Protein AF-A0A2V6BTA3-F1 (afdb_monomer)

Radius of gyration: 47.71 Å; Cα contacts (8 Å, |Δi|>4): 1346; chains: 1; bounding box: 74×140×78 Å

Foldseek 3Di:
DDDDDDDDFDKAKWKKKWKFFPPLVVDDPVVNVVLVVVQVVQLCPAPLNVVADPVQWDWADDSGHIMIIGRPDNCSSVSSQFSSQLVVVVVVVTFMFIFIFIDIKGWDQDPVRDTDIDDPRHVLRVQQRVQATGQWYKYFPVSVVVCVVDVVQVVQWAWLQWAQGPPRDTTGIITGDDPRGGDPDRRPRSVVVVVVVVVVVVVVVVVVVVVVVVVVVVVVCVCCVVVVVCVVVVVVVVVVQVVCQPPPRARLQEEEEAQEAEPDPPPLCSLVSVLLSVLLLQLLLLFQQHQYADPVQRDVCVVNPDQLLVSCVLLRHQKYKYWHWYQDPQKIKIWIWIAGSVVRDTQDIDIDIDGLQCSLVVSLVVSVVVCVSSVGDDDPLSSVVSSDDLFNDSQLVSLQSQLVVLQPVDLDLDPSNLVSLVSSLVSLVVSCVVPVLRLVSLLVNLVSLLVCCVSQQNPVVSLVRSVVSLVSSCVSPVQALSSLQSVLCSCCRPVVDLVSSVVSLVSSCVRRVLDLSSLVSVLVSCQQQVLLVSSLVSLVSSCSNHVQDLVSLLSNLVSCVLLLVLVVSLVSLVSNCVRDDLLSSQSSLCSQLSSCLLVQNLPSNVVSLVSHPQCPVQLSHCLQSNLVSCLLVLVLVSSLVSLVSSVVVCVVVVVQVRAPPLRLRCLVSLQVNLLSCVLVVVLVSSLVSLVVNLVSLVVSCVVVVDQPDLSVLVSLLSNLLSCLSNQVLVVSLVSLVVSLVSPDSSRGLQSSQVSLLSNLLSCLSNVVPVVSLVSLQVSLLGRNHRRLSCCVRRSSNVVVPPPPSSVVSSVSNNDRRDND

pLDDT: mean 85.42, std 13.96, range [35.5, 98.44]

Sequence (820 aa):
MSADVKPKLQVEIGHVLFMDVVAYSKLSVDEQHQIQQQLNEMVRSTKGFCAAPEDKLTTLPTGDGMALVFFTSPEAPVECAIEISSELKRCPQFALRMGIHSGPVSRTTDVNQRTNIAGAGINIAQRVMDCGDAGHILLSKRVADDLTQYSEWKPYLQELGEVEVKHGVQVAITNLYGAEFGNPELPAKVKRAEQERAAMLSQQARRKRRRISVAFLLALLLVLGIGLGTWIWQRRVALASAYKVGAAGLLEKSIAVLPFENFEDNKENAYFADGIQDDILTDLAKVADLKVIGRRSVAQYRGSTTSVRDIGHALQVAYVLEGTVRKINGKIRVTAQLIDTRTEAERWGEKYERDLADVFAMQSEISEAIIGQLKAALSPKEKAAIEQKPTQDQEAYDLYLRARALVYEFGVISTVSQANTDKAILLLQSAIARDPKFALAYCLLSEAQLDLYAREYWNKERLPKAKEAVDAALRISPNSPQAHLALAQYVYRAERNRESAEKELAIAAKSLPGEVEVFSLQGEIEEQRGQWARALGDRAKANELDPRDQATASNLIDLWITLRHYNEAEKLCDKMIGSVSQQLTGPYWRSKSAIALARGDTKAAMAALDANPNRNAGLEGLNLLVANVLIMERQYDKAAKIIQSAEEVARSRNVLAKGGAHGYGRGHNFEILGRIARAQGQNEKARSYFEAARPGFEEWLAKNFEEFSEWEGKARAYIAEIDAALGRKEDAIQEGRHTVELWPMTRDARVASEIATLLAVVYMWSGERDAALDQLWQITNLAGSPTAGDLKLNPIWDDLRNDPRFEKIVAKAVEPIKLD

Solvent-accessible surface area (backbone atoms only — not comparable to full-atom values): 41760 Å² total; per-residue (Å²): 134,84,87,83,82,75,87,77,81,71,67,47,67,28,20,24,28,26,38,38,40,63,69,46,89,76,50,53,74,69,57,46,52,51,51,53,51,50,51,53,51,51,51,62,68,29,63,53,56,67,72,46,53,81,91,39,45,48,79,42,86,42,103,56,39,36,34,40,34,30,60,82,47,80,56,50,40,51,55,34,49,42,52,51,34,36,56,36,68,78,40,81,89,57,42,42,20,25,4,28,20,67,24,50,28,25,83,41,70,45,99,84,73,44,83,40,78,52,43,65,13,55,58,48,5,47,52,34,17,71,52,42,43,62,43,22,34,26,24,24,48,73,43,46,59,60,43,54,72,39,78,85,48,45,87,31,56,45,81,72,47,75,42,77,41,89,92,77,42,74,45,42,35,25,40,39,33,56,98,69,18,41,40,88,68,79,30,67,62,54,56,48,54,53,50,53,52,52,50,52,54,53,53,51,53,52,51,50,51,50,50,49,51,49,49,46,48,49,47,46,49,44,48,46,42,47,44,49,42,44,45,48,42,48,41,46,50,47,44,47,45,44,61,35,22,46,105,82,79,26,47,60,40,20,37,34,59,38,52,29,44,60,91,60,96,54,73,86,54,49,48,53,26,48,38,56,42,48,51,35,48,54,43,47,14,35,30,74,56,38,46,38,49,34,71,65,45,32,54,79,54,51,91,51,86,73,52,62,40,59,52,18,64,74,68,57,22,33,26,38,35,46,37,35,33,45,82,55,96,67,28,36,38,41,38,43,35,37,30,32,19,87,76,68,42,77,77,47,73,53,79,48,76,45,50,56,90,44,49,62,60,53,42,34,52,51,38,52,52,51,38,57,75,55,66,43,68,75,52,74,67,45,49,56,62,43,67,54,69,72,62,94,47,69,67,27,47,53,31,36,34,52,18,50,47,44,65,64,70,72,76,56,100,46,77,68,47,56,57,31,35,56,51,19,45,56,29,24,54,52,14,38,72,70,34,82,72,30,33,65,45,24,23,53,40,17,52,47,28,51,52,45,17,60,73,58,72,61,35,66,84,30,51,65,58,18,48,53,24,26,55,47,10,32,72,66,35,78,82,38,36,64,30,28,38,41,41,15,51,44,32,36,74,74,66,64,34,58,72,59,15,51,55,29,34,61,56,12,44,77,64,33,63,36,44,46,64,56,27,46,53,50,17,53,57,27,38,33,56,55,40,53,50,58,15,50,50,26,25,50,49,19,20,64,28,20,73,61,27,68,64,37,45,49,56,38,31,52,50,26,50,39,33,47,39,44,70,63,26,48,53,50,30,53,54,46,55,76,70,50,61,70,87,66,31,36,66,39,23,52,49,46,16,52,48,26,34,37,73,55,35,53,66,58,16,50,52,26,41,68,70,21,76,46,48,78,54,63,90,76,23,45,56,70,61,52,25,50,46,26,47,46,69,65,39,42,72,62,20,48,50,48,54,49,51,47,52,52,54,36,62,74,67,66,57,47,87,66,44,46,104,77,61,36,41,66,11,55,59,27,39,53,46,12,53,46,28,44,75,70,69,36,58,71,61,12,40,55,23,30,66,62,9,47,58,30,37,52,52,41,47,72,75,63,72,47,93,90,37,75,66,51,48,46,39,49,24,50,45,13,34,41,30,8,70,68,66,41,38,70,63,10,53,49,45,21,52,50,41,39,69,77,33,38,49,81,74,26,22,54,58,22,28,47,38,44,48,39,34,22,51,20,25,48,57,50,69,37,57,66,60,17,52,53,40,48,55,72,40,43,74,41,48,50,29,73,33,27,10,44,60,75,38,37,68,91,39,59,90,45,68,87,38,73,68,47,52,52,42,39,60,51,26,64,52,55,49,81,69,124

Secondary structure (DSSP, 8-state):
-----PPPP--EEEEEEEEEETTGGGS-HHHHHHHHHHHHHHHHHSHHHHTS-TTTEEEEEETTEEEEEESS-SSHHHHHHHHHHHHHHH-TT--EEEEEEEEEEEEEE-TTS-EEEESHHHHHHHHHHTT--TT-EEEEHHHHHHHTTSTTTGGGEEEEEEEEETTTEEEEEEEE--SSSS--SPPHHHHHHHHHHHHHHHHHHHHHHHHHHHHHHHHHHHHHHHHHHHHHHHHHHTTTTTTSB-TTS-BTTEEEEPPPEE-SS-GGGHHHHHHHHHHHHHHHHT-TT-EEE-HHHHHTTTT----HHHHHHHHT-SEEEEEEEEEETTEEEEEEEEEETTT--EEEEEEEEEEGGGHHHHHHHHHHHHHHHTT----HHHHHHHS--S-S-HHHHHHHHHHHHHHH---S-SHHHHHHHHHHHHHHHHHHHH-TT-HHHHHHHHHHHHHHHHHTTS-TTHHHHHHHHHHHHHHH-TT-HHHHHHHHHHHHHTS--HHHHHHHHHHHHTT-TT-HHHHHHHHHHHHHTT-HHHHHHHHHHHHHHSTT-HHHHHHHHHHHHHTT-HHHHHHHHHHHHTTS-GGG-HHHHHHHHHHHHHHT-HHHHHHHHHTSTTTT-GGGSSHHHHHHHHHHTT-HHHHHHHHHHHHHHHHHTTGGGG--TTSSTHHHHHHHHHHHHHHTT-HHHHHHHHHHHHHHHHHHHHHS--TT-HHHHHHHHHHHHHHHHTT-HHHHHHHHHHHHHHS-TTT-HHHHHHHHHHHHHHHHHTT-HHHHHHHHHHHTTSTTSPPHHHHHH-GGGGGGTT-HHHHHHHHHTTSPPPP-

Structure (mmCIF, N/CA/C/O backbone):
data_AF-A0A2V6BTA3-F1
#
_entry.id   AF-A0A2V6BTA3-F1
#
loop_
_atom_site.group_PDB
_atom_site.id
_atom_site.type_symbol
_atom_site.label_atom_id
_atom_site.label_alt_id
_atom_site.label_comp_id
_atom_site.label_asym_id
_atom_site.label_entity_id
_atom_site.label_seq_id
_atom_site.pdbx_PDB_ins_code
_atom_site.Cartn_x
_atom_site.Cartn_y
_atom_site.Cartn_z
_atom_site.occupancy
_atom_site.B_iso_or_equiv
_atom_site.auth_seq_id
_atom_site.auth_comp_id
_atom_site.auth_asym_id
_atom_site.auth_atom_id
_atom_site.pdbx_PDB_model_num
ATOM 1 N N . MET A 1 1 ? 24.155 -92.282 22.807 1.00 40.06 1 MET A N 1
ATOM 2 C CA . MET A 1 1 ? 24.995 -93.353 22.231 1.00 40.06 1 MET A CA 1
ATOM 3 C C . MET A 1 1 ? 25.167 -93.080 20.748 1.00 40.06 1 MET A C 1
ATOM 5 O O . MET A 1 1 ? 24.198 -92.686 20.118 1.00 40.06 1 MET A O 1
ATOM 9 N N . SER A 1 2 ? 26.417 -93.210 20.299 1.00 42.44 2 SER A N 1
ATOM 10 C CA . SER A 1 2 ? 26.981 -93.221 18.939 1.00 42.44 2 SER A CA 1
ATOM 11 C C . SER A 1 2 ? 26.034 -93.058 17.741 1.00 42.44 2 SER A C 1
ATOM 13 O O . SER A 1 2 ? 25.140 -93.872 17.535 1.00 42.44 2 SER A O 1
ATOM 15 N N . ALA A 1 3 ? 26.318 -92.053 16.907 1.00 44.09 3 ALA A N 1
ATOM 16 C CA . ALA A 1 3 ? 25.774 -91.914 15.562 1.00 44.09 3 ALA A CA 1
ATOM 17 C C . ALA A 1 3 ? 26.457 -92.910 14.610 1.00 44.09 3 ALA A C 1
ATOM 19 O O . ALA A 1 3 ? 27.681 -92.914 14.493 1.00 44.09 3 ALA A O 1
ATOM 20 N N . ASP A 1 4 ? 25.657 -93.732 13.937 1.00 47.44 4 ASP A N 1
ATOM 21 C CA . ASP A 1 4 ? 26.086 -94.634 12.870 1.00 47.44 4 ASP A CA 1
ATOM 22 C C . ASP A 1 4 ? 26.091 -93.854 11.541 1.00 47.44 4 ASP A C 1
ATOM 24 O O . ASP A 1 4 ? 25.060 -93.330 11.104 1.00 47.44 4 ASP A O 1
ATOM 28 N N . VAL A 1 5 ? 27.264 -93.697 10.924 1.00 45.22 5 VAL A N 1
ATOM 29 C CA . VAL A 1 5 ? 27.441 -92.921 9.686 1.00 45.22 5 VAL A CA 1
ATOM 30 C C . VAL A 1 5 ? 27.260 -93.851 8.485 1.00 45.22 5 VAL A C 1
ATOM 32 O O . VAL A 1 5 ? 28.097 -94.710 8.221 1.00 45.22 5 VAL A O 1
ATOM 35 N N . LYS A 1 6 ? 26.167 -93.658 7.734 1.00 44.59 6 LYS A N 1
ATOM 36 C CA . LYS A 1 6 ? 25.909 -94.325 6.444 1.00 44.59 6 LYS A CA 1
ATOM 37 C C . LYS A 1 6 ? 27.059 -94.097 5.440 1.00 44.59 6 LYS A C 1
ATOM 39 O O . LYS A 1 6 ? 27.623 -93.000 5.414 1.00 44.59 6 LYS A O 1
ATOM 44 N N . PRO A 1 7 ? 27.361 -95.082 4.567 1.00 53.62 7 PRO A N 1
ATOM 45 C CA . PRO A 1 7 ? 28.424 -94.981 3.568 1.00 53.62 7 PRO A CA 1
ATOM 46 C C . PRO A 1 7 ? 28.174 -93.803 2.616 1.00 53.62 7 PRO A C 1
ATOM 48 O O . PRO A 1 7 ? 27.080 -93.634 2.075 1.00 53.62 7 PRO A O 1
ATOM 51 N N . LYS A 1 8 ? 29.197 -92.956 2.467 1.00 52.12 8 LYS A N 1
ATOM 52 C CA . LYS A 1 8 ? 29.151 -91.687 1.731 1.00 52.12 8 LYS A CA 1
ATOM 53 C C . LYS A 1 8 ? 28.970 -91.940 0.232 1.00 52.12 8 LYS A C 1
ATOM 55 O O . LYS A 1 8 ? 29.783 -92.628 -0.379 1.00 52.12 8 LYS A O 1
ATOM 60 N N . LEU A 1 9 ? 27.935 -91.335 -0.347 1.00 60.59 9 LEU A N 1
ATOM 61 C CA . LEU A 1 9 ? 27.718 -91.266 -1.792 1.00 60.59 9 LEU A CA 1
ATOM 62 C C . LEU A 1 9 ? 28.968 -90.648 -2.450 1.00 60.59 9 LEU A C 1
ATOM 64 O O . LEU A 1 9 ? 29.346 -89.530 -2.090 1.00 60.59 9 LEU A O 1
ATOM 68 N N . GLN A 1 10 ? 29.626 -91.355 -3.373 1.00 66.94 10 GLN A N 1
ATOM 69 C CA . GLN A 1 10 ? 30.705 -90.762 -4.167 1.00 66.94 10 GLN A CA 1
ATOM 70 C C . GLN A 1 10 ? 30.078 -89.843 -5.217 1.00 66.94 10 GLN A C 1
ATOM 72 O O . GLN A 1 10 ? 29.344 -90.288 -6.104 1.00 66.94 10 GLN A O 1
ATOM 77 N N . VAL A 1 11 ? 30.309 -88.544 -5.045 1.00 77.00 11 VAL A N 1
ATOM 78 C CA . VAL A 1 11 ? 29.793 -87.472 -5.895 1.00 77.00 11 VAL A CA 1
ATOM 79 C C . VAL A 1 11 ? 30.979 -86.817 -6.583 1.00 77.00 11 VAL A C 1
ATOM 81 O O . VAL A 1 11 ? 31.908 -86.371 -5.913 1.00 77.00 11 VAL A O 1
ATOM 84 N N . GLU A 1 12 ? 30.917 -86.727 -7.903 1.00 87.31 12 GLU A N 1
ATOM 85 C CA . GLU A 1 12 ? 31.893 -86.026 -8.735 1.00 87.31 12 GLU A CA 1
ATOM 86 C C . GLU A 1 12 ? 31.192 -84.897 -9.498 1.00 87.31 12 GLU A C 1
ATOM 88 O O . GLU A 1 12 ? 29.964 -84.878 -9.610 1.00 87.31 12 GLU A O 1
ATOM 93 N N . ILE A 1 13 ? 31.946 -83.922 -10.005 1.00 88.56 13 ILE A N 1
ATOM 94 C CA . ILE A 1 13 ? 31.379 -82.887 -10.874 1.00 88.56 13 ILE A CA 1
ATOM 95 C C . ILE A 1 13 ? 31.334 -83.434 -12.297 1.00 88.56 13 ILE A C 1
ATOM 97 O O . ILE A 1 13 ? 32.369 -83.743 -12.878 1.00 88.56 13 ILE A O 1
ATOM 101 N N . GLY A 1 14 ? 30.124 -83.558 -12.834 1.00 91.19 14 GLY A N 1
ATOM 102 C CA . GLY A 1 14 ? 29.886 -83.890 -14.232 1.00 91.19 14 GLY A CA 1
ATOM 103 C C . GLY A 1 14 ? 29.486 -82.643 -15.009 1.00 91.19 14 GLY A C 1
ATOM 104 O O . GLY A 1 14 ? 28.694 -81.827 -14.525 1.00 91.19 14 GLY A O 1
ATOM 105 N N . HIS A 1 15 ? 30.016 -82.520 -16.220 1.00 94.75 15 HIS A N 1
ATOM 106 C CA . HIS A 1 15 ? 29.680 -81.485 -17.188 1.00 94.75 15 HIS A CA 1
ATOM 107 C C . HIS A 1 15 ? 28.678 -82.081 -18.179 1.00 94.75 15 HIS A C 1
ATOM 109 O O . HIS A 1 15 ? 29.025 -82.913 -19.015 1.00 94.75 15 HIS A O 1
ATOM 115 N N . VAL A 1 16 ? 27.405 -81.737 -18.009 1.00 95.44 16 VAL A N 1
ATOM 116 C CA . VAL A 1 16 ? 26.283 -82.405 -18.672 1.00 95.44 16 VAL A CA 1
ATOM 117 C C . VAL A 1 16 ? 25.820 -81.575 -19.860 1.00 95.44 16 VAL A C 1
ATOM 119 O O . VAL A 1 16 ? 25.421 -80.429 -19.668 1.00 95.44 16 VAL A O 1
ATOM 122 N N . LEU A 1 17 ? 25.806 -82.175 -21.050 1.00 96.25 17 LEU A N 1
ATOM 123 C CA . LEU A 1 17 ? 25.036 -81.721 -22.207 1.00 96.25 17 LEU A CA 1
ATOM 124 C C . LEU A 1 17 ? 23.768 -82.568 -22.295 1.00 96.25 17 LEU A C 1
ATOM 126 O O . LEU A 1 17 ? 23.834 -83.762 -22.574 1.00 96.25 17 LEU A O 1
ATOM 130 N N . PHE A 1 18 ? 22.620 -81.953 -22.046 1.00 95.50 18 PHE A N 1
ATOM 131 C CA . PHE A 1 18 ? 21.313 -82.582 -22.188 1.00 95.50 18 PHE A CA 1
ATOM 132 C C . PHE A 1 18 ? 20.670 -82.103 -23.486 1.00 95.50 18 PHE A C 1
ATOM 134 O O . PHE A 1 18 ? 20.661 -80.900 -23.749 1.00 95.50 18 PHE A O 1
ATOM 141 N N . MET A 1 19 ? 20.140 -83.020 -24.290 1.00 93.62 19 MET A N 1
ATOM 142 C CA . MET A 1 19 ? 19.494 -82.695 -25.555 1.00 93.62 19 MET A CA 1
ATOM 143 C C . MET A 1 19 ? 18.194 -83.472 -25.747 1.00 93.62 19 MET A C 1
ATOM 145 O O . MET A 1 19 ? 18.089 -84.632 -25.352 1.00 93.62 19 MET A O 1
ATOM 149 N N . ASP A 1 20 ? 17.217 -82.812 -26.356 1.00 92.31 20 ASP A N 1
ATOM 150 C CA . ASP A 1 20 ? 15.855 -83.317 -26.532 1.00 92.31 20 ASP A CA 1
ATOM 151 C C . ASP A 1 20 ? 15.279 -82.835 -27.866 1.00 92.31 20 ASP A C 1
ATOM 153 O O . ASP A 1 20 ? 15.508 -81.688 -28.279 1.00 92.31 20 ASP A O 1
ATOM 157 N N . VAL A 1 21 ? 14.536 -83.706 -28.548 1.00 88.44 21 VAL A N 1
ATOM 158 C CA . VAL A 1 21 ? 13.876 -83.376 -29.811 1.00 88.44 21 VAL A CA 1
ATOM 159 C C . VAL A 1 21 ? 12.539 -82.694 -29.518 1.00 88.44 21 VAL A C 1
ATOM 161 O O . VAL A 1 21 ? 11.601 -83.262 -28.957 1.00 88.44 21 VAL A O 1
ATOM 164 N N . VAL A 1 22 ? 12.418 -81.438 -29.938 1.00 85.56 22 VAL A N 1
ATOM 165 C CA . VAL A 1 22 ? 11.223 -80.629 -29.703 1.00 85.56 22 VAL A CA 1
ATOM 166 C C . VAL A 1 22 ? 10.018 -81.266 -30.391 1.00 85.56 22 VAL A C 1
ATOM 168 O O . VAL A 1 22 ? 10.008 -81.482 -31.598 1.00 85.56 22 VAL A O 1
ATOM 171 N N . ALA A 1 23 ? 8.966 -81.510 -29.605 1.00 80.75 23 ALA A N 1
ATOM 172 C CA . ALA A 1 23 ? 7.717 -82.128 -30.050 1.00 80.75 23 ALA A CA 1
ATOM 173 C C . ALA A 1 23 ? 7.851 -83.573 -30.583 1.00 80.75 23 ALA A C 1
ATOM 175 O O . ALA A 1 23 ? 6.984 -84.012 -31.339 1.00 80.75 23 ALA A O 1
ATOM 176 N N . TYR A 1 24 ? 8.858 -84.330 -30.124 1.00 83.19 24 TYR A N 1
ATOM 177 C CA . TYR A 1 24 ? 9.104 -85.732 -30.498 1.00 83.19 24 TYR A CA 1
ATOM 178 C C . TYR A 1 24 ? 7.857 -86.632 -30.447 1.00 83.19 24 TYR A C 1
ATOM 180 O O . TYR A 1 24 ? 7.580 -87.400 -31.367 1.00 83.19 24 TYR A O 1
ATOM 188 N N . SER A 1 25 ? 7.031 -86.486 -29.407 1.00 81.44 25 SER A N 1
ATOM 189 C CA . SER A 1 25 ? 5.809 -87.281 -29.217 1.00 81.44 25 SER A CA 1
ATOM 190 C C . SER A 1 25 ? 4.709 -87.043 -30.260 1.00 81.44 25 SER A C 1
ATOM 192 O O . SER A 1 25 ? 3.743 -87.802 -30.295 1.00 81.44 25 SER A O 1
ATOM 194 N N . LYS A 1 26 ? 4.824 -86.002 -31.098 1.00 83.06 26 LYS A N 1
ATOM 195 C CA . LYS A 1 26 ? 3.888 -85.731 -32.202 1.00 83.06 26 LYS A CA 1
ATOM 196 C C . LYS A 1 26 ? 4.267 -86.435 -33.507 1.00 83.06 26 LYS A C 1
ATOM 198 O O . LYS A 1 26 ? 3.468 -86.409 -34.439 1.00 83.06 26 LYS A O 1
ATOM 203 N N . LEU A 1 27 ? 5.467 -87.004 -33.580 1.00 82.38 27 LEU A N 1
ATOM 204 C CA . LEU A 1 27 ? 5.973 -87.724 -34.745 1.00 82.38 27 LEU A CA 1
ATOM 205 C C . LEU A 1 27 ? 5.409 -89.150 -34.787 1.00 82.38 27 LEU A C 1
ATOM 207 O O . LEU A 1 27 ? 5.077 -89.723 -33.745 1.00 82.38 27 LEU A O 1
ATOM 211 N N . SER A 1 28 ? 5.306 -89.732 -35.981 1.00 83.62 28 SER A N 1
ATOM 212 C CA . SER A 1 28 ? 4.963 -91.150 -36.137 1.00 83.62 28 SER A CA 1
ATOM 213 C C . SER A 1 28 ? 6.086 -92.058 -35.619 1.00 83.62 28 SER A C 1
ATOM 215 O O . SER A 1 28 ? 7.230 -91.632 -35.471 1.00 83.62 28 SER A O 1
ATOM 217 N N . VAL A 1 29 ? 5.776 -93.329 -35.343 1.00 80.44 29 VAL A N 1
ATOM 218 C CA . VAL A 1 29 ? 6.750 -94.288 -34.783 1.00 80.44 29 VAL A CA 1
ATOM 219 C C . VAL A 1 29 ? 7.966 -94.484 -35.705 1.00 80.44 29 VAL A C 1
ATOM 221 O O . VAL A 1 29 ? 9.093 -94.569 -35.217 1.00 80.44 29 VAL A O 1
ATOM 224 N N . ASP A 1 30 ? 7.763 -94.489 -37.026 1.00 81.31 30 ASP A N 1
ATOM 225 C CA . ASP A 1 30 ? 8.851 -94.635 -38.004 1.00 81.31 30 ASP A CA 1
ATOM 226 C C . ASP A 1 30 ? 9.761 -93.393 -38.029 1.00 81.31 30 ASP A C 1
ATOM 228 O O . ASP A 1 30 ? 10.988 -93.514 -38.013 1.00 81.31 30 ASP A O 1
ATOM 232 N N . GLU A 1 31 ? 9.172 -92.192 -37.972 1.00 81.88 31 GLU A N 1
ATOM 233 C CA . GLU A 1 31 ? 9.911 -90.925 -37.879 1.00 81.88 31 GLU A CA 1
ATOM 234 C C . GLU A 1 31 ? 10.688 -90.822 -36.560 1.00 81.88 31 GLU A C 1
ATOM 236 O O . GLU A 1 31 ? 11.846 -90.406 -36.557 1.00 81.88 31 GLU A O 1
ATOM 241 N N . GLN A 1 32 ? 10.086 -91.248 -35.444 1.00 82.69 32 GLN A N 1
ATOM 242 C CA . GLN A 1 32 ? 10.726 -91.298 -34.127 1.00 82.69 32 GLN A CA 1
ATOM 243 C C . GLN A 1 32 ? 11.975 -92.185 -34.130 1.00 82.69 32 GLN A C 1
ATOM 245 O O . GLN A 1 32 ? 13.016 -91.789 -33.594 1.00 82.69 32 GLN A O 1
ATOM 250 N N . HIS A 1 33 ? 11.897 -93.365 -34.754 1.00 82.62 33 HIS A N 1
ATOM 251 C CA . HIS A 1 33 ? 13.031 -94.279 -34.869 1.00 82.62 33 HIS A CA 1
ATOM 252 C C . HIS A 1 33 ? 14.138 -93.708 -35.768 1.00 82.62 33 HIS A C 1
ATOM 254 O O . HIS A 1 33 ? 15.313 -93.750 -35.397 1.00 82.62 33 HIS A O 1
ATOM 260 N N . GLN A 1 34 ? 13.777 -93.124 -36.917 1.00 83.38 34 GLN A N 1
ATOM 261 C CA . GLN A 1 34 ? 14.734 -92.501 -37.837 1.00 83.38 34 GLN A CA 1
ATOM 262 C C . GLN A 1 34 ? 15.469 -91.320 -37.189 1.00 83.38 34 GLN A C 1
ATOM 264 O O . GLN A 1 34 ? 16.692 -91.224 -37.284 1.00 83.38 34 GLN A O 1
ATOM 269 N N . ILE A 1 35 ? 14.744 -90.454 -36.480 1.00 83.69 35 ILE A N 1
ATOM 270 C CA . ILE A 1 35 ? 15.314 -89.312 -35.757 1.00 83.69 35 ILE A CA 1
ATOM 271 C C . ILE A 1 35 ? 16.270 -89.774 -34.659 1.00 83.69 35 ILE A C 1
ATOM 273 O O . ILE A 1 35 ? 17.356 -89.214 -34.518 1.00 83.69 35 ILE A O 1
ATOM 277 N N . GLN A 1 36 ? 15.930 -90.838 -33.927 1.00 83.25 36 GLN A N 1
ATOM 278 C CA . GLN A 1 36 ? 16.816 -91.370 -32.894 1.00 83.25 36 GLN A CA 1
ATOM 279 C C . GLN A 1 36 ? 18.093 -91.984 -33.490 1.00 83.25 36 GLN A C 1
ATOM 281 O O . GLN A 1 36 ? 19.172 -91.849 -32.910 1.00 83.25 36 GLN A O 1
ATOM 286 N N . GLN A 1 37 ? 18.011 -92.642 -34.652 1.00 84.38 37 GLN A N 1
ATOM 287 C CA . GLN A 1 37 ? 19.197 -93.134 -35.364 1.00 84.38 37 GLN A CA 1
ATOM 288 C C . GLN A 1 37 ? 20.089 -91.981 -35.836 1.00 84.38 37 GLN A C 1
ATOM 290 O O . GLN A 1 37 ? 21.285 -91.988 -35.546 1.00 84.38 37 GLN A O 1
ATOM 295 N N . GLN A 1 38 ? 19.503 -90.956 -36.458 1.00 84.56 38 GLN A N 1
ATOM 296 C CA . GLN A 1 38 ? 20.229 -89.769 -36.916 1.00 84.56 38 GLN A CA 1
ATOM 297 C C . GLN A 1 38 ? 20.894 -89.009 -35.764 1.00 84.56 38 GLN A C 1
ATOM 299 O O . GLN A 1 38 ? 22.044 -88.597 -35.893 1.00 84.56 38 GLN A O 1
ATOM 304 N N . LEU A 1 39 ? 20.219 -88.872 -34.616 1.00 86.44 39 LEU A N 1
ATOM 305 C CA . LEU A 1 39 ? 20.802 -88.245 -33.428 1.00 86.44 39 LEU A CA 1
ATOM 306 C C . LEU A 1 39 ? 22.033 -89.011 -32.935 1.00 86.44 39 LEU A C 1
ATOM 308 O O . LEU A 1 39 ? 23.066 -88.411 -32.643 1.00 86.44 39 LEU A O 1
ATOM 312 N N . ASN A 1 40 ? 21.936 -90.342 -32.870 1.00 86.38 40 ASN A N 1
ATOM 313 C CA . ASN A 1 40 ? 23.049 -91.194 -32.458 1.00 86.38 40 ASN A CA 1
ATOM 314 C C . ASN A 1 40 ? 24.231 -91.112 -33.432 1.00 86.38 40 ASN A C 1
ATOM 316 O O . ASN A 1 40 ? 25.377 -91.074 -32.989 1.00 86.38 40 ASN A O 1
ATOM 320 N N . GLU A 1 41 ? 23.974 -91.092 -34.741 1.00 85.81 41 GLU A N 1
ATOM 321 C CA . GLU A 1 41 ? 25.016 -90.940 -35.762 1.00 85.81 41 GLU A CA 1
ATOM 322 C C . GLU A 1 41 ? 25.687 -89.567 -35.682 1.00 85.81 41 GLU A C 1
ATOM 324 O O . GLU A 1 41 ? 26.915 -89.489 -35.646 1.00 85.81 41 GLU A O 1
ATOM 329 N N . MET A 1 42 ? 24.896 -88.499 -35.557 1.00 86.38 42 MET A N 1
ATOM 330 C CA . MET A 1 42 ? 25.393 -87.129 -35.442 1.00 86.38 42 MET A CA 1
ATOM 331 C C . MET A 1 42 ? 26.284 -86.968 -34.212 1.00 86.38 42 MET A C 1
ATOM 333 O O . MET A 1 42 ? 27.412 -86.494 -34.328 1.00 86.38 42 MET A O 1
ATOM 337 N N . VAL A 1 43 ? 25.827 -87.442 -33.052 1.00 87.25 43 VAL A N 1
ATOM 338 C CA . VAL A 1 43 ? 26.598 -87.382 -31.805 1.00 87.25 43 VAL A CA 1
ATOM 339 C C . VAL A 1 43 ? 27.874 -88.218 -31.901 1.00 87.25 43 VAL A C 1
ATOM 341 O O . VAL A 1 43 ? 28.924 -87.754 -31.479 1.00 87.25 43 VAL A O 1
ATOM 344 N N . ARG A 1 44 ? 27.833 -89.415 -32.499 1.00 86.12 44 ARG A N 1
ATOM 345 C CA . ARG A 1 44 ? 29.040 -90.242 -32.691 1.00 86.12 44 ARG A CA 1
ATOM 346 C C . ARG A 1 44 ? 30.037 -89.638 -33.674 1.00 86.12 44 ARG A C 1
ATOM 348 O O . ARG A 1 44 ? 31.213 -89.972 -33.600 1.00 86.12 44 ARG A O 1
ATOM 355 N N . SER A 1 45 ? 29.580 -88.786 -34.590 1.00 83.88 45 SER A N 1
ATOM 356 C CA . SER A 1 45 ? 30.437 -88.126 -35.578 1.00 83.88 45 SER A CA 1
ATOM 357 C C . SER A 1 45 ? 31.166 -86.890 -35.042 1.00 83.88 45 SER A C 1
ATOM 359 O O . SER A 1 45 ? 32.096 -86.411 -35.693 1.00 83.88 45 SER A O 1
ATOM 361 N N . THR A 1 46 ? 30.784 -86.373 -33.867 1.00 85.94 46 THR A N 1
ATOM 362 C CA . THR A 1 46 ? 31.440 -85.197 -33.285 1.00 85.94 46 THR A CA 1
ATOM 363 C C . THR A 1 46 ? 32.828 -85.536 -32.757 1.00 85.94 46 THR A C 1
ATOM 365 O O . THR A 1 46 ? 33.090 -86.624 -32.227 1.00 85.94 46 THR A O 1
ATOM 368 N N . LYS A 1 47 ? 33.748 -84.577 -32.876 1.00 82.25 47 LYS A N 1
ATOM 369 C CA . LYS A 1 47 ? 35.107 -84.714 -32.350 1.00 82.25 47 LYS A CA 1
ATOM 370 C C . LYS A 1 47 ? 35.076 -84.757 -30.832 1.00 82.25 47 LYS A C 1
ATOM 372 O O . LYS A 1 47 ? 35.797 -85.561 -30.252 1.00 82.25 47 LYS A O 1
ATOM 377 N N . GLY A 1 48 ? 34.208 -83.959 -30.205 1.00 74.31 48 GLY A N 1
ATOM 378 C CA . GLY A 1 48 ? 34.030 -83.954 -28.751 1.00 74.31 48 GLY A CA 1
ATOM 379 C C . GLY A 1 48 ? 33.627 -85.323 -28.188 1.00 74.31 48 GLY A C 1
ATOM 380 O O . GLY A 1 48 ? 34.093 -85.709 -27.117 1.00 74.31 48 GLY A O 1
ATOM 381 N N . PHE A 1 49 ? 32.822 -86.096 -28.926 1.00 81.06 49 PHE A N 1
ATOM 382 C CA . PHE A 1 49 ? 32.470 -87.468 -28.558 1.00 81.06 49 PHE A CA 1
ATOM 383 C C . PHE A 1 49 ? 33.613 -88.458 -28.827 1.00 81.06 49 PHE A C 1
ATOM 385 O O . PHE A 1 49 ? 33.933 -89.270 -27.964 1.00 81.06 49 PHE A O 1
ATOM 392 N N . CYS A 1 50 ? 34.261 -88.376 -29.996 1.00 77.38 50 CYS A N 1
ATOM 393 C CA . CYS A 1 50 ? 35.356 -89.278 -30.375 1.00 77.38 50 CYS A CA 1
ATOM 394 C C . CYS A 1 50 ? 36.638 -89.089 -29.546 1.00 77.38 50 CYS A C 1
ATOM 396 O O . CYS A 1 50 ? 37.400 -90.037 -29.370 1.00 77.38 50 CYS A O 1
ATOM 398 N N . ALA A 1 51 ? 36.908 -87.869 -29.077 1.00 73.19 51 ALA A N 1
ATOM 399 C CA . ALA A 1 51 ? 38.135 -87.520 -28.361 1.00 73.19 51 ALA A CA 1
ATOM 400 C C . ALA A 1 51 ? 38.089 -87.853 -26.859 1.00 73.19 51 ALA A C 1
ATOM 402 O O . ALA A 1 51 ? 39.125 -87.813 -26.194 1.00 73.19 51 ALA A O 1
ATOM 403 N N . ALA A 1 52 ? 36.913 -88.164 -26.306 1.00 75.38 52 ALA A N 1
ATOM 404 C CA . ALA A 1 52 ? 36.762 -88.445 -24.884 1.00 75.38 52 ALA A CA 1
ATOM 405 C C . ALA A 1 52 ? 37.158 -89.900 -24.542 1.00 75.38 52 ALA A C 1
ATOM 407 O O . ALA A 1 52 ? 36.656 -90.829 -25.176 1.00 75.38 52 ALA A O 1
ATOM 408 N N . PRO A 1 53 ? 38.009 -90.134 -23.519 1.00 77.31 53 PRO A N 1
ATOM 409 C CA . PRO A 1 53 ? 38.297 -91.484 -23.029 1.00 77.31 53 PRO A CA 1
ATOM 410 C C . PRO A 1 53 ? 37.027 -92.215 -22.565 1.00 77.31 53 PRO A C 1
ATOM 412 O O . PRO A 1 53 ? 36.137 -91.596 -21.978 1.00 77.31 53 PRO A O 1
ATOM 415 N N . GLU A 1 54 ? 36.961 -93.534 -22.777 1.00 72.00 54 GLU A N 1
ATOM 416 C CA . GLU A 1 54 ? 35.770 -94.364 -22.508 1.00 72.00 54 GLU A CA 1
ATOM 417 C C . GLU A 1 54 ? 35.315 -94.319 -21.031 1.00 72.00 54 GLU A C 1
ATOM 419 O O . GLU A 1 54 ? 34.131 -94.450 -20.731 1.00 72.00 54 GLU A O 1
ATOM 424 N N . ASP A 1 55 ? 36.227 -94.047 -20.091 1.00 77.44 55 ASP A N 1
ATOM 425 C CA . ASP A 1 55 ? 35.932 -93.868 -18.664 1.00 77.44 55 ASP A CA 1
ATOM 426 C C . ASP A 1 55 ? 35.497 -92.433 -18.291 1.00 77.44 55 ASP A C 1
ATOM 428 O O . ASP A 1 55 ? 34.925 -92.211 -17.215 1.00 77.44 55 ASP A O 1
ATOM 432 N N . LYS A 1 56 ? 35.722 -91.450 -19.172 1.00 83.62 56 LYS A N 1
ATOM 433 C CA . LYS A 1 56 ? 35.515 -90.007 -18.934 1.00 83.62 56 LYS A CA 1
ATOM 434 C C . LYS A 1 56 ? 34.306 -89.399 -19.643 1.00 83.62 56 LYS A C 1
ATOM 436 O O . LYS A 1 56 ? 34.000 -88.230 -19.394 1.00 83.62 56 LYS A O 1
ATOM 441 N N . LEU A 1 57 ? 33.590 -90.180 -20.444 1.00 87.25 57 LEU A N 1
ATOM 442 C CA . LEU A 1 57 ? 32.305 -89.811 -21.030 1.00 87.25 57 LEU A CA 1
ATOM 443 C C . LEU A 1 57 ? 31.277 -90.901 -20.737 1.00 87.25 57 LEU A C 1
ATOM 445 O O . LEU A 1 57 ? 31.536 -92.088 -20.895 1.00 87.25 57 LEU A O 1
ATOM 449 N N . THR A 1 58 ? 30.086 -90.511 -20.299 1.00 86.19 58 THR A N 1
ATOM 450 C CA . THR A 1 58 ? 28.959 -91.437 -20.150 1.00 86.19 58 THR A CA 1
ATOM 451 C C . THR A 1 58 ? 27.775 -90.933 -20.953 1.00 86.19 58 THR A C 1
ATOM 453 O O . THR A 1 58 ? 27.421 -89.756 -20.882 1.00 86.19 58 THR A O 1
ATOM 456 N N . THR A 1 59 ? 27.172 -91.840 -21.718 1.00 86.88 59 THR A N 1
ATOM 457 C CA . THR A 1 59 ? 26.022 -91.559 -22.578 1.00 86.88 59 THR A CA 1
ATOM 458 C C . THR A 1 59 ? 24.768 -92.135 -21.945 1.00 86.88 59 THR A C 1
ATOM 460 O O . THR A 1 59 ? 24.739 -93.298 -21.542 1.00 86.88 59 THR A O 1
ATOM 463 N N . LEU A 1 60 ? 23.733 -91.311 -21.830 1.00 85.69 60 LEU A N 1
ATOM 464 C CA . LEU A 1 60 ? 22.455 -91.691 -21.249 1.00 85.69 60 LEU A CA 1
ATOM 465 C C . LEU A 1 60 ? 21.355 -91.452 -22.282 1.00 85.69 60 LEU A C 1
ATOM 467 O O . LEU A 1 60 ? 21.059 -90.294 -22.577 1.00 85.69 60 LEU A O 1
ATOM 471 N N . PRO A 1 61 ? 20.741 -92.500 -22.850 1.00 80.69 61 PRO A N 1
ATOM 472 C CA . PRO A 1 61 ? 19.584 -92.309 -23.708 1.00 80.69 61 PRO A CA 1
ATOM 473 C C . PRO A 1 61 ? 18.412 -91.781 -22.874 1.00 80.69 61 PRO A C 1
ATOM 475 O O . PRO A 1 61 ? 18.101 -92.321 -21.809 1.00 80.69 61 PRO A O 1
ATOM 478 N N . THR A 1 62 ? 17.753 -90.737 -23.367 1.00 77.31 62 THR A N 1
ATOM 479 C CA . THR A 1 62 ? 16.470 -90.257 -22.840 1.00 77.31 62 THR A CA 1
ATOM 480 C C . THR A 1 62 ? 15.399 -90.616 -23.868 1.00 77.31 62 THR A C 1
ATOM 482 O O . THR A 1 62 ? 15.719 -90.814 -25.036 1.00 77.31 62 THR A O 1
ATOM 485 N N . GLY A 1 63 ? 14.143 -90.819 -23.461 1.00 74.00 63 GLY A N 1
ATOM 486 C CA . GLY A 1 63 ? 13.125 -91.384 -24.366 1.00 74.00 63 GLY A CA 1
ATOM 487 C C . GLY A 1 63 ? 12.979 -90.636 -25.702 1.00 74.00 63 GLY A C 1
ATOM 488 O O . GLY A 1 63 ? 12.743 -91.262 -26.727 1.00 74.00 63 GLY A O 1
ATOM 489 N N . ASP A 1 64 ? 13.172 -89.322 -25.671 1.00 80.31 64 ASP A N 1
ATOM 490 C CA . ASP A 1 64 ? 13.049 -88.343 -26.755 1.00 80.31 64 ASP A CA 1
ATOM 491 C C . ASP A 1 64 ? 14.381 -87.640 -27.107 1.00 80.31 64 ASP A C 1
ATOM 493 O O . ASP A 1 64 ? 14.408 -86.691 -27.894 1.00 80.31 64 ASP A O 1
ATOM 497 N N . GLY A 1 65 ? 15.508 -88.112 -26.559 1.00 87.31 65 GLY A N 1
ATOM 498 C CA . GLY A 1 65 ? 16.814 -87.481 -26.752 1.00 87.31 65 GLY A CA 1
ATOM 499 C C . GLY A 1 65 ? 17.979 -88.231 -26.105 1.00 87.31 65 GLY A C 1
ATOM 500 O O . GLY A 1 65 ? 18.019 -89.466 -26.073 1.00 87.31 65 GLY A O 1
ATOM 501 N N . MET A 1 66 ? 18.962 -87.487 -25.593 1.00 90.94 66 MET A N 1
ATOM 502 C CA . MET A 1 66 ? 20.076 -88.058 -24.832 1.00 90.94 66 MET A CA 1
ATOM 503 C C . MET A 1 66 ? 20.745 -87.046 -23.898 1.00 90.94 66 MET A C 1
ATOM 505 O O . MET A 1 66 ? 20.641 -85.835 -24.067 1.00 90.94 66 MET A O 1
ATOM 509 N N . ALA A 1 67 ? 21.497 -87.547 -22.923 1.00 91.75 67 ALA A N 1
ATOM 510 C CA . ALA A 1 67 ? 22.416 -86.751 -22.126 1.00 91.75 67 ALA A CA 1
ATOM 511 C C . ALA A 1 67 ? 23.838 -87.310 -22.230 1.00 91.75 67 ALA A C 1
ATOM 513 O O . ALA A 1 67 ? 24.069 -88.513 -22.094 1.00 91.75 67 ALA A O 1
ATOM 514 N N . LEU A 1 68 ? 24.797 -86.418 -22.449 1.00 92.94 68 LEU A N 1
ATOM 515 C CA . LEU A 1 68 ? 26.225 -86.703 -22.459 1.00 92.94 68 LEU A CA 1
ATOM 516 C C . LEU A 1 68 ? 26.844 -86.088 -21.208 1.00 92.94 68 LEU A C 1
ATOM 518 O O . LEU A 1 68 ? 26.705 -84.888 -20.971 1.00 92.94 68 LEU A O 1
ATOM 522 N N . VAL A 1 69 ? 27.511 -86.904 -20.396 1.00 92.06 69 VAL A N 1
ATOM 523 C CA . VAL A 1 69 ? 28.161 -86.450 -19.162 1.00 92.06 69 VAL A CA 1
ATOM 524 C C . VAL A 1 69 ? 29.667 -86.582 -19.305 1.00 92.06 69 VAL A C 1
ATOM 526 O O . VAL A 1 69 ? 30.201 -87.692 -19.307 1.00 92.06 69 VAL A O 1
ATOM 529 N N . PHE A 1 70 ? 30.336 -85.439 -19.408 1.00 92.25 70 PHE A N 1
ATOM 530 C CA . PHE A 1 70 ? 31.784 -85.329 -19.510 1.00 92.25 70 PHE A CA 1
ATOM 531 C C . PHE A 1 70 ? 32.393 -85.129 -18.120 1.00 92.25 70 PHE A C 1
ATOM 533 O O . PHE A 1 70 ? 31.895 -84.340 -17.316 1.00 92.25 70 PHE A O 1
ATOM 540 N N . PHE A 1 71 ? 33.498 -85.818 -17.847 1.00 88.88 71 PHE A N 1
ATOM 541 C CA . PHE A 1 71 ? 34.274 -85.692 -16.605 1.00 88.88 71 PHE A CA 1
ATOM 542 C C . PHE A 1 71 ? 35.667 -85.086 -16.853 1.00 88.88 71 PHE A C 1
ATOM 544 O O . PHE A 1 71 ? 36.598 -85.325 -16.083 1.00 88.88 71 PHE A O 1
ATOM 551 N N . THR A 1 72 ? 35.825 -84.358 -17.963 1.00 86.50 72 THR A N 1
ATOM 552 C CA . THR A 1 72 ? 37.087 -83.750 -18.410 1.00 86.50 72 THR A CA 1
ATOM 553 C C . THR A 1 72 ? 37.129 -82.248 -18.136 1.00 86.50 72 THR A C 1
ATOM 555 O O . THR A 1 72 ? 37.868 -81.816 -17.256 1.00 86.50 72 THR A O 1
ATOM 558 N N . SER A 1 73 ? 36.346 -81.455 -18.872 1.00 87.69 73 SER A N 1
ATOM 559 C CA . SER A 1 73 ? 36.305 -79.994 -18.768 1.00 87.69 73 SER A CA 1
ATOM 560 C C . SER A 1 73 ? 34.877 -79.456 -18.943 1.00 87.69 73 SER A C 1
ATOM 562 O O . SER A 1 73 ? 34.037 -80.121 -19.559 1.00 87.69 73 SER A O 1
ATOM 564 N N . PRO A 1 74 ? 34.584 -78.243 -18.436 1.00 87.12 74 PRO A N 1
ATOM 565 C CA . PRO A 1 74 ? 33.309 -77.568 -18.680 1.00 87.12 74 PRO A CA 1
ATOM 566 C C . PRO A 1 74 ? 33.115 -77.123 -20.140 1.00 87.12 74 PRO A C 1
ATOM 568 O O . PRO A 1 74 ? 31.977 -76.886 -20.537 1.00 87.12 74 PRO A O 1
ATOM 571 N N . GLU A 1 75 ? 34.185 -77.043 -20.936 1.00 90.56 75 GLU A N 1
ATOM 572 C CA . GLU A 1 75 ? 34.151 -76.683 -22.364 1.00 90.56 75 GLU A CA 1
ATOM 573 C C . GLU A 1 75 ? 33.750 -77.866 -23.251 1.00 90.56 75 GLU A C 1
ATOM 575 O O . GLU A 1 75 ? 33.049 -77.682 -24.240 1.00 90.56 75 GLU A O 1
ATOM 580 N N . ALA A 1 76 ? 34.095 -79.097 -22.862 1.00 91.06 76 ALA A N 1
ATOM 581 C CA . ALA A 1 76 ? 33.791 -80.300 -23.639 1.00 91.06 76 ALA A CA 1
ATOM 582 C C . ALA A 1 76 ? 32.304 -80.443 -24.053 1.00 91.06 76 ALA A C 1
ATOM 584 O O . ALA A 1 76 ? 32.036 -80.679 -25.236 1.00 91.06 76 ALA A O 1
ATOM 585 N N . PRO A 1 77 ? 31.299 -80.271 -23.161 1.00 93.62 77 PRO A N 1
ATOM 586 C CA . PRO A 1 77 ? 29.898 -80.290 -23.589 1.00 93.62 77 PRO A CA 1
ATOM 587 C C . PRO A 1 77 ? 29.518 -79.107 -24.492 1.00 93.62 77 PRO A C 1
ATOM 589 O O . PRO A 1 77 ? 28.587 -79.230 -25.282 1.00 93.62 77 PRO A O 1
ATOM 592 N N . VAL A 1 78 ? 30.208 -77.971 -24.379 1.00 93.50 78 VAL A N 1
ATOM 593 C CA . VAL A 1 78 ? 29.942 -76.748 -25.151 1.00 93.50 78 VAL A CA 1
ATOM 594 C C . VAL A 1 78 ? 30.409 -76.927 -26.588 1.00 93.50 78 VAL A C 1
ATOM 596 O O . VAL A 1 78 ? 29.627 -76.734 -27.515 1.00 93.50 78 VAL A O 1
ATOM 599 N N . GLU A 1 79 ? 31.649 -77.374 -26.770 1.00 92.31 79 GLU A N 1
ATOM 600 C CA . GLU A 1 79 ? 32.218 -77.701 -28.077 1.00 92.31 79 GLU A CA 1
ATOM 601 C C . GLU A 1 79 ? 31.389 -78.778 -28.780 1.00 92.31 79 GLU A C 1
ATOM 603 O O . GLU A 1 79 ? 31.001 -78.612 -29.937 1.00 92.31 79 GLU A O 1
ATOM 608 N N . CYS A 1 80 ? 31.019 -79.838 -28.053 1.00 92.25 80 CYS A N 1
ATOM 609 C CA . CYS A 1 80 ? 30.162 -80.893 -28.586 1.00 92.25 80 CYS A CA 1
ATOM 610 C C . CYS A 1 80 ? 28.794 -80.344 -29.034 1.00 92.25 80 CYS A C 1
ATOM 612 O O . CYS A 1 80 ? 28.330 -80.661 -30.129 1.00 92.25 80 CYS A O 1
ATOM 614 N N . ALA A 1 81 ? 28.163 -79.470 -28.241 1.00 94.31 81 ALA A N 1
ATOM 615 C CA . ALA A 1 81 ? 26.892 -78.850 -28.613 1.00 94.31 81 ALA A CA 1
ATOM 616 C C . ALA A 1 81 ? 27.008 -77.941 -29.846 1.00 94.31 81 ALA A C 1
ATOM 618 O O . ALA A 1 81 ? 26.086 -77.899 -30.661 1.00 94.31 81 ALA A O 1
ATOM 619 N N . ILE A 1 82 ? 28.126 -77.231 -30.010 1.00 92.94 82 ILE A N 1
ATOM 620 C CA . ILE A 1 82 ? 28.391 -76.395 -31.187 1.00 92.94 82 ILE A CA 1
ATOM 621 C C . ILE A 1 82 ? 28.535 -77.253 -32.442 1.00 92.94 82 ILE A C 1
ATOM 623 O O . ILE A 1 82 ? 27.943 -76.922 -33.471 1.00 92.94 82 ILE A O 1
ATOM 627 N N . GLU A 1 83 ? 29.272 -78.362 -32.365 1.00 92.00 83 GLU A N 1
ATOM 628 C CA . GLU A 1 83 ? 29.438 -79.290 -33.488 1.00 92.00 83 GLU A CA 1
ATOM 629 C C . GLU A 1 83 ? 28.094 -79.903 -33.902 1.00 92.00 83 GLU A C 1
ATOM 631 O O . GLU A 1 83 ? 27.729 -79.836 -35.078 1.00 92.00 83 GLU A O 1
ATOM 636 N N . ILE A 1 84 ? 27.309 -80.391 -32.930 1.00 91.06 84 ILE A N 1
ATOM 637 C CA . ILE A 1 84 ? 25.948 -80.896 -33.170 1.00 91.06 84 ILE A CA 1
ATOM 638 C C . ILE A 1 84 ? 25.088 -79.795 -33.799 1.00 91.06 84 ILE A C 1
ATOM 640 O O . ILE A 1 84 ? 24.481 -79.997 -34.847 1.00 91.06 84 ILE A O 1
ATOM 644 N N . SER A 1 85 ? 25.057 -78.599 -33.208 1.00 90.56 85 SER A N 1
ATOM 645 C CA . SER A 1 85 ? 24.231 -77.499 -33.709 1.00 90.56 85 SER A CA 1
ATOM 646 C C . SER A 1 85 ? 24.619 -77.027 -35.108 1.00 90.56 85 SER A C 1
ATOM 648 O O . SER A 1 85 ? 23.737 -76.587 -35.847 1.00 90.56 85 SER A O 1
ATOM 650 N N . SER A 1 86 ? 25.902 -77.073 -35.459 1.00 87.75 86 SER A N 1
ATOM 651 C CA . SER A 1 86 ? 26.383 -76.672 -36.783 1.00 87.75 86 SER A CA 1
ATOM 652 C C . SER A 1 86 ? 25.911 -77.658 -37.850 1.00 87.75 86 SER A C 1
ATOM 654 O O . SER A 1 86 ? 25.461 -77.250 -38.921 1.00 87.75 86 SER A O 1
ATOM 656 N N . GLU A 1 87 ? 25.936 -78.957 -37.541 1.00 85.44 87 GLU A N 1
ATOM 657 C CA . GLU A 1 87 ? 25.424 -79.989 -38.444 1.00 85.44 87 GLU A CA 1
ATOM 658 C C . GLU A 1 87 ? 23.890 -79.929 -38.557 1.00 85.44 87 GLU A C 1
ATOM 660 O O . GLU A 1 87 ? 23.333 -80.057 -39.649 1.00 85.44 87 GLU A O 1
ATOM 665 N N . LEU A 1 88 ? 23.192 -79.601 -37.464 1.00 82.31 88 LEU A N 1
ATOM 666 C CA . LEU A 1 88 ? 21.739 -79.405 -37.463 1.00 82.31 88 LEU A CA 1
ATOM 667 C C . LEU A 1 88 ? 21.264 -78.279 -38.383 1.00 82.31 88 LEU A C 1
ATOM 669 O O . LEU A 1 88 ? 20.205 -78.412 -38.995 1.00 82.31 88 LEU A O 1
ATOM 673 N N . LYS A 1 89 ? 22.039 -77.198 -38.556 1.00 76.50 89 LYS A N 1
ATOM 674 C CA . LYS A 1 89 ? 21.679 -76.141 -39.522 1.00 76.50 89 LYS A CA 1
ATOM 675 C C . LYS A 1 89 ? 21.613 -76.658 -40.965 1.00 76.50 89 LYS A C 1
ATOM 677 O O . LYS A 1 89 ? 20.872 -76.097 -41.769 1.00 76.50 89 LYS A O 1
ATOM 682 N N . ARG A 1 90 ? 22.330 -77.739 -41.296 1.00 73.94 90 ARG A N 1
ATOM 683 C CA . ARG A 1 90 ? 22.268 -78.401 -42.614 1.00 73.94 90 ARG A CA 1
ATOM 684 C C . ARG A 1 90 ? 21.057 -79.329 -42.754 1.00 73.94 90 ARG A C 1
ATOM 686 O O . ARG A 1 90 ? 20.688 -79.675 -43.874 1.00 73.94 90 ARG A O 1
ATOM 693 N N . CYS A 1 91 ? 20.410 -79.682 -41.642 1.00 71.06 91 CYS A N 1
ATOM 694 C CA . CYS A 1 91 ? 19.267 -80.591 -41.564 1.00 71.06 91 CYS A CA 1
ATOM 695 C C . CYS A 1 91 ? 18.058 -79.919 -40.868 1.00 71.06 91 CYS A C 1
ATOM 697 O O . CYS A 1 91 ? 17.689 -80.304 -39.759 1.00 71.06 91 CYS A O 1
ATOM 699 N N . PRO A 1 92 ? 17.378 -78.946 -41.509 1.00 63.78 92 PRO A N 1
ATOM 700 C CA . PRO A 1 92 ? 16.352 -78.104 -40.868 1.00 63.78 92 PRO A CA 1
ATOM 701 C C . PRO A 1 92 ? 15.075 -78.843 -40.431 1.00 63.78 92 PRO A C 1
ATOM 703 O O . PRO A 1 92 ? 14.224 -78.261 -39.764 1.00 63.78 92 PRO A O 1
ATOM 706 N N . GLN A 1 93 ? 14.927 -80.119 -40.796 1.00 65.69 93 GLN A N 1
ATOM 707 C CA . GLN A 1 93 ? 13.813 -80.969 -40.365 1.00 65.69 93 GLN A CA 1
ATOM 708 C C . GLN A 1 93 ? 13.992 -81.477 -38.920 1.00 65.69 93 GLN A C 1
ATOM 710 O O . GLN A 1 93 ? 13.060 -82.025 -38.339 1.00 65.69 93 GLN A O 1
ATOM 715 N N . PHE A 1 94 ? 15.177 -81.280 -38.330 1.00 75.31 94 PHE A N 1
ATOM 716 C CA . PHE A 1 94 ? 15.555 -81.817 -37.029 1.00 75.31 94 PHE A CA 1
ATOM 717 C C . PHE A 1 94 ? 15.573 -80.725 -35.947 1.00 75.31 94 PHE A C 1
ATOM 719 O O . PHE A 1 94 ? 16.519 -79.948 -35.813 1.00 75.31 94 PHE A O 1
ATOM 726 N N . ALA A 1 95 ? 14.505 -80.656 -35.154 1.00 85.00 95 ALA A N 1
ATOM 727 C CA . ALA A 1 95 ? 14.302 -79.615 -34.150 1.00 85.00 95 ALA A CA 1
ATOM 728 C C . ALA A 1 95 ? 14.878 -80.011 -32.777 1.00 85.00 95 ALA A C 1
ATOM 730 O O . ALA A 1 95 ? 14.129 -80.354 -31.866 1.00 85.00 95 ALA A O 1
ATOM 731 N N . LEU A 1 96 ? 16.202 -79.966 -32.608 1.00 90.88 96 LEU A N 1
ATOM 732 C CA . LEU A 1 96 ? 16.850 -80.266 -31.321 1.00 90.88 96 LEU A CA 1
ATOM 733 C C . LEU A 1 96 ? 16.968 -79.019 -30.441 1.00 90.88 96 LEU A C 1
ATOM 735 O O . LEU A 1 96 ? 17.264 -77.937 -30.943 1.00 90.88 96 LEU A O 1
ATOM 739 N N . ARG A 1 97 ? 16.813 -79.170 -29.128 1.00 94.00 97 ARG A N 1
ATOM 740 C CA . ARG A 1 97 ? 17.186 -78.154 -28.130 1.00 94.00 97 ARG A CA 1
ATOM 741 C C . ARG A 1 97 ? 18.184 -78.735 -27.138 1.00 94.00 97 ARG A C 1
ATOM 743 O O . ARG A 1 97 ? 18.115 -79.920 -26.818 1.00 94.00 97 ARG A O 1
ATOM 750 N N . MET A 1 98 ? 19.102 -77.903 -26.659 1.00 96.81 98 MET A N 1
ATOM 751 C CA . MET A 1 98 ? 20.217 -78.333 -25.817 1.00 96.81 98 MET A CA 1
ATOM 752 C C . MET A 1 98 ? 20.356 -77.466 -24.566 1.00 96.81 98 MET A C 1
ATOM 754 O O . MET A 1 98 ? 20.155 -76.251 -24.605 1.00 96.81 98 MET A O 1
ATOM 758 N N . GLY A 1 99 ? 20.723 -78.094 -23.450 1.00 96.44 99 GLY A N 1
ATOM 759 C CA . GLY A 1 99 ? 20.993 -77.439 -22.173 1.00 96.44 99 GLY A CA 1
ATOM 760 C C . GLY A 1 99 ? 22.244 -77.987 -21.503 1.00 96.44 99 GLY A C 1
ATOM 761 O O . GLY A 1 99 ? 22.419 -79.200 -21.407 1.00 96.44 99 GLY A O 1
ATOM 762 N N . ILE A 1 100 ? 23.103 -77.092 -21.017 1.00 97.38 100 ILE A N 1
ATOM 763 C CA . ILE A 1 100 ? 24.400 -77.440 -20.435 1.00 97.38 100 ILE A CA 1
ATOM 764 C C . ILE A 1 100 ? 24.495 -76.969 -18.987 1.00 97.38 100 ILE A C 1
ATOM 766 O O . ILE A 1 100 ? 24.216 -75.810 -18.655 1.00 97.38 100 ILE A O 1
ATOM 770 N N . HIS A 1 101 ? 24.936 -77.872 -18.112 1.00 96.44 101 HIS A N 1
ATOM 771 C CA . HIS A 1 101 ? 25.221 -77.559 -16.717 1.00 96.44 101 HIS A CA 1
ATOM 772 C C . HIS A 1 101 ? 26.374 -78.395 -16.150 1.00 96.44 101 HIS A C 1
ATOM 774 O O . HIS A 1 101 ? 26.489 -79.586 -16.424 1.00 96.44 101 HIS A O 1
ATOM 780 N N . SER A 1 102 ? 27.176 -77.773 -15.285 1.00 94.94 102 SER A N 1
ATOM 781 C CA . SER A 1 102 ? 28.248 -78.415 -14.521 1.00 94.94 102 SER A CA 1
ATOM 782 C C . SER A 1 102 ? 27.834 -78.547 -13.060 1.00 94.94 102 SER A C 1
ATOM 784 O O . SER A 1 102 ? 27.650 -77.542 -12.365 1.00 94.94 102 SER A O 1
ATOM 786 N N . GLY A 1 103 ? 27.704 -79.775 -12.562 1.00 91.06 103 GLY A N 1
ATOM 787 C CA . GLY A 1 103 ? 27.205 -79.995 -11.209 1.00 91.06 103 GLY A CA 1
ATOM 788 C C . GLY A 1 103 ? 27.459 -81.393 -10.653 1.00 91.06 103 GLY A C 1
ATOM 789 O O . GLY A 1 103 ? 27.958 -82.265 -11.359 1.00 91.06 103 GLY A O 1
ATOM 790 N N . PRO A 1 104 ? 27.128 -81.612 -9.368 1.00 88.06 104 PRO A N 1
ATOM 791 C CA . PRO A 1 104 ? 27.342 -82.888 -8.704 1.00 88.06 104 PRO A CA 1
ATOM 792 C C . PRO A 1 104 ? 26.488 -83.995 -9.330 1.00 88.06 104 PRO A C 1
ATOM 794 O O . PRO A 1 104 ? 25.257 -83.883 -9.421 1.00 88.06 104 PRO A O 1
ATOM 797 N N . VAL A 1 105 ? 27.155 -85.078 -9.711 1.00 88.62 105 VAL A N 1
ATOM 798 C CA . VAL A 1 105 ? 26.576 -86.308 -10.243 1.00 88.62 105 VAL A CA 1
ATOM 799 C C . VAL A 1 105 ? 27.198 -87.525 -9.554 1.00 88.62 105 VAL A C 1
ATOM 801 O O . VAL A 1 105 ? 28.310 -87.462 -9.034 1.00 88.62 105 VAL A O 1
ATOM 804 N N . SER A 1 106 ? 26.477 -88.640 -9.523 1.00 82.00 106 SER A N 1
ATOM 805 C CA . SER A 1 106 ? 26.946 -89.903 -8.956 1.00 82.00 106 SER A CA 1
ATOM 806 C C . SER A 1 106 ? 26.697 -91.031 -9.948 1.00 82.00 106 SER A C 1
ATOM 808 O O . SER A 1 106 ? 25.620 -91.113 -10.547 1.00 82.00 106 SER A O 1
ATOM 810 N N . ARG A 1 107 ? 27.705 -91.887 -10.139 1.00 80.69 107 ARG A N 1
ATOM 811 C CA . ARG A 1 107 ? 27.583 -93.086 -10.969 1.00 80.69 107 ARG A CA 1
ATOM 812 C C . ARG A 1 107 ? 26.821 -94.143 -10.178 1.00 80.69 107 ARG A C 1
ATOM 814 O O . ARG A 1 107 ? 27.189 -94.485 -9.058 1.00 80.69 107 ARG A O 1
ATOM 821 N N . THR A 1 108 ? 25.751 -94.650 -10.765 1.00 72.00 108 THR A N 1
ATOM 822 C CA . THR A 1 108 ? 24.884 -95.675 -10.182 1.00 72.00 108 THR A CA 1
ATOM 823 C C . THR A 1 108 ? 24.767 -96.821 -11.164 1.00 72.00 108 THR A C 1
ATOM 825 O O . THR A 1 108 ? 24.605 -96.587 -12.355 1.00 72.00 108 THR A O 1
ATOM 828 N N . THR A 1 109 ? 24.862 -98.056 -10.696 1.00 71.69 109 THR A N 1
ATOM 829 C CA . THR A 1 109 ? 24.692 -99.225 -11.561 1.00 71.69 109 THR A CA 1
ATOM 830 C C . THR A 1 109 ? 23.207 -99.560 -11.650 1.00 71.69 109 THR A C 1
ATOM 832 O O . THR A 1 109 ? 22.546 -99.702 -10.620 1.00 71.69 109 THR A O 1
ATOM 835 N N . ASP A 1 110 ? 22.667 -99.639 -12.863 1.00 65.50 110 ASP A N 1
ATOM 836 C CA . ASP A 1 110 ? 21.269 -100.002 -13.076 1.00 65.50 110 ASP A CA 1
ATOM 837 C C . ASP A 1 110 ? 21.019 -101.510 -12.865 1.00 65.50 110 ASP A C 1
ATOM 839 O O . ASP A 1 110 ? 21.938 -102.303 -12.643 1.00 65.50 110 ASP A O 1
ATOM 843 N N . VAL A 1 111 ? 19.748 -101.922 -12.934 1.00 70.00 111 VAL A N 1
ATOM 844 C CA . VAL A 1 111 ? 19.317 -103.322 -12.736 1.00 70.00 111 VAL A CA 1
ATOM 845 C C . VAL A 1 111 ? 19.947 -104.283 -13.762 1.00 70.00 111 VAL A C 1
ATOM 847 O O . VAL A 1 111 ? 20.072 -105.473 -13.486 1.00 70.00 111 VAL A O 1
ATOM 850 N N . ASN A 1 112 ? 20.409 -103.773 -14.908 1.00 67.94 112 ASN A N 1
ATOM 851 C CA . ASN A 1 112 ? 21.071 -104.535 -15.968 1.00 67.94 112 ASN A CA 1
ATOM 852 C C . ASN A 1 112 ? 22.608 -104.472 -15.875 1.00 67.94 112 ASN A C 1
ATOM 854 O O . ASN A 1 112 ? 23.297 -104.794 -16.843 1.00 67.94 112 ASN A O 1
ATOM 858 N N . GLN A 1 113 ? 23.144 -104.050 -14.726 1.00 67.38 113 GLN A N 1
ATOM 859 C CA . GLN A 1 113 ? 24.571 -103.856 -14.466 1.00 67.38 113 GLN A CA 1
ATOM 860 C C . GLN A 1 113 ? 25.265 -102.822 -15.370 1.00 67.38 113 GLN A C 1
ATOM 862 O O . GLN A 1 113 ? 26.490 -102.828 -15.493 1.00 67.38 113 GLN A O 1
ATOM 867 N N . ARG A 1 114 ? 24.516 -101.892 -15.976 1.00 70.88 114 ARG A N 1
ATOM 868 C CA . ARG A 1 114 ? 25.093 -100.784 -16.747 1.00 70.88 114 ARG A CA 1
ATOM 869 C C . ARG A 1 114 ? 25.339 -99.580 -15.852 1.00 70.88 114 ARG A C 1
ATOM 871 O O . ARG A 1 114 ? 24.535 -99.251 -14.982 1.00 70.88 114 ARG A O 1
ATOM 878 N N . THR A 1 115 ? 26.452 -98.895 -16.084 1.00 70.50 115 THR A N 1
ATOM 879 C CA . THR A 1 115 ? 26.761 -97.636 -15.402 1.00 70.50 115 THR A CA 1
ATOM 880 C C . THR A 1 115 ? 25.824 -96.540 -15.905 1.00 70.50 115 THR A C 1
ATOM 882 O O . THR A 1 115 ? 25.854 -96.176 -17.076 1.00 70.50 115 THR A O 1
ATOM 885 N N . ASN A 1 116 ? 25.005 -96.008 -15.008 1.00 77.62 116 ASN A N 1
ATOM 886 C CA . ASN A 1 116 ? 24.097 -94.885 -15.212 1.00 77.62 116 ASN A CA 1
ATOM 887 C C . ASN A 1 116 ? 24.535 -93.706 -14.319 1.00 77.62 116 ASN A C 1
ATOM 889 O O . ASN A 1 116 ? 25.365 -93.876 -13.423 1.00 77.62 116 ASN A O 1
ATOM 893 N N . ILE A 1 117 ? 24.003 -92.504 -14.530 1.00 82.50 117 ILE A N 1
ATOM 894 C CA . ILE A 1 117 ? 24.332 -91.328 -13.718 1.00 82.50 117 ILE A CA 1
ATOM 895 C C . ILE A 1 117 ? 23.053 -90.684 -13.197 1.00 82.50 117 ILE A C 1
ATOM 897 O O . ILE A 1 117 ? 22.114 -90.424 -13.944 1.00 82.50 117 ILE A O 1
ATOM 901 N N . ALA A 1 118 ? 23.050 -90.376 -11.903 1.00 78.25 118 ALA A N 1
ATOM 902 C CA . ALA A 1 118 ? 21.996 -89.617 -11.249 1.00 78.25 118 ALA A CA 1
ATOM 903 C C . ALA A 1 118 ? 22.597 -88.461 -10.442 1.00 78.25 118 ALA A C 1
ATOM 905 O O . ALA A 1 118 ? 23.697 -88.561 -9.899 1.00 78.25 118 ALA A O 1
ATOM 906 N N . GLY A 1 119 ? 21.880 -87.345 -10.335 1.00 82.69 119 GLY A N 1
ATOM 907 C CA . GLY A 1 119 ? 22.315 -86.230 -9.498 1.00 82.69 119 GLY A CA 1
ATOM 908 C C . GLY A 1 119 ? 21.679 -84.900 -9.868 1.00 82.69 119 GLY A C 1
ATOM 909 O O . GLY A 1 119 ? 21.022 -84.758 -10.900 1.00 82.69 119 GLY A O 1
ATOM 910 N N . ALA A 1 120 ? 21.903 -83.903 -9.012 1.00 81.81 120 ALA A N 1
ATOM 911 C CA . ALA A 1 120 ? 21.402 -82.552 -9.237 1.00 81.81 120 ALA A CA 1
ATOM 912 C C . ALA A 1 120 ? 21.967 -81.938 -10.529 1.00 81.81 120 ALA A C 1
ATOM 914 O O . ALA A 1 120 ? 21.258 -81.174 -11.179 1.00 81.81 120 ALA A O 1
ATOM 915 N N . GLY A 1 121 ? 23.189 -82.318 -10.933 1.00 87.31 121 GLY A N 1
ATOM 916 C CA . GLY A 1 121 ? 23.813 -81.842 -12.167 1.00 87.31 121 GLY A CA 1
ATOM 917 C C . GLY A 1 121 ? 22.976 -82.131 -13.420 1.00 87.31 121 GLY A C 1
ATOM 918 O O . GLY A 1 121 ? 22.686 -81.222 -14.196 1.00 87.31 121 GLY A O 1
ATOM 919 N N . ILE A 1 122 ? 22.497 -83.371 -13.567 1.00 88.56 122 ILE A N 1
ATOM 920 C CA . ILE A 1 122 ? 21.659 -83.779 -14.708 1.00 88.56 122 ILE A CA 1
ATOM 921 C C . ILE A 1 122 ? 20.291 -83.093 -14.656 1.00 88.56 122 ILE A C 1
ATOM 923 O O . ILE A 1 122 ? 19.825 -82.561 -15.662 1.00 88.56 122 ILE A O 1
ATOM 927 N N . ASN A 1 123 ? 19.674 -83.029 -13.472 1.00 88.75 123 ASN A N 1
ATOM 928 C CA . ASN A 1 123 ? 18.364 -82.397 -13.303 1.00 88.75 123 ASN A CA 1
ATOM 929 C C . ASN A 1 123 ? 18.386 -80.900 -13.655 1.00 88.75 123 ASN A C 1
ATOM 931 O O . ASN A 1 123 ? 17.408 -80.376 -14.188 1.00 88.75 123 ASN A O 1
ATOM 935 N N . ILE A 1 124 ? 19.477 -80.192 -13.347 1.00 89.19 124 ILE A N 1
ATOM 936 C CA . ILE A 1 124 ? 19.625 -78.777 -13.706 1.00 89.19 124 ILE A CA 1
ATOM 937 C C . ILE A 1 124 ? 19.897 -78.628 -15.206 1.00 89.19 124 ILE A C 1
ATOM 939 O O . ILE A 1 124 ? 19.272 -77.770 -15.820 1.00 89.19 124 ILE A O 1
ATOM 943 N N . ALA A 1 125 ? 20.737 -79.473 -15.816 1.00 92.94 125 ALA A N 1
ATOM 944 C CA . ALA A 1 125 ? 20.965 -79.447 -17.267 1.00 92.94 125 ALA A CA 1
ATOM 945 C C . ALA A 1 125 ? 19.653 -79.613 -18.053 1.00 92.94 125 ALA A C 1
ATOM 947 O O . ALA A 1 125 ? 19.367 -78.834 -18.962 1.00 92.94 125 ALA A O 1
ATOM 948 N N . GLN A 1 126 ? 18.801 -80.548 -17.622 1.00 92.56 126 GLN A N 1
ATOM 949 C CA . GLN A 1 126 ? 17.475 -80.738 -18.206 1.00 92.56 126 GLN A CA 1
ATOM 950 C C . GLN A 1 126 ? 16.586 -79.494 -18.045 1.00 92.56 126 GLN A C 1
ATOM 952 O O . GLN A 1 126 ? 15.904 -79.086 -18.980 1.00 92.56 126 GLN A O 1
ATOM 957 N N . ARG A 1 127 ? 16.603 -78.852 -16.871 1.00 92.19 127 ARG A N 1
ATOM 958 C CA . ARG A 1 127 ? 15.823 -77.627 -16.618 1.00 92.19 127 ARG A CA 1
ATOM 959 C C . ARG A 1 127 ? 16.291 -76.442 -17.456 1.00 92.19 127 ARG A C 1
ATOM 961 O O . ARG A 1 127 ? 15.458 -75.656 -17.892 1.00 92.19 127 ARG A O 1
ATOM 968 N N . VAL A 1 128 ? 17.601 -76.318 -17.662 1.00 93.69 128 VAL A N 1
ATOM 969 C CA . VAL A 1 128 ? 18.196 -75.307 -18.544 1.00 93.69 128 VAL A CA 1
ATOM 970 C C . VAL A 1 128 ? 17.733 -75.540 -19.980 1.00 93.69 128 VAL A C 1
ATOM 972 O O . VAL A 1 128 ? 17.233 -74.613 -20.607 1.00 93.69 128 VAL A O 1
ATOM 975 N N . MET A 1 129 ? 17.818 -76.780 -20.471 1.00 94.00 129 MET A N 1
ATOM 976 C CA . MET A 1 129 ? 17.330 -77.163 -21.801 1.00 94.00 129 MET A CA 1
ATOM 977 C C . MET A 1 129 ? 15.834 -76.866 -21.976 1.00 94.00 129 MET A C 1
ATOM 979 O O . MET A 1 129 ? 15.426 -76.343 -23.009 1.00 94.00 129 MET A O 1
ATOM 983 N N . ASP A 1 130 ? 15.012 -77.168 -20.967 1.00 91.12 130 ASP A N 1
ATOM 984 C CA . ASP A 1 130 ? 13.558 -76.961 -20.998 1.00 91.12 130 ASP A CA 1
ATOM 985 C C . ASP A 1 130 ? 13.145 -75.489 -21.168 1.00 91.12 130 ASP A C 1
ATOM 987 O O . ASP A 1 130 ? 11.985 -75.207 -21.486 1.00 91.12 130 ASP A O 1
ATOM 991 N N . CYS A 1 131 ? 14.059 -74.543 -20.943 1.00 91.06 131 CYS A N 1
ATOM 992 C CA . CYS A 1 131 ? 13.827 -73.129 -21.220 1.00 91.06 131 CYS A CA 1
ATOM 993 C C . CYS A 1 131 ? 14.004 -72.756 -22.697 1.00 91.06 131 CYS A C 1
ATOM 995 O O . CYS A 1 131 ? 13.569 -71.672 -23.083 1.00 91.06 131 CYS A O 1
ATOM 997 N N . GLY A 1 132 ? 14.641 -73.615 -23.493 1.00 91.00 132 GLY A N 1
ATOM 998 C CA . GLY A 1 132 ? 14.985 -73.367 -24.888 1.00 91.00 132 GLY A CA 1
ATOM 999 C C . GLY A 1 132 ? 13.963 -73.933 -25.864 1.00 91.00 132 GLY A C 1
ATOM 1000 O O . GLY A 1 132 ? 13.313 -74.952 -25.605 1.00 91.00 132 GLY A O 1
ATOM 1001 N N . ASP A 1 133 ? 13.866 -73.273 -27.015 1.00 92.44 133 ASP A N 1
ATOM 1002 C CA . ASP A 1 133 ? 13.161 -73.780 -28.193 1.00 92.44 133 ASP A CA 1
ATOM 1003 C C . ASP A 1 133 ? 14.144 -74.487 -29.142 1.00 92.44 133 ASP A C 1
ATOM 1005 O O . ASP A 1 133 ? 15.351 -74.514 -28.898 1.00 92.44 133 ASP A O 1
ATOM 1009 N N . ALA A 1 134 ? 13.646 -75.011 -30.262 1.00 90.56 134 ALA A N 1
ATOM 1010 C CA . ALA A 1 134 ? 14.478 -75.650 -31.279 1.00 90.56 134 ALA A CA 1
ATOM 1011 C C . ALA A 1 134 ? 15.663 -74.760 -31.712 1.00 90.56 134 ALA A C 1
ATOM 1013 O O . ALA A 1 134 ? 15.525 -73.547 -31.898 1.00 90.56 134 ALA A O 1
ATOM 1014 N N . GLY A 1 135 ? 16.835 -75.375 -31.845 1.00 90.12 135 GLY A N 1
ATOM 1015 C CA . GLY A 1 135 ? 18.104 -74.744 -32.197 1.00 90.12 135 GLY A CA 1
ATOM 1016 C C . GLY A 1 135 ? 18.828 -74.040 -31.046 1.00 90.12 135 GLY A C 1
ATOM 1017 O O . GLY A 1 135 ? 19.966 -73.620 -31.237 1.00 90.12 135 GLY A O 1
ATOM 1018 N N . HIS A 1 136 ? 18.220 -73.888 -29.865 1.00 95.19 136 HIS A N 1
ATOM 1019 C CA . HIS A 1 136 ? 18.898 -73.233 -28.745 1.00 95.19 136 HIS A CA 1
ATOM 1020 C C . HIS A 1 136 ? 19.943 -74.135 -28.096 1.00 95.19 136 HIS A C 1
ATOM 1022 O O . HIS A 1 136 ? 19.692 -75.317 -27.844 1.00 95.19 136 HIS A O 1
ATOM 1028 N N . ILE A 1 137 ? 21.068 -73.518 -27.733 1.00 96.94 137 ILE A N 1
ATOM 1029 C CA . ILE A 1 137 ? 22.041 -74.065 -26.795 1.00 96.94 137 ILE A CA 1
ATOM 1030 C C . ILE A 1 137 ? 22.013 -73.159 -25.570 1.00 96.94 137 ILE A C 1
ATOM 1032 O O . ILE A 1 137 ? 22.474 -72.021 -25.614 1.00 96.94 137 ILE A O 1
ATOM 1036 N N . LEU A 1 138 ? 21.427 -73.642 -24.479 1.00 97.38 138 LEU A N 1
ATOM 1037 C CA . LEU A 1 138 ? 21.317 -72.871 -23.248 1.00 97.38 138 LEU A CA 1
ATOM 1038 C C . LEU A 1 138 ? 22.310 -73.364 -22.207 1.00 97.38 138 LEU A C 1
ATOM 1040 O O . LEU A 1 138 ? 22.480 -74.560 -21.996 1.00 97.38 138 LEU A O 1
ATOM 1044 N N . LEU A 1 139 ? 22.941 -72.432 -21.510 1.00 97.25 139 LEU A N 1
ATOM 1045 C CA . LEU A 1 139 ? 23.882 -72.702 -20.436 1.00 97.25 139 LEU A CA 1
ATOM 1046 C C . LEU A 1 139 ? 23.272 -72.258 -19.113 1.00 97.25 139 LEU A C 1
ATOM 1048 O O . LEU A 1 139 ? 22.670 -71.190 -19.024 1.00 97.25 139 LEU A O 1
ATOM 1052 N N . SER A 1 140 ? 23.472 -73.038 -18.054 1.00 95.81 140 SER A N 1
ATOM 1053 C CA . SER A 1 140 ? 23.274 -72.510 -16.701 1.00 95.81 140 SER A CA 1
ATOM 1054 C C . SER A 1 140 ? 24.252 -71.366 -16.431 1.00 95.81 140 SER A C 1
ATOM 1056 O O . SER A 1 140 ? 25.391 -71.417 -16.903 1.00 95.81 140 SER A O 1
ATOM 1058 N N . LYS A 1 141 ? 23.865 -70.416 -15.573 1.00 92.44 141 LYS A N 1
ATOM 1059 C CA . LYS A 1 141 ? 24.749 -69.321 -15.144 1.00 92.44 141 LYS A CA 1
ATOM 1060 C C . LYS A 1 141 ? 26.131 -69.794 -14.697 1.00 92.44 141 LYS A C 1
ATOM 1062 O O . LYS A 1 141 ? 27.119 -69.230 -15.123 1.00 92.44 141 LYS A O 1
ATOM 1067 N N . ARG A 1 142 ? 26.214 -70.889 -13.935 1.00 92.12 142 ARG A N 1
ATOM 1068 C CA . ARG A 1 142 ? 27.500 -71.446 -13.486 1.00 92.12 142 ARG A CA 1
ATOM 1069 C C . ARG A 1 142 ? 28.449 -71.770 -14.645 1.00 92.12 142 ARG A C 1
ATOM 1071 O O . ARG A 1 142 ? 29.617 -71.430 -14.578 1.00 92.12 142 ARG A O 1
ATOM 1078 N N . VAL A 1 143 ? 27.942 -72.418 -15.695 1.00 94.12 143 VAL A N 1
ATOM 1079 C CA . VAL A 1 143 ? 28.758 -72.752 -16.875 1.00 94.12 143 VAL A CA 1
ATOM 1080 C C . VAL A 1 143 ? 29.102 -71.492 -17.656 1.00 94.12 143 VAL A C 1
ATOM 1082 O O . VAL A 1 143 ? 30.241 -71.331 -18.068 1.00 94.12 143 VAL A O 1
ATOM 1085 N N . ALA A 1 144 ? 28.146 -70.579 -17.830 1.00 93.38 144 ALA A N 1
ATOM 1086 C CA . ALA A 1 144 ? 28.407 -69.313 -18.503 1.00 93.38 144 ALA A CA 1
ATOM 1087 C C . ALA A 1 144 ? 29.476 -68.480 -17.770 1.00 93.38 144 ALA A C 1
ATOM 1089 O O . ALA A 1 144 ? 30.380 -67.959 -18.412 1.00 93.38 144 ALA A O 1
ATOM 1090 N N . ASP A 1 145 ? 29.420 -68.402 -16.440 1.00 92.69 145 ASP A N 1
ATOM 1091 C CA . ASP A 1 145 ? 30.389 -67.676 -15.616 1.00 92.69 145 ASP A CA 1
ATOM 1092 C C . ASP A 1 145 ? 31.799 -68.281 -15.751 1.00 92.69 145 ASP A C 1
ATOM 1094 O O . ASP A 1 145 ? 32.766 -67.530 -15.891 1.00 92.69 145 ASP A O 1
ATOM 1098 N N . ASP A 1 146 ? 31.912 -69.615 -15.802 1.00 90.88 146 ASP A N 1
ATOM 1099 C CA . ASP A 1 146 ? 33.181 -70.308 -16.062 1.00 90.88 146 ASP A CA 1
ATOM 1100 C C . ASP A 1 146 ? 33.704 -69.991 -17.481 1.00 90.88 146 ASP A C 1
ATOM 1102 O O . ASP A 1 146 ? 34.856 -69.588 -17.644 1.00 90.88 146 ASP A O 1
ATOM 1106 N N . LEU A 1 147 ? 32.856 -70.087 -18.514 1.00 91.56 147 LEU A N 1
ATOM 1107 C CA . LEU A 1 147 ? 33.251 -69.831 -19.908 1.00 91.56 147 LEU A CA 1
ATOM 1108 C C . LEU A 1 147 ? 33.596 -68.364 -20.173 1.00 91.56 147 LEU A C 1
ATOM 1110 O O . LEU A 1 147 ? 34.515 -68.078 -20.936 1.00 91.56 147 LEU A O 1
ATOM 1114 N N . THR A 1 148 ? 32.904 -67.415 -19.535 1.00 88.75 148 THR A N 1
ATOM 1115 C CA . THR A 1 148 ? 33.219 -65.984 -19.682 1.00 88.75 148 THR A CA 1
ATOM 1116 C C . THR A 1 148 ? 34.613 -65.627 -19.167 1.00 88.75 148 THR A C 1
ATOM 1118 O O . THR A 1 148 ? 35.098 -64.545 -19.493 1.00 88.75 148 THR A O 1
ATOM 1121 N N . GLN A 1 149 ? 35.298 -66.494 -18.412 1.00 89.25 149 GLN A N 1
ATOM 1122 C CA . GLN A 1 149 ? 36.706 -66.269 -18.061 1.00 89.25 149 GLN A CA 1
ATOM 1123 C C . GLN A 1 149 ? 37.641 -66.398 -19.271 1.00 89.25 149 GLN A C 1
ATOM 1125 O O . GLN A 1 149 ? 38.691 -65.756 -19.303 1.00 89.25 149 GLN A O 1
ATOM 1130 N N . TYR A 1 150 ? 37.237 -67.146 -20.297 1.00 86.50 150 TYR A N 1
ATOM 1131 C CA . TYR A 1 150 ? 37.990 -67.312 -21.533 1.00 86.50 150 TYR A CA 1
ATOM 1132 C C . TYR A 1 150 ? 37.472 -66.321 -22.577 1.00 86.50 150 TYR A C 1
ATOM 1134 O O . TYR A 1 150 ? 36.282 -66.258 -22.898 1.00 86.50 150 TYR A O 1
ATOM 1142 N N . SER A 1 151 ? 38.368 -65.496 -23.119 1.00 84.44 151 SER A N 1
ATOM 1143 C CA . SER A 1 151 ? 37.990 -64.427 -24.051 1.00 84.44 151 SER A CA 1
ATOM 1144 C C . SER A 1 151 ? 37.360 -64.935 -25.348 1.00 84.44 151 SER A C 1
ATOM 1146 O O . SER A 1 151 ? 36.630 -64.182 -25.986 1.00 84.44 151 SER A O 1
ATOM 1148 N N . GLU A 1 152 ? 37.628 -66.186 -25.727 1.00 89.75 152 GLU A N 1
ATOM 1149 C CA . GLU A 1 152 ? 37.086 -66.806 -26.939 1.00 89.75 152 GLU A CA 1
ATOM 1150 C C . GLU A 1 152 ? 35.580 -67.084 -26.860 1.00 89.75 152 GLU A C 1
ATOM 1152 O O . GLU A 1 152 ? 34.894 -66.977 -27.874 1.00 89.75 152 GLU A O 1
ATOM 1157 N N . TRP A 1 153 ? 35.041 -67.356 -25.665 1.00 91.56 153 TRP A N 1
ATOM 1158 C CA . TRP A 1 153 ? 33.623 -67.684 -25.488 1.00 91.56 153 TRP A CA 1
ATOM 1159 C C . TRP A 1 153 ? 32.733 -66.449 -25.325 1.00 91.56 153 TRP A C 1
ATOM 1161 O O . TRP A 1 153 ? 31.567 -66.480 -25.717 1.00 91.56 153 TRP A O 1
ATOM 1171 N N . LYS A 1 154 ? 33.269 -65.340 -24.793 1.00 89.56 154 LYS A N 1
ATOM 1172 C CA . LYS A 1 154 ? 32.504 -64.106 -24.514 1.00 89.56 154 LYS A CA 1
ATOM 1173 C C . LYS A 1 154 ? 31.624 -63.611 -25.675 1.00 89.56 154 LYS A C 1
ATOM 1175 O O . LYS A 1 154 ? 30.493 -63.225 -25.389 1.00 89.56 154 LYS A O 1
ATOM 1180 N N . PRO A 1 155 ? 32.073 -63.600 -26.948 1.00 92.88 155 PRO A N 1
ATOM 1181 C CA . PRO A 1 155 ? 31.264 -63.075 -28.050 1.00 92.88 155 PRO A CA 1
ATOM 1182 C C . PRO A 1 155 ? 29.992 -63.881 -28.339 1.00 92.88 155 PRO A C 1
ATOM 1184 O O . PRO A 1 155 ? 29.079 -63.353 -28.966 1.00 92.88 155 PRO A O 1
ATOM 1187 N N . TYR A 1 156 ? 29.934 -65.141 -27.903 1.00 94.25 156 TYR A N 1
ATOM 1188 C CA . TYR A 1 156 ? 28.843 -66.067 -28.217 1.00 94.25 156 TYR A CA 1
ATOM 1189 C C . TYR A 1 156 ? 27.806 -66.189 -27.094 1.00 94.25 156 TYR A C 1
ATOM 1191 O O . TYR A 1 156 ? 26.813 -66.895 -27.253 1.00 94.25 156 TYR A O 1
ATOM 1199 N N . LEU A 1 157 ? 28.036 -65.533 -25.951 1.00 94.00 157 LEU A N 1
ATOM 1200 C CA . LEU A 1 157 ? 27.218 -65.662 -24.748 1.00 94.00 157 LEU A CA 1
ATOM 1201 C C . LEU A 1 157 ? 26.286 -64.460 -24.577 1.00 94.00 157 LEU A C 1
ATOM 1203 O O . LEU A 1 157 ? 26.734 -63.332 -24.382 1.00 94.00 157 LEU A O 1
ATOM 1207 N N . GLN A 1 158 ? 24.979 -64.718 -24.570 1.00 95.00 158 GLN A N 1
ATOM 1208 C CA . GLN A 1 158 ? 23.947 -63.722 -24.289 1.00 95.00 158 GLN A CA 1
ATOM 1209 C C . GLN A 1 158 ? 23.175 -64.102 -23.022 1.00 95.00 158 GLN A C 1
ATOM 1211 O O . GLN A 1 158 ? 22.417 -65.071 -23.010 1.00 95.00 158 GLN A O 1
ATOM 1216 N N . GLU A 1 159 ? 23.352 -63.340 -21.941 1.00 91.31 159 GLU A N 1
ATOM 1217 C CA . GLU A 1 159 ? 22.628 -63.577 -20.686 1.00 91.31 159 GLU A CA 1
ATOM 1218 C C . GLU A 1 159 ? 21.133 -63.267 -20.866 1.00 91.31 159 GLU A C 1
ATOM 1220 O O . GLU A 1 159 ? 20.767 -62.188 -21.333 1.00 91.31 159 GLU A O 1
ATOM 1225 N N . LEU A 1 160 ? 20.266 -64.224 -20.509 1.00 88.44 160 LEU A N 1
ATOM 1226 C CA . LEU A 1 160 ? 18.806 -64.080 -20.615 1.00 88.44 160 LEU A CA 1
ATOM 1227 C C . LEU A 1 160 ? 18.124 -63.895 -19.247 1.00 88.44 160 LEU A C 1
ATOM 1229 O O . LEU A 1 160 ? 16.926 -63.629 -19.184 1.00 88.44 160 LEU A O 1
ATOM 1233 N N . GLY A 1 161 ? 18.875 -64.028 -18.150 1.00 86.56 161 GLY A N 1
ATOM 1234 C CA . GLY A 1 161 ? 18.381 -63.862 -16.782 1.00 86.56 161 GLY A CA 1
ATOM 1235 C C . GLY A 1 161 ? 17.730 -65.116 -16.188 1.00 86.56 161 GLY A C 1
ATOM 1236 O O . GLY A 1 161 ? 17.921 -66.236 -16.666 1.00 86.56 161 GLY A O 1
ATOM 1237 N N . GLU A 1 162 ? 16.999 -64.931 -15.086 1.00 86.12 162 GLU A N 1
ATOM 1238 C CA . GLU A 1 162 ? 16.320 -66.008 -14.355 1.00 86.12 162 GLU A CA 1
ATOM 1239 C C . GLU A 1 162 ? 14.959 -66.350 -14.962 1.00 86.12 162 GLU A C 1
ATOM 1241 O O . GLU A 1 162 ? 14.120 -65.476 -15.187 1.00 86.12 162 GLU A O 1
ATOM 1246 N N . VAL A 1 163 ? 14.737 -67.646 -15.193 1.00 84.38 163 VAL A N 1
ATOM 1247 C CA . VAL A 1 163 ? 13.478 -68.187 -15.706 1.00 84.38 163 VAL A CA 1
ATOM 1248 C C . VAL A 1 163 ? 12.936 -69.233 -14.745 1.00 84.38 163 VAL A C 1
ATOM 1250 O O . VAL A 1 163 ? 13.636 -70.172 -14.357 1.00 84.38 163 VAL A O 1
ATOM 1253 N N . GLU A 1 164 ? 11.650 -69.121 -14.424 1.00 82.75 164 GLU A N 1
ATOM 1254 C CA . GLU A 1 164 ? 10.965 -70.107 -13.600 1.00 82.75 164 GLU A CA 1
ATOM 1255 C C . GLU A 1 164 ? 10.722 -71.398 -14.397 1.00 82.75 164 GLU A C 1
ATOM 1257 O O . GLU A 1 164 ? 10.091 -71.415 -15.462 1.00 82.75 164 GLU A O 1
ATOM 1262 N N . VAL A 1 165 ? 11.231 -72.518 -13.895 1.00 80.12 165 VAL A N 1
ATOM 1263 C CA . VAL A 1 165 ? 10.999 -73.860 -14.441 1.00 80.12 165 VAL A CA 1
ATOM 1264 C C . VAL A 1 165 ? 9.999 -74.641 -13.592 1.00 80.12 165 VAL A C 1
ATOM 1266 O O . VAL A 1 165 ? 9.543 -74.185 -12.545 1.00 80.12 165 VAL A O 1
ATOM 1269 N N . LYS A 1 166 ? 9.615 -75.836 -14.063 1.00 71.12 166 LYS A N 1
ATOM 1270 C CA . LYS A 1 166 ? 8.646 -76.702 -13.375 1.00 71.12 166 LYS A CA 1
ATOM 1271 C C . LYS A 1 166 ? 9.013 -76.863 -11.892 1.00 71.12 166 LYS A C 1
ATOM 1273 O O . LYS A 1 166 ? 10.178 -77.095 -11.567 1.00 71.12 166 LYS A O 1
ATOM 1278 N N . HIS A 1 167 ? 7.997 -76.822 -11.029 1.00 69.38 167 HIS A N 1
ATOM 1279 C CA . HIS A 1 167 ? 8.096 -76.829 -9.559 1.00 69.38 167 HIS A CA 1
ATOM 1280 C C . HIS A 1 167 ? 8.602 -75.518 -8.923 1.00 69.38 167 HIS A C 1
ATOM 1282 O O . HIS A 1 167 ? 9.081 -75.545 -7.792 1.00 69.38 167 HIS A O 1
ATOM 1288 N N . GLY A 1 168 ? 8.488 -74.382 -9.620 1.00 65.38 168 GLY A N 1
ATOM 1289 C CA . GLY A 1 168 ? 8.740 -73.050 -9.049 1.00 65.38 168 GLY A CA 1
ATOM 1290 C C . GLY A 1 168 ? 10.214 -72.719 -8.821 1.00 65.38 168 GLY A C 1
ATOM 1291 O O . GLY A 1 168 ? 10.544 -71.823 -8.048 1.00 65.38 168 GLY A O 1
ATOM 1292 N N . VAL A 1 169 ? 11.120 -73.465 -9.456 1.00 78.69 169 VAL A N 1
ATOM 1293 C CA . VAL A 1 169 ? 12.564 -73.252 -9.315 1.00 78.69 169 VAL A CA 1
ATOM 1294 C C . VAL A 1 169 ? 13.013 -72.209 -10.329 1.00 78.69 169 VAL A C 1
ATOM 1296 O O . VAL A 1 169 ? 12.717 -72.342 -11.511 1.00 78.69 169 VAL A O 1
ATOM 1299 N N . GLN A 1 170 ? 13.751 -71.196 -9.887 1.00 83.50 170 GLN A N 1
ATOM 1300 C CA . GLN A 1 170 ? 14.372 -70.215 -10.778 1.00 83.50 170 GLN A CA 1
ATOM 1301 C C . GLN A 1 170 ? 15.710 -70.754 -11.284 1.00 83.50 170 GLN A C 1
ATOM 1303 O O . GLN A 1 170 ? 16.533 -71.230 -10.498 1.00 83.50 170 GLN A O 1
ATOM 1308 N N . VAL A 1 171 ? 15.925 -70.704 -12.597 1.00 85.69 171 VAL A N 1
ATOM 1309 C CA . VAL A 1 171 ? 17.197 -71.076 -13.221 1.00 85.69 171 VAL A CA 1
ATOM 1310 C C . VAL A 1 171 ? 17.666 -69.912 -14.078 1.00 85.69 171 VAL A C 1
ATOM 1312 O O . VAL A 1 171 ? 16.981 -69.512 -15.016 1.00 85.69 171 VAL A O 1
ATOM 1315 N N . ALA A 1 172 ? 18.839 -69.374 -13.750 1.00 89.69 172 ALA A N 1
ATOM 1316 C CA . ALA A 1 172 ? 19.510 -68.380 -14.574 1.00 89.69 172 ALA A CA 1
ATOM 1317 C C . ALA A 1 172 ? 20.134 -69.055 -15.798 1.00 89.69 172 ALA A C 1
ATOM 1319 O O . ALA A 1 172 ? 20.929 -69.995 -15.654 1.00 89.69 172 ALA A O 1
ATOM 1320 N N . ILE A 1 173 ? 19.754 -68.580 -16.982 1.00 93.69 173 ILE A N 1
ATOM 1321 C CA . ILE A 1 173 ? 20.168 -69.151 -18.262 1.00 93.69 173 ILE A CA 1
ATOM 1322 C C . ILE A 1 173 ? 20.869 -68.113 -19.143 1.00 93.69 173 ILE A C 1
ATOM 1324 O O . ILE A 1 173 ? 20.528 -66.928 -19.159 1.00 93.69 173 ILE A O 1
ATOM 1328 N N . THR A 1 174 ? 21.824 -68.601 -19.923 1.00 95.25 174 THR A N 1
ATOM 1329 C CA . THR A 1 174 ? 22.578 -67.841 -20.921 1.00 95.25 174 THR A CA 1
ATOM 1330 C C . THR A 1 174 ? 22.448 -68.560 -22.254 1.00 95.25 174 THR A C 1
ATOM 1332 O O . THR A 1 174 ? 22.614 -69.777 -22.313 1.00 95.25 174 THR A O 1
ATOM 1335 N N . ASN A 1 175 ? 22.131 -67.831 -23.316 1.00 96.38 175 ASN A N 1
ATOM 1336 C CA . ASN A 1 175 ? 22.082 -68.374 -24.666 1.00 96.38 175 ASN A CA 1
ATOM 1337 C C . ASN A 1 175 ? 23.482 -68.401 -25.275 1.00 96.38 175 ASN A C 1
ATOM 1339 O O . ASN A 1 175 ? 24.215 -67.418 -25.164 1.00 96.38 175 ASN A O 1
ATOM 1343 N N . LEU A 1 176 ? 23.825 -69.508 -25.924 1.00 96.25 176 LEU A N 1
ATOM 1344 C CA . LEU A 1 176 ? 25.063 -69.679 -26.668 1.00 96.25 176 LEU A CA 1
ATOM 1345 C C . LEU A 1 176 ? 24.748 -69.802 -28.162 1.00 96.25 176 LEU A C 1
ATOM 1347 O O . LEU A 1 176 ? 24.116 -70.770 -28.593 1.00 96.25 176 LEU A O 1
ATOM 1351 N N . TYR A 1 177 ? 25.215 -68.846 -28.962 1.00 95.56 177 TYR A N 1
ATOM 1352 C CA . TYR A 1 177 ? 25.057 -68.888 -30.417 1.00 95.56 177 TYR A CA 1
ATOM 1353 C C . TYR A 1 177 ? 26.154 -68.111 -31.144 1.00 95.56 177 TYR A C 1
ATOM 1355 O O . TYR A 1 177 ? 26.781 -67.208 -30.599 1.00 95.56 177 TYR A O 1
ATOM 1363 N N . GLY A 1 178 ? 26.340 -68.449 -32.415 1.00 91.69 178 GLY A N 1
ATOM 1364 C CA . GLY A 1 178 ? 27.209 -67.750 -33.351 1.00 91.69 178 GLY A CA 1
ATOM 1365 C C . GLY A 1 178 ? 26.600 -67.745 -34.752 1.00 91.69 178 GLY A C 1
ATOM 1366 O O . GLY A 1 178 ? 25.463 -68.169 -34.959 1.00 91.69 178 GLY A O 1
ATOM 1367 N N . ALA A 1 179 ? 27.359 -67.285 -35.748 1.00 87.00 179 ALA A N 1
ATOM 1368 C CA . ALA A 1 179 ? 26.887 -67.278 -37.136 1.00 87.00 179 ALA A CA 1
ATOM 1369 C C . ALA A 1 179 ? 26.499 -68.694 -37.618 1.00 87.00 179 ALA A C 1
ATOM 1371 O O . ALA A 1 179 ? 25.425 -68.897 -38.184 1.00 87.00 179 ALA A O 1
ATOM 1372 N N . GLU A 1 180 ? 27.308 -69.700 -37.276 1.00 87.62 180 GLU A N 1
ATOM 1373 C CA . GLU A 1 180 ? 27.177 -71.073 -37.787 1.00 87.62 180 GLU A CA 1
ATOM 1374 C C . GLU A 1 180 ? 26.480 -72.050 -36.819 1.00 87.62 180 GLU A C 1
ATOM 1376 O O . GLU A 1 180 ? 26.108 -73.144 -37.224 1.00 87.62 180 GLU A O 1
ATOM 1381 N N . PHE A 1 181 ? 26.202 -71.662 -35.568 1.00 91.38 181 PHE A N 1
ATOM 1382 C CA . PHE A 1 181 ? 25.588 -72.536 -34.552 1.00 91.38 181 PHE A CA 1
ATOM 1383 C C . PHE A 1 181 ? 24.648 -71.772 -33.611 1.00 91.38 181 PHE A C 1
ATOM 1385 O O . PHE A 1 181 ? 24.696 -70.548 -33.536 1.00 91.38 181 PHE A O 1
ATOM 1392 N N . GLY A 1 182 ? 23.805 -72.494 -32.876 1.00 90.31 182 GLY A N 1
ATOM 1393 C CA . GLY A 1 182 ? 22.836 -71.932 -31.939 1.00 90.31 182 GLY A CA 1
ATOM 1394 C C . GLY A 1 182 ? 21.704 -71.150 -32.613 1.00 90.31 182 GLY A C 1
ATOM 1395 O O . GLY A 1 182 ? 21.662 -70.973 -33.837 1.00 90.31 182 GLY A O 1
ATOM 1396 N N . ASN A 1 183 ? 20.774 -70.676 -31.786 1.00 92.19 183 ASN A N 1
ATOM 1397 C CA . ASN A 1 183 ? 19.620 -69.887 -32.199 1.00 92.19 183 ASN A CA 1
ATOM 1398 C C . ASN A 1 183 ? 19.680 -68.509 -31.515 1.00 92.19 183 ASN A C 1
ATOM 1400 O O . ASN A 1 183 ? 19.644 -68.470 -30.285 1.00 92.19 183 ASN A O 1
ATOM 1404 N N . PRO A 1 184 ? 19.786 -67.396 -32.270 1.00 91.44 184 PRO A N 1
ATOM 1405 C CA . PRO A 1 184 ? 19.858 -66.049 -31.700 1.00 91.44 184 PRO A CA 1
ATOM 1406 C C . PRO A 1 184 ? 18.508 -65.526 -31.188 1.00 91.44 184 PRO A C 1
ATOM 1408 O O . PRO A 1 184 ? 18.467 -64.506 -30.500 1.00 91.44 184 PRO A O 1
ATOM 1411 N N . GLU A 1 185 ? 17.393 -66.172 -31.541 1.00 91.38 185 GLU A N 1
ATOM 1412 C CA . GLU A 1 185 ? 16.075 -65.747 -31.081 1.00 91.38 185 GLU A CA 1
ATOM 1413 C C . GLU A 1 185 ? 15.946 -65.877 -29.563 1.00 91.38 185 GLU A C 1
ATOM 1415 O O . GLU A 1 185 ? 16.505 -66.763 -28.934 1.00 91.38 185 GLU A O 1
ATOM 1420 N N . LEU A 1 186 ? 15.164 -64.995 -28.949 1.00 88.75 186 LEU A N 1
ATOM 1421 C CA . LEU A 1 186 ? 14.806 -65.154 -27.541 1.00 88.75 186 LEU A CA 1
ATOM 1422 C C . LEU A 1 186 ? 13.835 -66.345 -27.392 1.00 88.75 186 LEU A C 1
ATOM 1424 O O . LEU A 1 186 ? 12.807 -66.353 -28.090 1.00 88.75 186 LEU A O 1
ATOM 1428 N N . PRO A 1 187 ? 14.080 -67.297 -26.466 1.00 91.62 187 PRO A N 1
ATOM 1429 C CA . PRO A 1 187 ? 13.165 -68.408 -26.239 1.00 91.62 187 PRO A CA 1
ATOM 1430 C C . PRO A 1 187 ? 11.756 -67.923 -25.880 1.00 91.62 187 PRO A C 1
ATOM 1432 O O . PRO A 1 187 ? 11.582 -66.982 -25.096 1.00 91.62 187 PRO A O 1
ATOM 1435 N N . ALA A 1 188 ? 10.724 -68.586 -26.399 1.00 87.06 188 ALA A N 1
ATOM 1436 C CA . ALA A 1 188 ? 9.321 -68.225 -26.204 1.00 87.06 188 ALA A CA 1
ATOM 1437 C C . ALA A 1 188 ? 8.934 -68.130 -24.721 1.00 87.06 188 ALA A C 1
ATOM 1439 O O . ALA A 1 188 ? 8.105 -67.300 -24.340 1.00 87.06 188 ALA A O 1
ATOM 1440 N N . LYS A 1 189 ? 9.557 -68.949 -23.868 1.00 84.25 189 LYS A N 1
ATOM 1441 C CA . LYS A 1 189 ? 9.343 -68.929 -22.420 1.00 84.25 189 LYS A CA 1
ATOM 1442 C C . LYS A 1 189 ? 9.883 -67.654 -21.758 1.00 84.25 189 LYS A C 1
ATOM 1444 O O . LYS A 1 189 ? 9.219 -67.109 -20.880 1.00 84.25 189 LYS A O 1
ATOM 1449 N N . VAL A 1 190 ? 11.025 -67.144 -22.226 1.00 84.50 190 VAL A N 1
ATOM 1450 C CA . VAL A 1 190 ? 11.608 -65.867 -21.776 1.00 84.50 190 VAL A CA 1
ATOM 1451 C C . VAL A 1 190 ? 10.761 -64.698 -22.279 1.00 84.50 190 VAL A C 1
ATOM 1453 O O . VAL A 1 190 ? 10.358 -63.852 -21.483 1.00 84.50 190 VAL A O 1
ATOM 1456 N N . LYS A 1 191 ? 10.371 -64.714 -23.565 1.00 83.81 191 LYS A N 1
ATOM 1457 C CA . LYS A 1 191 ? 9.482 -63.695 -24.160 1.00 83.81 191 LYS A CA 1
ATOM 1458 C C . LYS A 1 191 ? 8.169 -63.554 -23.373 1.00 83.81 191 LYS A C 1
ATOM 1460 O O . LYS A 1 191 ? 7.722 -62.439 -23.116 1.00 83.81 191 LYS A O 1
ATOM 1465 N N . ARG A 1 192 ? 7.555 -64.669 -22.950 1.00 80.50 192 ARG A N 1
ATOM 1466 C CA . ARG A 1 192 ? 6.329 -64.651 -22.127 1.00 80.50 192 ARG A CA 1
ATOM 1467 C C . ARG A 1 192 ? 6.565 -64.077 -20.732 1.00 80.50 192 ARG A C 1
ATOM 1469 O O . ARG A 1 192 ? 5.776 -63.242 -20.300 1.00 80.50 192 ARG A O 1
ATOM 1476 N N . ALA A 1 193 ? 7.652 -64.459 -20.061 1.00 74.94 193 ALA A N 1
ATOM 1477 C CA . ALA A 1 193 ? 7.984 -63.937 -18.735 1.00 74.94 193 ALA A CA 1
ATOM 1478 C C . ALA A 1 193 ? 8.213 -62.411 -18.753 1.00 74.94 193 ALA A C 1
ATOM 1480 O O . ALA A 1 193 ? 7.722 -61.694 -17.879 1.00 74.94 193 ALA A O 1
ATOM 1481 N N . GLU A 1 194 ? 8.890 -61.885 -19.780 1.00 73.62 194 GLU A N 1
ATOM 1482 C CA . GLU A 1 194 ? 9.074 -60.439 -19.956 1.00 73.62 194 GLU A CA 1
ATOM 1483 C C . GLU A 1 194 ? 7.757 -59.712 -20.254 1.00 73.62 194 GLU A C 1
ATOM 1485 O O . GLU A 1 194 ? 7.485 -58.654 -19.678 1.00 73.62 194 GLU A O 1
ATOM 1490 N N . GLN A 1 195 ? 6.899 -60.292 -21.099 1.00 71.38 195 GLN A N 1
ATOM 1491 C CA . GLN A 1 195 ? 5.579 -59.739 -21.412 1.00 71.38 195 GLN A CA 1
ATOM 1492 C C . GLN A 1 195 ? 4.649 -59.722 -20.193 1.00 71.38 195 GLN A C 1
ATOM 1494 O O . GLN A 1 195 ? 3.952 -58.732 -19.976 1.00 71.38 195 GLN A O 1
ATOM 1499 N N . GLU A 1 196 ? 4.660 -60.763 -19.359 1.00 69.50 196 GLU A N 1
ATOM 1500 C CA . GLU A 1 196 ? 3.892 -60.814 -18.109 1.00 69.50 196 GLU A CA 1
ATOM 1501 C C . GLU A 1 196 ? 4.393 -59.777 -17.093 1.00 69.50 196 GLU A C 1
ATOM 1503 O O . GLU A 1 196 ? 3.591 -59.088 -16.453 1.00 69.50 196 GLU A O 1
ATOM 1508 N N . ARG A 1 197 ? 5.714 -59.575 -17.002 1.00 63.97 197 ARG A N 1
ATOM 1509 C CA . ARG A 1 197 ? 6.325 -58.547 -16.146 1.00 63.97 197 ARG A CA 1
ATOM 1510 C C . ARG A 1 197 ? 5.986 -57.132 -16.630 1.00 63.97 197 ARG A C 1
ATOM 1512 O O . ARG A 1 197 ? 5.609 -56.277 -15.824 1.00 63.97 197 ARG A O 1
ATOM 1519 N N . ALA A 1 198 ? 6.025 -56.893 -17.941 1.00 58.53 198 ALA A N 1
ATOM 1520 C CA . ALA A 1 198 ? 5.597 -55.637 -18.559 1.00 58.53 198 ALA A CA 1
ATOM 1521 C C . ALA A 1 198 ? 4.083 -55.392 -18.387 1.00 58.53 198 ALA A C 1
ATOM 1523 O O . ALA A 1 198 ? 3.656 -54.271 -18.084 1.00 58.53 198 ALA A O 1
ATOM 1524 N N . ALA A 1 199 ? 3.263 -56.443 -18.486 1.00 58.25 199 ALA A N 1
ATOM 1525 C CA . ALA A 1 199 ? 1.830 -56.386 -18.225 1.00 58.25 199 ALA A CA 1
ATOM 1526 C C . ALA A 1 199 ? 1.536 -56.037 -16.754 1.00 58.25 199 ALA A C 1
ATOM 1528 O O . ALA A 1 199 ? 0.737 -55.131 -16.507 1.00 58.25 199 ALA A O 1
ATOM 1529 N N . MET A 1 200 ? 2.234 -56.636 -15.779 1.00 56.84 200 MET A N 1
ATOM 1530 C CA . MET A 1 200 ? 2.104 -56.281 -14.355 1.00 56.84 200 MET A CA 1
ATOM 1531 C C . MET A 1 200 ? 2.485 -54.821 -14.066 1.00 56.84 200 MET A C 1
ATOM 1533 O O . MET A 1 200 ? 1.749 -54.122 -13.359 1.00 56.84 200 MET A O 1
ATOM 1537 N N . LEU A 1 201 ? 3.587 -54.324 -14.640 1.00 56.06 201 LEU A N 1
ATOM 1538 C CA . LEU A 1 201 ? 4.026 -52.932 -14.466 1.00 56.06 201 LEU A CA 1
ATOM 1539 C C . LEU A 1 201 ? 3.028 -51.939 -15.085 1.00 56.06 201 LEU A C 1
ATOM 1541 O O . LEU A 1 201 ? 2.687 -50.922 -14.469 1.00 56.06 201 LEU A O 1
ATOM 1545 N N . SER A 1 202 ? 2.467 -52.265 -16.253 1.00 54.00 202 SER A N 1
ATOM 1546 C CA . SER A 1 202 ? 1.417 -51.455 -16.885 1.00 54.00 202 SER A CA 1
ATOM 1547 C C . SER A 1 202 ? 0.103 -51.464 -16.081 1.00 54.00 202 SER A C 1
ATOM 1549 O O . SER A 1 202 ? -0.576 -50.437 -15.981 1.00 54.00 202 SER A O 1
ATOM 1551 N N . GLN A 1 203 ? -0.229 -52.573 -15.410 1.00 50.00 203 GLN A N 1
ATOM 1552 C CA . GLN A 1 203 ? -1.412 -52.703 -14.554 1.00 50.00 203 GLN A CA 1
ATOM 1553 C C . GLN A 1 203 ? -1.255 -51.946 -13.218 1.00 50.00 203 GLN A C 1
ATOM 1555 O O . GLN A 1 203 ? -2.224 -51.352 -12.727 1.00 50.00 203 GLN A O 1
ATOM 1560 N N . GLN A 1 204 ? -0.036 -51.865 -12.670 1.00 48.16 204 GLN A N 1
ATOM 1561 C CA . GLN A 1 204 ? 0.301 -51.004 -11.526 1.00 48.16 204 GLN A CA 1
ATOM 1562 C C . GLN A 1 204 ? 0.269 -49.509 -11.889 1.00 48.16 204 GLN A C 1
ATOM 1564 O O . GLN A 1 204 ? -0.306 -48.717 -11.136 1.00 48.16 204 GLN A O 1
ATOM 1569 N N . ALA A 1 205 ? 0.764 -49.113 -13.068 1.00 47.97 205 ALA A N 1
ATOM 1570 C CA . ALA A 1 205 ? 0.661 -47.737 -13.564 1.00 47.97 205 ALA A CA 1
ATOM 1571 C C . ALA A 1 205 ? -0.803 -47.309 -13.806 1.00 47.97 205 ALA A C 1
ATOM 1573 O O . ALA A 1 205 ? -1.196 -46.189 -13.466 1.00 47.97 205 ALA A O 1
ATOM 1574 N N . ARG A 1 206 ? -1.653 -48.224 -14.300 1.00 45.16 206 ARG A N 1
ATOM 1575 C CA . ARG A 1 206 ? -3.092 -47.989 -14.533 1.00 45.16 206 ARG A CA 1
ATOM 1576 C C . ARG A 1 206 ? -3.901 -47.918 -13.228 1.00 45.16 206 ARG A C 1
ATOM 1578 O O . ARG A 1 206 ? -4.812 -47.097 -13.126 1.00 45.16 206 ARG A O 1
ATOM 1585 N N . ARG A 1 207 ? -3.537 -48.691 -12.191 1.00 47.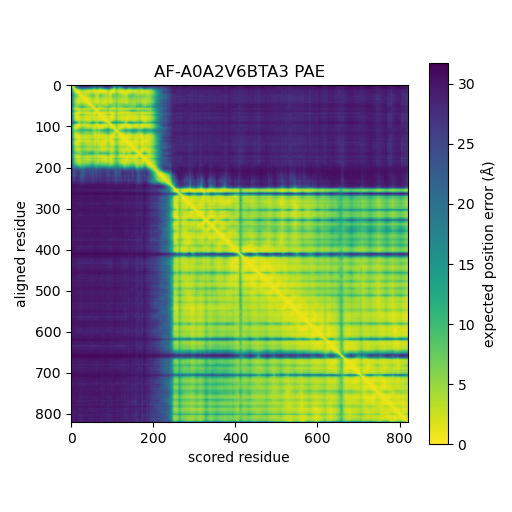03 207 ARG A N 1
ATOM 1586 C CA . ARG A 1 207 ? -4.112 -48.581 -10.828 1.00 47.03 207 ARG A CA 1
ATOM 1587 C C . ARG A 1 207 ? -3.664 -47.312 -10.092 1.00 47.03 207 ARG A C 1
ATOM 1589 O O . ARG A 1 207 ? -4.486 -46.718 -9.395 1.00 47.03 207 ARG A O 1
ATOM 1596 N N . LYS A 1 208 ? -2.419 -46.854 -10.282 1.00 45.28 208 LYS A N 1
ATOM 1597 C CA . LYS A 1 208 ? -1.908 -45.590 -9.718 1.00 45.28 208 LYS A CA 1
ATOM 1598 C C . LYS A 1 208 ? -2.557 -44.376 -10.395 1.00 45.28 208 LYS A C 1
ATOM 1600 O O . LYS A 1 208 ? -3.031 -43.498 -9.687 1.00 45.28 208 LYS A O 1
ATOM 1605 N N . ARG A 1 209 ? -2.731 -44.380 -11.728 1.00 47.19 209 ARG A N 1
ATOM 1606 C CA . ARG A 1 209 ? -3.515 -43.353 -12.450 1.00 47.19 209 ARG A CA 1
ATOM 1607 C C . ARG A 1 209 ? -4.983 -43.335 -12.030 1.00 47.19 209 ARG A C 1
ATOM 1609 O O . ARG A 1 209 ? -5.495 -42.262 -11.781 1.00 47.19 209 ARG A O 1
ATOM 1616 N N . ARG A 1 210 ? -5.653 -44.483 -11.860 1.00 45.69 210 ARG A N 1
ATOM 1617 C CA . ARG A 1 210 ? -7.072 -44.510 -11.442 1.00 45.69 210 ARG A CA 1
ATOM 1618 C C . ARG A 1 210 ? -7.274 -44.089 -9.977 1.00 45.69 210 ARG A C 1
ATOM 1620 O O . ARG A 1 210 ? -8.251 -43.408 -9.692 1.00 45.69 210 ARG A O 1
ATOM 1627 N N . ARG A 1 211 ? -6.346 -44.416 -9.064 1.00 48.12 211 ARG A N 1
ATOM 1628 C CA . ARG A 1 211 ? -6.354 -43.897 -7.680 1.00 48.12 211 ARG A CA 1
ATOM 1629 C C . ARG A 1 211 ? -5.998 -42.412 -7.612 1.00 48.12 211 ARG A C 1
ATOM 1631 O O . ARG A 1 211 ? -6.645 -41.710 -6.854 1.00 48.12 211 ARG A O 1
ATOM 1638 N N . ILE A 1 212 ? -5.059 -41.925 -8.428 1.00 55.78 212 ILE A N 1
ATOM 1639 C CA . ILE A 1 212 ? -4.746 -40.491 -8.532 1.00 55.78 212 ILE A CA 1
ATOM 1640 C C . ILE A 1 212 ? -5.901 -39.737 -9.188 1.00 55.78 212 ILE A C 1
ATOM 1642 O O . ILE A 1 212 ? -6.232 -38.680 -8.696 1.00 55.78 212 ILE A O 1
ATOM 1646 N N . SER A 1 213 ? -6.573 -40.266 -10.215 1.00 50.22 213 SER A N 1
ATOM 1647 C CA . SER A 1 213 ? -7.733 -39.620 -10.845 1.00 50.22 213 SER A CA 1
ATOM 1648 C C . SER A 1 213 ? -8.967 -39.619 -9.948 1.00 50.22 213 SER A C 1
ATOM 1650 O O . SER A 1 213 ? -9.671 -38.624 -9.941 1.00 50.22 213 SER A O 1
ATOM 1652 N N . VAL A 1 214 ? -9.225 -40.677 -9.165 1.00 60.31 214 VAL A N 1
ATOM 1653 C CA . VAL A 1 214 ? -10.306 -40.685 -8.158 1.00 60.31 214 VAL A CA 1
ATOM 1654 C C . VAL A 1 214 ? -9.940 -39.822 -6.950 1.00 60.31 214 VAL A C 1
ATOM 1656 O O . VAL A 1 214 ? -10.806 -39.124 -6.449 1.00 60.31 214 VAL A O 1
ATOM 1659 N N . ALA A 1 215 ? -8.675 -39.790 -6.520 1.00 57.75 215 ALA A N 1
ATOM 1660 C CA . ALA A 1 215 ? -8.208 -38.868 -5.486 1.00 57.75 215 ALA A CA 1
ATOM 1661 C C . ALA A 1 215 ? -8.172 -37.415 -5.978 1.00 57.75 215 ALA A C 1
ATOM 1663 O O . ALA A 1 215 ? -8.466 -36.539 -5.188 1.00 57.75 215 ALA A O 1
ATOM 1664 N N . PHE A 1 216 ? -7.899 -37.145 -7.259 1.00 60.81 216 PHE A N 1
ATOM 1665 C CA . PHE A 1 216 ? -8.026 -35.822 -7.876 1.00 60.81 216 PHE A CA 1
ATOM 1666 C C . PHE A 1 216 ? -9.485 -35.454 -8.085 1.00 60.81 216 PHE A C 1
ATOM 1668 O O . PHE A 1 216 ? -9.801 -34.301 -7.905 1.00 60.81 216 PHE A O 1
ATOM 1675 N N . LEU A 1 217 ? -10.387 -36.377 -8.430 1.00 63.31 217 LEU A N 1
ATOM 1676 C CA . LEU A 1 217 ? -11.823 -36.086 -8.515 1.00 63.31 217 LEU A CA 1
ATOM 1677 C C . LEU A 1 217 ? -12.428 -35.879 -7.134 1.00 63.31 217 LEU A C 1
ATOM 1679 O O . LEU A 1 217 ? -13.229 -34.976 -6.979 1.00 63.31 217 LEU A O 1
ATOM 1683 N N . LEU A 1 218 ? -12.026 -36.656 -6.128 1.00 66.38 218 LEU A N 1
ATOM 1684 C CA . LEU A 1 218 ? -12.423 -36.438 -4.741 1.00 66.38 218 LEU A CA 1
ATOM 1685 C C . LEU A 1 218 ? -11.767 -35.185 -4.177 1.00 66.38 218 LEU A C 1
ATOM 1687 O O . LEU A 1 218 ? -12.460 -34.449 -3.511 1.00 66.38 218 LEU A O 1
ATOM 1691 N N . ALA A 1 219 ? -10.503 -34.884 -4.476 1.00 64.81 219 ALA A N 1
ATOM 1692 C CA . ALA A 1 219 ? -9.850 -33.641 -4.068 1.00 64.81 219 ALA A CA 1
ATOM 1693 C C . ALA A 1 219 ? -10.368 -32.440 -4.855 1.00 64.81 219 ALA A C 1
ATOM 1695 O O . ALA A 1 219 ? -10.458 -31.375 -4.285 1.00 64.81 219 ALA A O 1
ATOM 1696 N N . LEU A 1 220 ? -10.775 -32.582 -6.116 1.00 70.44 220 LEU A N 1
ATOM 1697 C CA . LEU A 1 220 ? -11.422 -31.535 -6.905 1.00 70.44 220 LEU A CA 1
ATOM 1698 C C . LEU A 1 220 ? -12.875 -31.373 -6.473 1.00 70.44 220 LEU A C 1
ATOM 1700 O O . LEU A 1 220 ? -13.335 -30.256 -6.449 1.00 70.44 220 LEU A O 1
ATOM 1704 N N . LEU A 1 221 ? -13.588 -32.427 -6.071 1.00 71.50 221 LEU A N 1
ATOM 1705 C CA . LEU A 1 221 ? -14.911 -32.344 -5.436 1.00 71.50 221 LEU A CA 1
ATOM 1706 C C . LEU A 1 221 ? -14.822 -31.898 -3.979 1.00 71.50 221 LEU A C 1
ATOM 1708 O O . LEU A 1 221 ? -15.794 -31.375 -3.463 1.00 71.50 221 LEU A O 1
ATOM 1712 N N . LEU A 1 222 ? -13.677 -32.068 -3.321 1.00 72.25 222 LEU A N 1
ATOM 1713 C CA . LEU A 1 222 ? -13.379 -31.517 -2.006 1.00 72.25 222 LEU A CA 1
ATOM 1714 C C . LEU A 1 222 ? -12.871 -30.087 -2.146 1.00 72.25 222 LEU A C 1
ATOM 1716 O O . LEU A 1 222 ? -13.153 -29.310 -1.275 1.00 72.25 222 LEU A O 1
ATOM 1720 N N . VAL A 1 223 ? -12.206 -29.681 -3.226 1.00 73.06 223 VAL A N 1
ATOM 1721 C CA . VAL A 1 223 ? -11.782 -28.294 -3.504 1.00 73.06 223 VAL A CA 1
ATOM 1722 C C . VAL A 1 223 ? -12.898 -27.511 -4.180 1.00 73.06 223 VAL A C 1
ATOM 1724 O O . VAL A 1 223 ? -12.994 -26.320 -3.967 1.00 73.06 223 VAL A O 1
ATOM 1727 N N . LEU A 1 224 ? -13.795 -28.155 -4.921 1.00 72.75 224 LEU A N 1
ATOM 1728 C CA . LEU A 1 224 ? -15.095 -27.629 -5.333 1.00 72.75 224 LEU A CA 1
ATOM 1729 C C . LEU A 1 224 ? -16.099 -27.796 -4.206 1.00 72.75 224 LEU A C 1
ATOM 1731 O O . LEU A 1 224 ? -17.054 -27.067 -4.183 1.00 72.75 224 LEU A O 1
ATOM 1735 N N . GLY A 1 225 ? -15.937 -28.708 -3.258 1.00 73.56 225 GLY A N 1
ATOM 1736 C CA . GLY A 1 225 ? -16.831 -28.852 -2.104 1.00 73.56 225 GLY A CA 1
ATOM 1737 C C . GLY A 1 225 ? -16.446 -27.908 -0.975 1.00 73.56 225 GLY A C 1
ATOM 1738 O O . GLY A 1 225 ? -17.314 -27.342 -0.335 1.00 73.56 225 GLY A O 1
ATOM 1739 N N . ILE A 1 226 ? -15.150 -27.671 -0.791 1.00 73.75 226 ILE A N 1
ATOM 1740 C CA . ILE A 1 226 ? -14.547 -26.597 -0.004 1.00 73.75 226 ILE A CA 1
ATOM 1741 C C . ILE A 1 226 ? -14.646 -25.315 -0.798 1.00 73.75 226 ILE A C 1
ATOM 1743 O O . ILE A 1 226 ? -14.831 -24.315 -0.171 1.00 73.75 226 ILE A O 1
ATOM 1747 N N . GLY A 1 227 ? -14.588 -25.298 -2.125 1.00 73.06 227 GLY A N 1
ATOM 1748 C CA . GLY A 1 227 ? -14.691 -24.087 -2.946 1.00 73.06 227 GLY A CA 1
ATOM 1749 C C . GLY A 1 227 ? -16.127 -23.633 -3.140 1.00 73.06 227 GLY A C 1
ATOM 1750 O O . GLY A 1 227 ? -16.399 -22.455 -3.052 1.00 73.06 227 GLY A O 1
ATOM 1751 N N . LEU A 1 228 ? -17.073 -24.552 -3.326 1.00 70.25 228 LEU A N 1
ATOM 1752 C CA . LEU A 1 228 ? -18.518 -24.319 -3.273 1.00 70.25 228 LEU A CA 1
ATOM 1753 C C . LEU A 1 228 ? -18.970 -24.230 -1.820 1.00 70.25 228 LEU A C 1
ATOM 1755 O O . LEU A 1 228 ? -19.937 -23.552 -1.551 1.00 70.25 228 LEU A O 1
ATOM 1759 N N . GLY A 1 229 ? -18.280 -24.860 -0.873 1.00 66.50 229 GLY A N 1
ATOM 1760 C CA . GLY A 1 229 ? -18.526 -24.744 0.562 1.00 66.50 229 GLY A CA 1
ATOM 1761 C C . GLY A 1 229 ? -17.970 -23.458 1.146 1.00 66.50 229 GLY A C 1
ATOM 1762 O O . GLY A 1 229 ? -18.628 -22.896 1.995 1.00 66.50 229 GLY A O 1
ATOM 1763 N N . THR A 1 230 ? -16.850 -22.934 0.650 1.00 63.78 230 THR A N 1
ATOM 1764 C CA . THR A 1 230 ? -16.297 -21.603 0.915 1.00 63.78 230 THR A CA 1
ATOM 1765 C C . THR A 1 230 ? -16.947 -20.592 0.013 1.00 63.78 230 THR A C 1
ATOM 1767 O O . THR A 1 230 ? -17.006 -19.469 0.427 1.00 63.78 230 THR A O 1
ATOM 1770 N N . TRP A 1 231 ? -17.517 -20.923 -1.141 1.00 63.34 231 TRP A N 1
ATOM 1771 C CA . TRP A 1 231 ? -18.352 -19.997 -1.906 1.00 63.34 231 TRP A CA 1
ATOM 1772 C C . TRP A 1 231 ? -19.774 -19.966 -1.365 1.00 63.34 231 TRP A C 1
ATOM 1774 O O . TRP A 1 231 ? -20.377 -18.917 -1.418 1.00 63.34 231 TRP A O 1
ATOM 1784 N N . ILE A 1 232 ? -20.313 -21.044 -0.784 1.00 66.12 232 ILE A N 1
ATOM 1785 C CA . ILE A 1 232 ? -21.576 -21.075 -0.026 1.00 66.12 232 ILE A CA 1
ATOM 1786 C C . ILE A 1 232 ? -21.339 -20.564 1.387 1.00 66.12 232 ILE A C 1
ATOM 1788 O O . ILE A 1 232 ? -22.255 -19.981 1.926 1.00 66.12 232 ILE A O 1
ATOM 1792 N N . TRP A 1 233 ? -20.165 -20.718 1.998 1.00 57.62 233 TRP A N 1
ATOM 1793 C CA . TRP A 1 233 ? -19.825 -20.129 3.297 1.00 57.62 233 TRP A CA 1
ATOM 1794 C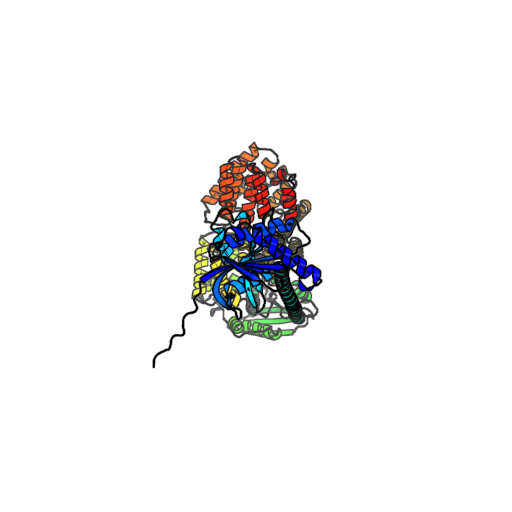 C . TRP A 1 233 ? -19.367 -18.692 3.135 1.00 57.62 233 TRP A C 1
ATOM 1796 O O . TRP A 1 233 ? -19.841 -17.885 3.889 1.00 57.62 233 TRP A O 1
ATOM 1806 N N . GLN A 1 234 ? -18.606 -18.305 2.115 1.00 53.69 234 GLN A N 1
ATOM 1807 C CA . GLN A 1 234 ? -18.377 -16.906 1.728 1.00 53.69 234 GLN A CA 1
ATOM 1808 C C . GLN A 1 234 ? -19.628 -16.312 1.121 1.00 53.69 234 GLN A C 1
ATOM 1810 O O . GLN A 1 234 ? -19.803 -15.138 1.318 1.00 53.69 234 GLN A O 1
ATOM 1815 N N . ARG A 1 235 ? -20.541 -17.039 0.462 1.00 51.66 235 ARG A N 1
ATOM 1816 C CA . ARG A 1 235 ? -21.890 -16.527 0.162 1.00 51.66 235 ARG A CA 1
ATOM 1817 C C . ARG A 1 235 ? -22.796 -16.616 1.359 1.00 51.66 235 ARG A C 1
ATOM 1819 O O . ARG A 1 235 ? -23.723 -15.868 1.357 1.00 51.66 235 ARG A O 1
ATOM 1826 N N . ARG A 1 236 ? -22.616 -17.439 2.384 1.00 50.53 236 ARG A N 1
ATOM 1827 C CA . ARG A 1 236 ? -23.433 -17.401 3.615 1.00 50.53 236 ARG A CA 1
ATOM 1828 C C . ARG A 1 236 ? -22.844 -16.457 4.637 1.00 50.53 236 ARG A C 1
ATOM 1830 O O . ARG A 1 236 ? -23.580 -16.042 5.495 1.00 50.53 236 ARG A O 1
ATOM 1837 N N . VAL A 1 237 ? -21.581 -16.081 4.516 1.00 52.06 237 VAL A N 1
ATOM 1838 C CA . VAL A 1 237 ? -20.865 -15.018 5.219 1.00 52.06 237 VAL A CA 1
ATOM 1839 C C . VAL A 1 237 ? -20.953 -13.746 4.394 1.00 52.06 237 VAL A C 1
ATOM 1841 O O . VAL A 1 237 ? -20.948 -12.703 4.992 1.00 52.06 237 VAL A O 1
ATOM 1844 N N . ALA A 1 238 ? -21.166 -13.784 3.077 1.00 42.47 238 ALA A N 1
ATOM 1845 C CA . ALA A 1 238 ? -21.554 -12.646 2.234 1.00 42.47 238 ALA A CA 1
ATOM 1846 C C . ALA A 1 238 ? -23.062 -12.557 2.021 1.00 42.47 238 ALA A C 1
ATOM 1848 O O . ALA A 1 238 ? -23.494 -11.552 1.507 1.00 42.47 238 ALA A O 1
ATOM 1849 N N . LEU A 1 239 ? -23.869 -13.534 2.444 1.00 40.78 239 LEU A N 1
ATOM 1850 C CA . LEU A 1 239 ? -25.331 -13.475 2.618 1.00 40.78 239 LEU A CA 1
ATOM 1851 C C . LEU A 1 239 ? -25.679 -13.398 4.102 1.00 40.78 239 LEU A C 1
ATOM 1853 O O . LEU A 1 239 ? -26.800 -13.038 4.382 1.00 40.78 239 LEU A O 1
ATOM 1857 N N . ALA A 1 240 ? -24.762 -13.671 5.043 1.00 40.34 240 ALA A N 1
ATOM 1858 C CA . ALA A 1 240 ? -24.829 -13.196 6.433 1.00 40.34 240 ALA A CA 1
ATOM 1859 C C . ALA A 1 240 ? -24.220 -11.798 6.537 1.00 40.34 240 ALA A C 1
ATOM 1861 O O . ALA A 1 240 ? -24.763 -10.977 7.258 1.00 40.34 240 ALA A O 1
ATOM 1862 N N . SER A 1 241 ? -23.191 -11.471 5.743 1.00 37.19 241 SER A N 1
ATOM 1863 C CA . SER A 1 241 ? -22.772 -10.087 5.488 1.00 37.19 241 SER A CA 1
ATOM 1864 C C . SER A 1 241 ? -23.680 -9.380 4.490 1.00 37.19 241 SER A C 1
ATOM 1866 O O . SER A 1 241 ? -23.755 -8.172 4.582 1.00 37.19 241 SER A O 1
ATOM 1868 N N . ALA A 1 242 ? -24.438 -10.080 3.629 1.00 38.00 242 ALA A N 1
ATOM 1869 C CA . ALA A 1 242 ? -25.597 -9.508 2.920 1.00 38.00 242 ALA A CA 1
ATOM 1870 C C . ALA A 1 242 ? -26.943 -9.720 3.618 1.00 38.00 242 ALA A C 1
ATOM 1872 O O . ALA A 1 242 ? -27.960 -9.265 3.116 1.00 38.00 242 ALA A O 1
ATOM 1873 N N . TYR A 1 243 ? -26.938 -10.312 4.814 1.00 35.50 243 TYR A N 1
ATOM 1874 C CA . TYR A 1 243 ? -27.983 -10.101 5.818 1.00 35.50 243 TYR A CA 1
ATOM 1875 C C . TYR A 1 243 ? -27.598 -8.939 6.742 1.00 35.50 243 TYR A C 1
ATOM 1877 O O . TYR A 1 243 ? -28.486 -8.237 7.192 1.00 35.50 243 TYR A O 1
ATOM 1885 N N . LYS A 1 244 ? -26.292 -8.683 6.954 1.00 38.72 244 LYS A N 1
ATOM 1886 C CA . LYS A 1 244 ? -25.740 -7.430 7.508 1.00 38.72 244 LYS A CA 1
ATOM 1887 C C . LYS A 1 244 ? -25.624 -6.318 6.459 1.00 38.72 244 LYS A C 1
ATOM 1889 O O . LYS A 1 244 ? -25.180 -5.235 6.802 1.00 38.72 244 LYS A O 1
ATOM 1894 N N . VAL A 1 245 ? -25.968 -6.541 5.195 1.00 40.12 245 VAL A N 1
ATOM 1895 C CA . VAL A 1 245 ? -26.148 -5.461 4.226 1.00 40.12 245 VAL A CA 1
ATOM 1896 C C . VAL A 1 245 ? -27.641 -5.376 4.013 1.00 40.12 245 VAL A C 1
ATOM 1898 O O . VAL A 1 245 ? -28.224 -6.187 3.301 1.00 40.12 245 VAL A O 1
ATOM 1901 N N . GLY A 1 246 ? -28.273 -4.421 4.697 1.00 43.66 246 GLY A N 1
ATOM 1902 C CA . GLY A 1 246 ? -29.685 -4.131 4.473 1.00 43.66 246 GLY A CA 1
ATOM 1903 C C . GLY A 1 246 ? -29.931 -3.817 2.994 1.00 43.66 246 GLY A C 1
ATOM 1904 O O . GLY A 1 246 ? -28.987 -3.535 2.255 1.00 43.66 246 GLY A O 1
ATOM 1905 N N . ALA A 1 247 ? -31.198 -3.812 2.571 1.00 40.44 247 ALA A N 1
ATOM 1906 C CA . ALA A 1 247 ? -31.658 -3.709 1.175 1.00 40.44 247 ALA A CA 1
ATOM 1907 C C . ALA A 1 247 ? -31.066 -2.558 0.311 1.00 40.44 247 ALA A C 1
ATOM 1909 O O . ALA A 1 247 ? -31.350 -2.486 -0.880 1.00 40.44 247 ALA A O 1
ATOM 1910 N N . ALA A 1 248 ? -30.239 -1.681 0.891 1.00 43.31 248 ALA A N 1
ATOM 1911 C CA . ALA A 1 248 ? -29.543 -0.552 0.282 1.00 43.31 248 ALA A CA 1
ATOM 1912 C C . ALA A 1 248 ? -28.016 -0.727 0.063 1.00 43.31 248 ALA A C 1
ATOM 1914 O O . ALA A 1 248 ? -27.381 0.221 -0.385 1.00 43.31 248 ALA A O 1
ATOM 1915 N N . GLY A 1 249 ? -27.381 -1.867 0.376 1.00 50.09 249 GLY A N 1
ATOM 1916 C CA . GLY A 1 249 ? -25.932 -2.031 0.117 1.00 50.09 249 GLY A CA 1
ATOM 1917 C C . GLY A 1 249 ? -24.984 -1.591 1.254 1.00 50.09 249 GLY A C 1
ATOM 1918 O O . GLY A 1 249 ? -23.769 -1.650 1.089 1.00 50.09 249 GLY A O 1
ATOM 1919 N N . LEU A 1 250 ? -25.518 -1.168 2.407 1.00 58.31 250 LEU A N 1
ATOM 1920 C CA . LEU A 1 250 ? -24.772 -0.598 3.541 1.00 58.31 250 LEU A CA 1
ATOM 1921 C C . LEU A 1 250 ? -24.534 -1.622 4.662 1.00 58.31 250 LEU A C 1
ATOM 1923 O O . LEU A 1 250 ? -25.474 -2.313 5.051 1.00 58.31 250 LEU A O 1
ATOM 1927 N N . LEU A 1 251 ? -23.320 -1.663 5.229 1.00 66.81 251 LEU A N 1
ATOM 1928 C CA . LEU A 1 251 ? -23.000 -2.441 6.436 1.00 66.81 251 LEU A CA 1
ATOM 1929 C C . LEU A 1 251 ? -23.914 -2.015 7.597 1.00 66.81 251 LEU A C 1
ATOM 1931 O O . LEU A 1 251 ? -23.870 -0.874 8.038 1.00 66.81 251 LEU A O 1
ATOM 1935 N N . GLU A 1 252 ? -24.709 -2.931 8.139 1.00 76.12 252 GLU A N 1
ATOM 1936 C CA . GLU A 1 252 ? -25.700 -2.678 9.192 1.00 76.12 252 GLU A CA 1
ATOM 1937 C C . GLU A 1 252 ? -25.092 -2.157 10.492 1.00 76.12 252 GLU A C 1
ATOM 1939 O O . GLU A 1 252 ? -25.805 -1.579 11.294 1.00 76.12 252 GLU A O 1
ATOM 1944 N N . LYS A 1 253 ? -23.791 -2.344 10.714 1.00 90.62 253 LYS A N 1
ATOM 1945 C CA . LYS A 1 253 ? -23.069 -1.870 11.900 1.00 90.62 253 LYS A CA 1
ATOM 1946 C C . LYS A 1 253 ? -22.047 -0.812 11.506 1.00 90.62 253 LYS A C 1
ATOM 1948 O O . LYS A 1 253 ? -20.846 -0.984 11.696 1.00 90.62 253 LYS A O 1
ATOM 1953 N N . SER A 1 254 ? -22.526 0.247 10.860 1.00 94.81 254 SER A N 1
ATOM 1954 C CA . SER A 1 254 ? -21.690 1.355 10.404 1.00 94.81 254 SER A CA 1
ATOM 1955 C C . SER A 1 254 ? -22.273 2.706 10.791 1.00 94.81 254 SER A C 1
ATOM 1957 O O . SER A 1 254 ? -23.487 2.906 10.710 1.00 94.81 254 SER A O 1
ATOM 1959 N N . ILE A 1 255 ? -21.402 3.618 11.216 1.00 96.19 255 ILE A N 1
ATOM 1960 C CA . ILE A 1 255 ? -21.777 4.910 11.784 1.00 96.19 255 ILE A CA 1
ATOM 1961 C C . ILE A 1 255 ? -20.827 6.018 11.323 1.00 96.19 255 ILE A C 1
ATOM 1963 O O . ILE A 1 255 ? -19.611 5.837 11.273 1.00 96.19 255 ILE A O 1
ATOM 1967 N N . ALA A 1 256 ? -21.390 7.180 11.005 1.00 95.50 256 ALA A N 1
ATOM 1968 C CA . ALA A 1 256 ? -20.653 8.433 10.901 1.00 95.50 256 ALA A CA 1
ATOM 1969 C C . ALA A 1 256 ? -21.084 9.364 12.036 1.00 95.50 256 ALA A C 1
ATOM 1971 O O . ALA A 1 256 ? -22.278 9.552 12.251 1.00 95.50 256 ALA A O 1
ATOM 1972 N N . VAL A 1 257 ? -20.126 9.949 12.751 1.00 95.38 257 VAL A N 1
ATOM 1973 C CA . VAL A 1 257 ? -20.410 10.933 13.801 1.00 95.38 257 VAL A CA 1
ATOM 1974 C C . VAL A 1 257 ? -20.180 12.324 13.228 1.00 95.38 257 VAL A C 1
ATOM 1976 O O . VAL A 1 257 ? -19.036 12.686 12.974 1.00 95.38 257 VAL A O 1
ATOM 1979 N N . LEU A 1 258 ? -21.241 13.091 12.973 1.00 93.12 258 LEU A N 1
ATOM 1980 C CA . LEU A 1 258 ? -21.093 14.430 12.399 1.00 93.12 258 LEU A CA 1
ATOM 1981 C C . LEU A 1 258 ? -20.522 15.415 13.425 1.00 93.12 258 LEU A C 1
ATOM 1983 O O . LEU A 1 258 ? -20.716 15.215 14.626 1.00 93.12 258 LEU A O 1
ATOM 1987 N N . PRO A 1 259 ? -19.850 16.493 12.976 1.00 89.62 259 PRO A N 1
ATOM 1988 C CA . PRO A 1 259 ? -19.409 17.562 13.862 1.00 89.62 259 PRO A CA 1
ATOM 1989 C C . PRO A 1 259 ? -20.576 18.095 14.697 1.00 89.62 259 PRO A C 1
ATOM 1991 O O . PRO A 1 259 ? -21.582 18.535 14.139 1.00 89.62 259 PRO A O 1
ATOM 1994 N N . PHE A 1 260 ? -20.446 18.056 16.024 1.00 90.00 260 PHE A N 1
ATOM 1995 C CA . PHE A 1 260 ? -21.502 18.538 16.909 1.00 90.00 260 PHE A CA 1
ATOM 1996 C C . PHE A 1 260 ? -21.625 20.064 16.828 1.00 90.00 260 PHE A C 1
ATOM 1998 O O . PHE A 1 260 ? -20.627 20.789 16.788 1.00 90.00 260 PHE A O 1
ATOM 2005 N N . GLU A 1 261 ? -22.859 20.565 16.819 1.00 84.25 261 GLU A N 1
ATOM 2006 C CA . GLU A 1 261 ? -23.116 22.002 16.776 1.00 84.25 261 GLU A CA 1
ATOM 2007 C C . GLU A 1 261 ? -22.863 22.659 18.138 1.00 84.25 261 GLU A C 1
ATOM 2009 O O . GLU A 1 261 ? -23.173 22.101 19.196 1.00 84.25 261 GLU A O 1
ATOM 2014 N N . ASN A 1 262 ? -22.354 23.891 18.109 1.00 79.19 262 ASN A N 1
ATOM 2015 C CA . ASN A 1 262 ? -22.255 24.763 19.273 1.00 79.19 262 ASN A CA 1
ATOM 2016 C C . ASN A 1 262 ? -23.199 25.959 19.076 1.00 79.19 262 ASN A C 1
ATOM 2018 O O . ASN A 1 262 ? -23.124 26.645 18.062 1.00 79.19 262 ASN A O 1
ATOM 2022 N N . PHE A 1 263 ? -24.084 26.210 20.042 1.00 61.59 263 PHE A N 1
ATOM 2023 C CA . PHE A 1 263 ? -25.125 27.248 19.958 1.00 61.59 263 PHE A CA 1
ATOM 2024 C C . PHE A 1 263 ? -24.686 28.633 20.465 1.00 61.59 263 PHE A C 1
ATOM 2026 O O . PHE A 1 263 ? -25.525 29.518 20.617 1.00 61.59 263 PHE A O 1
ATOM 2033 N N . GLU A 1 264 ? -23.399 28.837 20.744 1.00 55.16 264 GLU A N 1
ATOM 2034 C CA . GLU A 1 264 ? -22.861 30.142 21.136 1.00 55.16 264 GLU A CA 1
ATOM 2035 C C . GLU A 1 264 ? -22.011 30.745 20.010 1.00 55.16 264 GLU A C 1
ATOM 2037 O O . GLU A 1 264 ? -21.108 30.088 19.496 1.00 55.16 264 GLU A O 1
ATOM 2042 N N . ASP A 1 265 ? -22.221 32.032 19.705 1.00 50.03 265 ASP A N 1
ATOM 2043 C CA . ASP A 1 265 ? -21.369 32.853 18.817 1.00 50.03 265 ASP A CA 1
ATOM 2044 C C . ASP A 1 265 ? -19.907 32.974 19.308 1.00 50.03 265 ASP A C 1
ATOM 2046 O O . ASP A 1 265 ? -19.063 33.599 18.657 1.00 50.03 265 ASP A O 1
ATOM 2050 N N . ASN A 1 266 ? -19.569 32.372 20.455 1.00 58.16 266 ASN A N 1
ATOM 2051 C CA . ASN A 1 266 ? -18.202 32.314 20.938 1.00 58.16 266 ASN A CA 1
ATOM 2052 C C . ASN A 1 266 ? -17.416 31.202 20.226 1.00 58.16 266 ASN A C 1
ATOM 2054 O O . ASN A 1 266 ? -17.416 30.035 20.634 1.00 58.16 266 ASN A O 1
ATOM 2058 N N . LYS A 1 267 ? -16.677 31.603 19.184 1.00 60.28 267 LYS A N 1
ATOM 2059 C CA . LYS A 1 267 ? -15.724 30.753 18.453 1.00 60.28 267 LYS A CA 1
ATOM 2060 C C . LYS A 1 267 ? -14.721 30.039 19.364 1.00 60.28 267 LYS A C 1
ATOM 2062 O O . LYS A 1 267 ? -14.222 28.987 18.972 1.00 60.28 267 LYS A O 1
ATOM 2067 N N . GLU A 1 268 ? -14.456 30.553 20.569 1.00 59.88 268 GLU A N 1
ATOM 2068 C CA . GLU A 1 268 ? -13.562 29.893 21.521 1.00 59.88 268 GLU A CA 1
ATOM 2069 C C . GLU A 1 268 ? -14.073 28.525 21.979 1.00 59.88 268 GLU A C 1
ATOM 2071 O O . GLU A 1 268 ? -13.252 27.697 22.319 1.00 59.88 268 GLU A O 1
ATOM 2076 N N . ASN A 1 269 ? -15.372 28.212 21.933 1.00 68.75 269 ASN A N 1
ATOM 2077 C CA . ASN A 1 269 ? -15.884 26.915 22.409 1.00 68.75 269 ASN A CA 1
ATOM 2078 C C . ASN A 1 269 ? -16.050 25.853 21.302 1.00 68.75 269 ASN A C 1
ATOM 2080 O O . ASN A 1 269 ? -16.407 24.711 21.594 1.00 68.75 269 ASN A O 1
ATOM 2084 N N . ALA A 1 270 ? -15.780 26.184 20.033 1.00 75.81 270 ALA A N 1
ATOM 2085 C CA . ALA A 1 270 ? -15.970 25.255 18.912 1.00 75.81 270 ALA A CA 1
ATOM 2086 C C . ALA A 1 270 ? -15.056 24.016 18.996 1.00 75.81 270 ALA A C 1
ATOM 2088 O O . ALA A 1 270 ? -15.520 22.899 18.774 1.00 75.81 270 ALA A O 1
ATOM 2089 N N . TYR A 1 271 ? -13.793 24.188 19.415 1.00 78.56 271 TYR A N 1
ATOM 2090 C CA . TYR A 1 271 ? -12.862 23.061 19.592 1.00 78.56 271 TYR A CA 1
ATOM 2091 C C . TYR A 1 271 ? -13.350 22.061 20.649 1.00 78.56 271 TYR A C 1
ATOM 2093 O O . TYR A 1 271 ? -12.996 20.887 20.593 1.00 78.56 271 TYR A O 1
ATOM 2101 N N . PHE A 1 272 ? -14.139 22.516 21.630 1.00 84.44 272 PHE A N 1
ATOM 2102 C CA . PHE A 1 272 ? -14.638 21.663 22.701 1.00 84.44 272 PHE A CA 1
ATOM 2103 C C . PHE A 1 272 ? -15.729 20.722 22.187 1.00 84.44 272 PHE A C 1
ATOM 2105 O O . PHE A 1 272 ? -15.679 19.527 22.467 1.00 84.44 272 PHE A O 1
ATOM 2112 N N . ALA A 1 273 ? -16.672 21.232 21.385 1.00 86.06 273 ALA A N 1
ATOM 2113 C CA . ALA A 1 273 ? -17.684 20.404 20.726 1.00 86.06 273 ALA A CA 1
ATOM 2114 C C . ALA A 1 273 ? -17.035 19.347 19.811 1.00 86.06 273 ALA A C 1
ATOM 2116 O O . ALA A 1 273 ? -17.397 18.172 19.869 1.00 86.06 273 ALA A O 1
ATOM 2117 N N . ASP A 1 274 ? -16.011 19.751 19.055 1.00 82.75 274 ASP A N 1
ATOM 2118 C CA . ASP A 1 274 ? -15.204 18.861 18.208 1.00 82.75 274 ASP A CA 1
ATOM 2119 C C . ASP A 1 274 ? -14.364 17.864 19.013 1.00 82.75 274 ASP A C 1
ATOM 2121 O O . ASP A 1 274 ? -14.034 16.779 18.534 1.00 82.75 274 ASP A O 1
ATOM 2125 N N . GLY A 1 275 ? -13.990 18.237 20.236 1.00 85.56 275 GLY A N 1
ATOM 2126 C CA . GLY A 1 275 ? -13.343 17.358 21.197 1.00 85.56 275 GLY A CA 1
ATOM 2127 C C . GLY A 1 275 ? -14.267 16.213 21.586 1.00 85.56 275 GLY A C 1
ATOM 2128 O O . GLY A 1 275 ? -13.931 15.063 21.327 1.00 85.56 275 GLY A O 1
ATOM 2129 N N . ILE A 1 276 ? -15.461 16.537 22.102 1.00 88.81 276 ILE A N 1
ATOM 2130 C CA . ILE A 1 276 ? -16.469 15.544 22.507 1.00 88.81 276 ILE A CA 1
ATOM 2131 C C . ILE A 1 276 ? -16.847 14.619 21.345 1.00 88.81 276 ILE A C 1
ATOM 2133 O O . ILE A 1 276 ? -16.883 13.403 21.517 1.00 88.81 276 ILE A O 1
ATOM 2137 N N . GLN A 1 277 ? -17.122 15.193 20.172 1.00 90.12 277 GLN A N 1
ATOM 2138 C CA . GLN A 1 277 ? -17.479 14.442 18.969 1.00 90.12 277 GLN A CA 1
ATOM 2139 C C . GLN A 1 277 ? -16.419 13.395 18.609 1.00 90.12 277 GLN A C 1
ATOM 2141 O O . GLN A 1 277 ? -16.743 12.260 18.261 1.00 90.12 277 GLN A O 1
ATOM 2146 N N . ASP A 1 278 ? -15.153 13.782 18.683 1.00 85.62 278 ASP A N 1
ATOM 2147 C CA . ASP A 1 278 ? -14.041 12.924 18.307 1.00 85.62 278 ASP A CA 1
ATOM 2148 C C . ASP A 1 278 ? -13.679 11.890 19.358 1.00 85.62 278 ASP A C 1
ATOM 2150 O O . ASP A 1 278 ? -13.235 10.804 19.006 1.00 85.62 278 ASP A O 1
ATOM 2154 N N . ASP A 1 279 ? -13.888 12.189 20.637 1.00 88.81 279 ASP A N 1
ATOM 2155 C CA . ASP A 1 279 ? -13.709 11.186 21.684 1.00 88.81 279 ASP A CA 1
ATOM 2156 C C . ASP A 1 279 ? -14.754 10.076 21.533 1.00 88.81 279 ASP A C 1
ATOM 2158 O O . ASP A 1 279 ? -14.403 8.900 21.585 1.00 88.81 279 ASP A O 1
ATOM 2162 N N . ILE A 1 280 ? -16.010 10.434 21.224 1.00 93.12 280 ILE A N 1
ATOM 2163 C CA . ILE A 1 280 ? -17.055 9.455 20.883 1.00 93.12 280 ILE A CA 1
ATOM 2164 C C . ILE A 1 280 ? -16.637 8.650 19.646 1.00 93.12 280 ILE A C 1
ATOM 2166 O O . ILE A 1 280 ? -16.717 7.425 19.650 1.00 93.12 280 ILE A O 1
ATOM 2170 N N . LEU A 1 281 ? -16.156 9.311 18.589 1.00 91.38 281 LEU A N 1
ATOM 2171 C CA . LEU A 1 281 ? -15.656 8.632 17.387 1.00 91.38 281 LEU A CA 1
ATOM 2172 C C . LEU A 1 281 ? -14.528 7.644 17.732 1.00 91.38 281 LEU A C 1
ATOM 2174 O O . LEU A 1 281 ? -14.580 6.489 17.309 1.00 91.38 281 LEU A O 1
ATOM 2178 N N . THR A 1 282 ? -13.557 8.078 18.536 1.00 88.50 282 THR A N 1
ATOM 2179 C CA . THR A 1 282 ? -12.404 7.285 18.985 1.00 88.50 282 THR A CA 1
ATOM 2180 C C . THR A 1 282 ? -12.845 6.079 19.811 1.00 88.50 282 THR A C 1
ATOM 2182 O O . THR A 1 282 ? -12.331 4.980 19.622 1.00 88.50 282 THR A O 1
ATOM 2185 N N . ASP A 1 283 ? -13.819 6.245 20.705 1.00 92.56 283 ASP A N 1
ATOM 2186 C CA . ASP A 1 283 ? -14.375 5.148 21.498 1.00 92.56 283 ASP A CA 1
ATOM 2187 C C . ASP A 1 283 ? -15.101 4.123 20.631 1.00 92.56 283 ASP A C 1
ATOM 2189 O O . ASP A 1 283 ? -14.877 2.920 20.772 1.00 92.56 283 ASP A O 1
ATOM 2193 N N . LEU A 1 284 ? -15.925 4.584 19.690 1.00 94.50 284 LEU A N 1
ATOM 2194 C CA . LEU A 1 284 ? -16.617 3.702 18.756 1.00 94.50 284 LEU A CA 1
ATOM 2195 C C . LEU A 1 284 ? -15.625 2.955 17.848 1.00 94.50 284 LEU A C 1
ATOM 2197 O O . LEU A 1 284 ? -15.849 1.785 17.538 1.00 94.50 284 LEU A O 1
ATOM 2201 N N . ALA A 1 285 ? -14.515 3.590 17.450 1.00 92.44 285 ALA A N 1
ATOM 2202 C CA . ALA A 1 285 ? -13.474 2.985 16.614 1.00 92.44 285 ALA A CA 1
ATOM 2203 C C . ALA A 1 285 ? -12.678 1.873 17.330 1.00 92.44 285 ALA A C 1
ATOM 2205 O O . ALA A 1 285 ? -12.041 1.044 16.672 1.00 92.44 285 ALA A O 1
ATOM 2206 N N . LYS A 1 286 ? -12.746 1.797 18.668 1.00 92.06 286 LYS A N 1
ATOM 2207 C CA . LYS A 1 286 ? -12.175 0.682 19.448 1.00 92.06 286 LYS A CA 1
ATOM 2208 C C . LYS A 1 286 ? -12.969 -0.620 19.282 1.00 92.06 286 LYS A C 1
ATOM 2210 O O . LYS A 1 286 ? -12.440 -1.677 19.611 1.00 92.06 286 LYS A O 1
ATOM 2215 N N . VAL A 1 287 ? -14.212 -0.567 18.792 1.00 93.94 287 VAL A N 1
ATOM 2216 C CA . VAL A 1 287 ? -15.113 -1.727 18.697 1.00 93.94 287 VAL A CA 1
ATOM 2217 C C . VAL A 1 287 ? -14.953 -2.433 17.353 1.00 93.94 287 VAL A C 1
ATOM 2219 O O . VAL A 1 287 ? -15.345 -1.909 16.313 1.00 93.94 287 VAL A O 1
ATOM 2222 N N . ALA A 1 288 ? -14.446 -3.666 17.361 1.00 90.69 288 ALA A N 1
ATOM 2223 C CA . ALA A 1 288 ? -14.127 -4.397 16.130 1.00 90.69 288 ALA A CA 1
ATOM 2224 C C . ALA A 1 288 ? -15.351 -4.739 15.253 1.00 90.69 288 ALA A C 1
ATOM 2226 O O . ALA A 1 288 ? -15.218 -4.931 14.045 1.00 90.69 288 ALA A O 1
ATOM 2227 N N . ASP A 1 289 ? -16.546 -4.836 15.844 1.00 91.75 289 ASP A N 1
ATOM 2228 C CA . ASP A 1 289 ? -17.800 -5.128 15.127 1.00 91.75 289 ASP A CA 1
ATOM 2229 C C . ASP A 1 289 ? -18.491 -3.856 14.585 1.00 91.75 289 ASP A C 1
ATOM 2231 O O . ASP A 1 289 ? -19.594 -3.955 14.040 1.00 91.75 289 ASP A O 1
ATOM 2235 N N . LEU A 1 290 ? -17.859 -2.676 14.712 1.00 93.25 290 LEU A N 1
ATOM 2236 C CA . LEU A 1 290 ? -18.319 -1.403 14.150 1.00 93.25 290 LEU A CA 1
ATOM 2237 C C . LEU A 1 290 ? -17.399 -0.900 13.032 1.00 93.25 290 LEU A C 1
ATOM 2239 O O . LEU A 1 290 ? -16.178 -0.880 13.150 1.00 93.25 290 LEU A O 1
ATOM 2243 N N . LYS A 1 291 ? -18.008 -0.398 11.955 1.00 94.31 291 LYS A N 1
ATOM 2244 C CA . LYS A 1 291 ? -17.343 0.499 11.005 1.00 94.31 291 LYS A CA 1
ATOM 2245 C C . LYS A 1 291 ? -17.634 1.942 11.406 1.00 94.31 291 LYS A C 1
ATOM 2247 O O . LYS A 1 291 ? -18.784 2.373 11.332 1.00 94.31 291 LYS A O 1
ATOM 2252 N N . VAL A 1 292 ? -16.602 2.692 11.764 1.00 94.88 292 VAL A N 1
ATOM 2253 C CA . VAL A 1 292 ? -16.717 4.110 12.120 1.00 94.88 292 VAL A CA 1
ATOM 2254 C C . VAL A 1 292 ? -16.029 4.946 11.055 1.00 94.88 292 VAL A C 1
ATOM 2256 O O . VAL A 1 292 ? -14.912 4.631 10.653 1.00 94.88 292 VAL A O 1
ATOM 2259 N N . ILE A 1 293 ? -16.714 5.977 10.565 1.00 94.75 293 ILE A N 1
ATOM 2260 C CA . ILE A 1 293 ? -16.136 6.897 9.586 1.00 94.75 293 ILE A CA 1
ATOM 2261 C C . ILE A 1 293 ? -15.238 7.913 10.286 1.00 94.75 293 ILE A C 1
ATOM 2263 O O . ILE A 1 293 ? -15.658 8.546 11.253 1.00 94.75 293 ILE A O 1
ATOM 2267 N N . GLY A 1 294 ? -14.029 8.080 9.756 1.00 87.06 294 GLY A N 1
ATOM 2268 C CA . GLY A 1 294 ? -12.998 8.977 10.252 1.00 87.06 294 GLY A CA 1
ATOM 2269 C C . GLY A 1 294 ? -13.412 10.447 10.254 1.00 87.06 294 GLY A C 1
ATOM 2270 O O . GLY A 1 294 ? -14.234 10.912 9.454 1.00 87.06 294 GLY A O 1
ATOM 2271 N N . ARG A 1 295 ? -12.802 11.194 11.180 1.00 86.19 295 ARG A N 1
ATOM 2272 C CA . ARG A 1 295 ? -13.093 12.605 11.470 1.00 86.19 295 ARG A CA 1
ATOM 2273 C C . ARG A 1 295 ? -13.027 13.490 10.220 1.00 86.19 295 ARG A C 1
ATOM 2275 O O . ARG A 1 295 ? -13.854 14.386 10.053 1.00 86.19 295 ARG A O 1
ATOM 2282 N N . ARG A 1 296 ? -12.052 13.277 9.332 1.00 83.69 296 ARG A N 1
ATOM 2283 C CA . ARG A 1 296 ? -11.833 14.177 8.187 1.00 83.69 296 ARG A CA 1
ATOM 2284 C C . ARG A 1 296 ? -12.941 14.049 7.146 1.00 83.69 296 ARG A C 1
ATOM 2286 O O . ARG A 1 296 ? -13.384 15.059 6.602 1.00 83.69 296 ARG A O 1
ATOM 2293 N N . SER A 1 297 ? -13.478 12.847 6.950 1.00 88.12 297 SER A N 1
ATOM 2294 C CA . SER A 1 297 ? -14.614 12.624 6.054 1.00 88.12 297 SER A CA 1
ATOM 2295 C C . SER A 1 297 ? -15.893 13.335 6.478 1.00 88.12 297 SER A C 1
ATOM 2297 O O . SER A 1 297 ? -16.640 13.814 5.616 1.00 88.12 297 SER A O 1
ATOM 2299 N N . VAL A 1 298 ? -16.150 13.409 7.786 1.00 89.50 298 VAL A N 1
ATOM 2300 C CA . VAL A 1 298 ? -17.360 14.036 8.338 1.00 89.50 298 VAL A CA 1
ATOM 2301 C C . VAL A 1 298 ? -17.233 15.550 8.511 1.00 89.50 298 VAL A C 1
ATOM 2303 O O . VAL A 1 298 ? -18.250 16.239 8.544 1.00 89.50 298 VAL A O 1
ATOM 2306 N N . ALA A 1 299 ? -16.010 16.090 8.570 1.00 84.44 299 ALA A N 1
ATOM 2307 C CA . ALA A 1 299 ? -15.742 17.493 8.901 1.00 84.44 299 ALA A CA 1
ATOM 2308 C C . ALA A 1 299 ? -16.482 18.502 8.002 1.00 84.44 299 ALA A C 1
ATOM 2310 O O . ALA A 1 299 ? -16.939 19.543 8.473 1.00 84.44 299 ALA A O 1
ATOM 2311 N N . GLN A 1 300 ? -16.653 18.177 6.718 1.00 81.19 300 GLN A N 1
ATOM 2312 C CA . GLN A 1 300 ? -17.347 19.033 5.746 1.00 81.19 300 GLN A CA 1
ATOM 2313 C C . GLN A 1 300 ? -18.858 19.159 5.975 1.00 81.19 300 GLN A C 1
ATOM 2315 O O . GLN A 1 300 ? -19.491 20.038 5.400 1.00 81.19 300 GLN A O 1
ATOM 2320 N N . TYR A 1 301 ? -19.449 18.268 6.774 1.00 86.19 301 TYR A N 1
ATOM 2321 C CA . TYR A 1 301 ? -20.885 18.258 7.040 1.00 86.19 301 TYR A CA 1
ATOM 2322 C C . TYR A 1 301 ? -21.289 19.171 8.196 1.00 86.19 301 TYR A C 1
ATOM 2324 O O . TYR A 1 301 ? -22.468 19.234 8.536 1.00 86.19 301 TYR A O 1
ATOM 2332 N N . ARG A 1 302 ? -20.341 19.911 8.784 1.00 82.75 302 ARG A N 1
ATOM 2333 C CA . ARG A 1 302 ? -20.638 20.900 9.821 1.00 82.75 302 ARG A CA 1
ATOM 2334 C C . ARG A 1 302 ? -21.659 21.920 9.319 1.00 82.75 302 ARG A C 1
ATOM 2336 O O . ARG A 1 302 ? -21.391 22.630 8.353 1.00 82.75 302 ARG A O 1
ATOM 2343 N N . GLY A 1 303 ? -22.801 22.008 10.003 1.00 77.06 303 GLY A N 1
ATOM 2344 C CA . GLY A 1 303 ? -23.882 22.932 9.647 1.00 77.06 303 GLY A CA 1
ATOM 2345 C C . GLY A 1 303 ? -24.417 22.729 8.225 1.00 77.06 303 GLY A C 1
ATOM 2346 O O . GLY A 1 303 ? -24.969 23.658 7.635 1.00 77.06 303 GLY A O 1
ATOM 2347 N N . SER A 1 304 ? -24.196 21.548 7.636 1.00 78.75 304 SER A N 1
ATOM 2348 C CA . SER A 1 304 ? -24.684 21.236 6.299 1.00 78.75 304 SER A CA 1
ATOM 2349 C C . SER A 1 304 ? -26.192 21.010 6.321 1.00 78.75 304 SER A C 1
ATOM 2351 O O . SER A 1 304 ? -26.737 20.427 7.249 1.00 78.75 304 SER A O 1
ATOM 2353 N N . THR A 1 305 ? -26.859 21.419 5.246 1.00 82.31 305 THR A N 1
ATOM 2354 C CA . THR A 1 305 ? -28.280 21.130 4.993 1.00 82.31 305 THR A CA 1
ATOM 2355 C C . THR A 1 305 ? -28.483 19.853 4.169 1.00 82.31 305 THR A C 1
ATOM 2357 O O . THR A 1 305 ? -29.601 19.550 3.757 1.00 82.31 305 THR A O 1
ATOM 2360 N N . THR A 1 306 ? -27.405 19.110 3.883 1.00 88.06 306 THR A N 1
ATOM 2361 C CA . THR A 1 306 ? -27.473 17.820 3.179 1.00 88.06 306 THR A CA 1
ATOM 2362 C C . THR A 1 306 ? -28.308 16.821 3.979 1.00 88.06 306 THR A C 1
ATOM 2364 O O . THR A 1 306 ? -28.111 16.683 5.182 1.00 88.06 306 THR A O 1
ATOM 2367 N N . SER A 1 307 ? -29.208 16.093 3.311 1.00 90.50 307 SER A N 1
ATOM 2368 C CA . SER A 1 307 ? -30.037 15.086 3.979 1.00 90.50 307 SER A CA 1
ATOM 2369 C C . SER A 1 307 ? -29.186 13.959 4.576 1.00 90.50 307 SER A C 1
ATOM 2371 O O . SER A 1 307 ? -28.174 13.545 4.001 1.00 90.50 307 SER A O 1
ATOM 2373 N N . VAL A 1 308 ? -29.624 13.399 5.706 1.00 91.56 308 VAL A N 1
ATOM 2374 C CA . VAL A 1 308 ? -28.939 12.273 6.362 1.00 91.56 308 VAL A CA 1
ATOM 2375 C C . VAL A 1 308 ? -28.858 11.052 5.436 1.00 91.56 308 VAL A C 1
ATOM 2377 O O . VAL A 1 308 ? -27.872 10.311 5.467 1.00 91.56 308 VAL A O 1
ATOM 2380 N N . ARG A 1 309 ? -29.848 10.865 4.552 1.00 92.00 309 ARG A N 1
ATOM 2381 C CA . ARG A 1 309 ? -29.815 9.828 3.513 1.00 92.00 309 ARG A CA 1
ATOM 2382 C C . ARG A 1 309 ? -28.654 10.020 2.541 1.00 92.00 309 ARG A C 1
ATOM 2384 O O . ARG A 1 309 ? -27.922 9.064 2.274 1.00 92.00 309 ARG A O 1
ATOM 2391 N N . ASP A 1 310 ? -28.464 11.235 2.034 1.00 91.38 310 ASP A N 1
ATOM 2392 C CA . ASP A 1 310 ? -27.387 11.537 1.088 1.00 91.38 310 ASP A CA 1
ATOM 2393 C C . ASP A 1 310 ? -26.013 11.424 1.756 1.00 91.38 310 ASP A C 1
ATOM 2395 O O . ASP A 1 310 ? -25.077 10.888 1.156 1.00 91.38 310 ASP A O 1
ATOM 2399 N N . ILE A 1 311 ? -25.897 11.853 3.019 1.00 92.06 311 ILE A N 1
ATOM 2400 C CA . ILE A 1 311 ? -24.691 11.661 3.840 1.00 92.06 311 ILE A CA 1
ATOM 2401 C C . ILE A 1 311 ? -24.387 10.165 3.995 1.00 92.06 311 ILE A C 1
ATOM 2403 O O . ILE A 1 311 ? -23.258 9.737 3.745 1.00 92.06 311 ILE A O 1
ATOM 2407 N N . GLY A 1 312 ? -25.392 9.359 4.346 1.00 91.88 312 GLY A N 1
ATOM 2408 C CA . GLY A 1 312 ? -25.262 7.912 4.501 1.00 91.88 312 GLY A CA 1
ATOM 2409 C C . GLY A 1 312 ? -24.831 7.203 3.222 1.00 91.88 312 GLY A C 1
ATOM 2410 O O . GLY A 1 312 ? -23.925 6.373 3.255 1.00 91.88 312 GLY A O 1
ATOM 2411 N N . HIS A 1 313 ? -25.417 7.564 2.078 1.00 89.94 313 HIS A N 1
ATOM 2412 C CA . HIS A 1 313 ? -25.017 7.023 0.778 1.00 89.94 313 HIS A CA 1
ATOM 2413 C C . HIS A 1 313 ? -23.580 7.423 0.419 1.00 89.94 313 HIS A C 1
ATOM 2415 O O . HIS A 1 313 ? -22.777 6.595 -0.011 1.00 89.94 313 HIS A O 1
ATOM 2421 N N . ALA A 1 314 ? -23.237 8.689 0.639 1.00 87.94 314 ALA A N 1
ATOM 2422 C CA . ALA A 1 314 ? -21.927 9.228 0.330 1.00 87.94 314 ALA A CA 1
ATOM 2423 C C . ALA A 1 314 ? -20.782 8.618 1.160 1.00 87.94 314 ALA A C 1
ATOM 2425 O O . ALA A 1 314 ? -19.709 8.340 0.619 1.00 87.94 314 ALA A O 1
ATOM 2426 N N . LEU A 1 315 ? -21.008 8.423 2.461 1.00 90.88 315 LEU A N 1
ATOM 2427 C CA . LEU A 1 315 ? -20.046 7.823 3.392 1.00 90.88 315 LEU A CA 1
ATOM 2428 C C . LEU A 1 315 ? -20.170 6.296 3.482 1.00 90.88 315 LEU A C 1
ATOM 2430 O O . LEU A 1 315 ? -19.356 5.649 4.134 1.00 90.88 315 LEU A O 1
ATOM 2434 N N . GLN A 1 316 ? -21.169 5.717 2.812 1.00 91.12 316 GLN A N 1
ATOM 2435 C CA . GLN A 1 316 ? -21.494 4.294 2.853 1.00 91.12 316 GLN A CA 1
ATOM 2436 C C . GLN A 1 316 ? -21.718 3.779 4.286 1.00 91.12 316 GLN A C 1
ATOM 2438 O O . GLN A 1 316 ? -21.166 2.745 4.679 1.00 91.12 316 GLN A O 1
ATOM 2443 N N . VAL A 1 317 ? -22.556 4.496 5.050 1.00 94.50 317 VAL A N 1
ATOM 2444 C CA . VAL A 1 317 ? -22.959 4.137 6.420 1.00 94.50 317 VAL A CA 1
ATOM 2445 C C . VAL A 1 317 ? -24.467 3.990 6.607 1.00 94.50 317 VAL A C 1
ATOM 2447 O O . VAL A 1 317 ? -25.264 4.712 6.005 1.00 94.50 317 VAL A O 1
ATOM 2450 N N . ALA A 1 318 ? -24.857 3.065 7.485 1.00 94.75 318 ALA A N 1
ATOM 2451 C CA . ALA A 1 318 ? -26.247 2.797 7.851 1.00 94.75 318 ALA A CA 1
ATOM 2452 C C . ALA A 1 318 ? -26.804 3.792 8.880 1.00 94.75 318 ALA A C 1
ATOM 2454 O O . ALA A 1 318 ? -28.014 4.022 8.900 1.00 94.75 318 ALA A O 1
ATOM 2455 N N . TYR A 1 319 ? -25.941 4.380 9.711 1.00 96.19 319 TYR A N 1
ATOM 2456 C CA . TYR A 1 319 ? -26.345 5.328 10.742 1.00 96.19 319 TYR A CA 1
ATOM 2457 C C . TYR A 1 319 ? -25.490 6.588 10.741 1.00 96.19 319 TYR A C 1
ATOM 2459 O O . TYR A 1 319 ? -24.305 6.568 10.401 1.00 96.19 319 TYR A O 1
ATOM 2467 N N . VAL A 1 320 ? -26.107 7.683 11.164 1.00 95.88 320 VAL A N 1
ATOM 2468 C CA . VAL A 1 320 ? -25.447 8.963 11.405 1.00 95.88 320 VAL A CA 1
ATOM 2469 C C . VAL A 1 320 ? -25.772 9.408 12.828 1.00 95.88 320 VAL A C 1
ATOM 2471 O O . VAL A 1 320 ? -26.926 9.327 13.248 1.00 95.88 320 VAL A O 1
ATOM 2474 N N . LEU A 1 321 ? -24.750 9.841 13.569 1.00 95.88 321 LEU A N 1
ATOM 2475 C CA . LEU A 1 321 ? -24.905 10.506 14.857 1.00 95.88 321 LEU A CA 1
ATOM 2476 C C . LEU A 1 321 ? -24.795 12.013 14.656 1.00 95.88 321 LEU A C 1
ATOM 2478 O O . LEU A 1 321 ? -23.771 12.507 14.183 1.00 95.88 321 LEU A O 1
ATOM 2482 N N . GLU A 1 322 ? -25.831 12.726 15.065 1.00 93.00 322 GLU A N 1
ATOM 2483 C CA . GLU A 1 322 ? -25.839 14.180 15.162 1.00 93.00 322 GLU A CA 1
ATOM 2484 C C . GLU A 1 322 ? -25.896 14.588 16.626 1.00 93.00 322 GLU A C 1
ATOM 2486 O O . GLU A 1 322 ? -26.383 13.843 17.480 1.00 93.00 322 GLU A O 1
ATOM 2491 N N . GLY A 1 323 ? -25.406 15.782 16.931 1.00 91.12 323 GLY A N 1
ATOM 2492 C CA . GLY A 1 323 ? -25.448 16.257 18.295 1.00 91.12 323 GLY A CA 1
ATOM 2493 C C . GLY A 1 323 ? -25.112 17.721 18.453 1.00 91.12 323 GLY A C 1
ATOM 2494 O O . GLY A 1 323 ? -24.669 18.402 17.531 1.00 91.12 323 GLY A O 1
ATOM 2495 N N . THR A 1 324 ? -25.354 18.205 19.662 1.00 89.75 324 THR A N 1
ATOM 2496 C CA . THR A 1 324 ? -25.118 19.588 20.061 1.00 89.75 324 THR A CA 1
ATOM 2497 C C . THR A 1 324 ? -24.399 19.587 21.400 1.00 89.75 324 THR A C 1
ATOM 2499 O O . THR A 1 324 ? -24.731 18.791 22.281 1.00 89.75 324 THR A O 1
ATOM 2502 N N . VAL A 1 325 ? -23.422 20.476 21.570 1.00 89.25 325 VAL A N 1
ATOM 2503 C CA . VAL A 1 325 ? -22.688 20.649 22.831 1.00 89.25 325 VAL A CA 1
ATOM 2504 C C . VAL A 1 325 ? -22.832 22.085 23.295 1.00 89.25 325 VAL A C 1
ATOM 2506 O O . VAL A 1 325 ? -22.683 23.026 22.520 1.00 89.25 325 VAL A O 1
ATOM 2509 N N . ARG A 1 326 ? -23.109 22.263 24.586 1.00 84.50 326 ARG A N 1
ATOM 2510 C CA . ARG A 1 326 ? -23.087 23.569 25.249 1.00 84.50 326 ARG A CA 1
ATOM 2511 C C . ARG A 1 326 ? -22.305 23.475 26.546 1.00 84.50 326 ARG A C 1
ATOM 2513 O O . ARG A 1 326 ? -22.522 22.548 27.324 1.00 84.50 326 ARG A O 1
ATOM 2520 N N . LYS A 1 327 ? -21.443 24.457 26.796 1.00 82.31 327 LYS A N 1
ATOM 2521 C CA . LYS A 1 327 ? -20.669 24.587 28.033 1.00 82.31 327 LYS A CA 1
ATOM 2522 C C . LYS A 1 327 ? -21.098 25.873 28.735 1.00 82.31 327 LYS A C 1
ATOM 2524 O O . LYS A 1 327 ? -20.730 26.953 28.299 1.00 82.31 327 LYS A O 1
ATOM 2529 N N . ILE A 1 328 ? -21.891 25.762 29.802 1.00 77.12 328 ILE A N 1
ATOM 2530 C CA . ILE A 1 328 ? -22.474 26.915 30.508 1.00 77.12 328 ILE A CA 1
ATOM 2531 C C . ILE A 1 328 ? -22.243 26.747 32.010 1.00 77.12 328 ILE A C 1
ATOM 2533 O O . ILE A 1 328 ? -22.629 25.733 32.586 1.00 77.12 328 ILE A O 1
ATOM 2537 N N . ASN A 1 329 ? -21.645 27.753 32.659 1.00 78.19 329 ASN A N 1
ATOM 2538 C CA . ASN A 1 329 ? -21.461 27.819 34.118 1.00 78.19 329 ASN A CA 1
ATOM 2539 C C . ASN A 1 329 ? -20.835 26.551 34.742 1.00 78.19 329 ASN A C 1
ATOM 2541 O O . ASN A 1 329 ? -21.304 26.067 35.769 1.00 78.19 329 ASN A O 1
ATOM 2545 N N . GLY A 1 330 ? -19.804 25.983 34.105 1.00 78.44 330 GLY A N 1
ATOM 2546 C CA . GLY A 1 330 ? -19.126 24.770 34.592 1.00 78.44 330 GLY A CA 1
ATOM 2547 C C . GLY A 1 330 ? -19.874 23.456 34.331 1.00 78.44 330 GLY A C 1
ATOM 2548 O O . GLY A 1 330 ? -19.366 22.395 34.686 1.00 78.44 330 GLY A O 1
ATOM 2549 N N . LYS A 1 331 ? -21.035 23.505 33.667 1.00 84.88 331 LYS A N 1
ATOM 2550 C CA . LYS A 1 331 ? -21.794 22.334 33.218 1.00 84.88 331 LYS A CA 1
ATOM 2551 C C . LYS A 1 331 ? -21.677 22.139 31.718 1.00 84.88 331 LYS A C 1
ATOM 2553 O O . LYS A 1 331 ? -21.592 23.106 30.957 1.00 84.88 331 LYS A O 1
ATOM 2558 N N . ILE A 1 332 ? -21.727 20.882 31.298 1.00 88.06 332 ILE A N 1
ATOM 2559 C CA . ILE A 1 332 ? -21.832 20.497 29.897 1.00 88.06 332 ILE A CA 1
ATOM 2560 C C . ILE A 1 332 ? -23.225 19.937 29.661 1.00 88.06 332 ILE A C 1
ATOM 2562 O O . ILE A 1 332 ? -23.722 19.105 30.423 1.00 88.06 332 ILE A O 1
ATOM 2566 N N . ARG A 1 333 ? -23.838 20.380 28.570 1.00 89.31 333 ARG A N 1
ATOM 2567 C CA . ARG A 1 333 ? -25.054 19.798 28.028 1.00 89.31 333 ARG A CA 1
ATOM 2568 C C . ARG A 1 333 ? -24.757 19.236 26.647 1.00 89.31 333 ARG A C 1
ATOM 2570 O O . ARG A 1 333 ? -24.396 20.000 25.755 1.00 89.31 333 ARG A O 1
ATOM 2577 N N . VAL A 1 334 ? -24.935 17.930 26.486 1.00 91.38 334 VAL A N 1
ATOM 2578 C CA . VAL A 1 334 ? -24.816 17.234 25.201 1.00 91.38 334 VAL A CA 1
ATOM 2579 C C . VAL A 1 334 ? -26.180 16.683 24.823 1.00 91.38 334 VAL A C 1
ATOM 2581 O O . VAL A 1 334 ? -26.831 16.031 25.634 1.00 91.38 334 VAL A O 1
ATOM 2584 N N . THR A 1 335 ? -26.620 16.955 23.602 1.00 91.31 335 THR A N 1
ATOM 2585 C CA . THR A 1 335 ? -27.757 16.247 22.996 1.00 91.31 335 THR A CA 1
ATOM 2586 C C . THR A 1 335 ? -27.201 15.427 21.854 1.00 91.31 335 THR A C 1
ATOM 2588 O O . THR A 1 335 ? -26.448 15.981 21.059 1.00 91.31 335 THR A O 1
ATOM 2591 N N . ALA A 1 336 ? -27.535 14.146 21.781 1.00 93.56 336 ALA A N 1
ATOM 2592 C CA . ALA A 1 336 ? -27.075 13.267 20.715 1.00 93.56 336 ALA A CA 1
ATOM 2593 C C . ALA A 1 336 ? -28.254 12.457 20.179 1.00 93.56 336 ALA A C 1
ATOM 2595 O O . ALA A 1 336 ? -29.084 11.995 20.961 1.00 93.56 336 ALA A O 1
ATOM 2596 N N . GLN A 1 337 ? -28.318 12.297 18.861 1.00 94.31 337 GLN A N 1
ATOM 2597 C CA . GLN A 1 337 ? -29.361 11.550 18.168 1.00 94.31 337 GLN A CA 1
ATOM 2598 C C . GLN A 1 337 ? -28.753 10.639 17.105 1.00 94.31 337 GLN A C 1
ATOM 2600 O O . GLN A 1 337 ? -27.886 11.049 16.334 1.00 94.31 337 GLN A O 1
ATOM 2605 N N . LEU A 1 338 ? -29.210 9.391 17.075 1.00 96.44 338 LEU A N 1
ATOM 2606 C CA . LEU A 1 338 ? -28.799 8.359 16.135 1.00 96.44 338 LEU A CA 1
ATOM 2607 C C . LEU A 1 338 ? -29.905 8.157 15.100 1.00 96.44 338 LEU A C 1
ATOM 2609 O O . LEU A 1 338 ? -31.019 7.745 15.432 1.00 96.44 338 LEU A O 1
ATOM 2613 N N . ILE A 1 339 ? -29.581 8.404 13.836 1.00 95.50 339 ILE A N 1
ATOM 2614 C CA . ILE A 1 339 ? -30.536 8.412 12.728 1.00 95.50 339 ILE A CA 1
ATOM 2615 C C . ILE A 1 339 ? -30.189 7.287 11.751 1.00 95.50 339 ILE A C 1
ATOM 2617 O O . ILE A 1 339 ? -29.030 7.104 11.378 1.00 95.50 339 ILE A O 1
ATOM 2621 N N . ASP A 1 340 ? -31.194 6.520 11.324 1.00 94.19 340 ASP A N 1
ATOM 2622 C CA . ASP A 1 340 ? -31.052 5.497 10.282 1.00 94.19 340 ASP A CA 1
ATOM 2623 C C . ASP A 1 340 ? -31.083 6.152 8.896 1.00 94.19 340 ASP A C 1
ATOM 2625 O O . ASP A 1 340 ? -32.121 6.659 8.473 1.00 94.19 340 ASP A O 1
ATOM 2629 N N . THR A 1 341 ? -29.976 6.103 8.155 1.00 94.75 341 THR A N 1
ATOM 2630 C CA . THR A 1 341 ? -29.812 6.822 6.876 1.00 94.75 341 THR A CA 1
ATOM 2631 C C . THR A 1 341 ? -30.747 6.323 5.774 1.00 94.75 341 THR A C 1
ATOM 2633 O O . THR A 1 341 ? -31.022 7.028 4.805 1.00 94.75 341 THR A O 1
ATOM 2636 N N . ARG A 1 342 ? -31.284 5.107 5.912 1.00 90.69 342 ARG A N 1
ATOM 2637 C CA . ARG A 1 342 ? -32.162 4.486 4.911 1.00 90.69 342 ARG A CA 1
ATOM 2638 C C . ARG A 1 342 ? -33.586 5.005 5.052 1.00 90.69 342 ARG A C 1
ATOM 2640 O O . ARG A 1 342 ? -34.248 5.309 4.062 1.00 90.69 342 ARG A O 1
ATOM 2647 N N . THR A 1 343 ? -34.045 5.097 6.297 1.00 90.25 343 THR A N 1
ATOM 2648 C CA . THR A 1 343 ? -35.425 5.477 6.638 1.00 90.25 343 THR A CA 1
ATOM 2649 C C . THR A 1 343 ? -35.572 6.926 7.088 1.00 90.25 343 THR A C 1
ATOM 2651 O O . THR A 1 343 ? -36.695 7.403 7.168 1.00 90.25 343 THR A O 1
ATOM 2654 N N . GLU A 1 344 ? -34.460 7.600 7.395 1.00 87.62 344 GLU A N 1
ATOM 2655 C CA . GLU A 1 344 ? -34.396 8.920 8.045 1.00 87.62 344 GLU A CA 1
ATOM 2656 C C . GLU A 1 344 ? -35.099 8.967 9.413 1.00 87.62 344 GLU A C 1
ATOM 2658 O O . GLU A 1 344 ? -35.358 10.034 9.959 1.00 87.62 344 GLU A O 1
ATOM 2663 N N . ALA A 1 345 ? -35.394 7.799 9.991 1.00 91.62 345 ALA A N 1
ATOM 2664 C CA . ALA A 1 345 ? -36.008 7.686 11.300 1.00 91.62 345 ALA A CA 1
ATOM 2665 C C . ALA A 1 345 ? -34.955 7.821 12.405 1.00 91.62 345 ALA A C 1
ATOM 2667 O O . ALA A 1 345 ? -33.918 7.146 12.380 1.00 91.62 345 ALA A O 1
ATOM 2668 N N . GLU A 1 346 ? -35.275 8.632 13.410 1.00 93.62 346 GLU A N 1
ATOM 2669 C CA . GLU A 1 346 ? -34.566 8.648 14.685 1.00 93.62 346 GLU A CA 1
ATOM 2670 C C . GLU A 1 346 ? -34.731 7.284 15.370 1.00 93.62 346 GLU A C 1
ATOM 2672 O O . GLU A 1 346 ? -35.842 6.778 15.555 1.00 93.62 346 GLU A O 1
ATOM 2677 N N . ARG A 1 347 ? -33.608 6.649 15.702 1.00 93.06 347 ARG A N 1
ATOM 2678 C CA . ARG A 1 347 ? -33.572 5.366 16.418 1.00 93.06 347 ARG A CA 1
ATOM 2679 C C . ARG A 1 347 ? -33.366 5.549 17.908 1.00 93.06 347 ARG A C 1
ATOM 2681 O O . ARG A 1 347 ? -33.786 4.696 18.684 1.00 93.06 347 ARG A O 1
ATOM 2688 N N . TRP A 1 348 ? -32.694 6.628 18.277 1.00 95.88 348 TRP A N 1
ATOM 2689 C CA . TRP A 1 348 ? -32.342 6.959 19.641 1.00 95.88 348 TRP A CA 1
ATOM 2690 C C . TRP A 1 348 ? -31.986 8.440 19.714 1.00 95.88 348 TRP A C 1
ATOM 2692 O O . TRP A 1 348 ? -31.332 8.951 18.807 1.00 95.88 348 TRP A O 1
ATOM 2702 N N . GLY A 1 349 ? -32.368 9.090 20.803 1.00 93.62 349 GLY A N 1
ATOM 2703 C CA . GLY A 1 349 ? -32.029 10.472 21.087 1.00 93.62 349 GLY A CA 1
ATOM 2704 C C . GLY A 1 349 ? -32.050 10.686 22.589 1.00 93.62 349 GLY A C 1
ATOM 2705 O O . GLY A 1 349 ? -33.012 10.310 23.255 1.00 93.62 349 GLY A O 1
ATOM 2706 N N . GLU A 1 350 ? -30.980 11.254 23.133 1.00 92.75 350 GLU A N 1
ATOM 2707 C CA . GLU A 1 350 ? -30.848 11.488 24.570 1.00 92.75 350 GLU A CA 1
ATOM 2708 C C . GLU A 1 350 ? -30.190 12.831 24.862 1.00 92.75 350 GLU A C 1
ATOM 2710 O O . GLU A 1 350 ? -29.445 13.405 24.055 1.00 92.75 350 GLU A O 1
ATOM 2715 N N . LYS A 1 351 ? -30.464 13.326 26.069 1.00 92.62 351 LYS A N 1
ATOM 2716 C CA . LYS A 1 351 ? -29.903 14.569 26.584 1.00 92.62 351 LYS A CA 1
ATOM 2717 C C . LYS A 1 351 ? -29.141 14.307 27.874 1.00 92.62 351 LYS A C 1
ATOM 2719 O O . LYS A 1 351 ? -29.711 13.909 28.887 1.00 92.62 351 LYS A O 1
ATOM 2724 N N . TYR A 1 352 ? -27.871 14.674 27.857 1.00 91.06 352 TYR A N 1
ATOM 2725 C CA . TYR A 1 352 ? -26.960 14.564 28.981 1.00 91.06 352 TYR A CA 1
ATOM 2726 C C . TYR A 1 352 ? -26.669 15.949 29.539 1.00 91.06 352 TYR A C 1
ATOM 2728 O O . TYR A 1 352 ? -26.336 16.881 28.806 1.00 91.06 352 TYR A O 1
ATOM 2736 N N . GLU A 1 353 ? -26.803 16.092 30.852 1.00 91.06 353 GLU A N 1
ATOM 2737 C CA . GLU A 1 353 ? -26.387 17.281 31.585 1.00 91.06 353 GLU A CA 1
ATOM 2738 C C . GLU A 1 353 ? -25.549 16.834 32.777 1.00 91.06 353 GLU A C 1
ATOM 2740 O O . GLU A 1 353 ? -26.010 16.044 33.608 1.00 91.06 353 GLU A O 1
ATOM 2745 N N . ARG A 1 354 ? -24.294 17.279 32.801 1.00 89.56 354 ARG A N 1
ATOM 2746 C CA . ARG A 1 354 ? -23.275 16.861 33.768 1.00 89.56 354 ARG A CA 1
ATOM 2747 C C . ARG A 1 354 ? -22.373 18.035 34.121 1.00 89.56 354 ARG A C 1
ATOM 2749 O O . ARG A 1 354 ? -22.274 19.003 33.361 1.00 89.56 354 ARG A O 1
ATOM 2756 N N . ASP A 1 355 ? -21.705 17.943 35.261 1.00 89.31 355 ASP A N 1
ATOM 2757 C CA . ASP A 1 355 ? -20.613 18.857 35.577 1.00 89.31 355 ASP A CA 1
ATOM 2758 C C . ASP A 1 355 ? -19.416 18.567 34.655 1.00 89.31 355 ASP A C 1
ATOM 2760 O O . ASP A 1 355 ? -19.207 17.432 34.224 1.00 89.31 355 ASP A O 1
ATOM 2764 N N . LEU A 1 356 ? -18.616 19.590 34.334 1.00 82.75 356 LEU A N 1
ATOM 2765 C CA . LEU A 1 356 ? -17.431 19.458 33.466 1.00 82.75 356 LEU A CA 1
ATOM 2766 C C . LEU A 1 356 ? -16.448 18.382 33.967 1.00 82.75 356 LEU A C 1
ATOM 2768 O O . LEU A 1 356 ? -15.753 17.763 33.166 1.00 82.75 356 LEU A O 1
ATOM 2772 N N . ALA A 1 357 ? -16.438 18.112 35.276 1.00 83.88 357 ALA A N 1
ATOM 2773 C CA . ALA A 1 357 ? -15.641 17.054 35.893 1.00 83.88 357 ALA A CA 1
ATOM 2774 C C . ALA A 1 357 ? -16.031 15.632 35.478 1.00 83.88 357 ALA A C 1
ATOM 2776 O O . ALA A 1 357 ? -15.182 14.739 35.490 1.00 83.88 357 ALA A O 1
ATOM 2777 N N . ASP A 1 358 ? -17.277 15.438 35.058 1.00 87.69 358 ASP A N 1
ATOM 2778 C CA . ASP A 1 358 ? -17.817 14.144 34.652 1.00 87.69 358 ASP A CA 1
ATOM 2779 C C . ASP A 1 358 ? -17.828 13.971 33.126 1.00 87.69 358 ASP A C 1
ATOM 2781 O O . ASP A 1 358 ? -18.440 13.032 32.615 1.00 87.69 358 ASP A O 1
ATOM 2785 N N . VAL A 1 359 ? -17.133 14.848 32.383 1.00 87.94 359 VAL A N 1
ATOM 2786 C CA . VAL A 1 359 ? -17.098 14.829 30.911 1.00 87.94 359 VAL A CA 1
ATOM 2787 C C . VAL A 1 359 ? -16.714 13.461 30.349 1.00 87.94 359 VAL A C 1
ATOM 2789 O O . VAL A 1 359 ? -17.392 12.966 29.455 1.00 87.94 359 VAL A O 1
ATOM 2792 N N . PHE A 1 360 ? -15.702 12.807 30.925 1.00 89.25 360 PHE A N 1
ATOM 2793 C CA . PHE A 1 360 ? -15.236 11.496 30.466 1.00 89.25 360 PHE A CA 1
ATOM 2794 C C . PHE A 1 360 ? -16.266 10.393 30.708 1.00 89.25 360 PHE A C 1
ATOM 2796 O O . PHE A 1 360 ? -16.500 9.566 29.838 1.00 89.25 360 PHE A O 1
ATOM 2803 N N . ALA A 1 361 ? -16.922 10.398 31.873 1.00 88.88 361 ALA A N 1
ATOM 2804 C CA . ALA A 1 361 ? -17.948 9.404 32.184 1.00 88.88 361 ALA A CA 1
ATOM 2805 C C . ALA A 1 361 ? -19.158 9.553 31.252 1.00 88.88 361 ALA A C 1
ATOM 2807 O O . ALA A 1 361 ? -19.691 8.561 30.767 1.00 88.88 361 ALA A O 1
ATOM 2808 N N . MET A 1 362 ? -19.546 10.798 30.957 1.00 91.50 362 MET A N 1
ATOM 2809 C CA . MET A 1 362 ? -20.605 11.103 29.998 1.00 91.50 362 MET A CA 1
ATOM 2810 C C . MET A 1 362 ? -20.255 10.623 28.583 1.00 91.50 362 MET A C 1
ATOM 2812 O O . MET A 1 362 ? -21.118 10.083 27.900 1.00 91.50 362 MET A O 1
ATOM 2816 N N . GLN A 1 363 ? -19.009 10.802 28.137 1.00 89.81 363 GLN A N 1
ATOM 2817 C CA . GLN A 1 363 ? -18.553 10.329 26.826 1.00 89.81 363 GLN A CA 1
ATOM 2818 C C . GLN A 1 363 ? -18.645 8.805 26.714 1.00 89.81 363 GLN A C 1
ATOM 2820 O O . GLN A 1 363 ? -19.272 8.311 25.778 1.00 89.81 363 GLN A O 1
ATOM 2825 N N . SER A 1 364 ? -18.108 8.071 27.695 1.00 91.19 364 SER A N 1
ATOM 2826 C CA . SER A 1 364 ? -18.182 6.606 27.717 1.00 91.19 364 SER A CA 1
ATOM 2827 C C . SER A 1 364 ? -19.637 6.114 27.771 1.00 91.19 364 SER A C 1
ATOM 2829 O O . SER A 1 364 ? -19.997 5.194 27.041 1.00 91.19 364 SER A O 1
ATOM 2831 N N . GLU A 1 365 ? -20.501 6.766 28.565 1.00 93.31 365 GLU A N 1
ATOM 2832 C CA . GLU A 1 365 ? -21.941 6.467 28.652 1.00 93.31 365 GLU A CA 1
ATOM 2833 C C . GLU A 1 365 ? -22.640 6.635 27.290 1.00 93.31 365 GLU A C 1
ATOM 2835 O O . GLU A 1 365 ? -23.397 5.757 26.870 1.00 93.31 365 GLU A O 1
ATOM 2840 N N . ILE A 1 366 ? -22.355 7.729 26.570 1.00 94.19 366 ILE A N 1
ATOM 2841 C CA . ILE A 1 366 ? -22.891 7.979 25.224 1.00 94.19 366 ILE A CA 1
ATOM 2842 C C . ILE A 1 366 ? -22.401 6.906 24.241 1.00 94.19 366 ILE A C 1
ATOM 2844 O O . ILE A 1 366 ? -23.211 6.321 23.518 1.00 94.19 366 ILE A O 1
ATOM 2848 N N . SER A 1 367 ? -21.098 6.614 24.225 1.00 95.00 367 SER A N 1
ATOM 2849 C CA . SER A 1 367 ? -20.499 5.602 23.346 1.00 95.00 367 SER A CA 1
ATOM 2850 C C . SER A 1 367 ? -21.110 4.214 23.580 1.00 95.00 367 SER A C 1
ATOM 2852 O O . SER A 1 367 ? -21.532 3.556 22.626 1.00 95.00 367 SER A O 1
ATOM 2854 N N . GLU A 1 368 ? -21.240 3.778 24.838 1.00 94.38 368 GLU A N 1
ATOM 2855 C CA . GLU A 1 368 ? -21.871 2.500 25.200 1.00 94.38 368 GLU A CA 1
ATOM 2856 C C . GLU A 1 368 ? -23.353 2.439 24.810 1.00 94.38 368 GLU A C 1
ATOM 2858 O O . GLU A 1 368 ? -23.811 1.413 24.295 1.00 94.38 368 GLU A O 1
ATOM 2863 N N . ALA A 1 369 ? -24.099 3.533 25.000 1.00 94.12 369 ALA A N 1
ATOM 2864 C CA . ALA A 1 369 ? -25.495 3.615 24.584 1.00 94.12 369 ALA A CA 1
ATOM 2865 C C . ALA A 1 369 ? -25.631 3.429 23.065 1.00 94.12 369 ALA A C 1
ATOM 2867 O O . ALA A 1 369 ? -26.433 2.608 22.613 1.00 94.12 369 ALA A O 1
ATOM 2868 N N . ILE A 1 370 ? -24.801 4.118 22.276 1.00 94.56 370 ILE A N 1
ATOM 2869 C CA . ILE A 1 370 ? -24.777 3.995 20.812 1.00 94.56 370 ILE A CA 1
ATOM 2870 C C . ILE A 1 370 ? -24.437 2.559 20.391 1.00 94.56 370 ILE A C 1
ATOM 2872 O O . ILE A 1 370 ? -25.152 1.976 19.575 1.00 94.56 370 ILE A O 1
ATOM 2876 N N . ILE A 1 371 ? -23.396 1.952 20.972 1.00 94.31 371 ILE A N 1
ATOM 2877 C CA . ILE A 1 371 ? -23.000 0.556 20.706 1.00 94.31 371 ILE A CA 1
ATOM 2878 C C . ILE A 1 371 ? -24.172 -0.403 20.962 1.00 94.31 371 ILE A C 1
ATOM 2880 O O . ILE A 1 371 ? -24.448 -1.287 20.141 1.00 94.31 371 ILE A O 1
ATOM 2884 N N . GLY A 1 372 ? -24.894 -0.200 22.069 1.00 92.69 372 GLY A N 1
ATOM 2885 C CA . GLY A 1 372 ? -26.086 -0.966 22.425 1.00 92.69 372 GLY A CA 1
ATOM 2886 C C . GLY A 1 372 ? -27.219 -0.821 21.406 1.00 92.69 372 GLY A C 1
ATOM 2887 O O . GLY A 1 372 ? -27.787 -1.829 20.978 1.00 92.69 372 GLY A O 1
ATOM 2888 N N . GLN A 1 373 ? -27.506 0.405 20.953 1.00 93.25 373 GLN A N 1
ATOM 2889 C CA . GLN A 1 373 ? -28.528 0.674 19.930 1.00 93.25 373 GLN A CA 1
ATOM 2890 C C . GLN A 1 373 ? -28.186 0.034 18.581 1.00 93.25 373 GLN A C 1
ATOM 2892 O O . GLN A 1 373 ? -29.049 -0.545 17.917 1.00 93.25 373 GLN A O 1
ATOM 2897 N N . LEU A 1 374 ? -26.906 0.062 18.206 1.00 93.12 374 LEU A N 1
ATOM 2898 C CA . LEU A 1 374 ? -26.390 -0.588 16.999 1.00 93.12 374 LEU A CA 1
ATOM 2899 C C . LEU A 1 374 ? -26.292 -2.116 17.128 1.00 93.12 374 LEU A C 1
ATOM 2901 O O . LEU A 1 374 ? -26.002 -2.804 16.144 1.00 93.12 374 LEU A O 1
ATOM 2905 N N . LYS A 1 375 ? -26.536 -2.666 18.328 1.00 91.31 375 LYS A N 1
ATOM 2906 C CA . LYS A 1 375 ? -26.399 -4.094 18.655 1.00 91.31 375 LYS A CA 1
ATOM 2907 C C . LYS A 1 375 ? -25.021 -4.640 18.264 1.00 91.31 375 LYS A C 1
ATOM 2909 O O . LYS A 1 375 ? -24.906 -5.782 17.796 1.00 91.31 375 LYS A O 1
ATOM 2914 N N . ALA A 1 376 ? -23.981 -3.818 18.381 1.00 91.19 376 ALA A N 1
ATOM 2915 C CA . ALA A 1 376 ? -22.612 -4.231 18.105 1.00 91.19 376 ALA A CA 1
ATOM 2916 C C . ALA A 1 376 ? -22.062 -5.065 19.267 1.00 91.19 376 ALA A C 1
ATOM 2918 O O . ALA A 1 376 ? -22.387 -4.824 20.430 1.00 91.19 376 ALA A O 1
ATOM 2919 N N . ALA A 1 377 ? -21.279 -6.095 18.947 1.00 90.88 377 ALA A N 1
ATOM 2920 C CA . ALA A 1 377 ? -20.642 -6.909 19.971 1.00 90.88 377 ALA A CA 1
ATOM 2921 C C . ALA A 1 377 ? -19.553 -6.089 20.677 1.00 90.88 377 ALA A C 1
ATOM 2923 O O . ALA A 1 377 ? -18.647 -5.591 20.017 1.00 90.88 377 ALA A O 1
ATOM 2924 N N . LEU A 1 378 ? -19.648 -5.978 22.005 1.00 92.62 378 LEU A N 1
ATOM 2925 C CA . LEU A 1 378 ? -18.673 -5.288 22.846 1.00 92.62 378 LEU A CA 1
ATOM 2926 C C . LEU A 1 378 ? -18.028 -6.287 23.808 1.00 92.62 378 LEU A C 1
ATOM 2928 O O . LEU A 1 378 ? -18.693 -6.850 24.681 1.00 92.62 378 LEU A O 1
ATOM 2932 N N . SER A 1 379 ? -16.732 -6.532 23.642 1.00 92.75 379 SER A N 1
ATOM 2933 C CA . SER A 1 379 ? -15.961 -7.373 24.556 1.00 92.75 379 SER A CA 1
ATOM 2934 C C . SER A 1 379 ? -15.619 -6.627 25.856 1.00 92.75 379 SER A C 1
ATOM 2936 O O . SER A 1 379 ? -15.524 -5.397 25.862 1.00 92.75 379 SER A O 1
ATOM 2938 N N . PRO A 1 380 ? -15.340 -7.342 26.965 1.00 92.50 380 PRO A N 1
ATOM 2939 C CA . PRO A 1 380 ? -14.905 -6.706 28.213 1.00 92.50 380 PRO A CA 1
ATOM 2940 C C . PRO A 1 380 ? -13.641 -5.850 28.059 1.00 92.50 380 PRO A C 1
ATOM 2942 O O . PRO A 1 380 ? -13.489 -4.842 28.743 1.00 92.50 380 PRO A O 1
ATOM 2945 N N . LYS A 1 381 ? -12.736 -6.238 27.149 1.00 89.81 381 LYS A N 1
ATOM 2946 C CA . LYS A 1 381 ? -11.499 -5.501 26.872 1.00 89.81 381 LYS A CA 1
ATOM 2947 C C . LYS A 1 381 ? -11.783 -4.179 26.153 1.00 89.81 381 LYS A C 1
ATOM 2949 O O . LYS A 1 381 ? -11.221 -3.160 26.536 1.00 89.81 381 LYS A O 1
ATOM 2954 N N . GLU A 1 382 ? -12.641 -4.198 25.133 1.00 92.06 382 GLU A N 1
ATOM 2955 C CA . GLU A 1 382 ? -13.058 -2.983 24.417 1.00 92.06 382 GLU A CA 1
ATOM 2956 C C . GLU A 1 382 ? -13.817 -2.042 25.356 1.00 92.06 382 GLU A C 1
ATOM 2958 O O . GLU A 1 382 ? -13.523 -0.851 25.383 1.00 92.06 382 GLU A O 1
ATOM 2963 N N . LYS A 1 383 ? -14.705 -2.583 26.204 1.00 92.00 383 LYS A N 1
ATOM 2964 C CA . LYS A 1 383 ? -15.412 -1.798 27.220 1.00 92.00 383 LYS A CA 1
ATOM 2965 C C . LYS A 1 383 ? -14.447 -1.079 28.170 1.00 92.00 383 LYS A C 1
ATOM 2967 O O . LYS A 1 383 ? -14.516 0.136 28.310 1.00 92.00 383 LYS A O 1
ATOM 2972 N N . ALA A 1 384 ? -13.495 -1.806 28.757 1.00 90.56 384 ALA A N 1
ATOM 2973 C CA . ALA A 1 384 ? -12.506 -1.210 29.655 1.00 90.56 384 ALA A CA 1
ATOM 2974 C C . ALA A 1 384 ? -11.645 -0.129 28.968 1.00 90.56 384 ALA A C 1
ATOM 2976 O O . ALA A 1 384 ? -11.212 0.819 29.620 1.00 90.56 384 ALA A O 1
ATOM 2977 N N . ALA A 1 385 ? -11.400 -0.253 27.658 1.00 87.62 385 ALA A N 1
ATOM 2978 C CA . ALA A 1 385 ? -10.668 0.747 26.881 1.00 87.62 385 ALA A CA 1
ATOM 2979 C C . ALA A 1 385 ? -11.496 2.013 26.582 1.00 87.62 385 ALA A C 1
ATOM 2981 O O . ALA A 1 385 ? -10.917 3.085 26.404 1.00 87.62 385 ALA A O 1
ATOM 2982 N N . ILE A 1 386 ? -12.826 1.905 26.507 1.00 89.94 386 ILE A N 1
ATOM 2983 C CA . ILE A 1 386 ? -13.761 3.037 26.367 1.00 89.94 386 ILE A CA 1
ATOM 2984 C C . ILE A 1 386 ? -13.906 3.791 27.698 1.00 89.94 386 ILE A C 1
ATOM 2986 O O . ILE A 1 386 ? -13.920 5.016 27.721 1.00 89.94 386 ILE A O 1
ATOM 2990 N N . GLU A 1 387 ? -13.948 3.078 28.825 1.00 90.38 387 GLU A N 1
ATOM 2991 C CA . GLU A 1 387 ? -14.079 3.673 30.168 1.00 90.38 387 GLU A CA 1
ATOM 2992 C C . GLU A 1 387 ? -12.773 4.320 30.693 1.00 90.38 387 GLU A C 1
ATOM 2994 O O . GLU A 1 387 ? -12.760 4.969 31.746 1.00 90.38 387 GLU A O 1
ATOM 2999 N N . GLN A 1 388 ? -11.646 4.143 29.992 1.00 88.69 388 GLN A N 1
ATOM 3000 C CA . GLN A 1 388 ? -10.349 4.658 30.424 1.00 88.69 388 GLN A CA 1
ATOM 3001 C C . GLN A 1 388 ? -10.273 6.186 30.290 1.00 88.69 388 GLN A C 1
ATOM 3003 O O . GLN A 1 388 ? -10.216 6.735 29.191 1.00 88.69 388 GLN A O 1
ATOM 3008 N N . LYS A 1 389 ? -10.163 6.879 31.429 1.00 89.75 389 LYS A N 1
ATOM 3009 C CA . LYS A 1 389 ? -9.986 8.338 31.456 1.00 89.75 389 LYS A CA 1
ATOM 3010 C C . LYS A 1 389 ? -8.613 8.747 30.895 1.00 89.75 389 LYS A C 1
ATOM 3012 O O . LYS A 1 389 ? -7.604 8.200 31.348 1.00 89.75 389 LYS A O 1
ATOM 3017 N N . PRO A 1 390 ? -8.547 9.741 29.990 1.00 88.25 390 PRO A N 1
ATOM 3018 C CA . PRO A 1 390 ? -7.290 10.186 29.388 1.00 88.25 390 PRO A CA 1
ATOM 3019 C C . PRO A 1 390 ? -6.407 10.992 30.357 1.00 88.25 390 PRO A C 1
ATOM 3021 O O . PRO A 1 390 ? -5.183 10.925 30.269 1.00 88.25 390 PRO A O 1
ATOM 3024 N N . THR A 1 391 ? -7.014 11.730 31.292 1.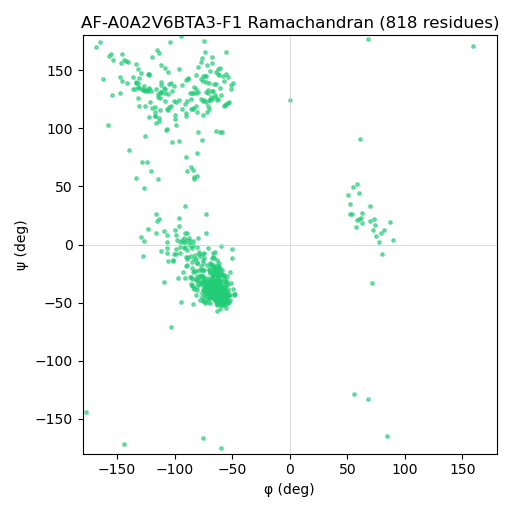00 92.19 391 THR A N 1
ATOM 3025 C CA . THR A 1 391 ? -6.339 12.537 32.324 1.00 92.19 391 THR A CA 1
ATOM 3026 C C . THR A 1 391 ? -7.265 12.737 33.532 1.00 92.19 391 THR A C 1
ATOM 3028 O O . THR A 1 391 ? -8.473 12.503 33.446 1.00 92.19 391 THR A O 1
ATOM 3031 N N . GLN A 1 392 ? -6.702 13.149 34.671 1.00 88.94 392 GLN A N 1
ATOM 3032 C CA . GLN A 1 392 ? -7.459 13.607 35.846 1.00 88.94 392 GLN A CA 1
ATOM 3033 C C . GLN A 1 392 ? -7.544 15.146 35.934 1.00 88.94 392 GLN A C 1
ATOM 3035 O O . GLN A 1 392 ? -8.274 15.659 36.780 1.00 88.94 392 GLN A O 1
ATOM 3040 N N . ASP A 1 393 ? -6.819 15.886 35.084 1.00 92.19 393 ASP A N 1
ATOM 3041 C CA . ASP A 1 393 ? -6.797 17.355 35.059 1.00 92.19 393 ASP A CA 1
ATOM 3042 C C . ASP A 1 393 ? -7.585 17.885 33.847 1.00 92.19 393 ASP A C 1
ATOM 3044 O O . ASP A 1 393 ? -7.230 17.676 32.687 1.00 92.19 393 ASP A O 1
ATOM 3048 N N . GLN A 1 394 ? -8.677 18.601 34.119 1.00 87.75 394 GLN A N 1
ATOM 3049 C CA . GLN A 1 394 ? -9.568 19.146 33.088 1.00 87.75 394 GLN A CA 1
ATOM 3050 C C . GLN A 1 394 ? -8.936 20.277 32.272 1.00 87.75 394 GLN A C 1
ATOM 3052 O O . GLN A 1 394 ? -9.259 20.440 31.099 1.00 87.75 394 GLN A O 1
ATOM 3057 N N . GLU A 1 395 ? -8.054 21.075 32.869 1.00 90.56 395 GLU A N 1
ATOM 3058 C CA . GLU A 1 395 ? -7.352 22.137 32.150 1.00 90.56 395 GLU A CA 1
ATOM 3059 C C . GLU A 1 395 ? -6.258 21.547 31.254 1.00 90.56 395 GLU A C 1
ATOM 3061 O O . GLU A 1 395 ? -6.078 22.005 30.126 1.00 90.56 395 GLU A O 1
ATOM 3066 N N . ALA A 1 396 ? -5.574 20.489 31.706 1.00 94.69 396 ALA A N 1
ATOM 3067 C CA . ALA A 1 396 ? -4.680 19.716 30.845 1.00 94.69 396 ALA A CA 1
ATOM 3068 C C . ALA A 1 396 ? -5.452 19.125 29.656 1.00 94.69 396 ALA A C 1
ATOM 3070 O O . ALA A 1 396 ? -4.982 19.175 28.517 1.00 94.69 396 ALA A O 1
ATOM 3071 N N . TYR A 1 397 ? -6.668 18.630 29.910 1.00 91.69 397 TYR A N 1
ATOM 3072 C CA . TYR A 1 397 ? -7.553 18.130 28.867 1.00 91.69 397 TYR A CA 1
ATOM 3073 C C . TYR A 1 397 ? -7.950 19.201 27.849 1.00 91.69 397 TYR A C 1
ATOM 3075 O O . TYR A 1 397 ? -7.853 18.981 26.643 1.00 91.69 397 TYR A O 1
ATOM 3083 N N . ASP A 1 398 ? -8.346 20.381 28.323 1.00 89.56 398 ASP A N 1
ATOM 3084 C CA . ASP A 1 398 ? -8.720 21.509 27.471 1.00 89.56 398 ASP A CA 1
ATOM 3085 C C . ASP A 1 398 ? -7.572 21.934 26.539 1.00 89.56 398 ASP A C 1
ATOM 3087 O O . ASP A 1 398 ? -7.768 22.088 25.331 1.00 89.56 398 ASP A O 1
ATOM 3091 N N . LEU A 1 399 ? -6.353 22.039 27.081 1.00 93.81 399 LEU A N 1
ATOM 3092 C CA . LEU A 1 399 ? -5.139 22.337 26.315 1.00 93.81 399 LEU A CA 1
ATOM 3093 C C . LEU A 1 399 ? -4.857 21.271 25.249 1.00 93.81 399 LEU A C 1
ATOM 3095 O O . LEU A 1 399 ? -4.540 21.610 24.106 1.00 93.81 399 LEU A O 1
ATOM 3099 N N . TYR A 1 400 ? -5.010 19.994 25.605 1.00 93.50 400 TYR A N 1
ATOM 3100 C CA . TYR A 1 400 ? -4.862 18.879 24.673 1.00 93.50 400 TYR A CA 1
ATOM 3101 C C . TYR A 1 400 ? -5.888 18.942 23.533 1.00 93.50 400 TYR A C 1
ATOM 3103 O O . TYR A 1 400 ? -5.502 18.815 22.372 1.00 93.50 400 TYR A O 1
ATOM 3111 N N . LEU A 1 401 ? -7.167 19.216 23.819 1.00 89.50 401 LEU A N 1
ATOM 3112 C CA . LEU A 1 401 ? -8.201 19.349 22.786 1.00 89.50 401 LEU A CA 1
ATOM 3113 C C . LEU A 1 401 ? -7.903 20.492 21.806 1.00 89.50 401 LEU A C 1
ATOM 3115 O O . LEU A 1 401 ? -8.056 20.318 20.595 1.00 89.50 401 LEU A O 1
ATOM 3119 N N . ARG A 1 402 ? -7.427 21.642 22.303 1.00 89.94 402 ARG A N 1
ATOM 3120 C CA . ARG A 1 402 ? -7.000 22.769 21.453 1.00 89.94 402 ARG A CA 1
ATOM 3121 C C . ARG A 1 402 ? -5.820 22.389 20.562 1.00 89.94 402 ARG A C 1
ATOM 3123 O O . ARG A 1 402 ? -5.827 22.701 19.373 1.00 89.94 402 ARG A O 1
ATOM 3130 N N . ALA A 1 403 ? -4.818 21.706 21.119 1.00 91.19 403 ALA A N 1
ATOM 3131 C CA . ALA A 1 403 ? -3.673 21.234 20.347 1.00 91.19 403 ALA A CA 1
ATOM 3132 C C . ALA A 1 403 ? -4.094 20.240 19.260 1.00 91.19 403 ALA A C 1
ATOM 3134 O O . ALA A 1 403 ? -3.684 20.362 18.110 1.00 91.19 403 ALA A O 1
ATOM 3135 N N . ARG A 1 404 ? -4.964 19.292 19.613 1.00 87.31 404 ARG A N 1
ATOM 3136 C CA . ARG A 1 404 ? -5.499 18.275 18.708 1.00 87.31 404 ARG A CA 1
ATOM 3137 C C . ARG A 1 404 ? -6.295 18.891 17.560 1.00 87.31 404 ARG A C 1
ATOM 3139 O O . ARG A 1 404 ? -6.120 18.483 16.418 1.00 87.31 404 ARG A O 1
ATOM 3146 N N . ALA A 1 405 ? -7.102 19.917 17.828 1.00 82.50 405 ALA A N 1
ATOM 3147 C CA . ALA A 1 405 ? -7.795 20.665 16.779 1.00 82.50 405 ALA A CA 1
ATOM 3148 C C . ALA A 1 405 ? -6.812 21.302 15.778 1.00 82.50 405 ALA A C 1
ATOM 3150 O O . ALA A 1 405 ? -6.992 21.149 14.572 1.00 82.50 405 ALA A O 1
ATOM 3151 N N . LEU A 1 406 ? -5.730 21.925 16.263 1.00 83.69 406 LEU A N 1
ATOM 3152 C CA . LEU A 1 406 ? -4.686 22.509 15.409 1.00 83.69 406 LEU A CA 1
ATOM 3153 C C . LEU A 1 406 ? -3.926 21.455 14.587 1.00 83.69 406 LEU A C 1
ATOM 3155 O O . LEU A 1 406 ? -3.563 21.733 13.446 1.00 83.69 406 LEU A O 1
ATOM 3159 N N . VAL A 1 407 ? -3.716 20.256 15.145 1.00 78.25 407 VAL A N 1
ATOM 3160 C CA . VAL A 1 407 ? -3.090 19.111 14.454 1.00 78.25 407 VAL A CA 1
ATOM 3161 C C . VAL A 1 407 ? -4.042 18.437 13.454 1.00 78.25 407 VAL A C 1
ATOM 3163 O O . VAL A 1 407 ? -3.605 17.681 12.598 1.00 78.25 407 VAL A O 1
ATOM 3166 N N . TYR A 1 408 ? -5.350 18.685 13.503 1.00 69.00 408 TYR A N 1
ATOM 3167 C CA . TYR A 1 408 ? -6.304 18.030 12.596 1.00 69.00 408 TYR A CA 1
ATOM 3168 C C . TYR A 1 408 ? -6.965 18.962 11.578 1.00 69.00 408 TYR A C 1
ATOM 3170 O O . TYR A 1 408 ? -7.611 18.474 10.654 1.00 69.00 408 TYR A O 1
ATOM 3178 N N . GLU A 1 409 ? -6.736 20.275 11.648 1.00 64.75 409 GLU A N 1
ATOM 3179 C CA . GLU A 1 409 ? -7.170 21.260 10.639 1.00 64.75 409 GLU A CA 1
ATOM 3180 C C . GLU A 1 409 ? -6.358 21.185 9.315 1.00 64.75 409 GLU A C 1
ATOM 3182 O O . GLU A 1 409 ? -6.460 22.042 8.434 1.00 64.75 409 GLU A O 1
ATOM 3187 N N . PHE A 1 410 ? -5.524 20.154 9.135 1.00 47.94 410 PHE A N 1
ATOM 3188 C CA . PHE A 1 410 ? -4.597 20.017 8.010 1.00 47.94 410 PHE A CA 1
ATOM 3189 C C . PHE A 1 410 ? -5.277 19.598 6.701 1.00 47.94 410 PHE A C 1
ATOM 3191 O O . PHE A 1 410 ? -5.346 18.420 6.365 1.00 47.94 410 PHE A O 1
ATOM 3198 N N . GLY A 1 411 ? -5.718 20.583 5.918 1.00 41.84 411 GLY A N 1
ATOM 3199 C CA . GLY A 1 411 ? -6.172 20.383 4.536 1.00 41.84 411 GLY A CA 1
ATOM 3200 C C . GLY A 1 411 ? -5.164 20.771 3.446 1.00 41.84 411 GLY A C 1
ATOM 3201 O O . GLY A 1 411 ? -5.364 20.420 2.290 1.00 41.84 411 GLY A O 1
ATOM 3202 N N . VAL A 1 412 ? -4.089 21.509 3.748 1.00 37.34 412 VAL A N 1
ATOM 3203 C CA . VAL A 1 412 ? -3.177 22.018 2.704 1.00 37.34 412 VAL A CA 1
ATOM 3204 C C . VAL A 1 412 ? -1.745 22.094 3.230 1.00 37.34 412 VAL A C 1
ATOM 3206 O O . VAL A 1 412 ? -1.502 22.687 4.285 1.00 37.34 412 VAL A O 1
ATOM 3209 N N . ILE A 1 413 ? -0.785 21.544 2.475 1.00 40.62 413 ILE A N 1
ATOM 3210 C CA . ILE A 1 413 ? 0.646 21.851 2.622 1.00 40.62 413 ILE A CA 1
ATOM 3211 C C . ILE A 1 413 ? 0.795 23.360 2.399 1.00 40.62 413 ILE A C 1
ATOM 3213 O O . ILE A 1 413 ? 0.775 23.843 1.273 1.00 40.62 413 ILE A O 1
ATOM 3217 N N . SER A 1 414 ? 0.834 24.111 3.492 1.00 46.72 414 SER A N 1
ATOM 3218 C CA . SER A 1 414 ? 0.922 25.567 3.507 1.00 46.72 414 SER A CA 1
ATOM 3219 C C . SER A 1 414 ? 1.728 26.006 4.726 1.00 46.72 414 SER A C 1
ATOM 3221 O O . SER A 1 414 ? 1.790 25.302 5.735 1.00 46.72 414 SER A O 1
ATOM 3223 N N . THR A 1 415 ? 2.313 27.197 4.663 1.00 47.19 415 THR A N 1
ATOM 3224 C CA . THR A 1 415 ? 3.010 27.843 5.789 1.00 47.19 415 THR A CA 1
ATOM 3225 C C . THR A 1 415 ? 2.116 28.028 7.022 1.00 47.19 415 THR A C 1
ATOM 3227 O O . THR A 1 415 ? 2.604 28.025 8.150 1.00 47.19 415 THR A O 1
ATOM 3230 N N . VAL A 1 416 ? 0.796 28.120 6.825 1.00 50.94 416 VAL A N 1
ATOM 3231 C CA . VAL A 1 416 ? -0.209 28.188 7.900 1.00 50.94 416 VAL A CA 1
ATOM 3232 C C . VAL A 1 416 ? -0.258 26.882 8.701 1.00 50.94 416 VAL A C 1
ATOM 3234 O O . VAL A 1 416 ? -0.389 26.914 9.922 1.00 50.94 416 VAL A O 1
ATOM 3237 N N . SER A 1 417 ? -0.076 25.738 8.037 1.00 63.91 417 SER A N 1
ATOM 3238 C CA . SER A 1 417 ? -0.051 24.425 8.689 1.00 63.91 417 SER A CA 1
ATOM 3239 C C . SER A 1 417 ? 1.165 24.267 9.612 1.00 63.91 417 SER A C 1
ATOM 3241 O O . SER A 1 417 ? 0.988 23.816 10.737 1.00 63.91 417 SER A O 1
ATOM 3243 N N . GLN A 1 418 ? 2.358 24.734 9.221 1.00 69.75 418 GLN A N 1
ATOM 3244 C CA . GLN A 1 418 ? 3.546 24.688 10.093 1.00 69.75 418 GLN A CA 1
ATOM 3245 C C . GLN A 1 418 ? 3.356 25.520 11.374 1.00 69.75 418 GLN A C 1
ATOM 3247 O O . GLN A 1 4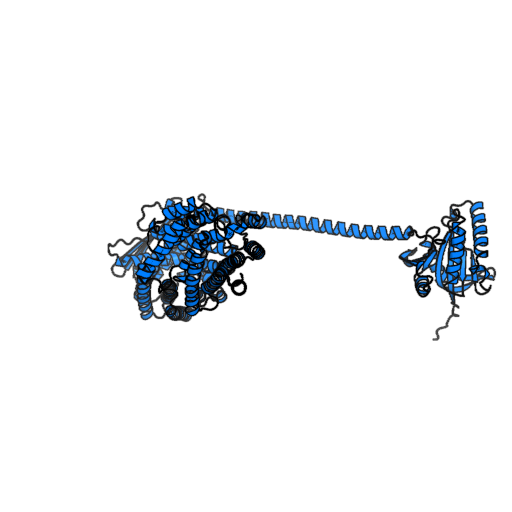18 ? 3.609 25.039 12.477 1.00 69.75 418 GLN A O 1
ATOM 3252 N N . ALA A 1 419 ? 2.843 26.750 11.239 1.00 77.94 419 ALA A N 1
ATOM 3253 C CA . ALA A 1 419 ? 2.591 27.630 12.381 1.00 77.94 419 ALA A CA 1
ATOM 3254 C C . ALA A 1 419 ? 1.539 27.059 13.352 1.00 77.94 419 ALA A C 1
ATOM 3256 O O . ALA A 1 419 ? 1.612 27.300 14.559 1.00 77.94 419 ALA A O 1
ATOM 3257 N N . ASN A 1 420 ? 0.561 26.304 12.843 1.00 82.69 420 ASN A N 1
ATOM 3258 C CA . ASN A 1 420 ? -0.412 25.602 13.676 1.00 82.69 420 ASN A CA 1
ATOM 3259 C C . ASN A 1 420 ? 0.227 24.429 14.436 1.00 82.69 420 ASN A C 1
ATOM 3261 O O . ASN A 1 420 ? -0.047 24.287 15.628 1.00 82.69 420 ASN A O 1
ATOM 3265 N N . THR A 1 421 ? 1.121 23.654 13.809 1.00 84.19 421 THR A N 1
ATOM 3266 C CA . THR A 1 421 ? 1.845 22.565 14.491 1.00 84.19 421 THR A CA 1
ATOM 3267 C C . THR A 1 421 ? 2.741 23.090 15.620 1.00 84.19 421 THR A C 1
ATOM 3269 O O . THR A 1 421 ? 2.728 22.534 16.718 1.00 84.19 421 THR A O 1
ATOM 3272 N N . ASP A 1 422 ? 3.457 24.203 15.417 1.00 88.94 422 ASP A N 1
ATOM 3273 C CA . ASP A 1 422 ? 4.266 24.819 16.484 1.00 88.94 422 ASP A CA 1
ATOM 3274 C C . ASP A 1 422 ? 3.400 25.287 17.670 1.00 88.94 422 ASP A C 1
ATOM 3276 O O . ASP A 1 422 ? 3.745 25.055 18.832 1.00 88.94 422 ASP A O 1
ATOM 3280 N N . LYS A 1 423 ? 2.232 25.892 17.405 1.00 91.62 423 LYS A N 1
ATOM 3281 C CA . LYS A 1 423 ? 1.269 26.252 18.463 1.00 91.62 423 LYS A CA 1
ATOM 3282 C C . LYS A 1 423 ? 0.742 25.022 19.201 1.00 91.62 423 LYS A C 1
ATOM 3284 O O . LYS A 1 423 ? 0.619 25.060 20.425 1.00 91.62 423 LYS A O 1
ATOM 3289 N N . ALA A 1 424 ? 0.445 23.940 18.480 1.00 92.50 424 ALA A N 1
ATOM 3290 C CA . ALA A 1 424 ? -0.006 22.691 19.080 1.00 92.50 424 ALA A CA 1
ATOM 3291 C C . ALA A 1 424 ? 1.050 22.116 20.033 1.00 92.50 424 ALA A C 1
ATOM 3293 O O . ALA A 1 424 ? 0.713 21.735 21.150 1.00 92.50 424 ALA A O 1
ATOM 3294 N N . ILE A 1 425 ? 2.331 22.139 19.651 1.00 95.50 425 ILE A N 1
ATOM 3295 C CA . ILE A 1 425 ? 3.442 21.703 20.511 1.00 95.50 425 ILE A CA 1
ATOM 3296 C C . ILE A 1 425 ? 3.470 22.483 21.831 1.00 95.50 425 ILE A C 1
ATOM 3298 O O . ILE A 1 425 ? 3.591 21.868 22.890 1.00 95.50 425 ILE A O 1
ATOM 3302 N N . LEU A 1 426 ? 3.315 23.812 21.799 1.00 97.06 426 LEU A N 1
ATOM 3303 C CA . LEU A 1 426 ? 3.303 24.639 23.016 1.00 97.06 426 LEU A CA 1
ATOM 3304 C C . LEU A 1 426 ? 2.122 24.303 23.941 1.00 97.06 426 LEU A C 1
ATOM 3306 O O . LEU A 1 426 ? 2.274 24.240 25.166 1.00 97.06 426 LEU A O 1
ATOM 3310 N N . LEU A 1 427 ? 0.945 24.060 23.363 1.00 96.88 427 LEU A N 1
ATOM 3311 C CA . LEU A 1 427 ? -0.243 23.644 24.111 1.00 96.88 427 LEU A CA 1
ATOM 3312 C C . LEU A 1 427 ? -0.061 22.251 24.730 1.00 96.88 427 LEU A C 1
ATOM 3314 O O . LEU A 1 427 ? -0.403 22.060 25.895 1.00 96.88 427 LEU A O 1
ATOM 3318 N N . LEU A 1 428 ? 0.537 21.304 24.001 1.00 97.88 428 LEU A N 1
ATOM 3319 C CA . LEU A 1 428 ? 0.826 19.953 24.496 1.00 97.88 428 LEU A CA 1
ATOM 3320 C C . LEU A 1 428 ? 1.849 19.970 25.627 1.00 97.88 428 LEU A C 1
ATOM 3322 O O . LEU A 1 428 ? 1.648 19.308 26.640 1.00 97.88 428 LEU A O 1
ATOM 3326 N N . GLN A 1 429 ? 2.907 20.770 25.501 1.00 98.19 429 GLN A N 1
ATOM 3327 C CA . GLN A 1 429 ? 3.878 20.972 26.578 1.00 98.19 429 GLN A CA 1
ATOM 3328 C C . GLN A 1 429 ? 3.215 21.552 27.832 1.00 98.19 429 GLN A C 1
ATOM 3330 O O . GLN A 1 429 ? 3.513 21.116 28.942 1.00 98.19 429 GLN A O 1
ATOM 3335 N N . SER A 1 430 ? 2.275 22.485 27.661 1.00 98.25 430 SER A N 1
ATOM 3336 C CA . SER A 1 430 ? 1.500 23.047 28.771 1.00 98.25 430 SER A CA 1
ATOM 3337 C C . SER A 1 430 ? 0.568 22.005 29.404 1.00 98.25 430 SER A C 1
ATOM 3339 O O . SER A 1 430 ? 0.494 21.922 30.627 1.00 98.25 430 SER A O 1
ATOM 3341 N N . ALA A 1 431 ? -0.095 21.165 28.600 1.00 98.00 431 ALA A N 1
ATOM 3342 C CA . ALA A 1 431 ? -0.928 20.064 29.092 1.00 98.00 431 ALA A CA 1
ATOM 3343 C C . ALA A 1 431 ? -0.104 19.050 29.904 1.00 98.00 431 ALA A C 1
ATOM 3345 O O . ALA A 1 431 ? -0.493 18.671 31.006 1.00 98.00 431 ALA A O 1
ATOM 3346 N N . ILE A 1 432 ? 1.071 18.674 29.394 1.00 98.25 432 ILE A N 1
ATOM 3347 C CA . ILE A 1 432 ? 2.015 17.757 30.045 1.00 98.25 432 ILE A CA 1
ATOM 3348 C C . ILE A 1 432 ? 2.569 18.346 31.349 1.00 98.25 432 ILE A C 1
ATOM 3350 O O . ILE A 1 432 ? 2.727 17.627 32.332 1.00 98.25 432 ILE A O 1
ATOM 3354 N N . ALA A 1 433 ? 2.860 19.649 31.387 1.00 98.06 433 ALA A N 1
ATOM 3355 C CA . ALA A 1 433 ? 3.334 20.309 32.603 1.00 98.06 433 ALA A CA 1
ATOM 3356 C C . ALA A 1 433 ? 2.286 20.277 33.728 1.00 98.06 433 ALA A C 1
ATOM 3358 O O . ALA A 1 433 ? 2.649 20.220 34.903 1.00 98.06 433 ALA A O 1
ATOM 3359 N N . ARG A 1 434 ? 0.997 20.300 33.368 1.00 97.94 434 ARG A N 1
ATOM 3360 C CA . ARG A 1 434 ? -0.119 20.186 34.313 1.00 97.94 434 ARG A CA 1
ATOM 3361 C C . ARG A 1 434 ? -0.363 18.751 34.765 1.00 97.94 434 ARG A C 1
ATOM 3363 O O . ARG A 1 434 ? -0.470 18.504 35.962 1.00 97.94 434 ARG A O 1
ATOM 3370 N N . ASP A 1 435 ? -0.404 17.813 33.822 1.00 97.62 435 ASP A N 1
ATOM 3371 C CA . ASP A 1 435 ? -0.519 16.384 34.109 1.00 97.62 435 ASP A CA 1
ATOM 3372 C C . ASP A 1 435 ? 0.603 15.582 33.427 1.00 97.62 435 ASP A C 1
ATOM 3374 O O . ASP A 1 435 ? 0.451 15.114 32.293 1.00 97.62 435 ASP A O 1
ATOM 3378 N N . PRO A 1 436 ? 1.721 15.335 34.136 1.00 97.31 436 PRO A N 1
ATOM 3379 C CA . PRO A 1 436 ? 2.824 14.527 33.620 1.00 97.31 436 PRO A CA 1
ATOM 3380 C C . PRO A 1 436 ? 2.469 13.055 33.364 1.00 97.31 436 PRO A C 1
ATOM 3382 O O . PRO A 1 436 ? 3.307 12.316 32.852 1.00 97.31 436 PRO A O 1
ATOM 3385 N N . LYS A 1 437 ? 1.268 12.588 33.741 1.00 96.62 437 LYS A N 1
ATOM 3386 C CA . LYS A 1 437 ? 0.770 11.233 33.450 1.00 96.62 437 LYS A CA 1
ATOM 3387 C C . LYS A 1 437 ? -0.177 11.199 32.244 1.00 96.62 437 LYS A C 1
ATOM 3389 O O . LYS A 1 437 ? -0.754 10.150 31.958 1.00 96.62 437 LYS A O 1
ATOM 3394 N N . PHE A 1 438 ? -0.322 12.299 31.506 1.00 96.94 438 PHE A N 1
ATOM 3395 C CA . PHE A 1 438 ? -1.216 12.375 30.355 1.00 96.94 438 PHE A CA 1
ATOM 3396 C C . PHE A 1 438 ? -0.590 11.753 29.090 1.00 96.94 438 PHE A C 1
ATOM 3398 O O . PHE A 1 438 ? -0.104 12.443 28.194 1.00 96.94 438 PHE A O 1
ATOM 3405 N N . ALA A 1 439 ? -0.614 10.419 28.994 1.00 96.38 439 ALA A N 1
ATOM 3406 C CA . ALA A 1 439 ? 0.056 9.662 27.928 1.00 96.38 439 ALA A CA 1
ATOM 3407 C C . ALA A 1 439 ? -0.357 10.066 26.494 1.00 96.38 439 ALA A C 1
ATOM 3409 O O . ALA A 1 439 ? 0.492 10.103 25.605 1.00 96.38 439 ALA A O 1
ATOM 3410 N N . LEU A 1 440 ? -1.630 10.410 26.251 1.00 94.56 440 LEU A N 1
ATOM 3411 C CA . LEU A 1 440 ? -2.095 10.818 24.914 1.00 94.56 440 LEU A CA 1
ATOM 3412 C C . LEU A 1 440 ? -1.512 12.165 24.463 1.00 94.56 440 LEU A C 1
ATOM 3414 O O . LEU A 1 440 ? -1.253 12.341 23.274 1.00 94.56 440 LEU A O 1
ATOM 3418 N N . ALA A 1 441 ? -1.255 13.096 25.390 1.00 97.00 441 ALA A N 1
ATOM 3419 C CA . ALA A 1 441 ? -0.605 14.365 25.064 1.00 97.00 441 ALA A CA 1
ATOM 3420 C C . ALA A 1 441 ? 0.845 14.148 24.605 1.00 97.00 441 ALA A C 1
ATOM 3422 O O . ALA A 1 441 ? 1.304 14.799 23.670 1.00 97.00 441 ALA A O 1
ATOM 3423 N N . TYR A 1 442 ? 1.542 13.180 25.205 1.00 98.44 442 TYR A N 1
ATOM 3424 C CA . TYR A 1 442 ? 2.870 12.762 24.762 1.00 98.44 442 TYR A CA 1
ATOM 3425 C C . TYR A 1 442 ? 2.857 12.082 23.383 1.00 98.44 442 TYR A C 1
ATOM 3427 O O . TYR A 1 442 ? 3.729 12.371 22.566 1.00 98.44 442 TYR A O 1
ATOM 3435 N N . CYS A 1 443 ? 1.867 11.228 23.093 1.00 96.62 443 CYS A N 1
ATOM 3436 C CA . CYS A 1 443 ? 1.721 10.605 21.767 1.00 96.62 443 CYS A CA 1
ATOM 3437 C C . CYS A 1 443 ? 1.549 11.678 20.681 1.00 96.62 443 CYS A C 1
ATOM 3439 O O . CYS A 1 443 ? 2.344 11.748 19.745 1.00 96.62 443 CYS A O 1
ATOM 3441 N N . LEU A 1 444 ? 0.596 12.595 20.882 1.00 94.25 444 LEU A N 1
ATOM 3442 C CA . LEU A 1 444 ? 0.322 13.681 19.941 1.00 94.25 444 LEU A CA 1
ATOM 3443 C C . LEU A 1 444 ? 1.502 14.660 19.810 1.00 94.25 444 LEU A C 1
ATOM 3445 O O . LEU A 1 444 ? 1.738 15.216 18.739 1.00 94.25 444 LEU A O 1
ATOM 3449 N N . LEU A 1 445 ? 2.281 14.860 20.880 1.00 97.31 445 LEU A N 1
ATOM 3450 C CA . LEU A 1 445 ? 3.514 15.647 20.822 1.00 97.31 445 LEU A CA 1
ATOM 3451 C C . LEU A 1 445 ? 4.564 14.971 19.936 1.00 97.31 445 LEU A C 1
ATOM 3453 O O . LEU A 1 445 ? 5.223 15.660 19.159 1.00 97.31 445 LEU A O 1
ATOM 3457 N N . SER A 1 446 ? 4.714 13.648 20.028 1.00 96.25 446 SER A N 1
ATOM 3458 C CA . SER A 1 446 ? 5.618 12.893 19.154 1.00 96.25 446 SER A CA 1
ATOM 3459 C C . SER A 1 446 ? 5.212 13.035 17.685 1.00 96.25 446 SER A C 1
ATOM 3461 O O . SER A 1 446 ? 6.037 13.413 16.851 1.00 96.25 446 SER A O 1
ATOM 3463 N N . GLU A 1 447 ? 3.924 12.852 17.389 1.00 91.56 447 GLU A N 1
ATOM 3464 C CA . GLU A 1 447 ? 3.358 13.020 16.046 1.00 91.56 447 GLU A CA 1
ATOM 3465 C C . GLU A 1 447 ? 3.591 14.428 15.484 1.00 91.56 447 GLU A C 1
ATOM 3467 O O . GLU A 1 447 ? 4.089 14.574 14.367 1.00 91.56 447 GLU A O 1
ATOM 3472 N N . ALA A 1 448 ? 3.316 15.475 16.270 1.00 91.81 448 ALA A N 1
ATOM 3473 C CA . ALA A 1 448 ? 3.532 16.861 15.857 1.00 91.81 448 ALA A CA 1
ATOM 3474 C C . ALA A 1 448 ? 5.015 17.163 15.558 1.00 91.81 448 ALA A C 1
ATOM 3476 O O . ALA A 1 448 ? 5.330 17.893 14.616 1.00 91.81 448 ALA A O 1
ATOM 3477 N N . GLN A 1 449 ? 5.949 16.585 16.324 1.00 93.62 449 GLN A N 1
ATOM 3478 C CA . GLN A 1 449 ? 7.383 16.722 16.045 1.00 93.62 449 GLN A CA 1
ATOM 3479 C C . GLN A 1 449 ? 7.795 15.971 14.770 1.00 93.62 449 GLN A C 1
ATOM 3481 O O . GLN A 1 449 ? 8.620 16.485 14.016 1.00 93.62 449 GLN A O 1
ATOM 3486 N N . LEU A 1 450 ? 7.227 14.791 14.498 1.00 88.62 450 LEU A N 1
ATOM 3487 C CA . LEU A 1 450 ? 7.482 14.035 13.263 1.00 88.62 450 LEU A CA 1
ATOM 3488 C C . LEU A 1 450 ? 6.890 14.719 12.020 1.00 88.62 450 LEU A C 1
ATOM 3490 O O . LEU A 1 450 ? 7.501 14.682 10.951 1.00 88.62 450 LEU A O 1
ATOM 3494 N N . ASP A 1 451 ? 5.736 15.373 12.147 1.00 84.31 451 ASP A N 1
ATOM 3495 C CA . ASP A 1 451 ? 5.160 16.199 11.082 1.00 84.31 451 ASP A CA 1
ATOM 3496 C C . ASP A 1 451 ? 6.081 17.386 10.750 1.00 84.31 451 ASP A C 1
ATOM 3498 O O . ASP A 1 451 ? 6.423 17.599 9.584 1.00 84.31 451 ASP A O 1
ATOM 3502 N N . LEU A 1 452 ? 6.590 18.097 11.765 1.00 84.50 452 LEU A N 1
ATOM 3503 C CA . LEU A 1 452 ? 7.573 19.165 11.552 1.00 84.50 452 LEU A CA 1
ATOM 3504 C C . LEU A 1 452 ? 8.915 18.652 11.034 1.00 84.50 452 LEU A C 1
ATOM 3506 O O . LEU A 1 452 ? 9.523 19.329 10.212 1.00 84.50 452 LEU A O 1
ATOM 3510 N N . TYR A 1 453 ? 9.365 17.463 11.447 1.00 83.50 453 TYR A N 1
ATOM 3511 C CA . TYR A 1 453 ? 10.543 16.822 10.856 1.00 83.50 453 TYR A CA 1
ATOM 3512 C C . TYR A 1 453 ? 10.388 16.729 9.334 1.00 83.50 453 TYR A C 1
ATOM 3514 O O . TYR A 1 453 ? 11.262 17.198 8.613 1.00 83.50 453 TYR A O 1
ATOM 3522 N N . ALA A 1 454 ? 9.256 16.221 8.839 1.00 77.31 454 ALA A N 1
ATOM 3523 C CA . ALA A 1 454 ? 9.006 16.117 7.403 1.00 77.31 454 ALA A CA 1
ATOM 3524 C C . ALA A 1 454 ? 8.855 17.491 6.715 1.00 77.31 454 ALA A C 1
ATOM 3526 O O . ALA A 1 454 ? 9.429 17.715 5.649 1.00 77.31 454 ALA A O 1
ATOM 3527 N N . ARG A 1 455 ? 8.115 18.432 7.319 1.00 73.12 455 ARG A N 1
ATOM 3528 C CA . ARG A 1 455 ? 7.823 19.753 6.719 1.00 73.12 455 ARG A CA 1
ATOM 3529 C C . ARG A 1 455 ? 9.000 20.722 6.734 1.00 73.12 455 ARG A C 1
ATOM 3531 O O . ARG A 1 455 ? 9.105 21.564 5.848 1.00 73.12 455 ARG A O 1
ATOM 3538 N N . GLU A 1 456 ? 9.888 20.610 7.714 1.00 73.81 456 GLU A N 1
ATOM 3539 C CA . GLU A 1 456 ? 11.090 21.440 7.847 1.00 73.81 456 GLU A CA 1
ATOM 3540 C C . GLU A 1 456 ? 12.302 20.814 7.149 1.00 73.81 456 GLU A C 1
ATOM 3542 O O . GLU A 1 456 ? 13.435 20.987 7.596 1.00 73.81 456 GLU A O 1
ATOM 3547 N N . TYR A 1 457 ? 12.073 20.102 6.041 1.00 69.00 457 TYR A N 1
ATOM 3548 C CA . TYR A 1 457 ? 13.119 19.482 5.225 1.00 69.00 457 TYR A CA 1
ATOM 3549 C C . TYR A 1 457 ? 13.978 18.486 6.010 1.00 69.00 457 TYR A C 1
ATOM 3551 O O . TYR A 1 457 ? 15.205 18.562 5.997 1.00 69.00 457 TYR A O 1
ATOM 3559 N N . TRP A 1 458 ? 13.320 17.546 6.692 1.00 74.25 458 TRP A N 1
ATOM 3560 C CA . TRP A 1 458 ? 13.975 16.497 7.475 1.00 74.25 458 TRP A CA 1
ATOM 3561 C C . TRP A 1 458 ? 14.862 17.070 8.596 1.00 74.25 458 TRP A C 1
ATOM 3563 O O . TRP A 1 458 ? 15.984 16.616 8.830 1.00 74.25 458 TRP A O 1
ATOM 3573 N N . ASN A 1 459 ? 14.348 18.075 9.318 1.00 79.88 459 ASN A N 1
ATOM 3574 C CA . ASN A 1 459 ? 15.050 18.733 10.424 1.00 79.88 459 ASN A CA 1
ATOM 3575 C C . ASN A 1 459 ? 15.311 17.767 11.596 1.00 79.88 459 ASN A C 1
ATOM 3577 O O . ASN A 1 459 ? 14.456 17.563 12.464 1.00 79.88 459 ASN A O 1
ATOM 3581 N N . LYS A 1 460 ? 16.521 17.201 11.653 1.00 83.25 460 LYS A N 1
ATOM 3582 C CA . LYS A 1 460 ? 16.912 16.178 12.638 1.00 83.25 460 LYS A CA 1
ATOM 3583 C C . LYS A 1 460 ? 16.785 16.622 14.095 1.00 83.25 460 LYS A C 1
ATOM 3585 O O . LYS A 1 460 ? 16.625 15.767 14.960 1.00 83.25 460 LYS A O 1
ATOM 3590 N N . GLU A 1 461 ? 16.790 17.924 14.389 1.00 88.62 461 GLU A N 1
ATOM 3591 C CA . GLU A 1 461 ? 16.597 18.441 15.754 1.00 88.62 461 GLU A CA 1
ATOM 3592 C C . GLU A 1 461 ? 15.213 18.105 16.335 1.00 88.62 461 GLU A C 1
ATOM 3594 O O . GLU A 1 461 ? 15.012 18.138 17.553 1.00 88.62 461 GLU A O 1
ATOM 3599 N N . ARG A 1 462 ? 14.246 17.772 15.471 1.00 90.06 462 ARG A N 1
ATOM 3600 C CA . ARG A 1 462 ? 12.903 17.335 15.863 1.00 90.06 462 ARG A CA 1
ATOM 3601 C C . ARG A 1 462 ? 12.889 15.883 16.370 1.00 90.06 462 ARG A C 1
ATOM 3603 O O . ARG A 1 462 ? 12.073 15.556 17.230 1.00 90.06 462 ARG A O 1
ATOM 3610 N N . LEU A 1 463 ? 13.815 15.027 15.916 1.00 91.88 463 LEU A N 1
ATOM 3611 C CA . LEU A 1 463 ? 13.803 13.587 16.215 1.00 91.88 463 LEU A CA 1
ATOM 3612 C C . LEU A 1 463 ? 14.020 13.251 17.702 1.00 91.88 463 LEU A C 1
ATOM 3614 O O . LEU A 1 463 ? 13.245 12.449 18.224 1.00 91.88 463 LEU A O 1
ATOM 3618 N N . PRO A 1 464 ? 14.987 13.850 18.431 1.00 96.25 464 PRO A N 1
ATOM 3619 C CA . PRO A 1 464 ? 15.137 13.586 19.863 1.00 96.25 464 PRO A CA 1
ATOM 3620 C C . PRO A 1 464 ? 13.901 13.996 20.671 1.00 96.25 464 PRO A C 1
ATOM 3622 O O . PRO A 1 464 ? 13.523 13.293 21.602 1.00 96.25 464 PRO A O 1
ATOM 3625 N N . LYS A 1 465 ? 13.230 15.089 20.281 1.00 96.81 465 LYS A N 1
ATOM 3626 C CA . LYS A 1 465 ? 12.004 15.575 20.938 1.00 96.81 465 LYS A CA 1
ATOM 3627 C C . LYS A 1 465 ? 10.832 14.619 20.713 1.00 96.81 465 LYS A C 1
ATOM 3629 O O . LYS A 1 465 ? 10.081 14.339 21.643 1.00 96.81 465 LYS A O 1
ATOM 3634 N N . ALA A 1 466 ? 10.695 14.095 19.493 1.00 96.56 466 ALA A N 1
ATOM 3635 C CA . ALA A 1 466 ? 9.702 13.070 19.182 1.00 96.56 466 ALA A CA 1
ATOM 3636 C C . ALA A 1 466 ? 9.947 11.784 19.989 1.00 96.56 466 ALA A C 1
ATOM 3638 O O . ALA A 1 466 ? 9.000 11.211 20.536 1.00 96.56 466 ALA A O 1
ATOM 3639 N N . LYS A 1 467 ? 11.220 11.374 20.106 1.00 97.50 467 LYS A N 1
ATOM 3640 C CA . LYS A 1 467 ? 11.633 10.198 20.878 1.00 97.50 467 LYS A CA 1
ATOM 3641 C C . LYS A 1 467 ? 11.333 10.340 22.364 1.00 97.50 467 LYS A C 1
ATOM 3643 O O . LYS A 1 467 ? 10.725 9.456 22.954 1.00 97.50 467 LYS A O 1
ATOM 3648 N N . GLU A 1 468 ? 11.735 11.459 22.958 1.00 98.00 468 GLU A N 1
ATOM 3649 C CA . GLU A 1 468 ? 11.495 11.738 24.374 1.00 98.00 468 GLU A CA 1
ATOM 3650 C C . GLU A 1 468 ? 10.001 11.668 24.705 1.00 98.00 468 GLU A C 1
ATOM 3652 O O . GLU A 1 468 ? 9.610 11.073 25.711 1.00 98.00 468 GLU A O 1
ATOM 3657 N N . ALA A 1 469 ? 9.161 12.226 23.828 1.00 98.12 469 ALA A N 1
ATOM 3658 C CA . ALA A 1 469 ? 7.721 12.204 24.008 1.00 98.12 469 ALA A CA 1
ATOM 3659 C C . ALA A 1 469 ? 7.154 10.773 23.968 1.00 98.12 469 ALA A C 1
ATOM 3661 O O . ALA A 1 469 ? 6.435 10.378 24.886 1.00 98.12 469 ALA A O 1
ATOM 3662 N N . VAL A 1 470 ? 7.511 9.962 22.966 1.00 97.88 470 VAL A N 1
ATOM 3663 C CA . VAL A 1 470 ? 6.982 8.590 22.868 1.00 97.88 470 VAL A CA 1
ATOM 3664 C C . VAL A 1 470 ? 7.528 7.661 23.960 1.00 97.88 470 VAL A C 1
ATOM 3666 O O . VAL A 1 470 ? 6.767 6.883 24.540 1.00 97.88 470 VAL A O 1
ATOM 3669 N N . ASP A 1 471 ? 8.802 7.804 24.340 1.00 98.19 471 ASP A N 1
ATOM 3670 C CA . ASP A 1 471 ? 9.401 7.054 25.451 1.00 98.19 471 ASP A CA 1
ATOM 3671 C C . ASP A 1 471 ? 8.708 7.407 26.785 1.00 98.19 471 ASP A C 1
ATOM 3673 O O . ASP A 1 471 ? 8.484 6.542 27.640 1.00 98.19 471 ASP A O 1
ATOM 3677 N N . ALA A 1 472 ? 8.315 8.673 26.977 1.00 98.31 472 ALA A N 1
ATOM 3678 C CA . ALA A 1 472 ? 7.517 9.086 28.127 1.00 98.31 472 ALA A CA 1
ATOM 3679 C C . ALA A 1 472 ? 6.107 8.475 28.102 1.00 98.31 472 ALA A C 1
ATOM 3681 O O . ALA A 1 472 ? 5.682 7.931 29.124 1.00 98.31 472 ALA A O 1
ATOM 3682 N N . ALA A 1 473 ? 5.418 8.489 26.955 1.00 97.94 473 ALA A N 1
ATOM 3683 C CA . ALA A 1 473 ? 4.098 7.871 26.808 1.00 97.94 473 ALA A CA 1
ATOM 3684 C C . ALA A 1 473 ? 4.117 6.379 27.187 1.00 97.94 473 ALA A C 1
ATOM 3686 O O . ALA A 1 473 ? 3.283 5.932 27.977 1.00 97.94 473 ALA A O 1
ATOM 3687 N N . LEU A 1 474 ? 5.108 5.626 26.696 1.00 97.56 474 LEU A N 1
ATOM 3688 C CA . LEU A 1 474 ? 5.271 4.200 26.996 1.00 97.56 474 LEU A CA 1
ATOM 3689 C C . LEU A 1 474 ? 5.647 3.941 28.457 1.00 97.56 474 LEU A C 1
ATOM 3691 O O . LEU A 1 474 ? 5.157 2.991 29.057 1.00 97.56 474 LEU A O 1
ATOM 3695 N N . ARG A 1 475 ? 6.466 4.796 29.077 1.00 97.81 475 ARG A N 1
ATOM 3696 C CA . ARG A 1 475 ? 6.781 4.681 30.511 1.00 97.81 475 ARG A CA 1
ATOM 3697 C C . ARG A 1 475 ? 5.553 4.910 31.396 1.00 97.81 475 ARG A C 1
ATOM 3699 O O . ARG A 1 475 ? 5.430 4.274 32.440 1.00 97.81 475 ARG A O 1
ATOM 3706 N N . ILE A 1 476 ? 4.662 5.816 30.996 1.00 96.56 476 ILE A N 1
ATOM 3707 C CA . ILE A 1 476 ? 3.420 6.123 31.717 1.00 96.56 476 ILE A CA 1
ATOM 3708 C C . ILE A 1 476 ? 2.374 5.028 31.497 1.00 96.56 476 ILE A C 1
ATOM 3710 O O . ILE A 1 476 ? 1.658 4.651 32.425 1.00 96.56 476 ILE A O 1
ATOM 3714 N N . SER A 1 477 ? 2.246 4.529 30.269 1.00 93.06 477 SER A N 1
ATOM 3715 C CA . SER A 1 477 ? 1.245 3.531 29.893 1.00 93.06 477 SER A CA 1
ATOM 3716 C C . SER A 1 477 ? 1.843 2.491 28.940 1.00 93.06 477 SER A C 1
ATOM 3718 O O . SER A 1 477 ? 1.605 2.561 27.734 1.00 93.06 477 SER A O 1
ATOM 3720 N N . PRO A 1 478 ? 2.560 1.480 29.472 1.00 94.06 478 PRO A N 1
ATOM 3721 C CA . PRO A 1 478 ? 3.306 0.510 28.661 1.00 94.06 478 PRO A CA 1
ATOM 3722 C C . PRO A 1 478 ? 2.461 -0.366 27.740 1.00 94.06 478 PRO A C 1
ATOM 3724 O O . PRO A 1 478 ? 3.005 -0.983 26.843 1.00 94.06 478 PRO A O 1
ATOM 3727 N N . ASN A 1 479 ? 1.152 -0.456 27.988 1.00 90.31 479 ASN A N 1
ATOM 3728 C CA . ASN A 1 479 ? 0.214 -1.236 27.178 1.00 90.31 479 ASN A CA 1
ATOM 3729 C C . ASN A 1 479 ? -0.733 -0.337 26.361 1.00 90.31 479 ASN A C 1
ATOM 3731 O O . ASN A 1 479 ? -1.748 -0.821 25.859 1.00 90.31 479 ASN A O 1
ATOM 3735 N N . SER A 1 480 ? -0.464 0.974 26.288 1.00 91.31 480 SER A N 1
ATOM 3736 C CA . SER A 1 480 ? -1.307 1.919 25.549 1.00 91.31 480 SER A CA 1
ATOM 3737 C C . SER A 1 480 ? -1.159 1.686 24.046 1.00 91.31 480 SER A C 1
ATOM 3739 O O . SER A 1 480 ? -0.055 1.849 23.517 1.00 91.31 480 SER A O 1
ATOM 3741 N N . PRO A 1 481 ? -2.236 1.337 23.323 1.00 92.38 481 PRO A N 1
ATOM 3742 C CA . PRO A 1 481 ? -2.129 1.085 21.896 1.00 92.38 481 PRO A CA 1
ATOM 3743 C C . PRO A 1 481 ? -1.779 2.357 21.109 1.00 92.38 481 PRO A C 1
ATOM 3745 O O . PRO A 1 481 ? -1.057 2.259 20.123 1.00 92.38 481 PRO A O 1
ATOM 3748 N N . GLN A 1 482 ? -2.190 3.546 21.569 1.00 91.88 482 GLN A N 1
ATOM 3749 C CA . GLN A 1 482 ? -1.780 4.822 20.971 1.00 91.88 482 GLN A CA 1
ATOM 3750 C C . GLN A 1 482 ? -0.280 5.082 21.152 1.00 91.88 482 GLN A C 1
ATOM 3752 O O . GLN A 1 482 ? 0.371 5.568 20.234 1.00 91.88 482 GLN A O 1
ATOM 3757 N N . ALA A 1 483 ? 0.294 4.712 22.304 1.00 96.12 483 ALA A N 1
ATOM 3758 C CA . ALA A 1 483 ? 1.733 4.858 22.530 1.00 96.12 483 ALA A CA 1
ATOM 3759 C C . ALA A 1 483 ? 2.547 3.908 21.635 1.00 96.12 483 ALA A C 1
ATOM 3761 O O . ALA A 1 483 ? 3.566 4.313 21.080 1.00 96.12 483 ALA A O 1
ATOM 3762 N N . HIS A 1 484 ? 2.068 2.675 21.435 1.00 97.44 484 HIS A N 1
ATOM 3763 C CA . HIS A 1 484 ? 2.669 1.735 20.483 1.00 97.44 484 HIS A CA 1
ATOM 3764 C C . HIS A 1 484 ? 2.528 2.200 19.026 1.00 97.44 484 HIS A C 1
ATOM 3766 O O . HIS A 1 484 ? 3.471 2.055 18.254 1.00 97.44 484 HIS A O 1
ATOM 3772 N N . LEU A 1 485 ? 1.398 2.806 18.645 1.00 95.75 485 LEU A N 1
ATOM 3773 C CA . LEU A 1 485 ? 1.223 3.392 17.312 1.00 95.75 485 LEU A CA 1
ATOM 3774 C C . LEU A 1 485 ? 2.185 4.568 17.080 1.00 95.75 485 LEU A C 1
ATOM 3776 O O . LEU A 1 485 ? 2.878 4.596 16.064 1.00 95.75 485 LEU A O 1
ATOM 3780 N N . ALA A 1 486 ? 2.294 5.484 18.046 1.00 95.56 486 ALA A N 1
ATOM 3781 C CA . ALA A 1 486 ? 3.246 6.592 17.990 1.00 95.56 486 ALA A CA 1
ATOM 3782 C C . ALA A 1 486 ? 4.699 6.089 17.913 1.00 95.56 486 ALA A C 1
ATOM 3784 O O . ALA A 1 486 ? 5.513 6.639 17.169 1.00 95.56 486 ALA A O 1
ATOM 3785 N N . LEU A 1 487 ? 5.034 5.002 18.626 1.00 97.44 487 LEU A N 1
ATOM 3786 C CA . LEU A 1 487 ? 6.363 4.395 18.536 1.00 97.44 487 LEU A CA 1
ATOM 3787 C C . LEU A 1 487 ? 6.590 3.772 17.162 1.00 97.44 487 LEU A C 1
ATOM 3789 O O . LEU A 1 487 ? 7.650 3.991 16.583 1.00 97.44 487 LEU A O 1
ATOM 3793 N N . ALA A 1 488 ? 5.601 3.059 16.616 1.00 96.62 488 ALA A N 1
ATOM 3794 C CA . ALA A 1 488 ? 5.669 2.499 15.272 1.00 96.62 488 ALA A CA 1
ATOM 3795 C C . ALA A 1 488 ? 5.940 3.592 14.225 1.00 96.62 488 ALA A C 1
ATOM 3797 O O . ALA A 1 488 ? 6.829 3.436 13.389 1.00 96.62 488 ALA A O 1
ATOM 3798 N N . GLN A 1 489 ? 5.240 4.728 14.310 1.00 93.56 489 GLN A N 1
ATOM 3799 C CA . GLN A 1 489 ? 5.479 5.883 13.443 1.00 93.56 489 GLN A CA 1
ATOM 3800 C C . GLN A 1 489 ? 6.881 6.469 13.636 1.00 93.56 489 GLN A C 1
ATOM 3802 O O . GLN A 1 489 ? 7.555 6.764 12.648 1.00 93.56 489 GLN A O 1
ATOM 3807 N N . TYR A 1 490 ? 7.339 6.621 14.883 1.00 95.00 490 TYR A N 1
ATOM 3808 C CA . TYR A 1 490 ? 8.676 7.128 15.183 1.00 95.00 490 TYR A CA 1
ATOM 3809 C C . TYR A 1 490 ? 9.764 6.226 14.592 1.00 95.00 490 TYR A C 1
ATOM 3811 O O . TYR A 1 490 ? 10.573 6.692 13.791 1.00 95.00 490 TYR A O 1
ATOM 3819 N N . VAL A 1 491 ? 9.769 4.930 14.915 1.00 94.44 491 VAL A N 1
ATOM 3820 C CA . VAL A 1 491 ? 10.815 4.010 14.437 1.00 94.44 491 VAL A CA 1
ATOM 3821 C C . VAL A 1 491 ? 10.758 3.833 12.918 1.00 94.44 491 VAL A C 1
ATOM 3823 O O . VAL A 1 491 ? 11.796 3.705 12.270 1.00 94.44 491 VAL A O 1
ATOM 3826 N N . TYR A 1 492 ? 9.569 3.907 12.316 1.00 90.12 492 TYR A N 1
ATOM 3827 C CA . TYR A 1 492 ? 9.420 3.864 10.866 1.00 90.12 492 TYR A CA 1
ATOM 3828 C C . TYR A 1 492 ? 9.962 5.127 10.177 1.00 90.12 492 TYR A C 1
ATOM 3830 O O . TYR A 1 492 ? 10.749 5.029 9.234 1.00 90.12 492 TYR A O 1
ATOM 3838 N N . ARG A 1 493 ? 9.564 6.323 10.633 1.00 85.00 493 ARG A N 1
ATOM 3839 C CA . ARG A 1 493 ? 9.891 7.593 9.958 1.00 85.00 493 ARG A CA 1
ATOM 3840 C C . ARG A 1 493 ? 11.278 8.126 10.314 1.00 85.00 493 ARG A C 1
ATOM 3842 O O . ARG A 1 493 ? 11.936 8.686 9.443 1.00 85.00 493 ARG A O 1
ATOM 3849 N N . ALA A 1 494 ? 11.705 7.965 11.565 1.00 85.88 494 ALA A N 1
ATOM 3850 C CA . ALA A 1 494 ? 12.962 8.498 12.085 1.00 85.88 494 ALA A CA 1
ATOM 3851 C C . ALA A 1 494 ? 14.106 7.481 12.011 1.00 85.88 494 ALA A C 1
ATOM 3853 O O . ALA A 1 494 ? 15.180 7.804 11.515 1.00 85.88 494 ALA A O 1
ATOM 3854 N N . GLU A 1 495 ? 13.881 6.251 12.484 1.00 85.75 495 GLU A N 1
ATOM 3855 C CA . GLU A 1 495 ? 14.930 5.217 12.534 1.00 85.75 495 GLU A CA 1
ATOM 3856 C C . GLU A 1 495 ? 14.985 4.355 11.264 1.00 85.75 495 GLU A C 1
ATOM 3858 O O . GLU A 1 495 ? 15.913 3.565 11.098 1.00 85.75 495 GLU A O 1
ATOM 3863 N N . ARG A 1 496 ? 13.985 4.475 10.376 1.00 81.44 496 ARG A N 1
ATOM 3864 C CA . ARG A 1 496 ? 13.813 3.637 9.173 1.00 81.44 496 ARG A CA 1
ATOM 3865 C C . ARG A 1 496 ? 13.801 2.135 9.489 1.00 81.44 496 ARG A C 1
ATOM 3867 O O . ARG A 1 496 ? 14.102 1.298 8.637 1.00 81.44 496 ARG A O 1
ATOM 3874 N N . ASN A 1 497 ? 13.405 1.779 10.711 1.00 88.00 497 ASN A N 1
ATOM 3875 C CA . ASN A 1 497 ? 13.386 0.407 11.193 1.00 88.00 497 ASN A CA 1
ATOM 3876 C C . ASN A 1 497 ? 11.991 -0.204 11.032 1.00 88.00 497 ASN A C 1
ATOM 3878 O O . ASN A 1 497 ? 11.145 -0.160 11.927 1.00 88.00 497 ASN A O 1
ATOM 3882 N N . ARG A 1 498 ? 11.768 -0.805 9.863 1.00 87.25 498 ARG A N 1
ATOM 3883 C CA . ARG A 1 498 ? 10.482 -1.404 9.479 1.00 87.25 498 ARG A CA 1
ATOM 3884 C C . ARG A 1 498 ? 10.096 -2.590 10.351 1.00 87.25 498 ARG A C 1
ATOM 3886 O O . ARG A 1 498 ? 8.935 -2.732 10.704 1.00 87.25 498 ARG A O 1
ATOM 3893 N N . GLU A 1 499 ? 11.055 -3.445 10.699 1.00 90.44 499 GLU A N 1
ATOM 3894 C CA . GLU A 1 499 ? 10.775 -4.622 11.527 1.00 90.44 499 GLU A CA 1
ATOM 3895 C C . GLU A 1 499 ? 10.319 -4.230 12.931 1.00 90.44 499 GLU A C 1
ATOM 3897 O O . GLU A 1 499 ? 9.393 -4.835 13.470 1.00 90.44 499 GLU A O 1
ATOM 3902 N N . SER A 1 500 ? 10.949 -3.213 13.521 1.00 93.62 500 SER A N 1
ATOM 3903 C CA . SER A 1 500 ? 10.493 -2.653 14.792 1.00 93.62 500 SER A CA 1
ATOM 3904 C C . SER A 1 500 ? 9.130 -1.985 14.637 1.00 93.62 500 SER A C 1
ATOM 3906 O O . SER A 1 500 ? 8.247 -2.244 15.450 1.00 93.62 500 SER A O 1
ATOM 3908 N N . ALA A 1 501 ? 8.918 -1.211 13.566 1.00 94.75 501 ALA A N 1
ATOM 3909 C CA . ALA A 1 501 ? 7.634 -0.564 13.303 1.00 94.75 501 ALA A CA 1
ATOM 3910 C C . ALA A 1 501 ? 6.482 -1.573 13.246 1.00 94.75 501 ALA A C 1
ATOM 3912 O O . ALA A 1 501 ? 5.470 -1.381 13.907 1.00 94.75 501 ALA A O 1
ATOM 3913 N N . GLU A 1 502 ? 6.649 -2.680 12.521 1.00 93.50 502 GLU A N 1
ATOM 3914 C CA . GLU A 1 502 ? 5.628 -3.728 12.416 1.00 93.50 502 GLU A CA 1
ATOM 3915 C C . GLU A 1 502 ? 5.320 -4.405 13.748 1.00 93.50 502 GLU A C 1
ATOM 3917 O O . GLU A 1 502 ? 4.163 -4.725 14.018 1.00 93.50 502 GLU A O 1
ATOM 3922 N N . LYS A 1 503 ? 6.336 -4.641 14.587 1.00 95.31 503 LYS A N 1
ATOM 3923 C CA . LYS A 1 503 ? 6.133 -5.246 15.911 1.00 95.31 503 LYS A CA 1
ATOM 3924 C C . LYS A 1 503 ? 5.271 -4.346 16.786 1.00 95.31 503 LYS A C 1
ATOM 3926 O O . LYS A 1 503 ? 4.302 -4.828 17.370 1.00 95.31 503 LYS A O 1
ATOM 3931 N N . GLU A 1 504 ? 5.597 -3.059 16.835 1.00 96.31 504 GLU A N 1
ATOM 3932 C CA . GLU A 1 504 ? 4.846 -2.070 17.609 1.00 96.31 504 GLU A CA 1
ATOM 3933 C C . GLU A 1 504 ? 3.437 -1.861 17.034 1.00 96.31 504 GLU A C 1
ATOM 3935 O O . GLU A 1 504 ? 2.443 -1.879 17.764 1.00 96.31 504 GLU A O 1
ATOM 3940 N N . LEU A 1 505 ? 3.320 -1.794 15.706 1.00 95.00 505 LEU A N 1
ATOM 3941 C CA . LEU A 1 505 ? 2.041 -1.656 15.016 1.00 95.00 505 LEU A CA 1
ATOM 3942 C C . LEU A 1 505 ? 1.121 -2.859 15.260 1.00 95.00 505 LEU A C 1
ATOM 3944 O O . LEU A 1 505 ? -0.069 -2.686 15.511 1.00 95.00 505 LEU A O 1
ATOM 3948 N N . ALA A 1 506 ? 1.666 -4.078 15.284 1.00 93.94 506 ALA A N 1
ATOM 3949 C CA . ALA A 1 506 ? 0.910 -5.288 15.602 1.00 93.94 506 ALA A CA 1
ATOM 3950 C C . ALA A 1 506 ? 0.404 -5.321 17.057 1.00 93.94 506 ALA A C 1
ATOM 3952 O O . ALA A 1 506 ? -0.568 -6.023 17.356 1.00 93.94 506 ALA A O 1
ATOM 3953 N N . ILE A 1 507 ? 1.043 -4.593 17.980 1.00 93.88 507 ILE A N 1
ATOM 3954 C CA . ILE A 1 507 ? 0.532 -4.407 19.345 1.00 93.88 507 ILE A CA 1
ATOM 3955 C C . ILE A 1 507 ? -0.631 -3.413 19.324 1.00 93.88 507 ILE A C 1
ATOM 3957 O O . ILE A 1 507 ? -1.698 -3.724 19.862 1.00 93.88 507 ILE A O 1
ATOM 3961 N N . ALA A 1 508 ? -0.454 -2.268 18.660 1.00 93.50 508 ALA A N 1
ATOM 3962 C CA . ALA A 1 508 ? -1.474 -1.230 18.533 1.00 93.50 508 ALA A CA 1
ATOM 3963 C C . ALA A 1 508 ? -2.761 -1.752 17.862 1.00 93.50 508 ALA A C 1
ATOM 3965 O O . ALA A 1 508 ? -3.853 -1.623 18.423 1.00 93.50 508 ALA A O 1
ATOM 3966 N N . ALA A 1 509 ? -2.628 -2.441 16.724 1.00 91.31 509 ALA A N 1
ATOM 3967 C CA . ALA A 1 509 ? -3.737 -2.941 15.908 1.00 91.31 509 ALA A CA 1
ATOM 3968 C C . ALA A 1 509 ? -4.707 -3.865 16.672 1.00 91.31 509 ALA A C 1
ATOM 3970 O O . ALA A 1 509 ? -5.901 -3.898 16.385 1.00 91.31 509 ALA A O 1
ATOM 3971 N N . LYS A 1 510 ? -4.233 -4.588 17.700 1.00 89.44 510 LYS A N 1
ATOM 3972 C CA . LYS A 1 510 ? -5.070 -5.486 18.527 1.00 89.44 510 LYS A CA 1
ATOM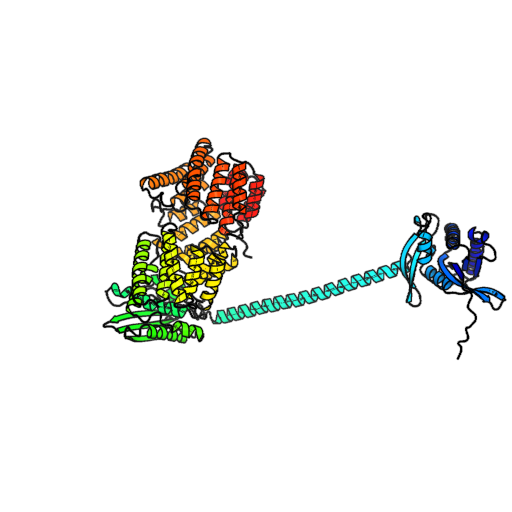 3973 C C . LYS A 1 510 ? -6.119 -4.766 19.375 1.00 89.44 510 LYS A C 1
ATOM 3975 O O . LYS A 1 510 ? -6.995 -5.431 19.930 1.00 89.44 510 LYS A O 1
ATOM 3980 N N . SER A 1 511 ? -5.971 -3.461 19.578 1.00 86.88 511 SER A N 1
ATOM 3981 C CA . SER A 1 511 ? -6.870 -2.657 20.416 1.00 86.88 511 SER A CA 1
ATOM 3982 C C . SER A 1 511 ? -7.362 -1.394 19.698 1.00 86.88 511 SER A C 1
ATOM 3984 O O . SER A 1 511 ? -8.018 -0.569 20.325 1.00 86.88 511 SER A O 1
ATOM 3986 N N . LEU A 1 512 ? -7.043 -1.250 18.407 1.00 87.50 512 LEU A N 1
ATOM 3987 C CA . LEU A 1 512 ? -7.413 -0.126 17.544 1.00 87.50 512 LEU A CA 1
ATOM 3988 C C . LEU A 1 512 ? -7.953 -0.635 16.187 1.00 87.50 512 LEU A C 1
ATOM 3990 O O . LEU A 1 512 ? -7.389 -0.321 15.139 1.00 87.50 512 LEU A O 1
ATOM 3994 N N . PRO A 1 513 ? -9.014 -1.468 16.175 1.00 86.94 513 PRO A N 1
ATOM 3995 C CA . PRO A 1 513 ? -9.488 -2.141 14.962 1.00 86.94 513 PRO A CA 1
ATOM 3996 C C . PRO A 1 513 ? -10.091 -1.193 13.908 1.00 86.94 513 PRO A C 1
ATOM 3998 O O . PRO A 1 513 ? -10.153 -1.560 12.735 1.00 86.94 513 PRO A O 1
ATOM 4001 N N . GLY A 1 514 ? -10.547 -0.002 14.310 1.00 87.56 514 GLY A N 1
ATOM 4002 C CA . GLY A 1 514 ? -11.095 1.032 13.428 1.00 87.56 514 GLY A CA 1
ATOM 4003 C C . GLY A 1 514 ? -10.174 2.236 13.206 1.00 87.56 514 GLY A C 1
ATOM 4004 O O . GLY A 1 514 ? -10.622 3.223 12.631 1.00 87.56 514 GLY A O 1
ATOM 4005 N N . GLU A 1 515 ? -8.919 2.186 13.662 1.00 88.62 515 GLU A N 1
ATOM 4006 C CA . GLU A 1 515 ? -8.000 3.324 13.572 1.00 88.62 515 GLU A CA 1
ATOM 4007 C C . GLU A 1 515 ? -7.366 3.419 12.180 1.00 88.62 515 GLU A C 1
ATOM 4009 O O . GLU A 1 515 ? -6.657 2.513 11.738 1.00 88.62 515 GLU A O 1
ATOM 4014 N N . VAL A 1 516 ? -7.602 4.534 11.486 1.00 90.56 516 VAL A N 1
ATOM 4015 C CA . VAL A 1 516 ? -7.171 4.745 10.091 1.00 90.56 516 VAL A CA 1
ATOM 4016 C C . VAL A 1 516 ? -5.651 4.662 9.958 1.00 90.56 516 VAL A C 1
ATOM 4018 O O . VAL A 1 516 ? -5.136 4.048 9.023 1.00 90.56 516 VAL A O 1
ATOM 4021 N N . GLU A 1 517 ? -4.930 5.257 10.907 1.00 89.12 517 GLU A N 1
ATOM 4022 C CA . GLU A 1 517 ? -3.473 5.375 10.854 1.00 89.12 517 GLU A CA 1
ATOM 4023 C C . GLU A 1 517 ? -2.763 4.018 10.976 1.00 89.12 517 GLU A C 1
ATOM 4025 O O . GLU A 1 517 ? -1.685 3.838 10.408 1.00 89.12 517 GLU A O 1
ATOM 4030 N N . VAL A 1 518 ? -3.396 3.027 11.622 1.00 93.56 518 VAL A N 1
ATOM 4031 C CA . VAL A 1 518 ? -2.878 1.652 11.678 1.00 93.56 518 VAL A CA 1
ATOM 4032 C C . VAL A 1 518 ? -2.769 1.069 10.269 1.00 93.56 518 VAL A C 1
ATOM 4034 O O . VAL A 1 518 ? -1.704 0.598 9.874 1.00 93.56 518 VAL A O 1
ATOM 4037 N N . PHE A 1 519 ? -3.847 1.159 9.488 1.00 94.94 519 PHE A N 1
ATOM 4038 C CA . PHE A 1 519 ? -3.880 0.658 8.113 1.00 94.94 519 PHE A CA 1
ATOM 4039 C C . PHE A 1 519 ? -3.012 1.500 7.171 1.00 94.94 519 PHE A C 1
ATOM 4041 O O . PHE A 1 519 ? -2.345 0.957 6.293 1.00 94.94 519 PHE A O 1
ATOM 4048 N N . SER A 1 520 ? -2.970 2.822 7.368 1.00 91.50 520 SER A N 1
ATOM 4049 C CA . SER A 1 520 ? -2.110 3.710 6.580 1.00 91.50 520 SER A CA 1
ATOM 4050 C C . SER A 1 520 ? -0.630 3.358 6.730 1.00 91.50 520 SER A C 1
ATOM 4052 O O . SER A 1 520 ? 0.061 3.240 5.717 1.00 91.50 520 SER A O 1
ATOM 4054 N N . LEU A 1 521 ? -0.149 3.165 7.963 1.00 92.56 521 LEU A N 1
ATOM 4055 C CA . LEU A 1 521 ? 1.248 2.819 8.222 1.00 92.56 521 LEU A CA 1
ATOM 4056 C C . LEU A 1 521 ? 1.571 1.385 7.783 1.00 92.56 521 LEU A C 1
ATOM 4058 O O . LEU A 1 521 ? 2.635 1.150 7.211 1.00 92.56 521 LEU A O 1
ATOM 4062 N N . GLN A 1 522 ? 0.653 0.437 8.000 1.00 94.69 522 GLN A N 1
ATOM 4063 C CA . GLN A 1 522 ? 0.844 -0.952 7.576 1.00 94.69 522 GLN A CA 1
ATOM 4064 C C . GLN A 1 522 ? 0.972 -1.054 6.052 1.00 94.69 522 GLN A C 1
ATOM 4066 O O . GLN A 1 522 ? 1.938 -1.640 5.563 1.00 94.69 522 GLN A O 1
ATOM 4071 N N . GLY A 1 523 ? 0.077 -0.391 5.310 1.00 93.94 523 GLY A N 1
ATOM 4072 C CA . GLY A 1 523 ? 0.143 -0.344 3.852 1.00 93.94 523 GLY A CA 1
ATOM 4073 C C . GLY A 1 523 ? 1.458 0.248 3.339 1.00 93.94 523 GLY A C 1
ATOM 4074 O O . GLY A 1 523 ? 2.041 -0.281 2.399 1.00 93.94 523 GLY A O 1
ATOM 4075 N N . GLU A 1 524 ? 1.987 1.289 3.990 1.00 90.25 524 GLU A N 1
ATOM 4076 C CA . GLU A 1 524 ? 3.267 1.895 3.599 1.00 90.25 524 GLU A CA 1
ATOM 4077 C C . GLU A 1 524 ? 4.464 0.949 3.801 1.00 90.25 524 GLU A C 1
ATOM 4079 O O . GL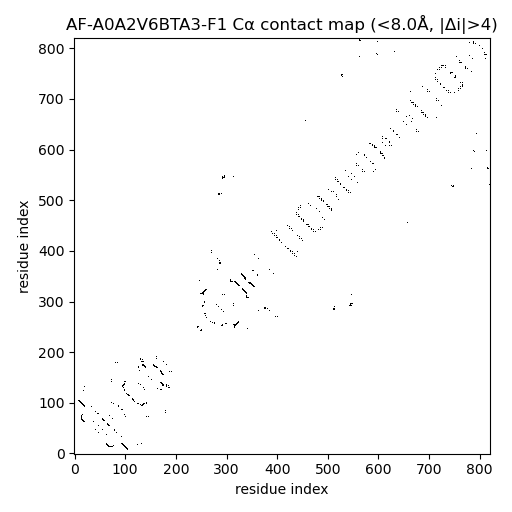U A 1 524 ? 5.339 0.839 2.937 1.00 90.25 524 GLU A O 1
ATOM 4084 N N . ILE A 1 525 ? 4.491 0.218 4.918 1.00 91.94 525 ILE A N 1
ATOM 4085 C CA . ILE A 1 525 ? 5.537 -0.775 5.188 1.00 91.94 525 ILE A CA 1
ATOM 4086 C C . ILE A 1 525 ? 5.461 -1.933 4.179 1.00 91.94 525 ILE A C 1
ATOM 4088 O O . ILE A 1 525 ? 6.489 -2.397 3.673 1.00 91.94 525 ILE A O 1
ATOM 4092 N N . GLU A 1 526 ? 4.251 -2.396 3.871 1.00 92.81 526 GLU A N 1
ATOM 4093 C CA . GLU A 1 526 ? 4.008 -3.482 2.922 1.00 92.81 526 GLU A CA 1
ATOM 4094 C C . GLU A 1 526 ? 4.388 -3.090 1.483 1.00 92.81 526 GLU A C 1
ATOM 4096 O O . GLU A 1 526 ? 5.000 -3.899 0.781 1.00 92.81 526 GLU A O 1
ATOM 4101 N N . GLU A 1 527 ? 4.127 -1.845 1.062 1.00 90.00 527 GLU A N 1
ATOM 4102 C CA . GLU A 1 527 ? 4.574 -1.286 -0.227 1.00 90.00 527 GLU A CA 1
ATOM 4103 C C . GLU A 1 527 ? 6.096 -1.344 -0.370 1.00 90.00 527 GLU A C 1
ATOM 4105 O O . GLU A 1 527 ? 6.613 -1.854 -1.365 1.00 90.00 527 GLU A O 1
ATOM 4110 N N . GLN A 1 528 ? 6.832 -0.879 0.643 1.00 86.00 528 GLN A N 1
ATOM 4111 C CA . GLN A 1 528 ? 8.298 -0.897 0.616 1.00 86.00 528 GLN A CA 1
ATOM 4112 C C . GLN A 1 528 ? 8.863 -2.320 0.540 1.00 86.00 528 GLN A C 1
ATOM 4114 O O . GLN A 1 528 ? 9.934 -2.530 -0.028 1.00 86.00 528 GLN A O 1
ATOM 4119 N N . ARG A 1 529 ? 8.141 -3.313 1.067 1.00 88.06 529 ARG A N 1
ATOM 4120 C CA . ARG A 1 529 ? 8.503 -4.736 0.970 1.00 88.06 529 ARG A CA 1
ATOM 4121 C C . ARG A 1 529 ? 8.043 -5.410 -0.322 1.00 88.06 529 ARG A C 1
ATOM 4123 O O . ARG A 1 529 ? 8.317 -6.595 -0.506 1.00 88.06 529 ARG A O 1
ATOM 4130 N N . GLY A 1 530 ? 7.324 -4.701 -1.189 1.00 90.06 530 GLY A N 1
ATOM 4131 C CA . GLY A 1 530 ? 6.732 -5.263 -2.399 1.00 90.06 530 GLY A CA 1
ATOM 4132 C C . GLY A 1 530 ? 5.570 -6.225 -2.134 1.00 90.06 530 GLY A C 1
ATOM 4133 O O . GLY A 1 530 ? 5.239 -7.037 -2.993 1.00 90.06 530 GLY A O 1
ATOM 4134 N N . GLN A 1 531 ? 4.934 -6.157 -0.960 1.00 92.94 531 GLN A N 1
ATOM 4135 C CA . GLN A 1 531 ? 3.758 -6.962 -0.603 1.00 92.94 531 GLN A CA 1
ATOM 4136 C C . GLN A 1 531 ? 2.475 -6.313 -1.144 1.00 92.94 531 GLN A C 1
ATOM 4138 O O . GLN A 1 531 ? 1.548 -5.992 -0.401 1.00 92.94 531 GLN A O 1
ATOM 4143 N N . TRP A 1 532 ? 2.426 -6.115 -2.461 1.00 92.56 532 TRP A N 1
ATOM 4144 C CA . TRP A 1 532 ? 1.451 -5.258 -3.144 1.00 92.56 532 TRP A CA 1
ATOM 4145 C C . TRP A 1 532 ? -0.014 -5.601 -2.860 1.00 92.56 532 TRP A C 1
ATOM 4147 O O . TRP A 1 532 ? -0.831 -4.699 -2.693 1.00 92.56 532 TRP A O 1
ATOM 4157 N N . ALA A 1 533 ? -0.356 -6.892 -2.786 1.00 94.50 533 ALA A N 1
ATOM 4158 C CA . ALA A 1 533 ? -1.723 -7.336 -2.514 1.00 94.50 533 ALA A CA 1
ATOM 4159 C C . ALA A 1 533 ? -2.203 -6.915 -1.118 1.00 94.50 533 ALA A C 1
ATOM 4161 O O . ALA A 1 533 ? -3.337 -6.461 -0.958 1.00 94.50 533 ALA A O 1
ATOM 4162 N N . ARG A 1 534 ? -1.328 -7.055 -0.114 1.00 95.06 534 ARG A N 1
ATOM 4163 C CA . ARG A 1 534 ? -1.625 -6.679 1.271 1.00 95.06 534 ARG A CA 1
ATOM 4164 C C . ARG A 1 534 ? -1.689 -5.165 1.414 1.00 95.06 534 ARG A C 1
ATOM 4166 O O . ARG A 1 534 ? -2.712 -4.660 1.868 1.00 95.06 534 ARG A O 1
ATOM 4173 N N . ALA A 1 535 ? -0.696 -4.473 0.848 1.00 95.19 535 ALA A N 1
ATOM 4174 C CA . ALA A 1 535 ? -0.650 -3.020 0.829 1.00 95.19 535 ALA A CA 1
ATOM 4175 C C . ALA A 1 535 ? -1.930 -2.428 0.236 1.00 95.19 535 ALA A C 1
ATOM 4177 O O . ALA A 1 535 ? -2.534 -1.521 0.805 1.00 95.19 535 ALA A O 1
ATOM 4178 N N . LEU A 1 536 ? -2.389 -2.983 -0.889 1.00 95.62 536 LEU A N 1
ATOM 4179 C CA . LEU A 1 536 ? -3.622 -2.544 -1.523 1.00 95.62 536 LEU A CA 1
ATOM 4180 C C . LEU A 1 536 ? -4.843 -2.781 -0.627 1.00 95.62 536 LEU A C 1
ATOM 4182 O O . LEU A 1 536 ? -5.719 -1.921 -0.562 1.00 95.62 536 LEU A O 1
ATOM 4186 N N . GLY A 1 537 ? -4.896 -3.918 0.070 1.00 95.75 537 GLY A N 1
ATOM 4187 C CA . GLY A 1 537 ? -5.934 -4.217 1.053 1.00 95.75 537 GLY A CA 1
ATOM 4188 C C . GLY A 1 537 ? -5.978 -3.199 2.194 1.00 95.75 537 GLY A C 1
ATOM 4189 O O . GLY A 1 537 ? -7.046 -2.657 2.482 1.00 95.75 537 GLY A O 1
ATOM 4190 N N . ASP A 1 538 ? -4.829 -2.884 2.790 1.00 95.56 538 ASP A N 1
ATOM 4191 C CA . ASP A 1 538 ? -4.741 -1.955 3.919 1.00 95.56 538 ASP A CA 1
ATOM 4192 C C . ASP A 1 538 ? -4.994 -0.500 3.497 1.00 95.56 538 ASP A C 1
ATOM 4194 O O . ASP A 1 538 ? -5.776 0.200 4.142 1.00 95.56 538 ASP A O 1
ATOM 4198 N N . ARG A 1 539 ? -4.458 -0.045 2.355 1.00 95.31 539 ARG A N 1
ATOM 4199 C CA . ARG A 1 539 ? -4.780 1.285 1.797 1.00 95.31 539 ARG A CA 1
ATOM 4200 C C . ARG A 1 539 ? -6.260 1.409 1.441 1.00 95.31 539 ARG A C 1
ATOM 4202 O O . ARG A 1 539 ? -6.879 2.437 1.723 1.00 95.31 539 ARG A O 1
ATOM 4209 N N . ALA A 1 540 ? -6.849 0.362 0.860 1.00 95.81 540 ALA A N 1
ATOM 4210 C CA . ALA A 1 540 ? -8.281 0.323 0.589 1.00 95.81 540 ALA A CA 1
ATOM 4211 C C . ALA A 1 540 ? -9.089 0.389 1.886 1.00 95.81 540 ALA A C 1
ATOM 4213 O O . ALA A 1 540 ? -10.092 1.100 1.926 1.00 95.81 540 ALA A O 1
ATOM 4214 N N . LYS A 1 541 ? -8.637 -0.283 2.954 1.00 94.88 541 LYS A N 1
ATOM 4215 C CA . LYS A 1 541 ? -9.289 -0.229 4.263 1.00 94.88 541 LYS A CA 1
ATOM 4216 C C . LYS A 1 541 ? -9.185 1.151 4.909 1.00 94.88 541 LYS A C 1
ATOM 4218 O O . LYS A 1 541 ? -10.199 1.655 5.385 1.00 94.88 541 LYS A O 1
ATOM 4223 N N . ALA A 1 542 ? -8.019 1.792 4.864 1.00 94.00 542 ALA A N 1
ATOM 4224 C CA . ALA A 1 542 ? -7.833 3.161 5.345 1.00 94.00 542 ALA A CA 1
ATOM 4225 C C . ALA A 1 542 ? -8.781 4.139 4.626 1.00 94.00 542 ALA A C 1
ATOM 4227 O O . ALA A 1 542 ? -9.491 4.908 5.271 1.00 94.00 542 ALA A O 1
ATOM 4228 N N . ASN A 1 543 ? -8.880 4.046 3.296 1.00 94.00 543 ASN A N 1
ATOM 4229 C CA . ASN A 1 543 ? -9.834 4.831 2.509 1.00 94.00 543 ASN A CA 1
ATOM 4230 C C . ASN A 1 543 ? -11.298 4.398 2.735 1.00 94.00 543 ASN A C 1
ATOM 4232 O O . ASN A 1 543 ? -12.211 5.176 2.515 1.00 94.00 543 ASN A O 1
ATOM 4236 N N . GLU A 1 544 ? -11.579 3.170 3.165 1.00 93.44 544 GLU A N 1
ATOM 4237 C CA . GLU A 1 544 ? -12.938 2.757 3.541 1.00 93.44 544 GLU A CA 1
ATOM 4238 C C . GLU A 1 544 ? -13.391 3.396 4.865 1.00 93.44 544 GLU A C 1
ATOM 4240 O O . GLU A 1 544 ? -14.581 3.677 5.043 1.00 93.44 544 GLU A O 1
ATOM 4245 N N . LEU A 1 545 ? -12.445 3.580 5.790 1.00 92.19 545 LEU A N 1
ATOM 4246 C CA . LEU A 1 545 ? -12.657 4.182 7.103 1.00 92.19 545 LEU A CA 1
ATOM 4247 C C . LEU A 1 545 ? -12.687 5.711 7.020 1.00 92.19 545 LEU A C 1
ATOM 4249 O O . LEU A 1 545 ? -13.511 6.323 7.683 1.00 92.19 545 LEU A O 1
ATOM 4253 N N . ASP A 1 546 ? -11.879 6.336 6.163 1.00 90.44 546 ASP A N 1
ATOM 4254 C CA . ASP A 1 546 ? -11.910 7.786 5.925 1.00 90.44 546 ASP A CA 1
ATOM 4255 C C . ASP A 1 546 ? -12.014 8.104 4.412 1.00 90.44 546 ASP A C 1
ATOM 4257 O O . ASP A 1 546 ? -11.043 8.545 3.795 1.00 90.44 546 ASP A O 1
ATOM 4261 N N . PRO A 1 547 ? -13.182 7.854 3.776 1.00 90.25 547 PRO A N 1
ATOM 4262 C CA . PRO A 1 547 ? -13.378 7.870 2.314 1.00 90.25 547 PRO A CA 1
ATOM 4263 C C . PRO A 1 547 ? -13.336 9.231 1.632 1.00 90.25 547 PRO A C 1
ATOM 4265 O O . PRO A 1 547 ? -13.500 9.303 0.410 1.00 90.25 547 PRO A O 1
ATOM 4268 N N . ARG A 1 548 ? -13.195 10.305 2.399 1.00 87.06 548 ARG A N 1
ATOM 4269 C CA . ARG A 1 548 ? -13.047 11.667 1.899 1.00 87.06 548 ARG A CA 1
ATOM 4270 C C . ARG A 1 548 ? -11.824 12.389 2.447 1.00 87.06 548 ARG A C 1
ATOM 4272 O O . ARG A 1 548 ? -11.632 13.559 2.111 1.00 87.06 548 ARG A O 1
ATOM 4279 N N . ASP A 1 549 ? -11.000 11.716 3.245 1.00 85.50 549 ASP A N 1
ATOM 4280 C CA . ASP A 1 549 ? -9.678 12.235 3.561 1.00 85.50 549 ASP A CA 1
ATOM 4281 C C . ASP A 1 549 ? -8.812 12.266 2.295 1.00 85.50 549 ASP A C 1
ATOM 4283 O O . ASP A 1 549 ? -8.831 11.361 1.459 1.00 85.50 549 ASP A O 1
ATOM 4287 N N . GLN A 1 550 ? -8.058 13.352 2.130 1.00 84.75 550 GLN A N 1
ATOM 4288 C CA . GLN A 1 550 ? -7.226 13.530 0.946 1.00 84.75 550 GLN A CA 1
ATOM 4289 C C . GLN A 1 550 ? -6.039 12.563 0.942 1.00 84.75 550 GLN A C 1
ATOM 4291 O O . GLN A 1 550 ? -5.630 12.113 -0.132 1.00 84.75 550 GLN A O 1
ATOM 4296 N N . ALA A 1 551 ? -5.482 12.254 2.115 1.00 84.75 551 ALA A N 1
ATOM 4297 C CA . ALA A 1 551 ? -4.287 11.433 2.232 1.00 84.75 551 ALA A CA 1
ATOM 4298 C C . ALA A 1 551 ? -4.606 9.958 1.958 1.00 84.75 551 ALA A C 1
ATOM 4300 O O . ALA A 1 551 ? -3.949 9.347 1.117 1.00 84.75 551 ALA A O 1
ATOM 4301 N N . THR A 1 552 ? -5.652 9.405 2.582 1.00 90.69 552 THR A N 1
ATOM 4302 C CA . THR A 1 552 ? -6.100 8.021 2.336 1.00 90.69 552 THR A CA 1
ATOM 4303 C C . THR A 1 552 ? -6.437 7.786 0.861 1.00 90.69 552 THR A C 1
ATOM 4305 O O . THR A 1 552 ? -5.979 6.800 0.277 1.00 90.69 552 THR A O 1
ATOM 4308 N N . ALA A 1 553 ? -7.164 8.717 0.233 1.00 92.56 553 ALA A N 1
ATOM 4309 C CA . ALA A 1 553 ? -7.533 8.620 -1.174 1.00 92.56 553 ALA A CA 1
ATOM 4310 C C . ALA A 1 553 ? -6.317 8.733 -2.103 1.00 92.56 553 ALA A C 1
ATOM 4312 O O . ALA A 1 553 ? -6.178 7.925 -3.021 1.00 92.56 553 ALA A O 1
ATOM 4313 N N . SER A 1 554 ? -5.427 9.706 -1.870 1.00 91.44 554 SER A N 1
ATOM 4314 C CA . SER A 1 554 ? -4.233 9.902 -2.709 1.00 91.44 554 SER A CA 1
ATOM 4315 C C . SER A 1 554 ? -3.286 8.706 -2.620 1.00 91.44 554 SER A C 1
ATOM 4317 O O . SER A 1 554 ? -2.868 8.200 -3.654 1.00 91.44 554 SER A O 1
ATOM 4319 N N . ASN A 1 555 ? -3.039 8.180 -1.416 1.00 91.56 555 ASN A N 1
ATOM 4320 C CA . ASN A 1 555 ? -2.171 7.016 -1.225 1.00 91.56 555 ASN A CA 1
ATOM 4321 C C . ASN A 1 555 ? -2.705 5.774 -1.960 1.00 91.56 555 ASN A C 1
ATOM 4323 O O . ASN A 1 555 ? -1.943 5.045 -2.592 1.00 91.56 555 ASN A O 1
ATOM 4327 N N . LEU A 1 556 ? -4.023 5.543 -1.928 1.00 96.81 556 LEU A N 1
ATOM 4328 C CA . LEU A 1 556 ? -4.645 4.438 -2.661 1.00 96.81 556 LEU A CA 1
ATOM 4329 C C . LEU A 1 556 ? -4.575 4.636 -4.187 1.00 96.81 556 LEU A C 1
ATOM 4331 O O . LEU A 1 556 ? -4.296 3.687 -4.922 1.00 96.81 556 LEU A O 1
ATOM 4335 N N . ILE A 1 557 ? -4.805 5.864 -4.667 1.00 97.31 557 ILE A N 1
ATOM 4336 C CA . ILE A 1 557 ? -4.670 6.227 -6.086 1.00 97.31 557 ILE A CA 1
ATOM 4337 C C . ILE A 1 557 ? -3.236 5.996 -6.569 1.00 97.31 557 ILE A C 1
ATOM 4339 O O . ILE A 1 557 ? -3.043 5.348 -7.598 1.00 97.31 557 ILE A O 1
ATOM 4343 N N . ASP A 1 558 ? -2.244 6.484 -5.828 1.00 94.19 558 ASP A N 1
ATOM 4344 C CA . ASP A 1 558 ? -0.829 6.368 -6.180 1.00 94.19 558 ASP A CA 1
ATOM 4345 C C . ASP A 1 558 ? -0.390 4.900 -6.239 1.00 94.19 558 ASP A C 1
ATOM 4347 O O . ASP A 1 558 ? 0.307 4.494 -7.177 1.00 94.19 558 ASP A O 1
ATOM 4351 N N . LEU A 1 559 ? -0.865 4.068 -5.306 1.00 95.50 559 LEU A N 1
ATOM 4352 C CA . LEU A 1 559 ? -0.618 2.629 -5.333 1.00 95.50 559 LEU A CA 1
ATOM 4353 C C . LEU A 1 559 ? -1.254 1.965 -6.564 1.00 95.50 559 LEU A C 1
ATOM 4355 O O . LEU A 1 559 ? -0.591 1.197 -7.265 1.00 95.50 559 LEU A O 1
ATOM 4359 N N . TRP A 1 560 ? -2.507 2.291 -6.895 1.00 97.19 560 TRP A N 1
ATOM 4360 C CA . TRP A 1 560 ? -3.136 1.788 -8.119 1.00 97.19 560 TRP A CA 1
ATOM 4361 C C . TRP A 1 560 ? -2.393 2.223 -9.383 1.00 97.19 560 TRP A C 1
ATOM 4363 O O . TRP A 1 560 ? -2.209 1.401 -10.278 1.00 97.19 560 TRP A O 1
ATOM 4373 N N . ILE A 1 561 ? -1.926 3.471 -9.467 1.00 96.62 561 ILE A N 1
ATOM 4374 C CA . ILE A 1 561 ? -1.118 3.953 -10.598 1.00 96.62 561 ILE A CA 1
ATOM 4375 C C . ILE A 1 561 ? 0.192 3.163 -10.697 1.00 96.62 561 ILE A C 1
ATOM 4377 O O . ILE A 1 561 ? 0.542 2.696 -11.784 1.00 96.62 561 ILE A O 1
ATOM 4381 N N . THR A 1 562 ? 0.877 2.961 -9.570 1.00 93.50 562 THR A N 1
ATOM 4382 C CA . THR A 1 562 ? 2.141 2.209 -9.472 1.00 93.50 562 THR A CA 1
ATOM 4383 C C . THR A 1 562 ? 1.980 0.758 -9.931 1.00 93.50 562 THR A C 1
ATOM 4385 O O . THR A 1 562 ? 2.855 0.211 -10.608 1.00 93.50 562 THR A O 1
ATOM 4388 N N . LEU A 1 563 ? 0.829 0.156 -9.625 1.00 95.25 563 LEU A N 1
ATOM 4389 C CA . LEU A 1 563 ? 0.441 -1.195 -10.034 1.00 95.25 563 LEU A CA 1
ATOM 4390 C C . LEU A 1 563 ? -0.283 -1.242 -11.394 1.00 95.25 563 LEU A C 1
ATOM 4392 O O . LEU A 1 563 ? -0.710 -2.307 -11.837 1.00 95.25 563 LEU A O 1
ATOM 4396 N N . ARG A 1 564 ? -0.406 -0.100 -12.082 1.00 96.38 564 ARG A N 1
ATOM 4397 C CA . ARG A 1 564 ? -1.059 0.064 -13.393 1.00 96.38 564 ARG A CA 1
ATOM 4398 C C . ARG A 1 564 ? -2.562 -0.273 -13.423 1.00 96.38 564 ARG A C 1
ATOM 4400 O O . ARG A 1 564 ? -3.141 -0.503 -14.485 1.00 96.38 564 ARG A O 1
ATOM 4407 N N . HIS A 1 565 ? -3.228 -0.215 -12.273 1.00 96.31 565 HIS A N 1
ATOM 4408 C CA . HIS A 1 565 ? -4.687 -0.260 -12.112 1.00 96.31 565 HIS A CA 1
ATOM 4409 C C . HIS A 1 565 ? -5.321 1.116 -12.383 1.00 96.31 565 HIS A C 1
ATOM 4411 O O . HIS A 1 565 ? -5.958 1.745 -11.537 1.00 96.31 565 HIS A O 1
ATOM 4417 N N . TYR A 1 566 ? -5.103 1.625 -13.598 1.00 97.25 566 TYR A N 1
ATOM 4418 C CA . TYR A 1 566 ? -5.455 2.998 -13.969 1.00 97.25 566 TYR A CA 1
ATOM 4419 C C . TYR A 1 566 ? -6.961 3.289 -13.940 1.00 97.25 566 TYR A C 1
ATOM 4421 O O . TYR A 1 566 ? -7.361 4.422 -13.686 1.00 97.25 566 TYR A O 1
ATOM 4429 N N . ASN A 1 567 ? -7.803 2.287 -14.206 1.00 96.75 567 ASN A N 1
ATOM 4430 C CA . ASN A 1 567 ? -9.256 2.468 -14.244 1.00 96.75 567 ASN A CA 1
ATOM 4431 C C . ASN A 1 567 ? -9.830 2.686 -12.838 1.00 96.75 567 ASN A C 1
ATOM 4433 O O . ASN A 1 567 ? -10.730 3.501 -12.652 1.00 96.75 567 ASN A O 1
ATOM 4437 N N . GLU A 1 568 ? -9.330 1.941 -11.856 1.00 96.69 568 GLU A N 1
ATOM 4438 C CA . GLU A 1 568 ? -9.686 2.061 -10.446 1.00 96.69 568 GLU A CA 1
ATOM 4439 C C . GLU A 1 568 ? -9.224 3.410 -9.887 1.00 96.69 568 GLU A C 1
ATOM 4441 O O . GLU A 1 568 ? -10.028 4.131 -9.292 1.00 96.69 568 GLU A O 1
ATOM 4446 N N . ALA A 1 569 ? -7.976 3.792 -10.180 1.00 97.81 569 ALA A N 1
ATOM 4447 C CA . ALA A 1 569 ? -7.421 5.093 -9.818 1.00 97.81 569 ALA A CA 1
ATOM 4448 C C . ALA A 1 569 ? -8.255 6.259 -10.373 1.00 97.81 569 ALA A C 1
ATOM 4450 O O . ALA A 1 569 ? -8.662 7.142 -9.621 1.00 97.81 569 ALA A O 1
ATOM 4451 N N . GLU A 1 570 ? -8.575 6.238 -11.670 1.00 97.38 570 GLU A N 1
ATOM 4452 C CA . GLU A 1 570 ? -9.334 7.305 -12.329 1.00 97.38 570 GLU A CA 1
ATOM 4453 C C . GLU A 1 570 ? -10.752 7.457 -11.757 1.00 97.38 570 GLU A C 1
ATOM 4455 O O . GLU A 1 570 ? -11.192 8.576 -11.491 1.00 97.38 570 GLU A O 1
ATOM 4460 N N . LYS A 1 571 ? -11.438 6.341 -11.469 1.00 96.88 571 LYS A N 1
ATOM 4461 C CA . LYS A 1 571 ? -12.757 6.364 -10.814 1.00 96.88 571 LYS A CA 1
ATOM 4462 C C . LYS A 1 571 ? -12.708 7.031 -9.442 1.00 96.88 571 LYS A C 1
ATOM 4464 O O . LYS A 1 571 ? -13.625 7.780 -9.099 1.00 96.88 571 LYS A O 1
ATOM 4469 N N . LEU A 1 572 ? -11.669 6.760 -8.647 1.00 95.56 572 LEU A N 1
ATOM 4470 C CA . LEU A 1 572 ? -11.523 7.402 -7.342 1.00 95.56 572 LEU A CA 1
ATOM 4471 C C . LEU A 1 572 ? -11.146 8.881 -7.487 1.00 95.56 572 LEU A C 1
ATOM 4473 O O . LEU A 1 572 ? -11.713 9.700 -6.767 1.00 95.56 572 LEU A O 1
ATOM 4477 N N . CYS A 1 573 ? -10.297 9.252 -8.454 1.00 97.00 573 CYS A N 1
ATOM 4478 C CA . CYS A 1 573 ? -10.046 10.660 -8.773 1.00 97.00 573 CYS A CA 1
ATOM 4479 C C . CYS A 1 573 ? -11.351 11.408 -9.071 1.00 97.00 573 CYS A C 1
ATOM 4481 O O . CYS A 1 573 ? -11.593 12.458 -8.481 1.00 97.00 573 CYS A O 1
ATOM 4483 N N . ASP A 1 574 ? -12.207 10.862 -9.938 1.00 96.06 574 ASP A N 1
ATOM 4484 C CA . ASP A 1 574 ? -13.476 11.494 -10.318 1.00 96.06 574 ASP A CA 1
ATOM 4485 C C . ASP A 1 574 ? -14.431 11.623 -9.129 1.00 96.06 574 ASP A C 1
ATOM 4487 O O . ASP A 1 574 ? -15.023 12.685 -8.914 1.00 96.06 574 ASP A O 1
ATOM 4491 N N . LYS A 1 575 ? -14.527 10.574 -8.300 1.00 92.56 575 LYS A N 1
ATOM 4492 C CA . LYS A 1 575 ? -15.305 10.608 -7.056 1.00 92.56 575 LYS A CA 1
ATOM 4493 C C . LYS A 1 575 ? -14.809 11.713 -6.124 1.00 92.56 575 LYS A C 1
ATOM 4495 O O . LYS A 1 575 ? -15.622 12.451 -5.568 1.00 92.56 575 LYS A O 1
ATOM 4500 N N . MET A 1 576 ? -13.496 11.834 -5.939 1.00 91.50 576 MET A N 1
ATOM 4501 C CA . MET A 1 576 ? -12.923 12.834 -5.041 1.00 91.50 576 MET A CA 1
ATOM 4502 C C . MET A 1 576 ? -13.095 14.249 -5.592 1.00 91.50 576 MET A C 1
ATOM 4504 O O . MET A 1 576 ? -13.568 15.119 -4.867 1.00 91.50 576 MET A O 1
ATOM 4508 N N . ILE A 1 577 ? -12.832 14.474 -6.883 1.00 93.50 577 ILE A N 1
ATOM 4509 C CA . ILE A 1 577 ? -13.046 15.774 -7.539 1.00 93.50 577 ILE A CA 1
ATOM 4510 C C . ILE A 1 577 ? -14.500 16.243 -7.394 1.00 93.50 577 ILE A C 1
ATOM 4512 O O . ILE A 1 577 ? -14.736 17.423 -7.149 1.00 93.50 577 ILE A O 1
ATOM 4516 N N . GLY A 1 578 ? -15.469 15.331 -7.512 1.00 90.00 578 GLY A N 1
ATOM 4517 C CA . GLY A 1 578 ? -16.888 15.657 -7.368 1.00 90.00 578 GLY A CA 1
ATOM 4518 C C . GLY A 1 578 ? -17.383 15.810 -5.926 1.00 90.00 578 GLY A C 1
ATOM 4519 O O . GLY A 1 578 ? -18.535 16.193 -5.739 1.00 90.00 578 GLY A O 1
ATOM 4520 N N . SER A 1 579 ? -16.572 15.486 -4.911 1.00 82.38 579 SER A N 1
ATOM 4521 C CA . SER A 1 579 ? -17.042 15.386 -3.521 1.00 82.38 579 SER A CA 1
ATOM 4522 C C . SER A 1 579 ? -16.260 16.190 -2.487 1.00 82.38 579 SER A C 1
ATOM 4524 O O . SER A 1 579 ? -16.748 16.302 -1.366 1.00 82.38 579 SER A O 1
ATOM 4526 N N . VAL A 1 580 ? -15.101 16.759 -2.831 1.00 81.25 580 VAL A N 1
ATOM 4527 C CA . VAL A 1 580 ? -14.344 17.662 -1.945 1.00 81.25 580 VAL A CA 1
ATOM 4528 C C . VAL A 1 580 ? -14.305 19.089 -2.495 1.00 81.25 580 VAL A C 1
ATOM 4530 O O . VAL A 1 580 ? -14.596 19.331 -3.666 1.00 81.25 580 VAL A O 1
ATOM 4533 N N . SER A 1 581 ? -13.938 20.060 -1.654 1.00 80.06 581 SER A N 1
ATOM 4534 C CA . SER A 1 581 ? -13.826 21.458 -2.081 1.00 80.06 581 SER A CA 1
ATOM 4535 C C . SER A 1 581 ? -12.772 21.629 -3.181 1.00 80.06 581 SER A C 1
ATOM 4537 O O . SER A 1 581 ? -11.737 20.960 -3.186 1.00 80.06 581 SER A O 1
ATOM 4539 N N . GLN A 1 582 ? -13.007 22.562 -4.110 1.00 81.75 582 GLN A N 1
ATOM 4540 C CA . GLN A 1 582 ? -12.166 22.738 -5.301 1.00 81.75 582 GLN A CA 1
ATOM 4541 C C . GLN A 1 582 ? -10.674 22.905 -4.966 1.00 81.75 582 GLN A C 1
ATOM 4543 O O . GLN A 1 582 ? -9.827 22.340 -5.655 1.00 81.75 582 GLN A O 1
ATOM 4548 N N . GLN A 1 583 ? -10.348 23.614 -3.883 1.00 78.62 583 GLN A N 1
ATOM 4549 C CA . GLN A 1 583 ? -8.971 23.846 -3.427 1.00 78.62 583 GLN A CA 1
ATOM 4550 C C . GLN A 1 583 ? -8.238 22.547 -3.039 1.00 78.62 583 GLN A C 1
ATOM 4552 O O . GLN A 1 583 ? -7.018 22.471 -3.162 1.00 78.62 583 GLN A O 1
ATOM 4557 N N . LEU A 1 584 ? -8.971 21.504 -2.639 1.00 78.62 584 LEU A N 1
ATOM 4558 C CA . LEU A 1 584 ? -8.431 20.200 -2.246 1.00 78.62 584 LEU A CA 1
ATOM 4559 C C . LEU A 1 584 ? -8.334 19.206 -3.414 1.00 78.62 584 LEU A C 1
ATOM 4561 O O . LEU A 1 584 ? -7.840 18.094 -3.233 1.00 78.62 584 LEU A O 1
ATOM 4565 N N . THR A 1 585 ? -8.774 19.581 -4.620 1.00 88.88 585 THR A N 1
ATOM 4566 C CA . THR A 1 585 ? -8.799 18.664 -5.777 1.00 88.88 585 THR A CA 1
ATOM 4567 C C . THR A 1 585 ? -7.462 18.538 -6.514 1.00 88.88 585 THR A C 1
ATOM 4569 O O . THR A 1 585 ? -7.299 17.667 -7.371 1.00 88.88 585 THR A O 1
ATOM 4572 N N . GLY A 1 586 ? -6.477 19.380 -6.181 1.00 88.62 586 GLY A N 1
ATOM 4573 C CA . GLY A 1 586 ? -5.181 19.443 -6.864 1.00 88.62 586 GLY A CA 1
ATOM 4574 C C . GLY A 1 586 ? -4.429 18.105 -6.989 1.00 88.62 586 GLY A C 1
ATOM 4575 O O . GLY A 1 586 ? -3.906 17.820 -8.068 1.00 88.62 586 GLY A O 1
ATOM 4576 N N . PRO A 1 587 ? -4.348 17.247 -5.955 1.00 89.81 587 PRO A N 1
ATOM 4577 C CA . PRO A 1 587 ? -3.720 15.926 -6.078 1.00 89.81 587 PRO A CA 1
ATOM 4578 C C . PRO A 1 587 ? -4.386 15.004 -7.112 1.00 89.81 587 PRO A C 1
ATOM 4580 O O . PRO A 1 587 ? -3.691 14.333 -7.874 1.00 89.81 587 PRO A O 1
ATOM 4583 N N . TYR A 1 588 ? -5.715 15.023 -7.219 1.00 94.62 588 TYR A N 1
ATOM 4584 C CA . TYR A 1 588 ? -6.446 14.132 -8.126 1.00 94.62 588 TYR A CA 1
ATOM 4585 C C . TYR A 1 588 ? -6.266 14.531 -9.589 1.00 94.62 588 TYR A C 1
ATOM 4587 O O . TYR A 1 588 ? -6.078 13.674 -10.444 1.00 94.62 588 TYR A O 1
ATOM 4595 N N . TRP A 1 589 ? -6.216 15.832 -9.885 1.00 95.44 589 TRP A N 1
ATOM 4596 C CA . TRP A 1 589 ? -5.887 16.314 -11.229 1.00 95.44 589 TRP A CA 1
ATOM 4597 C C . TRP A 1 589 ? -4.451 15.963 -11.648 1.00 95.44 589 TRP A C 1
ATOM 4599 O O . TRP A 1 589 ? -4.221 15.603 -12.803 1.00 95.44 589 TRP A O 1
ATOM 4609 N N . ARG A 1 590 ? -3.488 15.991 -10.711 1.00 94.12 590 ARG A N 1
ATOM 4610 C CA . ARG A 1 590 ? -2.123 15.480 -10.961 1.00 94.12 590 ARG A CA 1
ATOM 4611 C C . ARG A 1 590 ? -2.145 13.984 -11.284 1.00 94.12 590 ARG A C 1
ATOM 4613 O O . ARG A 1 590 ? -1.530 13.568 -12.261 1.00 94.12 590 ARG A O 1
ATOM 4620 N N . SER A 1 591 ? -2.910 13.207 -10.523 1.00 96.75 591 SER A N 1
ATOM 4621 C CA . SER A 1 591 ? -3.070 11.763 -10.732 1.00 96.75 591 SER A CA 1
ATOM 4622 C C . SER A 1 591 ? -3.714 11.438 -12.084 1.00 96.75 591 SER A C 1
ATOM 4624 O O . SER A 1 591 ? -3.200 10.600 -12.821 1.00 96.75 591 SER A O 1
ATOM 4626 N N . LYS A 1 592 ? -4.775 12.159 -12.485 1.00 98.25 592 LYS A N 1
ATOM 4627 C CA . LYS A 1 592 ? -5.383 12.020 -13.822 1.00 98.25 592 LYS A CA 1
ATOM 4628 C C . LYS A 1 592 ? -4.389 12.333 -14.941 1.00 98.25 592 LYS A C 1
ATOM 4630 O O . LYS A 1 592 ? -4.368 11.626 -15.945 1.00 98.25 592 LYS A O 1
ATOM 4635 N N . SER A 1 593 ? -3.536 13.345 -14.756 1.00 97.69 593 SER A N 1
ATOM 4636 C CA . SER A 1 593 ? -2.460 13.648 -15.705 1.00 97.69 593 SER A CA 1
ATOM 4637 C C . SER A 1 593 ? -1.453 12.498 -15.826 1.00 97.69 593 SER A C 1
ATOM 4639 O O . SER A 1 593 ? -1.138 12.073 -16.936 1.00 97.69 593 SER A O 1
ATOM 4641 N N . ALA A 1 594 ? -1.014 11.935 -14.696 1.00 96.81 594 ALA A N 1
ATOM 4642 C CA . ALA A 1 594 ? -0.105 10.791 -14.665 1.00 96.81 594 ALA A CA 1
ATOM 4643 C C . ALA A 1 594 ? -0.711 9.541 -15.329 1.00 96.81 594 ALA A C 1
ATOM 4645 O O . ALA A 1 594 ? -0.037 8.884 -16.118 1.00 96.81 594 ALA A O 1
ATOM 4646 N N . ILE A 1 595 ? -1.994 9.249 -15.084 1.00 98.38 595 ILE A N 1
ATOM 4647 C CA . ILE A 1 595 ? -2.730 8.147 -15.728 1.00 98.38 595 ILE A CA 1
ATOM 4648 C C . ILE A 1 595 ? -2.806 8.343 -17.248 1.00 98.38 595 ILE A C 1
ATOM 4650 O O . ILE A 1 595 ? -2.552 7.408 -18.011 1.00 98.38 595 ILE A O 1
ATOM 4654 N N . ALA A 1 596 ? -3.141 9.553 -17.700 1.00 98.31 596 ALA A N 1
ATOM 4655 C CA . ALA A 1 596 ? -3.209 9.874 -19.121 1.00 98.31 596 ALA A CA 1
ATOM 4656 C C . ALA A 1 596 ? -1.838 9.717 -19.797 1.00 98.31 596 ALA A C 1
ATOM 4658 O O . ALA A 1 596 ? -1.735 9.031 -20.817 1.00 98.31 596 ALA A O 1
ATOM 4659 N N . LEU A 1 597 ? -0.769 10.242 -19.185 1.00 97.44 597 LEU A N 1
ATOM 4660 C CA . LEU A 1 597 ? 0.598 10.034 -19.667 1.00 97.44 597 LEU A CA 1
ATOM 4661 C C . LEU A 1 597 ? 0.985 8.560 -19.691 1.00 97.44 597 LEU A C 1
ATOM 4663 O O . LEU A 1 597 ? 1.557 8.113 -20.679 1.00 97.44 597 LEU A O 1
ATOM 4667 N N . ALA A 1 598 ? 0.628 7.789 -18.663 1.00 97.25 598 ALA A N 1
ATOM 4668 C CA . ALA A 1 598 ? 0.922 6.362 -18.594 1.00 97.25 598 ALA A CA 1
ATOM 4669 C C . ALA A 1 598 ? 0.255 5.550 -19.718 1.00 97.25 598 ALA A C 1
ATOM 4671 O O . ALA A 1 598 ? 0.789 4.526 -20.149 1.00 97.25 598 ALA A O 1
ATOM 4672 N N . ARG A 1 599 ? -0.884 6.029 -20.235 1.00 97.12 599 ARG A N 1
ATOM 4673 C CA . ARG A 1 599 ? -1.577 5.479 -21.414 1.00 97.12 599 ARG A CA 1
ATOM 4674 C C . ARG A 1 599 ? -1.062 6.040 -22.746 1.00 97.12 599 ARG A C 1
ATOM 4676 O O . ARG A 1 599 ? -1.407 5.507 -23.799 1.00 97.12 599 ARG A O 1
ATOM 4683 N N . GLY A 1 600 ? -0.224 7.073 -22.709 1.00 96.94 600 GLY A N 1
ATOM 4684 C CA . GLY A 1 600 ? 0.311 7.748 -23.888 1.00 96.94 600 GLY A CA 1
ATOM 4685 C C . GLY A 1 600 ? -0.568 8.881 -24.434 1.00 96.94 600 GLY A C 1
ATOM 4686 O O . GLY A 1 600 ? -0.417 9.248 -25.597 1.00 96.94 600 GLY A O 1
ATOM 4687 N N . ASP A 1 601 ? -1.486 9.431 -23.635 1.00 98.00 601 ASP A N 1
ATOM 4688 C CA . ASP A 1 601 ? -2.376 10.532 -24.025 1.00 98.00 601 ASP A CA 1
ATOM 4689 C C . ASP A 1 601 ? -1.892 11.873 -23.447 1.00 98.00 601 ASP A C 1
ATOM 4691 O O . ASP A 1 601 ? -2.281 12.296 -22.354 1.00 98.00 601 ASP A O 1
ATOM 4695 N N . THR A 1 602 ? -1.024 12.565 -24.191 1.00 98.19 602 THR A N 1
ATOM 4696 C CA . THR A 1 602 ? -0.472 13.866 -23.772 1.00 98.19 602 THR A CA 1
ATOM 4697 C C . THR A 1 602 ? -1.524 14.971 -23.721 1.00 98.19 602 THR A C 1
ATOM 4699 O O . THR A 1 602 ? -1.419 15.882 -22.899 1.00 98.19 602 THR A O 1
ATOM 4702 N N . LYS A 1 603 ? -2.573 14.883 -24.549 1.00 98.00 603 LYS A N 1
ATOM 4703 C CA . LYS A 1 603 ? -3.638 15.889 -24.604 1.00 98.00 603 LYS A CA 1
ATOM 4704 C C . LYS A 1 603 ? -4.500 15.826 -23.353 1.00 98.00 603 LYS A C 1
ATOM 4706 O O . LYS A 1 603 ? -4.716 16.855 -22.715 1.00 98.00 603 LYS A O 1
ATOM 4711 N N . ALA A 1 604 ? -4.950 14.629 -22.977 1.00 98.12 604 ALA A N 1
ATOM 4712 C CA . ALA A 1 604 ? -5.682 14.432 -21.731 1.00 98.12 604 ALA A CA 1
ATOM 4713 C C . ALA A 1 604 ? -4.805 14.765 -20.515 1.00 98.12 604 ALA A C 1
ATOM 4715 O O . ALA A 1 604 ? -5.284 15.380 -19.560 1.00 98.12 604 ALA A O 1
ATOM 4716 N N . ALA A 1 605 ? -3.507 14.444 -20.576 1.00 98.06 605 ALA A N 1
ATOM 4717 C CA . ALA A 1 605 ? -2.568 14.796 -19.522 1.00 98.06 605 ALA A CA 1
ATOM 4718 C C . ALA A 1 605 ? -2.439 16.308 -19.312 1.00 98.06 605 ALA A C 1
ATOM 4720 O O . ALA A 1 605 ? -2.510 16.762 -18.169 1.00 98.06 605 ALA A O 1
ATOM 4721 N N . MET A 1 606 ? -2.278 17.086 -20.389 1.00 97.50 606 MET A N 1
ATOM 4722 C CA . MET A 1 606 ? -2.216 18.547 -20.310 1.00 97.50 606 MET A CA 1
ATOM 4723 C C . MET A 1 606 ? -3.545 19.134 -19.827 1.00 97.50 606 MET A C 1
ATOM 4725 O O . MET A 1 606 ? -3.547 19.966 -18.924 1.00 97.50 606 MET A O 1
ATOM 4729 N N . ALA A 1 607 ? -4.677 18.646 -20.347 1.00 97.75 607 ALA A N 1
ATOM 4730 C CA . ALA A 1 607 ? -6.002 19.110 -19.936 1.00 97.75 607 ALA A CA 1
ATOM 4731 C C . ALA A 1 607 ? -6.252 18.905 -18.431 1.00 97.75 607 ALA A C 1
ATOM 4733 O O . ALA A 1 607 ? -6.801 19.784 -17.768 1.00 97.75 607 ALA A O 1
ATOM 4734 N N . ALA A 1 608 ? -5.804 17.777 -17.869 1.00 97.19 608 ALA A N 1
ATOM 4735 C CA . ALA A 1 608 ? -5.884 17.529 -16.433 1.00 97.19 608 ALA A CA 1
ATOM 4736 C C . ALA A 1 608 ? -5.010 18.499 -15.617 1.00 97.19 608 ALA A C 1
ATOM 4738 O O . ALA A 1 608 ? -5.434 18.954 -14.555 1.00 97.19 608 ALA A O 1
ATOM 4739 N N . LEU A 1 609 ? -3.812 18.854 -16.102 1.00 95.00 609 LEU A N 1
ATOM 4740 C CA . LEU A 1 609 ? -2.968 19.857 -15.441 1.00 95.00 609 LEU A CA 1
ATOM 4741 C C . LEU A 1 609 ? -3.600 21.248 -15.508 1.00 95.00 609 LEU A C 1
ATOM 4743 O O . LEU A 1 609 ? -3.584 21.955 -14.505 1.00 95.00 609 LEU A O 1
ATOM 4747 N N . ASP A 1 610 ? -4.182 21.629 -16.644 1.00 94.19 610 ASP A N 1
ATOM 4748 C CA . ASP A 1 610 ? -4.845 22.925 -16.819 1.00 94.19 610 ASP A CA 1
ATOM 4749 C C . ASP A 1 610 ? -6.114 23.062 -15.960 1.00 94.19 610 ASP A C 1
ATOM 4751 O O . ASP A 1 610 ? -6.413 24.155 -15.483 1.00 94.19 610 ASP A O 1
ATOM 4755 N N . ALA A 1 611 ? -6.819 21.957 -15.690 1.00 93.88 611 ALA A N 1
ATOM 4756 C CA . ALA A 1 611 ? -7.960 21.915 -14.771 1.00 93.88 611 ALA A CA 1
ATOM 4757 C C . ALA A 1 611 ? -7.564 21.988 -13.282 1.00 93.88 611 ALA A C 1
ATOM 4759 O O . ALA A 1 611 ? -8.419 22.169 -12.412 1.00 93.88 611 ALA A O 1
ATOM 4760 N N . ASN A 1 612 ? -6.277 21.835 -12.965 1.00 92.44 612 ASN A N 1
ATOM 4761 C CA . ASN A 1 612 ? -5.805 21.806 -11.591 1.00 92.44 612 ASN A CA 1
ATOM 4762 C C . ASN A 1 612 ? -5.847 23.209 -10.949 1.00 92.44 612 ASN A C 1
ATOM 4764 O O . ASN A 1 612 ? -5.281 24.148 -11.516 1.00 92.44 612 ASN A O 1
ATOM 4768 N N . PRO A 1 613 ? -6.405 23.372 -9.732 1.00 88.50 613 PRO A N 1
ATOM 4769 C CA . PRO A 1 613 ? -6.435 24.668 -9.041 1.00 88.50 613 PRO A CA 1
ATOM 4770 C C . PRO A 1 613 ? -5.040 25.281 -8.824 1.00 88.50 613 PRO A C 1
ATOM 4772 O O . PRO A 1 613 ? -4.901 26.502 -8.800 1.00 88.50 613 PRO A O 1
ATOM 4775 N N . ASN A 1 614 ? -3.993 24.454 -8.733 1.00 83.69 614 ASN A N 1
ATOM 4776 C CA . ASN A 1 614 ? -2.617 24.897 -8.502 1.00 83.69 614 ASN A CA 1
ATOM 4777 C C . ASN A 1 614 ? -1.833 25.154 -9.801 1.00 83.69 614 ASN A C 1
ATOM 4779 O O . ASN A 1 614 ? -0.619 25.362 -9.755 1.00 83.69 614 ASN A O 1
ATOM 4783 N N . ARG A 1 615 ? -2.490 25.161 -10.973 1.00 85.06 615 ARG A N 1
ATOM 4784 C CA . ARG A 1 615 ? -1.839 25.312 -12.288 1.00 85.06 615 ARG A CA 1
ATOM 4785 C C . ARG A 1 615 ? -0.856 26.486 -12.360 1.00 85.06 615 ARG A C 1
ATOM 4787 O O . ARG A 1 615 ? 0.202 26.346 -12.975 1.00 85.06 615 ARG A O 1
ATOM 4794 N N . ASN A 1 616 ? -1.199 27.603 -11.714 1.00 76.81 616 ASN A N 1
ATOM 4795 C CA . ASN A 1 616 ? -0.472 28.875 -11.775 1.00 76.81 616 ASN A CA 1
ATOM 4796 C C . ASN A 1 616 ? 0.149 29.308 -10.430 1.00 76.81 616 ASN A C 1
ATOM 4798 O O . ASN A 1 616 ? 0.472 30.482 -10.264 1.00 76.81 616 ASN A O 1
ATOM 4802 N N . ALA A 1 617 ? 0.357 28.393 -9.475 1.00 70.88 617 ALA A N 1
ATOM 4803 C CA . ALA A 1 617 ? 0.885 28.705 -8.135 1.00 70.88 617 ALA A CA 1
ATOM 4804 C C . ALA A 1 617 ? 2.398 29.072 -8.088 1.00 70.88 617 ALA A C 1
ATOM 4806 O O . ALA A 1 617 ? 3.071 28.895 -7.076 1.00 70.88 617 ALA A O 1
ATOM 4807 N N . GLY A 1 618 ? 2.977 29.599 -9.174 1.00 65.62 618 GLY A N 1
ATOM 4808 C CA . GLY A 1 618 ? 4.393 29.987 -9.238 1.00 65.62 618 GLY A CA 1
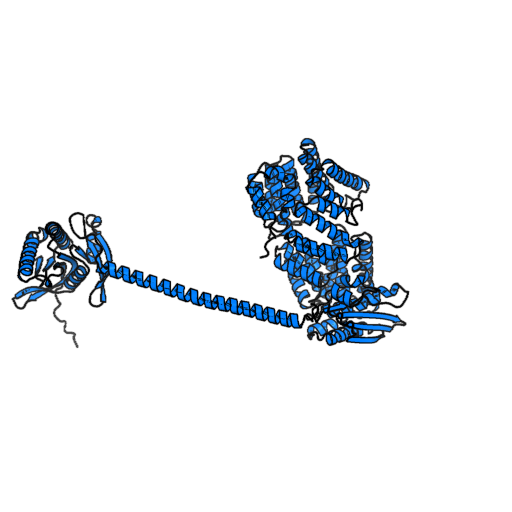ATOM 4809 C C . GLY A 1 618 ? 5.357 28.791 -9.179 1.00 65.62 618 GLY A C 1
ATOM 4810 O O . GLY A 1 618 ? 5.171 27.818 -9.905 1.00 65.62 618 GLY A O 1
ATOM 4811 N N . LEU A 1 619 ? 6.400 28.866 -8.335 1.00 58.22 619 LEU A N 1
ATOM 4812 C CA . LEU A 1 619 ? 7.370 27.770 -8.122 1.00 58.22 619 LEU A CA 1
ATOM 4813 C C . LEU A 1 619 ? 6.742 26.509 -7.513 1.00 58.22 619 LEU A C 1
ATOM 4815 O O . LEU A 1 619 ? 7.278 25.422 -7.691 1.00 58.22 619 LEU A O 1
ATOM 4819 N N . GLU A 1 620 ? 5.614 26.665 -6.821 1.00 55.94 620 GLU A N 1
ATOM 4820 C CA . GLU A 1 620 ? 4.829 25.578 -6.223 1.00 55.94 620 GLU A CA 1
ATOM 4821 C C . GLU A 1 620 ? 3.725 25.075 -7.174 1.00 55.94 620 GLU A C 1
ATOM 4823 O O . GLU A 1 620 ? 2.941 24.194 -6.826 1.00 55.94 620 GLU A O 1
ATOM 4828 N N . GLY A 1 621 ? 3.648 25.641 -8.386 1.00 69.94 621 GLY A N 1
ATOM 4829 C CA . GLY A 1 621 ? 2.735 25.201 -9.434 1.00 69.94 621 GLY A CA 1
ATOM 4830 C C . GLY A 1 621 ? 3.183 23.904 -10.114 1.00 69.94 621 GLY A C 1
ATOM 4831 O O . GLY A 1 621 ? 4.087 23.198 -9.675 1.00 69.94 621 GLY A O 1
ATOM 4832 N N . LEU A 1 622 ? 2.567 23.587 -11.252 1.00 83.19 622 LEU A N 1
ATOM 4833 C CA . LEU A 1 622 ? 2.761 22.297 -11.935 1.00 83.19 622 LEU A CA 1
ATOM 4834 C C . LEU A 1 622 ? 3.812 22.338 -13.053 1.00 83.19 622 LEU A C 1
ATOM 4836 O O . LEU A 1 622 ? 3.781 21.517 -13.966 1.00 83.19 622 LEU A O 1
ATOM 4840 N N . ASN A 1 623 ? 4.740 23.294 -13.002 1.00 84.56 623 ASN A N 1
ATOM 4841 C CA . ASN A 1 623 ? 5.663 23.598 -14.099 1.00 84.56 623 ASN A CA 1
ATOM 4842 C C . ASN A 1 623 ? 6.520 22.401 -14.538 1.00 84.56 623 ASN A C 1
ATOM 4844 O O . ASN A 1 623 ? 6.663 22.183 -15.738 1.00 84.56 623 ASN A O 1
ATOM 4848 N N . LEU A 1 624 ? 7.035 21.598 -13.599 1.00 83.88 624 LEU A N 1
ATOM 4849 C CA . LEU A 1 624 ? 7.809 20.393 -13.931 1.00 83.88 624 LEU A CA 1
ATOM 4850 C C . LEU A 1 624 ? 6.953 19.339 -14.653 1.00 83.88 624 LEU A C 1
ATOM 4852 O O . LEU A 1 624 ? 7.387 18.772 -15.651 1.00 83.88 624 LEU A O 1
ATOM 4856 N N . LEU A 1 625 ? 5.713 19.123 -14.203 1.00 90.00 625 LEU A N 1
ATOM 4857 C CA . LEU A 1 625 ? 4.791 18.169 -14.831 1.00 90.00 625 LEU A CA 1
ATOM 4858 C C . LEU A 1 625 ? 4.376 18.634 -16.232 1.00 90.00 625 LEU A C 1
ATOM 4860 O O . LEU A 1 625 ? 4.352 17.843 -17.169 1.00 90.00 625 LEU A O 1
ATOM 4864 N N . VAL A 1 626 ? 4.115 19.932 -16.396 1.00 93.06 626 VAL A N 1
ATOM 4865 C CA . VAL A 1 626 ? 3.796 20.543 -17.695 1.00 93.06 626 VAL A CA 1
ATOM 4866 C C . VAL A 1 626 ? 4.979 20.430 -18.650 1.00 93.06 626 VAL A C 1
ATOM 4868 O O . VAL A 1 626 ? 4.795 20.063 -19.808 1.00 93.06 626 VAL A O 1
ATOM 4871 N N . ALA A 1 627 ? 6.196 20.708 -18.176 1.00 92.31 627 ALA A N 1
ATOM 4872 C CA . ALA A 1 627 ? 7.406 20.527 -18.967 1.00 92.31 627 ALA A CA 1
ATOM 4873 C C . ALA A 1 627 ? 7.574 19.064 -19.398 1.00 92.31 627 ALA A C 1
ATOM 4875 O O . ALA A 1 627 ? 7.876 18.825 -20.562 1.00 92.31 627 ALA A O 1
ATOM 4876 N N . ASN A 1 628 ? 7.298 18.095 -18.517 1.00 93.31 628 ASN A N 1
ATOM 4877 C CA . ASN A 1 628 ? 7.341 16.673 -18.860 1.00 93.31 628 ASN A CA 1
ATOM 4878 C C . ASN A 1 628 ? 6.356 16.309 -19.988 1.00 93.31 628 ASN A C 1
ATOM 4880 O O . ASN A 1 628 ? 6.751 15.670 -20.963 1.00 93.31 628 ASN A O 1
ATOM 4884 N N . VAL A 1 629 ? 5.104 16.784 -19.925 1.00 97.00 629 VAL A N 1
ATOM 4885 C CA . VAL A 1 629 ? 4.132 16.588 -21.021 1.00 97.00 629 VAL A CA 1
ATOM 4886 C C . VAL A 1 629 ? 4.649 17.213 -22.324 1.00 97.00 629 VAL A C 1
ATOM 4888 O O . VAL A 1 629 ? 4.606 16.580 -23.374 1.00 97.00 629 VAL A O 1
ATOM 4891 N N . LEU A 1 630 ? 5.205 18.428 -22.270 1.00 97.12 630 LEU A N 1
ATOM 4892 C CA . LEU A 1 630 ? 5.759 19.106 -23.448 1.00 97.12 630 LEU A CA 1
ATOM 4893 C C . LEU A 1 630 ? 6.978 18.379 -24.037 1.00 97.12 630 LEU A C 1
ATOM 4895 O O . LEU A 1 630 ? 7.127 18.356 -25.257 1.00 97.12 630 LEU A O 1
ATOM 4899 N N . ILE A 1 631 ? 7.829 17.762 -23.210 1.00 96.56 631 ILE A N 1
ATOM 4900 C CA . ILE A 1 631 ? 8.938 16.902 -23.664 1.00 96.56 631 ILE A CA 1
ATOM 4901 C C . ILE A 1 631 ? 8.384 15.694 -24.425 1.00 96.56 631 ILE A C 1
ATOM 4903 O O . ILE A 1 631 ? 8.836 15.398 -25.535 1.00 96.56 631 ILE A O 1
ATOM 4907 N N . MET A 1 632 ? 7.364 15.035 -23.871 1.00 96.56 632 MET A N 1
ATOM 4908 C CA . MET A 1 632 ? 6.677 13.918 -24.525 1.00 96.56 632 MET A CA 1
ATOM 4909 C C . MET A 1 632 ? 6.018 14.337 -25.851 1.00 96.56 632 MET A C 1
ATOM 4911 O O . MET A 1 632 ? 6.023 13.562 -26.801 1.00 96.56 632 MET A O 1
ATOM 4915 N N . GLU A 1 633 ? 5.559 15.585 -25.969 1.00 97.31 633 GLU A N 1
ATOM 4916 C CA . GLU A 1 633 ? 5.046 16.179 -27.216 1.00 97.31 633 GLU A CA 1
ATOM 4917 C C . GLU A 1 633 ? 6.124 16.762 -28.145 1.00 97.31 633 GLU A C 1
ATOM 4919 O O . GLU A 1 633 ? 5.790 17.345 -29.177 1.00 97.31 633 GLU A O 1
ATOM 4924 N N . ARG A 1 634 ? 7.413 16.638 -27.798 1.00 96.94 634 ARG A N 1
ATOM 4925 C CA . ARG A 1 634 ? 8.546 17.209 -28.555 1.00 96.94 634 ARG A CA 1
ATOM 4926 C C . ARG A 1 634 ? 8.537 18.746 -28.634 1.00 96.94 634 ARG A C 1
ATOM 4928 O O . ARG A 1 634 ? 9.250 19.339 -29.440 1.00 96.94 634 ARG A O 1
ATOM 4935 N N . GLN A 1 635 ? 7.791 19.423 -27.761 1.00 97.75 635 GLN A N 1
ATOM 4936 C CA . GLN A 1 635 ? 7.764 20.884 -27.628 1.00 97.75 635 GLN A CA 1
ATOM 4937 C C . GLN A 1 635 ? 8.920 21.385 -26.744 1.00 97.75 635 GLN A C 1
ATOM 4939 O O . GLN A 1 635 ? 8.723 22.065 -25.732 1.00 97.75 635 GLN A O 1
ATOM 4944 N N . TYR A 1 636 ? 10.144 21.035 -27.138 1.00 97.12 636 TYR A N 1
ATOM 4945 C CA . TYR A 1 636 ? 11.361 21.206 -26.344 1.00 97.12 636 TYR A CA 1
ATOM 4946 C C . TYR A 1 636 ? 11.651 22.653 -25.940 1.00 97.12 636 TYR A C 1
ATOM 4948 O O . TYR A 1 636 ? 11.967 22.904 -24.781 1.00 97.12 636 TYR A O 1
ATOM 4956 N N . ASP A 1 637 ? 11.471 23.616 -26.846 1.00 96.19 637 ASP A N 1
ATOM 4957 C CA . ASP A 1 637 ? 11.742 25.028 -26.545 1.00 96.19 637 ASP A CA 1
ATOM 4958 C C . ASP A 1 637 ? 10.804 25.573 -25.460 1.00 96.19 637 ASP A C 1
ATOM 4960 O O . ASP A 1 637 ? 11.220 26.333 -24.582 1.00 96.19 637 ASP A O 1
ATOM 4964 N N . LYS A 1 638 ? 9.533 25.146 -25.475 1.00 95.88 638 LYS A N 1
ATOM 4965 C CA . LYS A 1 638 ? 8.561 25.526 -24.442 1.00 95.88 638 LYS A CA 1
ATOM 4966 C C . LYS A 1 638 ? 8.891 24.862 -23.110 1.00 95.88 638 LYS A C 1
ATOM 4968 O O . LYS A 1 638 ? 8.868 25.543 -22.086 1.00 95.88 638 LYS A O 1
ATOM 4973 N N . ALA A 1 639 ? 9.226 23.570 -23.125 1.00 94.56 639 ALA A N 1
ATOM 4974 C CA . ALA A 1 639 ? 9.640 22.846 -21.927 1.00 94.56 639 ALA A CA 1
ATOM 4975 C C . ALA A 1 639 ? 10.882 23.494 -21.290 1.00 94.56 639 ALA A C 1
ATOM 4977 O O . ALA A 1 639 ? 10.851 23.846 -20.112 1.00 94.56 639 ALA A O 1
ATOM 4978 N N . ALA A 1 640 ? 11.932 23.750 -22.078 1.00 94.00 640 ALA A N 1
ATOM 4979 C CA . ALA A 1 640 ? 13.164 24.380 -21.610 1.00 94.00 640 ALA A CA 1
ATOM 4980 C C . ALA A 1 640 ? 12.906 25.764 -21.002 1.00 94.00 640 ALA A C 1
ATOM 4982 O O . ALA A 1 640 ? 13.418 26.061 -19.925 1.00 94.00 640 ALA A O 1
ATOM 4983 N N . LYS A 1 641 ? 12.064 26.586 -21.643 1.00 92.31 641 LYS A N 1
ATOM 4984 C CA . LYS A 1 641 ? 11.697 27.912 -21.129 1.00 92.31 641 LYS A CA 1
ATOM 4985 C C . LYS A 1 641 ? 11.002 27.835 -19.767 1.00 92.31 641 LYS A C 1
ATOM 4987 O O . LYS A 1 641 ? 11.295 28.647 -18.892 1.00 92.31 641 LYS A O 1
ATOM 4992 N N . ILE A 1 642 ? 10.108 26.863 -19.568 1.00 88.81 642 ILE A N 1
ATOM 4993 C CA . ILE A 1 642 ? 9.437 26.654 -18.276 1.00 88.81 642 ILE A CA 1
ATOM 4994 C C . ILE A 1 642 ? 10.464 26.292 -17.195 1.00 88.81 642 ILE A C 1
ATOM 4996 O O . ILE A 1 642 ? 10.488 26.939 -16.147 1.00 88.81 642 ILE A O 1
ATOM 5000 N N . ILE A 1 643 ? 11.346 25.323 -17.457 1.00 86.88 643 ILE A N 1
ATOM 5001 C CA . ILE A 1 643 ? 12.372 24.894 -16.490 1.00 86.88 643 ILE A CA 1
ATOM 5002 C C . ILE A 1 643 ? 13.353 26.031 -16.165 1.00 86.88 643 ILE A C 1
ATOM 5004 O O . ILE A 1 643 ? 13.648 26.277 -14.997 1.00 86.88 643 ILE A O 1
ATOM 5008 N N . GLN A 1 644 ? 13.804 26.785 -17.171 1.00 87.19 644 GLN A N 1
ATOM 5009 C CA . GLN A 1 644 ? 14.675 27.950 -16.976 1.00 87.19 644 GLN A CA 1
ATOM 5010 C C . GLN A 1 644 ? 14.001 29.041 -16.141 1.00 87.19 644 GLN A C 1
ATOM 5012 O O . GLN A 1 644 ? 14.623 29.584 -15.233 1.00 87.19 644 GLN A O 1
ATOM 5017 N N . SER A 1 645 ? 12.718 29.322 -16.387 1.00 82.19 645 SER A N 1
ATOM 5018 C CA . SER A 1 645 ? 11.979 30.302 -15.585 1.00 82.19 645 SER A CA 1
ATOM 5019 C C . SER A 1 645 ? 11.854 29.870 -14.121 1.00 82.19 645 SER A C 1
ATOM 5021 O O . SER A 1 645 ? 11.979 30.698 -13.220 1.00 82.19 645 SER A O 1
ATOM 5023 N N . ALA A 1 646 ? 11.671 28.569 -13.864 1.00 76.81 646 ALA A N 1
ATOM 5024 C CA . ALA A 1 646 ? 11.669 28.037 -12.509 1.00 76.81 646 ALA A CA 1
ATOM 5025 C C . ALA A 1 646 ? 13.038 28.250 -11.844 1.00 76.81 646 ALA A C 1
ATOM 5027 O O . ALA A 1 646 ? 13.097 28.740 -10.722 1.00 76.81 646 ALA A O 1
ATOM 5028 N N . GLU A 1 647 ? 14.134 27.982 -12.551 1.00 74.69 647 GLU A N 1
ATOM 5029 C CA . GLU A 1 647 ? 15.496 28.213 -12.059 1.00 74.69 647 GLU A CA 1
ATOM 5030 C C . GLU A 1 647 ? 15.780 29.697 -11.749 1.00 74.69 647 GLU A C 1
ATOM 5032 O O . GLU A 1 647 ? 16.328 30.021 -10.694 1.00 74.69 647 GLU A O 1
ATOM 5037 N N . GLU A 1 648 ? 15.366 30.621 -12.618 1.00 75.31 648 GLU A N 1
ATOM 5038 C CA . GLU A 1 648 ? 15.536 32.068 -12.419 1.00 75.31 648 GLU A CA 1
ATOM 5039 C C . GLU A 1 648 ? 14.757 32.585 -11.206 1.00 75.31 648 GLU A C 1
ATOM 5041 O O . GLU A 1 648 ? 15.311 33.285 -10.351 1.00 75.31 648 GLU A O 1
ATOM 5046 N N . VAL A 1 649 ? 13.480 32.209 -11.088 1.00 69.06 649 VAL A N 1
ATOM 5047 C CA . VAL A 1 649 ? 12.639 32.613 -9.953 1.00 69.06 649 VAL A CA 1
ATOM 5048 C C . VAL A 1 649 ? 13.209 32.040 -8.659 1.00 69.06 649 VAL A C 1
ATOM 5050 O O . VAL A 1 649 ? 13.303 32.740 -7.649 1.00 69.06 649 VAL A O 1
ATOM 5053 N N . ALA A 1 650 ? 13.651 30.791 -8.686 1.00 65.94 650 ALA A N 1
ATOM 5054 C CA . ALA A 1 650 ? 14.163 30.104 -7.518 1.00 65.94 650 ALA A CA 1
ATOM 5055 C C . ALA A 1 650 ? 15.540 30.646 -7.071 1.00 65.94 650 ALA A C 1
ATOM 5057 O O . ALA A 1 650 ? 15.774 30.794 -5.867 1.00 65.94 650 ALA A O 1
ATOM 5058 N N . ARG A 1 651 ? 16.388 31.079 -8.018 1.00 68.44 651 ARG A N 1
ATOM 5059 C CA . ARG A 1 651 ? 17.601 31.877 -7.758 1.00 68.44 651 ARG A CA 1
ATOM 5060 C C . ARG A 1 651 ? 17.269 33.237 -7.142 1.00 68.44 651 ARG A C 1
ATOM 5062 O O . ARG A 1 651 ? 17.881 33.616 -6.149 1.00 68.44 651 ARG A O 1
ATOM 5069 N N . SER A 1 652 ? 16.293 33.957 -7.698 1.00 64.31 652 SER A N 1
ATOM 5070 C CA . SER A 1 652 ? 15.936 35.313 -7.249 1.00 64.31 652 SER A CA 1
ATOM 5071 C C . SER A 1 652 ? 15.354 35.363 -5.832 1.00 64.31 652 SER A C 1
ATOM 5073 O O . SER A 1 652 ? 15.553 36.342 -5.119 1.00 64.31 652 SER A O 1
ATOM 5075 N N . ARG A 1 653 ? 14.655 34.304 -5.401 1.00 61.81 653 ARG A N 1
ATOM 5076 C CA . ARG A 1 653 ? 13.991 34.246 -4.089 1.00 61.81 653 ARG A CA 1
ATOM 5077 C C . ARG A 1 653 ? 14.859 33.642 -2.978 1.00 61.81 653 ARG A C 1
ATOM 5079 O O . ARG A 1 653 ? 14.404 33.572 -1.843 1.00 61.81 653 ARG A O 1
ATOM 5086 N N . ASN A 1 654 ? 16.076 33.183 -3.286 1.00 58.75 654 ASN A N 1
ATOM 5087 C CA . ASN A 1 654 ? 16.947 32.440 -2.362 1.00 58.75 654 ASN A CA 1
ATOM 5088 C C . ASN A 1 654 ? 16.261 31.219 -1.697 1.00 58.75 654 ASN A C 1
ATOM 5090 O O . ASN A 1 654 ? 16.627 30.802 -0.601 1.00 58.75 654 ASN A O 1
ATOM 5094 N N . VAL A 1 655 ? 15.245 30.644 -2.355 1.00 56.75 655 VAL A N 1
ATOM 5095 C CA . VAL A 1 655 ? 14.416 29.546 -1.812 1.00 56.75 655 VAL A CA 1
ATOM 5096 C C . VAL A 1 655 ? 15.095 28.182 -2.010 1.00 56.75 655 VAL A C 1
ATOM 5098 O O . VAL A 1 655 ? 14.856 27.252 -1.248 1.00 56.75 655 VAL A O 1
ATOM 5101 N N . LEU A 1 656 ? 16.017 28.057 -2.974 1.00 51.91 656 LEU A N 1
ATOM 5102 C CA . LEU A 1 656 ? 16.662 26.776 -3.313 1.00 51.91 656 LEU A CA 1
ATOM 5103 C C . LEU A 1 656 ? 17.785 26.332 -2.380 1.00 51.91 656 LEU A C 1
ATOM 5105 O O . LEU A 1 656 ? 18.264 25.209 -2.522 1.00 51.91 656 LEU A O 1
ATOM 5109 N N . ALA A 1 657 ? 18.194 27.156 -1.414 1.00 41.75 657 ALA A N 1
ATOM 5110 C CA . ALA A 1 657 ? 19.170 26.726 -0.416 1.00 41.75 657 ALA A CA 1
ATOM 5111 C C . ALA A 1 657 ? 18.612 25.644 0.535 1.00 41.75 657 ALA A C 1
ATOM 5113 O O . ALA A 1 657 ? 19.385 25.027 1.262 1.00 41.75 657 ALA A O 1
ATOM 5114 N N . LYS A 1 658 ? 17.292 25.393 0.528 1.00 44.31 658 LYS A N 1
ATOM 5115 C CA . LYS A 1 658 ? 16.621 24.431 1.415 1.00 44.31 658 LYS A CA 1
ATOM 5116 C C . LYS A 1 658 ? 15.760 23.411 0.656 1.00 44.31 658 LYS A C 1
ATOM 5118 O O . LYS A 1 658 ? 14.610 23.234 1.004 1.00 44.31 658 LYS A O 1
ATOM 5123 N N . GLY A 1 659 ? 16.309 22.778 -0.388 1.00 45.00 659 GLY A N 1
ATOM 5124 C CA . GLY A 1 659 ? 15.748 21.561 -1.003 1.00 45.00 659 GLY A CA 1
ATOM 5125 C C . GLY A 1 659 ? 14.338 21.707 -1.594 1.00 45.00 659 GLY A C 1
ATOM 5126 O O . GLY A 1 659 ? 13.352 21.454 -0.920 1.00 45.00 659 GLY A O 1
ATOM 5127 N N . GLY A 1 660 ? 14.223 22.053 -2.882 1.00 39.22 660 GLY A N 1
ATOM 5128 C CA . GLY A 1 660 ? 12.934 22.022 -3.599 1.00 39.22 660 GLY A CA 1
ATOM 5129 C C . GLY A 1 660 ? 12.278 20.627 -3.629 1.00 39.22 660 GLY A C 1
ATOM 5130 O O . GLY A 1 660 ? 12.810 19.677 -3.069 1.00 39.22 660 GLY A O 1
ATOM 5131 N N . ALA A 1 661 ? 11.156 20.479 -4.346 1.00 40.72 661 ALA A N 1
ATOM 5132 C CA . ALA A 1 661 ? 10.278 19.291 -4.356 1.00 40.72 661 ALA A CA 1
ATOM 5133 C C . ALA A 1 661 ? 10.934 17.901 -4.578 1.00 40.72 661 ALA A C 1
ATOM 5135 O O . ALA A 1 661 ? 10.269 16.893 -4.374 1.00 40.72 661 ALA A O 1
ATOM 5136 N N . HIS A 1 662 ? 12.209 17.833 -4.977 1.00 47.38 662 HIS A N 1
ATOM 5137 C CA . HIS A 1 662 ? 12.973 16.591 -5.160 1.00 47.38 662 HIS A CA 1
ATOM 5138 C C . HIS A 1 662 ? 14.271 16.528 -4.333 1.00 47.38 662 HIS A C 1
ATOM 5140 O O . HIS A 1 662 ? 15.128 15.705 -4.615 1.00 47.38 662 HIS A O 1
ATOM 5146 N N . GLY A 1 663 ? 14.486 17.406 -3.351 1.00 53.50 663 GLY A N 1
ATOM 5147 C CA . GLY A 1 663 ? 15.682 17.392 -2.494 1.00 53.50 663 GLY A CA 1
ATOM 5148 C C . GLY A 1 663 ? 16.991 17.836 -3.173 1.00 53.50 663 GLY A C 1
ATOM 5149 O O . GLY A 1 663 ? 17.786 18.515 -2.535 1.00 53.50 663 GLY A O 1
ATOM 5150 N N . TYR A 1 664 ? 17.190 17.577 -4.472 1.00 53.78 664 TYR A N 1
ATOM 5151 C CA . TYR A 1 664 ? 18.452 17.772 -5.218 1.00 53.78 664 TYR A CA 1
ATOM 5152 C C . TYR A 1 664 ? 18.761 19.211 -5.672 1.00 53.78 664 TYR A C 1
ATOM 5154 O O . TYR A 1 664 ? 19.717 19.456 -6.413 1.00 53.78 664 TYR A O 1
ATOM 5162 N N . GLY A 1 665 ? 17.939 20.184 -5.269 1.00 63.62 665 GLY A N 1
ATOM 5163 C CA . GLY A 1 665 ? 18.129 21.595 -5.615 1.00 63.62 665 GLY A CA 1
ATOM 5164 C C . GLY A 1 665 ? 18.219 21.838 -7.129 1.00 63.62 665 GLY A C 1
ATOM 5165 O O . GLY A 1 665 ? 17.355 21.410 -7.890 1.00 63.62 665 GLY A O 1
ATOM 5166 N N . ARG A 1 666 ? 19.269 22.546 -7.568 1.00 70.25 666 ARG A N 1
ATOM 5167 C CA . ARG A 1 666 ? 19.485 22.929 -8.979 1.00 70.25 666 ARG A CA 1
ATOM 5168 C C . ARG A 1 666 ? 19.937 21.779 -9.880 1.00 70.25 666 ARG A C 1
ATOM 5170 O O . ARG A 1 666 ? 19.751 21.870 -11.091 1.00 70.25 666 ARG A O 1
ATOM 5177 N N . GLY A 1 667 ? 20.514 20.719 -9.305 1.00 78.56 667 GLY A N 1
ATOM 5178 C CA . GLY A 1 667 ? 21.060 19.593 -10.069 1.00 78.56 667 GLY A CA 1
ATOM 5179 C C . GLY A 1 667 ? 20.010 18.965 -10.983 1.00 78.56 667 GLY A C 1
ATOM 5180 O O . GLY A 1 667 ? 20.252 18.783 -12.172 1.00 78.56 667 GLY A O 1
ATOM 5181 N N . HIS A 1 668 ? 18.799 18.759 -10.462 1.00 82.25 668 HIS A N 1
ATOM 5182 C CA . HIS A 1 668 ? 17.702 18.155 -11.216 1.00 82.25 668 HIS A CA 1
ATOM 5183 C C . HIS A 1 668 ? 17.158 19.056 -12.342 1.00 82.25 668 HIS A C 1
ATOM 5185 O O . HIS A 1 668 ? 16.881 18.578 -13.435 1.00 82.25 668 HIS A O 1
ATOM 5191 N N . ASN A 1 669 ? 17.069 20.377 -12.136 1.00 85.12 669 ASN A N 1
ATOM 5192 C CA . ASN A 1 669 ? 16.650 21.297 -13.204 1.00 85.12 669 ASN A CA 1
ATOM 5193 C C . ASN A 1 669 ? 17.641 21.287 -14.380 1.00 85.12 669 ASN A C 1
ATOM 5195 O O . ASN A 1 669 ? 17.230 21.281 -15.542 1.00 85.12 669 ASN A O 1
ATOM 5199 N N . PHE A 1 670 ? 18.945 21.291 -14.084 1.00 89.50 670 PHE A N 1
ATOM 5200 C CA . PHE A 1 670 ? 19.982 21.210 -15.113 1.00 89.50 670 PHE A CA 1
ATOM 5201 C C . PHE A 1 670 ? 20.007 19.848 -15.800 1.00 89.50 670 PHE A C 1
ATOM 5203 O O . PHE A 1 670 ? 20.184 19.794 -17.011 1.00 89.50 670 PHE A O 1
ATOM 5210 N N . GLU A 1 671 ? 19.765 18.768 -15.065 1.00 92.31 671 GLU A N 1
ATOM 5211 C CA . GLU A 1 671 ? 19.637 17.425 -15.627 1.00 92.31 671 GLU A CA 1
ATOM 5212 C C . GLU A 1 671 ? 18.490 17.356 -16.659 1.00 92.31 671 GLU A C 1
ATOM 5214 O O . GLU A 1 671 ? 18.725 16.960 -17.805 1.00 92.31 671 GLU A O 1
ATOM 5219 N N . ILE A 1 672 ? 17.305 17.893 -16.337 1.00 91.56 672 ILE A N 1
ATOM 5220 C CA . ILE A 1 672 ? 16.174 17.983 -17.280 1.00 91.56 672 ILE A CA 1
ATOM 5221 C C . ILE A 1 672 ? 16.541 18.833 -18.507 1.00 91.56 672 ILE A C 1
ATOM 5223 O O . ILE A 1 672 ? 16.238 18.457 -19.642 1.00 91.56 672 ILE A O 1
ATOM 5227 N N . LEU A 1 673 ? 17.206 19.980 -18.318 1.00 93.88 673 LEU A N 1
ATOM 5228 C CA . LEU A 1 673 ? 17.664 20.821 -19.433 1.00 93.88 673 LEU A CA 1
ATOM 5229 C C . LEU A 1 673 ? 18.697 20.105 -20.316 1.00 93.88 673 LEU A C 1
ATOM 5231 O O . LEU A 1 673 ? 18.664 20.264 -21.539 1.00 93.88 673 LEU A O 1
ATOM 5235 N N . GLY A 1 674 ? 19.570 19.291 -19.719 1.00 95.38 674 GLY A N 1
ATOM 5236 C CA . GLY A 1 674 ? 20.511 18.419 -20.419 1.00 95.38 674 GLY A CA 1
ATOM 5237 C C . GLY A 1 674 ? 19.792 17.387 -21.282 1.00 95.38 674 GLY A C 1
ATOM 5238 O O . GLY A 1 674 ? 20.080 17.287 -22.479 1.00 95.38 674 GLY A O 1
ATOM 5239 N N . ARG A 1 675 ? 18.786 16.699 -20.721 1.00 94.94 675 ARG A N 1
ATOM 5240 C CA . ARG A 1 675 ? 17.902 15.777 -21.458 1.00 94.94 675 ARG A CA 1
ATOM 5241 C C . ARG A 1 675 ? 17.209 16.455 -22.637 1.00 94.94 675 ARG A C 1
ATOM 5243 O O . ARG A 1 675 ? 17.240 15.922 -23.745 1.00 94.94 675 ARG A O 1
ATOM 5250 N N . ILE A 1 676 ? 16.631 17.642 -22.428 1.00 96.31 676 ILE A N 1
ATOM 5251 C CA . ILE A 1 676 ? 15.967 18.411 -23.493 1.00 96.31 676 ILE A CA 1
ATOM 5252 C C . ILE A 1 676 ? 16.961 18.767 -24.606 1.00 96.31 676 ILE A C 1
ATOM 5254 O O . ILE A 1 676 ? 16.688 18.510 -25.777 1.00 96.31 676 ILE A O 1
ATOM 5258 N N . ALA A 1 677 ? 18.124 19.324 -24.257 1.00 96.50 677 ALA A N 1
ATOM 5259 C CA . ALA A 1 677 ? 19.138 19.715 -25.235 1.00 96.50 677 ALA A CA 1
ATOM 5260 C C . ALA A 1 677 ? 19.661 18.508 -26.032 1.00 96.50 677 ALA A C 1
ATOM 5262 O O . ALA A 1 677 ? 19.825 18.602 -27.249 1.00 96.50 677 ALA A O 1
ATOM 5263 N N . ARG A 1 678 ? 19.857 17.356 -25.375 1.00 94.56 678 ARG A N 1
ATOM 5264 C CA . ARG A 1 678 ? 20.240 16.100 -26.036 1.00 94.56 678 ARG A CA 1
ATOM 5265 C C . ARG A 1 678 ? 19.168 15.649 -27.026 1.00 94.56 678 ARG A C 1
ATOM 5267 O O . ARG A 1 678 ? 19.495 15.330 -28.163 1.00 94.56 678 ARG A O 1
ATOM 5274 N N . ALA A 1 679 ? 17.896 15.692 -26.632 1.00 94.06 679 ALA A N 1
ATOM 5275 C CA . ALA A 1 679 ? 16.772 15.322 -27.492 1.00 94.06 679 ALA A CA 1
ATOM 5276 C C . ALA A 1 679 ? 16.577 16.274 -28.696 1.00 94.06 679 ALA A C 1
ATOM 5278 O O . ALA A 1 679 ? 15.988 15.888 -29.703 1.00 94.06 679 ALA A O 1
ATOM 5279 N N . GLN A 1 680 ? 17.106 17.502 -28.619 1.00 94.94 680 GLN A N 1
ATOM 5280 C CA . GLN A 1 680 ? 17.199 18.455 -29.735 1.00 94.94 680 GLN A CA 1
ATOM 5281 C C . GLN A 1 680 ? 18.455 18.266 -30.612 1.00 94.94 680 GLN A C 1
ATOM 5283 O O . GLN A 1 680 ? 18.654 19.034 -31.552 1.00 94.94 680 GLN A O 1
ATOM 5288 N N . GLY A 1 681 ? 19.337 17.310 -30.295 1.00 93.88 681 GLY A N 1
ATOM 5289 C CA . GLY A 1 681 ? 20.631 17.133 -30.967 1.00 93.88 681 GLY A CA 1
ATOM 5290 C C . GLY A 1 681 ? 21.678 18.205 -30.625 1.00 93.88 681 GLY A C 1
ATOM 5291 O O . GLY A 1 681 ? 22.708 18.302 -31.290 1.00 93.88 681 GLY A O 1
ATOM 5292 N N . GLN A 1 682 ? 21.447 19.023 -29.591 1.00 95.94 682 GLN A N 1
ATOM 5293 C CA . GLN A 1 682 ? 22.346 20.101 -29.158 1.00 95.94 682 GLN A CA 1
ATOM 5294 C C . GLN A 1 682 ? 23.417 19.557 -28.199 1.00 95.94 682 GLN A C 1
ATOM 5296 O O . GLN A 1 682 ? 23.435 19.893 -27.015 1.00 95.94 682 GLN A O 1
ATOM 5301 N N . ASN A 1 683 ? 24.309 18.701 -28.706 1.00 92.69 683 ASN A N 1
ATOM 5302 C CA . ASN A 1 683 ? 25.255 17.921 -27.894 1.00 92.69 683 ASN A CA 1
ATOM 5303 C C . ASN A 1 683 ? 26.144 18.770 -26.966 1.00 92.69 683 ASN A C 1
ATOM 5305 O O . ASN A 1 683 ? 26.293 18.434 -25.793 1.00 92.69 683 ASN A O 1
ATOM 5309 N N . GLU A 1 684 ? 26.696 19.889 -27.447 1.00 95.00 684 GLU A N 1
ATOM 5310 C CA . GLU A 1 684 ? 27.535 20.776 -26.620 1.00 95.00 684 GLU A CA 1
ATOM 5311 C C . GLU A 1 684 ? 26.739 21.429 -25.484 1.00 95.00 684 GLU A C 1
ATOM 5313 O O . GLU A 1 684 ? 27.188 21.491 -24.340 1.00 95.00 684 GLU A O 1
ATOM 5318 N N . LYS A 1 685 ? 25.510 21.862 -25.779 1.00 95.69 685 LYS A N 1
ATOM 5319 C CA . LYS A 1 685 ? 24.622 22.464 -24.784 1.00 95.69 685 LYS A CA 1
ATOM 5320 C C . LYS A 1 685 ? 24.173 21.430 -23.754 1.00 95.69 685 LYS A C 1
ATOM 5322 O O . LYS A 1 685 ? 24.194 21.719 -22.561 1.00 95.69 685 LYS A O 1
ATOM 5327 N N . ALA A 1 686 ? 23.832 20.219 -24.197 1.00 96.06 686 ALA A N 1
ATOM 5328 C CA . ALA A 1 686 ? 23.506 19.104 -23.316 1.00 96.06 686 ALA A CA 1
ATOM 5329 C C . ALA A 1 686 ? 24.663 18.802 -22.359 1.00 96.06 686 ALA A C 1
ATOM 5331 O O . ALA A 1 686 ? 24.458 18.762 -21.148 1.00 96.06 686 ALA A O 1
ATOM 5332 N N . ARG A 1 687 ? 25.889 18.699 -22.889 1.00 96.50 687 ARG A N 1
ATOM 5333 C CA . ARG A 1 687 ? 27.109 18.513 -22.096 1.00 96.50 687 ARG A CA 1
ATOM 5334 C C . ARG A 1 687 ? 27.268 19.598 -21.030 1.00 96.50 687 ARG A C 1
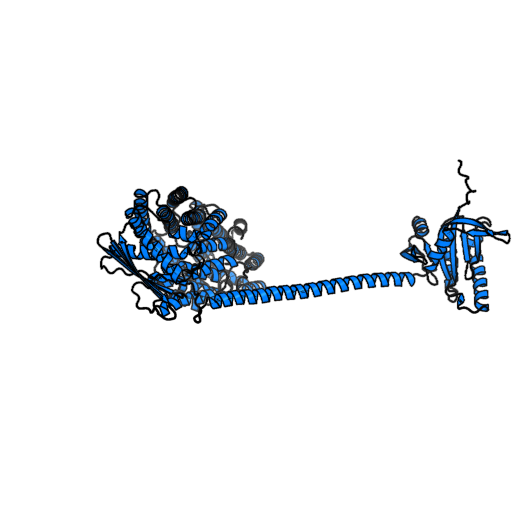ATOM 5336 O O . ARG A 1 687 ? 27.462 19.263 -19.867 1.00 96.50 687 ARG A O 1
ATOM 5343 N N . SER A 1 688 ? 27.103 20.872 -21.397 1.00 96.50 688 SER A N 1
ATOM 5344 C CA . SER A 1 688 ? 27.219 21.985 -20.442 1.00 96.50 688 SER A CA 1
ATOM 5345 C C . SER A 1 688 ? 26.202 21.903 -19.295 1.00 96.50 688 SER A C 1
ATOM 5347 O O . SER A 1 688 ? 26.530 22.196 -18.146 1.00 96.50 688 SER A O 1
ATOM 5349 N N . TYR A 1 689 ? 24.975 21.457 -19.580 1.00 95.94 689 TYR A N 1
ATOM 5350 C CA . TYR A 1 689 ? 23.951 21.277 -18.557 1.00 95.94 689 TYR A CA 1
ATOM 5351 C C . TYR A 1 689 ? 24.244 20.085 -17.647 1.00 95.94 689 TYR A C 1
ATOM 5353 O O . TYR A 1 689 ? 24.112 20.213 -16.434 1.00 95.94 689 TYR A O 1
ATOM 5361 N N . PHE A 1 690 ? 24.694 18.957 -18.193 1.00 96.12 690 PHE A N 1
ATOM 5362 C CA . PHE A 1 690 ? 25.071 17.791 -17.393 1.00 96.12 690 PHE A CA 1
ATOM 5363 C C . PHE A 1 690 ? 26.298 18.062 -16.503 1.00 96.12 690 PHE A C 1
ATOM 5365 O O . PHE A 1 690 ? 26.304 17.678 -15.333 1.00 96.12 690 PHE A O 1
ATOM 5372 N N . GLU A 1 691 ? 27.291 18.807 -17.000 1.00 95.62 691 GLU A N 1
ATOM 5373 C CA . GLU A 1 691 ? 28.423 19.297 -16.196 1.00 95.62 691 GLU A CA 1
ATOM 5374 C C . GLU A 1 691 ? 27.960 20.220 -15.055 1.00 95.62 691 GLU A C 1
ATOM 5376 O O . GLU A 1 691 ? 28.493 20.142 -13.949 1.00 95.62 691 GLU A O 1
ATOM 5381 N N . ALA A 1 692 ? 26.934 21.048 -15.284 1.00 91.12 692 ALA A N 1
ATOM 5382 C CA . ALA A 1 692 ? 26.339 21.901 -14.252 1.00 91.12 692 ALA A CA 1
ATOM 5383 C C . ALA A 1 692 ? 25.417 21.144 -13.274 1.00 91.12 692 ALA A C 1
ATOM 5385 O O . ALA A 1 692 ? 25.245 21.578 -12.133 1.00 91.12 692 ALA A O 1
ATOM 5386 N N . ALA A 1 693 ? 24.821 20.027 -13.700 1.00 91.44 693 ALA A N 1
ATOM 5387 C CA . ALA A 1 693 ? 23.920 19.215 -12.888 1.00 91.44 693 ALA A CA 1
ATOM 5388 C C . ALA A 1 693 ? 24.667 18.408 -11.819 1.00 91.44 693 ALA A C 1
ATOM 5390 O O . ALA A 1 693 ? 24.245 18.371 -10.660 1.00 91.44 693 ALA A O 1
ATOM 5391 N N . ARG A 1 694 ? 25.790 17.787 -12.204 1.00 92.06 694 ARG A N 1
ATOM 5392 C CA . ARG A 1 694 ? 26.535 16.820 -11.380 1.00 92.06 694 ARG A CA 1
ATOM 5393 C C . ARG A 1 694 ? 26.895 17.327 -9.976 1.00 92.06 694 ARG A C 1
ATOM 5395 O O . ARG A 1 694 ? 26.551 16.632 -9.018 1.00 92.06 694 ARG A O 1
ATOM 5402 N N . PRO A 1 695 ? 27.473 18.538 -9.806 1.00 89.06 695 PRO A N 1
ATOM 5403 C CA . PRO A 1 695 ? 27.854 19.030 -8.484 1.00 89.06 695 PRO A CA 1
ATOM 5404 C C . PRO A 1 695 ? 26.660 19.188 -7.541 1.00 89.06 695 PRO A C 1
ATOM 5406 O O . PRO A 1 695 ? 26.826 19.074 -6.333 1.00 89.06 695 PRO A O 1
ATOM 5409 N N . GLY A 1 696 ? 25.451 19.419 -8.070 1.00 83.88 696 GLY A N 1
ATOM 5410 C CA . GLY A 1 696 ? 24.240 19.518 -7.255 1.00 83.88 696 GLY A CA 1
ATOM 5411 C C . GLY A 1 696 ? 23.887 18.202 -6.560 1.00 83.88 696 GLY A C 1
ATOM 5412 O O . GLY A 1 696 ? 23.508 18.215 -5.390 1.00 83.88 696 GLY A O 1
ATOM 5413 N N . PHE A 1 697 ? 24.054 17.068 -7.247 1.00 86.94 697 PHE A N 1
ATOM 5414 C CA . PHE A 1 697 ? 23.831 15.744 -6.659 1.00 86.94 697 PHE A CA 1
ATOM 5415 C C . PHE A 1 697 ? 24.961 15.347 -5.700 1.00 86.94 697 PHE A C 1
ATOM 5417 O O . PHE A 1 697 ? 24.683 14.810 -4.630 1.00 86.94 697 PHE A O 1
ATOM 5424 N N . GLU A 1 698 ? 26.217 15.666 -6.026 1.00 87.81 698 GLU A N 1
ATOM 5425 C CA . GLU A 1 698 ? 27.369 15.405 -5.148 1.00 87.81 698 GLU A CA 1
ATOM 5426 C C . GLU A 1 698 ? 27.317 16.228 -3.857 1.00 87.81 698 GLU A C 1
ATOM 5428 O O . GLU A 1 698 ? 27.528 15.697 -2.770 1.00 87.81 698 GLU A O 1
ATOM 5433 N N . GLU A 1 699 ? 26.993 17.519 -3.956 1.00 83.56 699 GLU A N 1
ATOM 5434 C CA . GLU A 1 699 ? 26.825 18.394 -2.797 1.00 83.56 699 GLU A CA 1
ATOM 5435 C C . GLU A 1 699 ? 25.662 17.920 -1.920 1.00 83.56 699 GLU A C 1
ATOM 5437 O O . GLU A 1 699 ? 25.767 17.930 -0.691 1.00 83.56 699 GLU A O 1
ATOM 5442 N N . TRP A 1 700 ? 24.563 17.474 -2.540 1.00 79.44 700 TRP A N 1
ATOM 5443 C CA . TRP A 1 700 ? 23.438 16.904 -1.810 1.00 79.44 700 TRP A CA 1
ATOM 5444 C C . TRP A 1 700 ? 23.846 15.634 -1.059 1.00 79.44 700 TRP A C 1
ATOM 5446 O O . TRP A 1 700 ? 23.570 15.549 0.138 1.00 79.44 700 TRP A O 1
ATOM 5456 N N . LEU A 1 701 ? 24.544 14.703 -1.721 1.00 82.69 701 LEU A N 1
ATOM 5457 C CA . LEU A 1 701 ? 25.064 13.483 -1.100 1.00 82.69 701 LEU A CA 1
ATOM 5458 C C . LEU A 1 701 ? 26.028 13.808 0.043 1.00 82.69 701 LEU A C 1
ATOM 5460 O O . LEU A 1 701 ? 25.910 13.221 1.107 1.00 82.69 701 LEU A O 1
ATOM 5464 N N . ALA A 1 702 ? 26.931 14.775 -0.129 1.00 82.62 702 ALA A N 1
ATOM 5465 C CA . ALA A 1 702 ? 27.889 15.162 0.905 1.00 82.62 702 ALA A CA 1
ATOM 5466 C C . ALA A 1 702 ? 27.222 15.787 2.144 1.00 82.62 702 ALA A C 1
ATOM 5468 O O . ALA A 1 702 ? 27.684 15.583 3.265 1.00 82.62 702 ALA A O 1
ATOM 5469 N N . LYS A 1 703 ? 26.142 16.559 1.958 1.00 74.69 703 LYS A N 1
ATOM 5470 C CA . LYS A 1 703 ? 25.426 17.249 3.047 1.00 74.69 703 LYS A CA 1
ATOM 5471 C C . LYS A 1 703 ? 24.391 16.379 3.749 1.00 74.69 703 LYS A C 1
ATOM 5473 O O . LYS A 1 703 ? 24.168 16.546 4.944 1.00 74.69 703 LYS A O 1
ATOM 5478 N N . ASN A 1 704 ? 23.740 15.497 3.000 1.00 68.69 704 ASN A N 1
ATOM 5479 C CA . ASN A 1 704 ? 22.598 14.711 3.454 1.00 68.69 704 ASN A CA 1
ATOM 5480 C C . ASN A 1 704 ? 22.917 13.218 3.449 1.00 68.69 704 ASN A C 1
ATOM 5482 O O . ASN A 1 704 ? 22.001 12.414 3.292 1.00 68.69 704 ASN A O 1
ATOM 5486 N N . PHE A 1 705 ? 24.198 12.849 3.590 1.00 62.78 705 PHE A N 1
ATOM 5487 C CA . PHE A 1 705 ? 24.605 11.451 3.651 1.00 62.78 705 PHE A CA 1
ATOM 5488 C C . PHE A 1 705 ? 23.939 10.775 4.853 1.00 62.78 705 PHE A C 1
ATOM 5490 O O . PHE A 1 705 ? 24.385 10.874 5.997 1.00 62.78 705 PHE A O 1
ATOM 5497 N N . GLU A 1 706 ? 22.830 10.112 4.567 1.00 63.91 706 GLU A N 1
ATOM 5498 C CA . GLU A 1 706 ? 22.202 9.103 5.393 1.00 63.91 706 GLU A CA 1
ATOM 5499 C C . GLU A 1 706 ? 22.258 7.819 4.586 1.00 63.91 706 GLU A C 1
ATOM 5501 O O . GLU A 1 706 ? 21.608 7.711 3.540 1.00 63.91 706 GLU A O 1
ATOM 5506 N N . GLU A 1 707 ? 23.083 6.891 5.065 1.00 58.03 707 GLU A N 1
ATOM 5507 C CA . GLU A 1 707 ? 23.315 5.606 4.424 1.00 58.03 707 GLU A CA 1
ATOM 5508 C C . GLU A 1 707 ? 21.971 4.898 4.193 1.00 58.03 707 GLU A C 1
ATOM 5510 O O . GLU A 1 707 ? 21.203 4.653 5.125 1.00 58.03 707 GLU A O 1
ATOM 5515 N N . PHE A 1 708 ? 21.690 4.581 2.932 1.00 59.16 708 PHE A N 1
ATOM 5516 C CA . PHE A 1 708 ? 20.510 3.859 2.466 1.00 59.16 708 PHE A CA 1
ATOM 5517 C C . PHE A 1 708 ? 19.172 4.614 2.563 1.00 59.16 708 PHE A C 1
ATOM 5519 O O . PHE A 1 708 ? 18.121 3.990 2.731 1.00 59.16 708 PHE A O 1
ATOM 5526 N N . SER A 1 709 ? 19.173 5.940 2.388 1.00 73.06 709 SER A N 1
ATOM 5527 C CA . SER A 1 709 ? 17.942 6.718 2.138 1.00 73.06 709 SER A CA 1
ATOM 5528 C C . SER A 1 709 ? 17.506 6.658 0.665 1.00 73.06 709 SER A C 1
ATOM 5530 O O . SER A 1 709 ? 18.348 6.634 -0.230 1.00 73.06 709 SER A O 1
ATOM 5532 N N . GLU A 1 710 ? 16.193 6.665 0.375 1.00 74.75 710 GLU A N 1
ATOM 5533 C CA . GLU A 1 710 ? 15.668 6.612 -1.012 1.00 74.75 710 GLU A CA 1
ATOM 5534 C C . GLU A 1 710 ? 16.311 7.663 -1.935 1.00 74.75 710 GLU A C 1
ATOM 5536 O O . GLU A 1 710 ? 16.530 7.440 -3.128 1.00 74.75 710 GLU A O 1
ATOM 5541 N N . TRP A 1 711 ? 16.645 8.812 -1.349 1.00 78.06 711 TRP A N 1
ATOM 5542 C CA . TRP A 1 711 ? 17.224 9.954 -2.026 1.00 78.06 711 TRP A CA 1
ATOM 5543 C C . TRP A 1 711 ? 18.701 9.732 -2.366 1.00 78.06 711 TRP A C 1
ATOM 5545 O O . TRP A 1 711 ? 19.140 10.220 -3.407 1.00 78.06 711 TRP A O 1
ATOM 5555 N N . GLU A 1 712 ? 19.439 8.961 -1.556 1.00 83.62 712 GLU A N 1
ATOM 5556 C CA . GLU A 1 712 ? 20.817 8.546 -1.846 1.00 83.62 712 GLU A CA 1
ATOM 5557 C C . GLU A 1 712 ? 20.869 7.670 -3.101 1.00 83.62 712 GLU A C 1
ATOM 5559 O O . GLU A 1 712 ? 21.624 7.966 -4.028 1.00 83.62 712 GLU A O 1
ATOM 5564 N N . GLY A 1 713 ? 20.038 6.623 -3.161 1.00 86.06 713 GLY A N 1
ATOM 5565 C CA . GLY A 1 713 ? 20.009 5.704 -4.301 1.00 86.06 713 GLY A CA 1
ATOM 5566 C C . GLY A 1 713 ? 19.682 6.412 -5.612 1.00 86.06 713 GLY A C 1
ATOM 5567 O O . GLY A 1 713 ? 20.379 6.250 -6.611 1.00 86.06 713 GLY A O 1
ATOM 5568 N N . LYS A 1 714 ? 18.674 7.284 -5.587 1.00 88.06 714 LYS A N 1
ATOM 5569 C CA . LYS A 1 714 ? 18.320 8.133 -6.729 1.00 88.06 714 LYS A CA 1
ATOM 5570 C C . LYS A 1 714 ? 19.438 9.111 -7.109 1.00 88.06 714 LYS A C 1
ATOM 5572 O O . LYS A 1 714 ? 19.730 9.243 -8.292 1.00 88.06 714 LYS A O 1
ATOM 5577 N N . ALA A 1 715 ? 20.096 9.768 -6.148 1.00 88.94 715 ALA A N 1
ATOM 5578 C CA . ALA A 1 715 ? 21.198 10.692 -6.442 1.00 88.94 715 ALA A CA 1
ATOM 5579 C C . ALA A 1 715 ? 22.368 9.988 -7.144 1.00 88.94 715 ALA A C 1
ATOM 5581 O O . ALA A 1 715 ? 22.875 10.501 -8.140 1.00 88.94 715 ALA A O 1
ATOM 5582 N N . ARG A 1 716 ? 22.761 8.798 -6.670 1.00 91.69 716 ARG A N 1
ATOM 5583 C CA . ARG A 1 716 ? 23.796 7.973 -7.315 1.00 91.69 716 ARG A CA 1
ATOM 5584 C C . ARG A 1 716 ? 23.397 7.552 -8.725 1.00 91.69 716 ARG A C 1
ATOM 5586 O O . ARG A 1 716 ? 24.193 7.683 -9.651 1.00 91.69 716 ARG A O 1
ATOM 5593 N N . ALA A 1 717 ? 22.147 7.131 -8.908 1.00 93.56 717 ALA A N 1
ATOM 5594 C CA . ALA A 1 717 ? 21.627 6.759 -10.218 1.00 93.56 717 ALA A CA 1
ATOM 5595 C C . ALA A 1 717 ? 21.620 7.944 -11.207 1.00 93.56 717 ALA A C 1
ATOM 5597 O O . ALA A 1 717 ? 22.014 7.773 -12.360 1.00 93.56 717 ALA A O 1
ATOM 5598 N N . TYR A 1 718 ? 21.267 9.156 -10.758 1.00 93.81 718 TYR A N 1
ATOM 5599 C CA . TYR A 1 718 ? 21.384 10.370 -11.576 1.00 93.81 718 TYR A CA 1
ATOM 5600 C C . TYR A 1 718 ? 22.841 10.733 -11.888 1.00 93.81 718 TYR A C 1
ATOM 5602 O O . TYR A 1 718 ? 23.129 11.156 -13.004 1.00 93.81 718 TYR A O 1
ATOM 5610 N N . ILE A 1 719 ? 23.778 10.557 -10.948 1.00 94.81 719 ILE A N 1
ATOM 5611 C CA . ILE A 1 719 ? 25.212 10.758 -11.220 1.00 94.81 719 ILE A CA 1
ATOM 5612 C C . ILE A 1 719 ? 25.691 9.785 -12.303 1.00 94.81 719 ILE A C 1
ATOM 5614 O O . ILE A 1 719 ? 26.342 10.223 -13.251 1.00 94.81 719 ILE A O 1
ATOM 5618 N N . ALA A 1 720 ? 25.319 8.506 -12.213 1.00 97.06 720 ALA A N 1
ATOM 5619 C CA . ALA A 1 720 ? 25.642 7.507 -13.228 1.00 97.06 720 ALA A CA 1
ATOM 5620 C C . ALA A 1 720 ? 25.071 7.887 -14.606 1.00 97.06 720 ALA A C 1
ATOM 5622 O O . ALA A 1 720 ? 25.772 7.826 -15.614 1.00 97.06 720 ALA A O 1
ATOM 5623 N N . GLU A 1 721 ? 23.819 8.343 -14.664 1.00 96.25 721 GLU A N 1
ATOM 5624 C CA . GLU A 1 721 ? 23.205 8.837 -15.899 1.00 96.25 721 GLU A CA 1
ATOM 5625 C C . GLU A 1 721 ? 23.956 10.044 -16.484 1.00 96.25 721 GLU A C 1
ATOM 5627 O O . GLU A 1 721 ? 24.251 10.081 -17.682 1.00 96.25 721 GLU A O 1
ATOM 5632 N N . ILE A 1 722 ? 24.285 11.026 -15.644 1.00 96.44 722 ILE A N 1
ATOM 5633 C CA . ILE A 1 722 ? 25.047 12.214 -16.036 1.00 96.44 722 ILE A CA 1
ATOM 5634 C C . ILE A 1 722 ? 26.419 11.808 -16.584 1.00 96.44 722 ILE A C 1
ATOM 5636 O O . ILE A 1 722 ? 26.852 12.324 -17.613 1.00 96.44 722 ILE A O 1
ATOM 5640 N N . ASP A 1 723 ? 27.093 10.859 -15.938 1.00 97.19 723 ASP A N 1
ATOM 5641 C CA . ASP A 1 723 ? 28.389 10.347 -16.377 1.00 97.19 723 ASP A CA 1
ATOM 5642 C C . ASP A 1 723 ? 28.280 9.635 -17.737 1.00 97.19 723 ASP A C 1
ATOM 5644 O O . ASP A 1 723 ? 29.106 9.889 -18.621 1.00 97.19 723 ASP A O 1
ATOM 5648 N N . ALA A 1 724 ? 27.205 8.874 -17.979 1.00 96.81 724 ALA A N 1
ATOM 5649 C CA . ALA A 1 724 ? 26.923 8.294 -19.292 1.00 96.81 724 ALA A CA 1
ATOM 5650 C C . ALA A 1 724 ? 26.711 9.384 -20.357 1.00 96.81 724 ALA A C 1
ATOM 5652 O O . ALA A 1 724 ? 27.282 9.315 -21.447 1.00 96.81 724 ALA A O 1
ATOM 5653 N N . ALA A 1 725 ? 25.947 10.434 -20.035 1.00 95.06 725 ALA A N 1
ATOM 5654 C CA . ALA A 1 725 ? 25.697 11.555 -20.942 1.00 95.06 725 ALA A CA 1
ATOM 5655 C C . ALA A 1 725 ? 26.972 12.336 -21.309 1.00 95.06 725 ALA A C 1
ATOM 5657 O O . ALA A 1 725 ? 27.066 12.889 -22.408 1.00 95.06 725 ALA A O 1
ATOM 5658 N N . LEU A 1 726 ? 27.946 12.374 -20.396 1.00 95.88 726 LEU A N 1
ATOM 5659 C CA . LEU A 1 726 ? 29.242 13.037 -20.559 1.00 95.88 726 LEU A CA 1
ATOM 5660 C C . LEU A 1 726 ? 30.306 12.145 -21.219 1.00 95.88 726 LEU A C 1
ATOM 5662 O O . LEU A 1 726 ? 31.432 12.599 -21.431 1.00 95.88 726 LEU A O 1
ATOM 5666 N N . GLY A 1 727 ? 29.958 10.904 -21.574 1.00 94.94 727 GLY A N 1
ATOM 5667 C CA . GLY A 1 727 ? 30.851 9.953 -22.237 1.00 94.94 727 GLY A CA 1
ATOM 5668 C C . GLY A 1 727 ? 31.796 9.203 -21.294 1.00 94.94 727 GLY A C 1
ATOM 5669 O O . GLY A 1 727 ? 32.719 8.546 -21.771 1.00 94.94 727 GLY A O 1
ATOM 5670 N N . ARG A 1 728 ? 31.579 9.265 -19.972 1.00 96.56 728 ARG A N 1
ATOM 5671 C CA . ARG A 1 728 ? 32.307 8.478 -18.959 1.00 96.56 728 ARG A CA 1
ATOM 5672 C C . ARG A 1 728 ? 31.676 7.093 -18.812 1.00 96.56 728 ARG A C 1
ATOM 5674 O O . ARG A 1 728 ? 31.090 6.761 -17.787 1.00 96.56 728 ARG A O 1
ATOM 5681 N N . LYS A 1 729 ? 31.744 6.312 -19.888 1.00 96.44 729 LYS A N 1
ATOM 5682 C CA . LYS A 1 729 ? 31.013 5.050 -20.053 1.00 96.44 729 LYS A CA 1
ATOM 5683 C C . LYS A 1 729 ? 31.272 4.039 -18.933 1.00 96.44 729 LYS A C 1
ATOM 5685 O O . LYS A 1 729 ? 30.323 3.534 -18.337 1.00 96.44 729 LYS A O 1
ATOM 5690 N N . GLU A 1 730 ? 32.534 3.707 -18.681 1.00 96.44 730 GLU A N 1
ATOM 5691 C CA . GLU A 1 730 ? 32.904 2.649 -17.738 1.00 96.44 730 GLU A CA 1
ATOM 5692 C C . GLU A 1 730 ? 32.480 3.012 -16.310 1.00 96.44 730 GLU A C 1
ATOM 5694 O O . GLU A 1 730 ? 31.836 2.199 -15.643 1.00 96.44 730 GLU A O 1
ATOM 5699 N N . ASP A 1 731 ? 32.751 4.254 -15.897 1.00 95.31 731 ASP A N 1
ATOM 5700 C CA . ASP A 1 731 ? 32.376 4.788 -14.583 1.00 95.31 731 ASP A CA 1
ATOM 5701 C C . ASP A 1 731 ? 30.853 4.796 -14.399 1.00 95.31 731 ASP A C 1
ATOM 5703 O O . ASP A 1 731 ? 30.340 4.325 -13.384 1.00 95.31 731 ASP A O 1
ATOM 5707 N N . ALA A 1 732 ? 30.115 5.265 -15.411 1.00 97.62 732 ALA A N 1
ATOM 5708 C CA . ALA A 1 732 ? 28.660 5.337 -15.383 1.00 97.62 732 ALA A CA 1
ATOM 5709 C C . ALA A 1 732 ? 28.011 3.959 -15.224 1.00 97.62 732 ALA A C 1
ATOM 5711 O O . ALA A 1 732 ? 27.137 3.761 -14.380 1.00 97.62 732 ALA A O 1
ATOM 5712 N N . ILE A 1 733 ? 28.450 2.982 -16.021 1.00 98.06 733 ILE A N 1
ATOM 5713 C CA . ILE A 1 733 ? 27.923 1.618 -15.957 1.00 98.06 733 ILE A CA 1
ATOM 5714 C C . ILE A 1 733 ? 28.291 0.958 -14.621 1.00 98.06 733 ILE A C 1
ATOM 5716 O O . ILE A 1 733 ? 27.477 0.223 -14.054 1.00 98.06 733 ILE A O 1
ATOM 5720 N N . GLN A 1 734 ? 29.507 1.190 -14.119 1.00 97.25 734 GLN A N 1
ATOM 5721 C CA . GLN A 1 734 ? 29.939 0.663 -12.830 1.00 97.25 734 GLN A CA 1
ATOM 5722 C C . GLN A 1 734 ? 29.088 1.223 -11.686 1.00 97.25 734 GLN A C 1
ATOM 5724 O O . GLN A 1 734 ? 28.527 0.430 -10.930 1.00 97.25 734 GLN A O 1
ATOM 5729 N N . GLU A 1 735 ? 28.939 2.547 -11.589 1.00 95.88 735 GLU A N 1
ATOM 5730 C CA . GLU A 1 735 ? 28.136 3.184 -10.537 1.00 95.88 735 GLU A CA 1
ATOM 5731 C C . GLU A 1 735 ? 26.654 2.813 -10.666 1.00 95.88 735 GLU A C 1
ATOM 5733 O O . GLU A 1 735 ? 26.004 2.507 -9.669 1.00 95.88 735 GLU A O 1
ATOM 5738 N N . GLY A 1 736 ? 26.114 2.757 -11.887 1.00 96.50 736 GLY A N 1
ATOM 5739 C CA . GLY A 1 736 ? 24.725 2.368 -12.128 1.00 96.50 736 GLY A CA 1
ATOM 5740 C C . GLY A 1 736 ? 24.417 0.943 -11.651 1.00 96.50 736 GLY A C 1
ATOM 5741 O O . GLY A 1 736 ? 23.432 0.729 -10.942 1.00 96.50 736 GLY A O 1
ATOM 5742 N N . ARG A 1 737 ? 25.277 -0.035 -11.977 1.00 96.88 737 ARG A N 1
ATOM 5743 C CA . ARG A 1 737 ? 25.130 -1.415 -11.477 1.00 96.88 737 ARG A CA 1
ATOM 5744 C C . ARG A 1 737 ? 25.305 -1.491 -9.968 1.00 96.88 737 ARG A C 1
ATOM 5746 O O . ARG A 1 737 ? 24.486 -2.114 -9.301 1.00 96.88 737 ARG A O 1
ATOM 5753 N N . HIS A 1 738 ? 26.329 -0.825 -9.440 1.00 94.88 738 HIS A N 1
ATOM 5754 C CA . HIS A 1 738 ? 26.573 -0.791 -8.004 1.00 94.88 738 HIS A CA 1
ATOM 5755 C C . HIS A 1 738 ? 25.369 -0.211 -7.251 1.00 94.88 738 HIS A C 1
ATOM 5757 O O . HIS A 1 738 ? 24.945 -0.755 -6.237 1.00 94.88 738 HIS A O 1
ATOM 5763 N N . THR A 1 739 ? 24.742 0.835 -7.792 1.00 93.50 739 THR A N 1
ATOM 5764 C CA . THR A 1 739 ? 23.537 1.430 -7.206 1.00 93.50 739 THR A CA 1
ATOM 5765 C C . THR A 1 739 ? 22.365 0.443 -7.210 1.00 93.50 739 THR A C 1
ATOM 5767 O O . THR A 1 739 ? 21.678 0.331 -6.201 1.00 93.50 739 THR A O 1
ATOM 5770 N N . VAL A 1 740 ? 22.153 -0.330 -8.282 1.00 94.12 740 VAL A N 1
ATOM 5771 C CA . VAL A 1 740 ? 21.132 -1.400 -8.299 1.00 94.12 740 VAL A CA 1
ATOM 5772 C C . VAL A 1 740 ? 21.432 -2.491 -7.263 1.00 94.12 740 VAL A C 1
ATOM 5774 O O . VAL A 1 740 ? 20.521 -2.947 -6.576 1.00 94.12 740 VAL A O 1
ATOM 5777 N N . GLU A 1 741 ? 22.696 -2.884 -7.096 1.00 92.75 741 GLU A N 1
ATOM 5778 C CA . GLU A 1 741 ? 23.113 -3.869 -6.085 1.00 92.75 741 GLU A CA 1
ATOM 5779 C C . GLU A 1 741 ? 22.904 -3.365 -4.651 1.00 92.75 741 GLU A C 1
ATOM 5781 O O . GLU A 1 741 ? 22.488 -4.128 -3.777 1.00 92.75 741 GLU A O 1
ATOM 5786 N N . LEU A 1 742 ? 23.146 -2.074 -4.408 1.00 89.31 742 LEU A N 1
ATOM 5787 C CA . LEU A 1 742 ? 22.848 -1.421 -3.135 1.00 89.31 742 LEU A CA 1
ATOM 5788 C C . LEU A 1 742 ? 21.340 -1.272 -2.901 1.00 89.31 742 LEU A C 1
ATOM 5790 O O . LEU A 1 742 ? 20.916 -1.148 -1.756 1.00 89.31 742 LEU A O 1
ATOM 5794 N N . TRP A 1 743 ? 20.512 -1.297 -3.940 1.00 89.06 743 TRP A N 1
ATOM 5795 C CA . TRP A 1 743 ? 19.066 -1.100 -3.839 1.00 89.06 743 TRP A CA 1
ATOM 5796 C C . TRP A 1 743 ? 18.285 -2.309 -4.364 1.00 89.06 743 TRP A C 1
ATOM 5798 O O . TRP A 1 743 ? 17.521 -2.183 -5.323 1.00 89.06 743 TRP A O 1
ATOM 5808 N N . PRO A 1 744 ? 18.427 -3.494 -3.732 1.00 88.94 744 PRO A N 1
ATOM 5809 C CA . PRO A 1 744 ? 17.647 -4.656 -4.125 1.00 88.94 744 PRO A CA 1
ATOM 5810 C C . PRO A 1 744 ? 16.162 -4.440 -3.807 1.00 88.94 744 PRO A C 1
ATOM 5812 O O . PRO A 1 744 ? 15.803 -3.714 -2.878 1.00 88.94 744 PRO A O 1
ATOM 5815 N N . MET A 1 745 ? 15.284 -5.156 -4.512 1.00 85.50 745 MET A N 1
ATOM 5816 C CA . MET A 1 745 ? 13.826 -5.107 -4.291 1.00 85.50 745 MET A CA 1
ATOM 5817 C C . MET A 1 745 ? 13.421 -5.417 -2.842 1.00 85.50 745 MET A C 1
ATOM 5819 O O . MET A 1 745 ? 12.433 -4.888 -2.348 1.00 85.50 745 MET A O 1
ATOM 5823 N N . THR A 1 746 ? 14.198 -6.245 -2.137 1.00 85.12 746 THR A N 1
ATOM 5824 C CA . THR A 1 746 ? 13.973 -6.572 -0.720 1.00 85.12 746 THR A CA 1
ATOM 5825 C C . THR A 1 746 ? 14.254 -5.405 0.224 1.00 85.12 746 THR A C 1
ATOM 5827 O O . THR A 1 746 ? 13.785 -5.419 1.362 1.00 85.12 746 THR A O 1
ATOM 5830 N N . ARG A 1 747 ? 15.040 -4.413 -0.215 1.00 84.75 747 ARG A N 1
ATOM 5831 C CA . ARG A 1 747 ? 15.337 -3.206 0.559 1.00 84.75 747 ARG A CA 1
ATOM 5832 C C . ARG A 1 747 ? 14.237 -2.174 0.392 1.00 84.75 747 ARG A C 1
ATOM 5834 O O . ARG A 1 747 ? 13.782 -1.649 1.399 1.00 84.75 747 ARG A O 1
ATOM 5841 N N . ASP A 1 748 ? 13.854 -1.851 -0.833 1.00 86.12 748 ASP A N 1
ATOM 5842 C CA . ASP A 1 748 ? 12.719 -0.969 -1.102 1.00 86.12 748 ASP A CA 1
ATOM 5843 C C . ASP A 1 748 ? 12.211 -1.220 -2.522 1.00 86.12 748 ASP A C 1
ATOM 5845 O O . ASP A 1 748 ? 12.825 -0.789 -3.500 1.00 86.12 748 ASP A O 1
ATOM 5849 N N . ALA A 1 749 ? 11.098 -1.939 -2.637 1.00 86.88 749 ALA A N 1
ATOM 5850 C CA . ALA A 1 749 ? 10.566 -2.356 -3.927 1.00 86.88 749 ALA A CA 1
ATOM 5851 C C . ALA A 1 749 ? 10.122 -1.169 -4.803 1.00 86.88 749 ALA A C 1
ATOM 5853 O O . ALA A 1 749 ? 10.158 -1.265 -6.030 1.00 86.88 749 ALA A O 1
ATOM 5854 N N . ARG A 1 750 ? 9.749 -0.034 -4.193 1.00 80.88 750 ARG A N 1
ATOM 5855 C CA . ARG A 1 750 ? 9.340 1.178 -4.916 1.00 80.88 750 ARG A CA 1
ATOM 5856 C C . ARG A 1 750 ? 10.553 1.892 -5.508 1.00 80.88 750 ARG A C 1
ATOM 5858 O O . ARG A 1 750 ? 10.547 2.244 -6.684 1.00 80.88 750 ARG A O 1
ATOM 5865 N N . VAL A 1 751 ? 11.601 2.090 -4.709 1.00 85.62 751 VAL A N 1
ATOM 5866 C CA . VAL A 1 751 ? 12.807 2.827 -5.132 1.00 85.62 751 VAL A CA 1
ATOM 5867 C C . VAL A 1 751 ? 13.670 1.994 -6.081 1.00 85.62 751 VAL A C 1
ATOM 5869 O O . VAL A 1 751 ? 14.208 2.521 -7.057 1.00 85.62 751 VAL A O 1
ATOM 5872 N N . ALA A 1 752 ? 13.772 0.687 -5.836 1.00 90.69 752 ALA A N 1
ATOM 5873 C CA . ALA A 1 752 ? 14.598 -0.214 -6.632 1.00 90.69 752 ALA A CA 1
ATOM 5874 C C . ALA A 1 752 ? 14.200 -0.217 -8.119 1.00 90.69 752 ALA A C 1
ATOM 5876 O O . ALA A 1 752 ? 15.073 -0.241 -8.985 1.00 90.69 752 ALA A O 1
ATOM 5877 N N . SER A 1 753 ? 12.901 -0.145 -8.437 1.00 89.81 753 SER A N 1
ATOM 5878 C CA . SER A 1 753 ? 12.425 -0.116 -9.829 1.00 89.81 753 SER A CA 1
ATOM 5879 C C . SER A 1 753 ? 12.841 1.163 -10.572 1.00 89.81 753 SER A C 1
ATOM 5881 O O . SER A 1 753 ? 13.239 1.117 -11.739 1.00 89.81 753 SER A O 1
ATOM 5883 N N . GLU A 1 754 ? 12.809 2.311 -9.893 1.00 89.88 754 GLU A N 1
ATOM 5884 C CA . GLU A 1 754 ? 13.228 3.599 -10.459 1.00 89.88 754 GLU A CA 1
ATOM 5885 C C . GLU A 1 754 ? 14.743 3.629 -10.712 1.00 89.88 754 GLU A C 1
ATOM 5887 O O . GLU A 1 754 ? 15.187 3.988 -11.802 1.00 89.88 754 GLU A O 1
ATOM 5892 N N . ILE A 1 755 ? 15.544 3.149 -9.755 1.00 94.12 755 ILE A N 1
ATOM 5893 C CA . ILE A 1 755 ? 17.003 3.017 -9.911 1.00 94.12 755 ILE A CA 1
ATOM 5894 C C . ILE A 1 755 ? 17.342 2.064 -11.064 1.00 94.12 755 ILE A C 1
ATOM 5896 O O . ILE A 1 755 ? 18.183 2.366 -11.912 1.00 94.12 755 ILE A O 1
ATOM 5900 N N . ALA A 1 756 ? 16.652 0.929 -11.141 1.00 95.12 756 ALA A N 1
ATOM 5901 C CA . ALA A 1 756 ? 16.852 -0.050 -12.199 1.00 95.12 756 ALA A CA 1
ATOM 5902 C C . ALA A 1 756 ? 16.428 0.479 -13.586 1.00 95.12 756 ALA A C 1
ATOM 5904 O O . ALA A 1 756 ? 16.986 0.055 -14.600 1.00 95.12 756 ALA A O 1
ATOM 5905 N N . THR A 1 757 ? 15.489 1.429 -13.635 1.00 95.25 757 THR A N 1
ATOM 5906 C CA . THR A 1 757 ? 15.126 2.172 -14.852 1.00 95.25 757 THR A CA 1
ATOM 5907 C C . THR A 1 757 ? 16.246 3.114 -15.279 1.00 95.25 757 THR A C 1
ATOM 5909 O O . THR A 1 757 ? 16.614 3.131 -16.453 1.00 95.25 757 THR A O 1
ATOM 5912 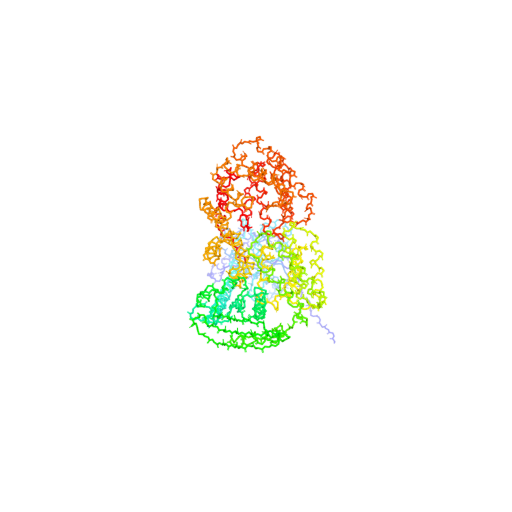N N . LEU A 1 758 ? 16.827 3.864 -14.340 1.00 95.56 758 LEU A N 1
ATOM 5913 C CA . LEU A 1 758 ? 17.953 4.758 -14.621 1.00 95.56 758 LEU A CA 1
ATOM 5914 C C . LEU A 1 758 ? 19.180 3.984 -15.125 1.00 95.56 758 LEU A C 1
ATOM 5916 O O . LEU A 1 758 ? 19.854 4.452 -16.038 1.00 95.56 758 LEU A O 1
ATOM 5920 N N . LEU A 1 759 ? 19.415 2.755 -14.650 1.00 97.50 759 LEU A N 1
ATOM 5921 C CA . LEU A 1 759 ? 20.446 1.882 -15.224 1.00 97.50 759 LEU A CA 1
ATOM 5922 C C . LEU A 1 759 ? 20.183 1.551 -16.708 1.00 97.50 759 LEU A C 1
ATOM 5924 O O . LEU A 1 759 ? 21.118 1.529 -17.508 1.00 97.50 759 LEU A O 1
ATOM 5928 N N . ALA A 1 760 ? 18.926 1.348 -17.116 1.00 97.56 760 ALA A N 1
ATOM 5929 C CA . ALA A 1 760 ? 18.608 1.175 -18.535 1.00 97.56 760 ALA A CA 1
ATOM 5930 C C . ALA A 1 760 ? 18.924 2.440 -19.355 1.00 97.56 760 ALA A C 1
ATOM 5932 O O . ALA A 1 760 ? 19.417 2.332 -20.479 1.00 97.56 760 ALA A O 1
ATOM 5933 N N . VAL A 1 761 ? 18.706 3.634 -18.788 1.00 96.88 761 VAL A N 1
ATOM 5934 C CA . VAL A 1 761 ? 19.107 4.912 -19.408 1.00 96.88 761 VAL A CA 1
ATOM 5935 C C . VAL A 1 761 ? 20.631 5.013 -19.528 1.00 96.88 761 VAL A C 1
ATOM 5937 O O . VAL A 1 761 ? 21.140 5.362 -20.593 1.00 96.88 761 VAL A O 1
ATOM 5940 N N . VAL A 1 762 ? 21.370 4.637 -18.479 1.00 98.06 762 VAL A N 1
ATOM 5941 C CA . VAL A 1 762 ? 22.842 4.577 -18.484 1.00 98.06 762 VAL A CA 1
ATOM 5942 C C . VAL A 1 762 ? 23.347 3.674 -19.608 1.00 98.06 762 VAL A C 1
ATOM 5944 O O . VAL A 1 762 ? 24.225 4.088 -20.369 1.00 98.06 762 VAL A O 1
ATOM 5947 N N . TYR A 1 763 ? 22.775 2.475 -19.766 1.00 97.88 763 TYR A N 1
ATOM 5948 C CA . TYR A 1 763 ? 23.129 1.574 -20.865 1.00 97.88 763 TYR A CA 1
ATOM 5949 C C . TYR A 1 763 ? 22.834 2.192 -22.231 1.00 97.88 763 TYR A C 1
ATOM 5951 O O . TYR A 1 763 ? 23.708 2.188 -23.100 1.00 97.88 763 TYR A O 1
ATOM 5959 N N . MET A 1 764 ? 21.654 2.795 -22.402 1.00 94.69 764 MET A N 1
ATOM 5960 C CA . MET A 1 764 ? 21.286 3.480 -23.643 1.00 94.69 764 MET A CA 1
ATOM 5961 C C . MET A 1 764 ? 22.298 4.553 -24.030 1.00 94.69 764 MET A C 1
ATOM 5963 O O . MET A 1 764 ? 22.785 4.582 -25.160 1.00 94.69 764 MET A O 1
ATOM 5967 N N . TRP A 1 765 ? 22.636 5.440 -23.099 1.00 94.25 765 TRP A N 1
ATOM 5968 C CA . TRP A 1 765 ? 23.499 6.582 -23.391 1.00 94.25 765 TRP A CA 1
ATOM 5969 C C . TRP A 1 765 ? 24.980 6.218 -23.486 1.00 94.25 765 TRP A C 1
ATOM 5971 O O . TRP A 1 765 ? 25.736 6.941 -24.130 1.00 94.25 765 TRP A O 1
ATOM 5981 N N . SER A 1 766 ? 25.361 5.063 -22.941 1.00 95.62 766 SER A N 1
ATOM 5982 C CA . SER A 1 766 ? 26.691 4.460 -23.079 1.00 95.62 766 SER A CA 1
ATOM 5983 C C . SER A 1 766 ? 26.871 3.626 -24.360 1.00 95.62 766 SER A C 1
ATOM 5985 O O . SER A 1 766 ? 27.945 3.062 -24.586 1.00 95.62 766 SER A O 1
ATOM 5987 N N . GLY A 1 767 ? 25.830 3.517 -25.195 1.00 93.19 767 GLY A N 1
ATOM 5988 C CA . GLY A 1 767 ? 25.837 2.719 -26.427 1.00 93.19 767 GLY A CA 1
ATOM 5989 C C . GLY A 1 767 ? 25.631 1.212 -26.221 1.00 93.19 767 GLY A C 1
ATOM 5990 O O . GLY A 1 767 ? 25.774 0.446 -27.170 1.00 93.19 767 GLY A O 1
ATOM 5991 N N . GLU A 1 768 ? 25.268 0.774 -25.015 1.00 96.19 768 GLU A N 1
ATOM 5992 C CA . GLU A 1 768 ? 25.026 -0.629 -24.650 1.00 96.19 768 GLU A CA 1
ATOM 5993 C C . GLU A 1 768 ? 23.557 -1.020 -24.885 1.00 96.19 768 GLU A C 1
ATOM 5995 O O . GLU A 1 768 ? 22.803 -1.331 -23.962 1.00 96.19 768 GLU A O 1
ATOM 6000 N N . ARG A 1 769 ? 23.124 -0.973 -26.150 1.00 95.44 769 ARG A N 1
ATOM 6001 C CA . ARG A 1 769 ? 21.714 -1.159 -26.546 1.00 95.44 769 ARG A CA 1
ATOM 6002 C C . ARG A 1 769 ? 21.106 -2.477 -26.051 1.00 95.44 769 ARG A C 1
ATOM 6004 O O . ARG A 1 769 ? 19.975 -2.481 -25.570 1.00 95.44 769 ARG A O 1
ATOM 6011 N N . ASP A 1 770 ? 21.830 -3.586 -26.186 1.00 96.69 770 ASP A N 1
ATOM 6012 C CA . ASP A 1 770 ? 21.325 -4.904 -25.782 1.00 96.69 770 ASP A CA 1
ATOM 6013 C C . ASP A 1 770 ? 21.157 -4.999 -24.262 1.00 96.69 770 ASP A C 1
ATOM 6015 O O . ASP A 1 770 ? 20.111 -5.441 -23.792 1.00 96.69 770 ASP A O 1
ATOM 6019 N N . ALA A 1 771 ? 22.117 -4.472 -23.494 1.00 97.31 771 ALA A N 1
ATOM 6020 C CA . ALA A 1 771 ? 22.015 -4.412 -22.038 1.00 97.31 771 ALA A CA 1
ATOM 6021 C C . ALA A 1 771 ? 20.834 -3.542 -21.578 1.00 97.31 771 ALA A C 1
ATOM 6023 O O . ALA A 1 771 ? 20.146 -3.894 -20.622 1.00 97.31 771 ALA A O 1
ATOM 6024 N N . ALA A 1 772 ? 20.548 -2.437 -22.278 1.00 97.44 772 ALA A N 1
ATOM 6025 C CA . ALA A 1 772 ? 19.381 -1.607 -21.985 1.00 97.44 772 ALA A CA 1
ATOM 6026 C C . ALA A 1 772 ? 18.059 -2.363 -22.196 1.00 97.44 772 ALA A C 1
ATOM 6028 O O . ALA A 1 772 ? 17.156 -2.273 -21.363 1.00 97.44 772 ALA A O 1
ATOM 6029 N N . LEU A 1 773 ? 17.940 -3.122 -23.290 1.00 97.94 773 LEU A N 1
ATOM 6030 C CA . LEU A 1 773 ? 16.749 -3.926 -23.581 1.00 97.94 773 LEU A CA 1
ATOM 6031 C C . LEU A 1 773 ? 16.562 -5.057 -22.569 1.00 97.94 773 LEU A C 1
ATOM 6033 O O . LEU A 1 773 ? 15.444 -5.263 -22.096 1.00 97.94 773 LEU A O 1
ATOM 6037 N N . ASP A 1 774 ? 17.642 -5.747 -22.205 1.00 97.44 774 ASP A N 1
ATOM 6038 C CA . ASP A 1 774 ? 17.609 -6.802 -21.193 1.00 97.44 774 ASP A CA 1
ATOM 6039 C C . ASP A 1 774 ? 17.205 -6.241 -19.824 1.00 97.44 774 ASP A C 1
ATOM 6041 O O . ASP A 1 774 ? 16.331 -6.800 -19.159 1.00 97.44 774 ASP A O 1
ATOM 6045 N N . GLN A 1 775 ? 17.766 -5.092 -19.437 1.00 97.00 775 GLN A N 1
ATOM 6046 C CA . GLN A 1 775 ? 17.419 -4.400 -18.198 1.00 97.00 775 GLN A CA 1
ATOM 6047 C C . GLN A 1 775 ? 15.939 -3.986 -18.174 1.00 97.00 775 GLN A C 1
ATOM 6049 O O . GLN A 1 775 ? 15.231 -4.277 -17.210 1.00 97.00 775 GLN A O 1
ATOM 6054 N N . LEU A 1 776 ? 15.438 -3.357 -19.245 1.00 97.31 776 LEU A N 1
ATOM 6055 C CA . LEU A 1 776 ? 14.027 -2.971 -19.361 1.00 97.31 776 LEU A CA 1
ATOM 6056 C C . LEU A 1 776 ? 13.089 -4.182 -19.313 1.00 97.31 776 LEU A C 1
ATOM 6058 O O . LEU A 1 776 ? 12.034 -4.119 -18.682 1.00 97.31 776 LEU A O 1
ATOM 6062 N N . TRP A 1 777 ? 13.466 -5.290 -19.957 1.00 97.00 777 TRP A N 1
ATOM 6063 C CA . TRP A 1 777 ? 12.692 -6.528 -19.923 1.00 97.00 777 TRP A CA 1
ATOM 6064 C C . TRP A 1 777 ? 12.603 -7.108 -18.508 1.00 97.00 777 TRP A C 1
ATOM 6066 O O . TRP A 1 777 ? 11.513 -7.487 -18.075 1.00 97.00 777 TRP A O 1
ATOM 6076 N N . GLN A 1 778 ? 13.717 -7.130 -17.769 1.00 94.62 778 GLN A N 1
ATOM 6077 C CA . GLN A 1 778 ? 13.757 -7.629 -16.391 1.00 94.62 778 GLN A CA 1
ATOM 6078 C C . GLN A 1 778 ? 12.840 -6.833 -15.458 1.00 94.62 778 GLN A C 1
ATOM 6080 O O . GLN A 1 778 ? 12.150 -7.424 -14.627 1.00 94.62 778 GLN A O 1
ATOM 6085 N N . ILE A 1 779 ? 12.788 -5.507 -15.616 1.00 94.12 779 ILE A N 1
ATOM 6086 C CA . ILE A 1 779 ? 12.021 -4.642 -14.711 1.00 94.12 779 ILE A CA 1
ATOM 6087 C C . ILE A 1 779 ? 10.569 -4.420 -15.133 1.00 94.12 779 ILE A C 1
ATOM 6089 O O . ILE A 1 779 ? 9.787 -3.921 -14.334 1.00 94.12 779 ILE A O 1
ATOM 6093 N N . THR A 1 780 ? 10.162 -4.786 -16.353 1.00 93.62 780 THR A N 1
ATOM 6094 C CA . THR A 1 780 ? 8.855 -4.380 -16.914 1.00 93.62 780 THR A CA 1
ATOM 6095 C C . THR A 1 780 ? 7.635 -4.869 -16.112 1.00 93.62 780 THR A C 1
ATOM 6097 O O . THR A 1 780 ? 6.554 -4.278 -16.197 1.00 93.62 780 THR A O 1
ATOM 6100 N N . ASN A 1 781 ? 7.800 -5.946 -15.335 1.00 89.38 781 ASN A N 1
ATOM 6101 C CA . ASN A 1 781 ? 6.768 -6.522 -14.463 1.00 89.38 781 ASN A CA 1
ATOM 6102 C C . ASN A 1 781 ? 6.851 -6.029 -13.013 1.00 89.38 781 ASN A C 1
ATOM 6104 O O . ASN A 1 781 ? 6.086 -6.493 -12.172 1.00 89.38 781 ASN A O 1
ATOM 6108 N N . LEU A 1 782 ? 7.788 -5.136 -12.706 1.00 91.25 782 LEU A N 1
ATOM 6109 C CA . LEU A 1 782 ? 7.963 -4.580 -11.372 1.00 91.25 782 LEU A CA 1
ATOM 6110 C C . LEU A 1 782 ? 7.083 -3.341 -11.225 1.00 91.25 782 LEU A C 1
ATOM 6112 O O . LEU A 1 782 ? 6.899 -2.569 -12.173 1.00 91.25 782 LEU A O 1
ATOM 6116 N N . ALA A 1 783 ? 6.512 -3.165 -10.037 1.00 91.06 783 ALA A N 1
ATOM 6117 C CA . ALA A 1 783 ? 5.698 -2.000 -9.733 1.00 91.06 783 ALA A CA 1
ATOM 6118 C C . ALA A 1 783 ? 6.561 -0.727 -9.800 1.00 91.06 783 ALA A C 1
ATOM 6120 O O . ALA A 1 783 ? 7.713 -0.726 -9.373 1.00 91.06 783 ALA A O 1
ATOM 6121 N N . GLY A 1 784 ? 6.023 0.345 -10.386 1.00 87.19 784 GLY A N 1
ATOM 6122 C CA . GLY A 1 784 ? 6.770 1.595 -10.586 1.00 87.19 784 GLY A CA 1
ATOM 6123 C C . GLY A 1 784 ? 7.822 1.562 -11.706 1.00 87.19 784 GLY A C 1
ATOM 6124 O O . GLY A 1 784 ? 8.590 2.509 -11.843 1.00 87.19 784 GLY A O 1
ATOM 6125 N N . SER A 1 785 ? 7.894 0.498 -12.511 1.00 92.56 785 SER A N 1
ATOM 6126 C CA . SER A 1 785 ? 8.713 0.471 -13.737 1.00 92.56 785 SER A CA 1
ATOM 6127 C C . SER A 1 785 ? 8.083 1.322 -14.856 1.00 92.56 785 SER A C 1
ATOM 6129 O O . SER A 1 785 ? 6.901 1.682 -14.749 1.00 92.56 785 SER A O 1
ATOM 6131 N N . PRO A 1 786 ? 8.818 1.647 -15.944 1.00 95.25 786 PRO A N 1
ATOM 6132 C CA . PRO A 1 786 ? 8.325 2.520 -17.004 1.00 95.25 786 PRO A CA 1
ATOM 6133 C C . PRO A 1 786 ? 6.961 2.082 -17.525 1.00 95.25 786 PRO A C 1
ATOM 6135 O O . PRO A 1 786 ? 6.706 0.902 -17.782 1.00 95.25 786 PRO A O 1
ATOM 6138 N N . THR A 1 787 ? 6.061 3.049 -17.661 1.00 96.56 787 THR A N 1
ATOM 6139 C CA . THR A 1 787 ? 4.715 2.807 -18.185 1.00 96.56 787 THR A CA 1
ATOM 6140 C C . THR A 1 787 ? 4.760 2.629 -19.700 1.00 96.56 787 THR A C 1
ATOM 6142 O O . THR A 1 787 ? 5.694 3.078 -20.367 1.00 96.56 787 THR A O 1
ATOM 6145 N N . ALA A 1 788 ? 3.724 2.021 -20.284 1.00 96.94 788 ALA A N 1
ATOM 6146 C CA . ALA A 1 788 ? 3.631 1.909 -21.739 1.00 96.94 788 ALA A CA 1
ATOM 6147 C C . ALA A 1 788 ? 3.679 3.281 -22.436 1.00 96.94 788 ALA A C 1
ATOM 6149 O O . ALA A 1 788 ? 4.276 3.409 -23.502 1.00 96.94 788 ALA A O 1
ATOM 6150 N N . GLY A 1 789 ? 3.060 4.304 -21.844 1.00 97.38 789 GLY A N 1
ATOM 6151 C CA . GLY A 1 789 ? 3.108 5.674 -22.339 1.00 97.38 789 GLY A CA 1
ATOM 6152 C C . GLY A 1 789 ? 4.498 6.300 -22.246 1.00 97.38 789 GLY A C 1
ATOM 6153 O O . GLY A 1 789 ? 4.936 6.896 -23.226 1.00 97.38 789 GLY A O 1
ATOM 6154 N N . ASP A 1 790 ? 5.230 6.090 -21.145 1.00 96.50 790 ASP A N 1
ATOM 6155 C CA . ASP A 1 790 ? 6.630 6.526 -21.041 1.00 96.50 790 ASP A CA 1
ATOM 6156 C C . ASP A 1 790 ? 7.490 5.889 -22.142 1.00 96.50 790 ASP A C 1
ATOM 6158 O O . ASP A 1 790 ? 8.104 6.600 -22.934 1.00 96.50 790 ASP A O 1
ATOM 6162 N N . LEU A 1 791 ? 7.441 4.563 -22.294 1.00 97.12 791 LEU A N 1
ATOM 6163 C CA . LEU A 1 791 ? 8.219 3.847 -23.312 1.00 97.12 791 LEU A CA 1
ATOM 6164 C C . LEU A 1 791 ? 7.887 4.305 -24.749 1.00 97.12 791 LEU A C 1
ATOM 6166 O O . LEU A 1 791 ? 8.763 4.372 -25.617 1.00 97.12 791 LEU A O 1
ATOM 6170 N N . LYS A 1 792 ? 6.622 4.656 -25.015 1.00 96.19 792 LYS A N 1
ATOM 6171 C CA . LYS A 1 792 ? 6.160 5.131 -26.331 1.00 96.19 792 LYS A CA 1
ATOM 6172 C C . LYS A 1 792 ? 6.481 6.594 -26.610 1.00 96.19 792 LYS A C 1
ATOM 6174 O O . LYS A 1 792 ? 6.676 6.937 -27.771 1.00 96.19 792 LYS A O 1
ATOM 6179 N N . LEU A 1 793 ? 6.474 7.454 -25.594 1.00 96.62 793 LEU A N 1
ATOM 6180 C CA . LEU A 1 793 ? 6.529 8.904 -25.780 1.00 96.62 793 LEU A CA 1
ATOM 6181 C C . LEU A 1 793 ? 7.857 9.517 -25.361 1.00 96.62 793 LEU A C 1
ATOM 6183 O O . LEU A 1 793 ? 8.266 10.511 -25.952 1.00 96.62 793 LEU A O 1
ATOM 6187 N N . ASN A 1 794 ? 8.542 8.979 -24.358 1.00 95.88 794 ASN A N 1
ATOM 6188 C CA . ASN A 1 794 ? 9.744 9.594 -23.811 1.00 95.88 794 ASN A CA 1
ATOM 6189 C C . ASN A 1 794 ? 10.906 9.506 -24.825 1.00 95.88 794 ASN A C 1
ATOM 6191 O O . ASN A 1 794 ? 11.217 8.404 -25.291 1.00 95.88 794 ASN A O 1
ATOM 6195 N N . PRO A 1 795 ? 11.538 10.638 -25.209 1.00 95.12 795 PRO A N 1
ATOM 6196 C CA . PRO A 1 795 ? 12.586 10.662 -26.230 1.00 95.12 795 PRO A CA 1
ATOM 6197 C C . PRO A 1 795 ? 13.830 9.840 -25.881 1.00 95.12 795 PRO A C 1
ATOM 6199 O O . PRO A 1 795 ? 14.564 9.448 -26.781 1.00 95.12 795 PRO A O 1
ATOM 6202 N N . ILE A 1 796 ? 14.043 9.517 -24.601 1.00 93.62 796 ILE A N 1
ATOM 6203 C CA . ILE A 1 796 ? 15.141 8.644 -24.152 1.00 93.62 796 ILE A CA 1
ATOM 6204 C C . ILE A 1 796 ? 15.120 7.288 -24.874 1.00 93.62 796 ILE A C 1
ATOM 6206 O O . ILE A 1 796 ? 16.174 6.714 -25.146 1.00 93.62 796 ILE A O 1
ATOM 6210 N N . TRP A 1 797 ? 13.928 6.797 -25.219 1.00 95.25 797 TRP A N 1
ATOM 6211 C CA . TRP A 1 797 ? 13.734 5.485 -25.828 1.00 95.25 797 TRP A CA 1
ATOM 6212 C C . TRP A 1 797 ? 13.597 5.520 -27.357 1.00 95.25 797 TRP A C 1
ATOM 6214 O O . TRP A 1 797 ? 13.345 4.473 -27.952 1.00 95.25 797 TRP A O 1
ATOM 6224 N N . ASP A 1 798 ? 13.742 6.687 -28.007 1.00 94.19 798 ASP A N 1
ATOM 6225 C CA . ASP A 1 798 ? 13.518 6.855 -29.457 1.00 94.19 798 ASP A CA 1
ATOM 6226 C C . ASP A 1 798 ? 14.325 5.827 -30.283 1.00 94.19 798 ASP A C 1
ATOM 6228 O O . ASP A 1 798 ? 13.767 5.166 -31.162 1.00 94.19 798 ASP A O 1
ATOM 6232 N N . ASP A 1 799 ? 15.593 5.599 -29.926 1.00 92.06 799 ASP A N 1
ATOM 6233 C CA . ASP A 1 799 ? 16.501 4.679 -30.631 1.00 92.06 799 ASP A CA 1
ATOM 6234 C C . ASP A 1 799 ? 16.099 3.193 -30.526 1.00 92.06 799 ASP A C 1
ATOM 6236 O O . ASP A 1 799 ? 16.526 2.365 -31.346 1.00 92.06 799 ASP A O 1
ATOM 6240 N N . LEU A 1 800 ? 15.270 2.832 -29.538 1.00 94.88 800 LEU A N 1
ATOM 6241 C CA . LEU A 1 800 ? 14.812 1.460 -29.304 1.00 94.88 800 LEU A CA 1
ATOM 6242 C C . LEU A 1 800 ? 13.516 1.110 -30.036 1.00 94.88 800 LEU A C 1
ATOM 6244 O O . LEU A 1 800 ? 13.243 -0.073 -30.220 1.00 94.88 800 LEU A O 1
ATOM 6248 N N . ARG A 1 801 ? 12.726 2.093 -30.486 1.00 91.50 801 ARG A N 1
ATOM 6249 C CA . ARG A 1 801 ? 11.345 1.857 -30.954 1.00 91.50 801 ARG A CA 1
ATOM 6250 C C . ARG A 1 801 ? 11.204 0.970 -32.189 1.00 91.50 801 ARG A C 1
ATOM 6252 O O . ARG A 1 801 ? 10.135 0.413 -32.390 1.00 91.50 801 ARG A O 1
ATOM 6259 N N . ASN A 1 802 ? 12.267 0.814 -32.974 1.00 90.38 802 ASN A N 1
ATOM 6260 C CA . ASN A 1 802 ? 12.289 -0.077 -34.139 1.00 90.38 802 ASN A CA 1
ATOM 6261 C C . ASN A 1 802 ? 12.779 -1.504 -33.805 1.00 90.38 802 ASN A C 1
ATOM 6263 O O . ASN A 1 802 ? 12.925 -2.323 -34.708 1.00 90.38 802 ASN A O 1
ATOM 6267 N N . ASP A 1 803 ? 13.088 -1.805 -32.536 1.00 96.38 803 ASP A N 1
ATOM 6268 C CA . ASP A 1 803 ? 13.504 -3.141 -32.094 1.00 96.38 803 ASP A CA 1
ATOM 6269 C C . ASP A 1 803 ? 12.281 -3.986 -31.685 1.00 96.38 803 ASP A C 1
ATOM 6271 O O . ASP A 1 803 ? 11.559 -3.603 -30.758 1.00 96.38 803 ASP A O 1
ATOM 6275 N N . PRO A 1 804 ? 12.066 -5.175 -32.276 1.00 96.81 804 PRO A N 1
ATOM 6276 C CA . PRO A 1 804 ? 10.953 -6.050 -31.902 1.00 96.81 804 PRO A CA 1
ATOM 6277 C C . PRO A 1 804 ? 10.954 -6.477 -30.425 1.00 96.81 804 PRO A C 1
ATOM 6279 O O . PRO A 1 804 ? 9.904 -6.819 -29.875 1.00 96.81 804 PRO A O 1
ATOM 6282 N N . ARG A 1 805 ? 12.116 -6.495 -29.753 1.00 97.50 805 ARG A N 1
ATOM 6283 C CA . ARG A 1 805 ? 12.194 -6.762 -28.305 1.00 97.50 805 ARG A CA 1
ATOM 6284 C C . ARG A 1 805 ? 11.594 -5.608 -27.508 1.00 97.50 805 ARG A C 1
ATOM 6286 O O . ARG A 1 805 ? 10.870 -5.853 -26.547 1.00 97.50 805 ARG A O 1
ATOM 6293 N N . PHE A 1 806 ? 11.834 -4.370 -27.939 1.00 97.69 806 PHE A N 1
ATOM 6294 C CA . PHE A 1 806 ? 11.269 -3.183 -27.305 1.00 97.69 806 PHE A CA 1
ATOM 6295 C C . PHE A 1 806 ? 9.748 -3.129 -27.456 1.00 97.69 806 PHE A C 1
ATOM 6297 O O . PHE A 1 806 ? 9.048 -2.876 -26.481 1.00 97.69 806 PHE A O 1
ATOM 6304 N N . GLU A 1 807 ? 9.210 -3.465 -28.630 1.00 96.19 807 GLU A N 1
ATOM 6305 C CA . GLU A 1 807 ? 7.755 -3.553 -28.829 1.00 96.19 807 GLU A CA 1
ATOM 6306 C C . GLU A 1 807 ? 7.092 -4.551 -27.866 1.00 96.19 807 GLU A C 1
ATOM 6308 O O . GLU A 1 807 ? 6.018 -4.279 -27.327 1.00 96.19 807 GLU A O 1
ATOM 6313 N N . LYS A 1 808 ? 7.751 -5.685 -27.584 1.00 97.00 808 LYS A N 1
ATOM 6314 C CA . LYS A 1 808 ? 7.278 -6.655 -26.583 1.00 97.00 808 LYS A CA 1
ATOM 6315 C C . LYS A 1 808 ? 7.302 -6.087 -25.164 1.00 97.00 808 LYS A C 1
ATOM 6317 O O . LYS A 1 808 ? 6.355 -6.328 -24.420 1.00 97.00 808 LYS A O 1
ATOM 6322 N N . ILE A 1 809 ? 8.341 -5.332 -24.798 1.00 97.81 809 ILE A N 1
ATOM 6323 C CA . ILE A 1 809 ? 8.421 -4.627 -23.505 1.00 97.81 809 ILE A CA 1
ATOM 6324 C C . ILE A 1 809 ? 7.255 -3.635 -23.389 1.00 97.81 809 ILE A C 1
ATOM 6326 O O . ILE A 1 809 ? 6.517 -3.660 -22.408 1.00 97.81 809 ILE A O 1
ATOM 6330 N N . VAL A 1 810 ? 7.019 -2.823 -24.424 1.00 97.44 810 VAL A N 1
ATOM 6331 C CA . VAL A 1 810 ? 5.910 -1.858 -24.475 1.00 97.44 810 VAL A CA 1
ATOM 6332 C C . VAL A 1 810 ? 4.554 -2.551 -24.336 1.00 97.44 810 VAL A C 1
ATOM 6334 O O . VAL A 1 810 ? 3.705 -2.084 -23.579 1.00 97.44 810 VAL A O 1
ATOM 6337 N N . ALA A 1 811 ? 4.336 -3.658 -25.052 1.00 96.38 811 ALA A N 1
ATOM 6338 C CA . ALA A 1 811 ? 3.098 -4.427 -24.966 1.00 96.38 811 ALA A CA 1
ATOM 6339 C C . ALA A 1 811 ? 2.885 -4.991 -23.555 1.00 96.38 811 ALA A C 1
ATOM 6341 O O . ALA A 1 811 ? 1.775 -4.929 -23.029 1.00 96.38 811 ALA A O 1
ATOM 6342 N N . LYS A 1 812 ? 3.956 -5.474 -22.916 1.00 95.94 812 LYS A N 1
ATOM 6343 C CA . LYS A 1 812 ? 3.900 -5.985 -21.547 1.00 95.94 812 LYS A CA 1
ATOM 6344 C C . LYS A 1 812 ? 3.600 -4.885 -20.527 1.00 95.94 812 LYS A C 1
ATOM 6346 O O . LYS A 1 812 ? 2.828 -5.114 -19.602 1.00 95.94 812 LYS A O 1
ATOM 6351 N N . ALA A 1 813 ? 4.134 -3.683 -20.736 1.00 95.94 813 ALA A N 1
ATOM 6352 C CA . ALA A 1 813 ? 3.919 -2.531 -19.865 1.00 95.94 813 ALA A CA 1
ATOM 6353 C C . ALA A 1 813 ? 2.470 -1.994 -19.857 1.00 95.94 813 ALA A C 1
ATOM 6355 O O . ALA A 1 813 ? 2.136 -1.154 -19.023 1.00 95.94 813 ALA A O 1
ATOM 6356 N N . VAL A 1 814 ? 1.605 -2.454 -20.774 1.00 95.88 814 VAL A N 1
ATOM 6357 C CA . VAL A 1 814 ? 0.162 -2.139 -20.778 1.00 95.88 814 VAL A CA 1
ATOM 6358 C C . VAL A 1 814 ? -0.597 -2.964 -19.735 1.00 95.88 814 VAL A C 1
ATOM 6360 O O . VAL A 1 814 ? -1.648 -2.536 -19.259 1.00 95.88 814 VAL A O 1
ATOM 6363 N N . GLU A 1 815 ? -0.096 -4.151 -19.390 1.00 94.50 815 GLU A N 1
ATOM 6364 C CA . GLU A 1 815 ? -0.770 -5.049 -18.456 1.00 94.50 815 GLU A CA 1
ATOM 6365 C C . GLU A 1 815 ? -0.665 -4.527 -17.009 1.00 94.50 815 GLU A C 1
ATOM 6367 O O . GLU A 1 815 ? 0.410 -4.064 -16.602 1.00 94.50 815 GLU A O 1
ATOM 6372 N N . PRO A 1 816 ? -1.745 -4.640 -16.207 1.00 94.56 816 PRO A N 1
ATOM 6373 C CA . PRO A 1 816 ? -1.678 -4.450 -14.763 1.00 94.56 816 PRO A CA 1
ATOM 6374 C C . PRO A 1 816 ? -0.607 -5.337 -14.125 1.00 94.56 816 PRO A C 1
ATOM 6376 O O . PRO A 1 816 ? -0.406 -6.482 -14.548 1.00 94.56 816 PRO A O 1
ATOM 6379 N N . ILE A 1 817 ? 0.059 -4.826 -13.089 1.00 92.38 817 ILE A N 1
ATOM 6380 C CA . ILE A 1 817 ? 1.001 -5.623 -12.301 1.00 92.38 817 ILE A CA 1
ATOM 6381 C C . ILE A 1 817 ? 0.212 -6.731 -11.606 1.00 92.38 817 ILE A C 1
ATOM 6383 O O . ILE A 1 817 ? -0.815 -6.485 -10.973 1.00 92.38 817 ILE A O 1
ATOM 6387 N N . LYS A 1 818 ? 0.671 -7.974 -11.752 1.00 86.50 818 LYS A N 1
ATOM 6388 C CA . LYS A 1 818 ? 0.030 -9.107 -11.086 1.00 86.50 818 LYS A CA 1
ATOM 6389 C C . LYS A 1 818 ? 0.309 -9.033 -9.590 1.00 86.50 818 LYS A C 1
ATOM 6391 O O . LYS A 1 818 ? 1.444 -8.815 -9.181 1.00 86.50 818 LYS A O 1
ATOM 6396 N N . LEU A 1 819 ? -0.746 -9.215 -8.809 1.00 86.94 819 LEU A N 1
ATOM 6397 C CA . LEU A 1 819 ? -0.675 -9.333 -7.362 1.00 86.94 819 LEU A CA 1
ATOM 6398 C C . LEU A 1 819 ? -0.529 -10.821 -7.038 1.00 86.94 819 LEU A C 1
ATOM 6400 O O . LEU A 1 819 ? -1.371 -11.612 -7.475 1.00 86.94 819 LEU A O 1
ATOM 6404 N N . ASP A 1 820 ? 0.558 -11.177 -6.358 1.00 66.00 820 ASP A N 1
ATOM 6405 C CA . ASP A 1 820 ? 0.843 -12.547 -5.909 1.00 66.00 820 ASP A CA 1
ATOM 6406 C C . ASP A 1 820 ? -0.023 -12.975 -4.715 1.00 66.00 820 ASP A C 1
ATOM 6408 O O . ASP A 1 820 ? -0.396 -12.099 -3.893 1.00 66.00 820 ASP A O 1
#

Mean predicted aligned error: 16.1 Å

Nearest PDB structures (foldseek):
  2ho1-assembly1_A  TM=7.087E-01  e=1.791E-05  Pseudomonas aeruginosa PAO1
  7t7t-assembly1_A  TM=3.346E-01  e=2.380E-06  Citrus unshiu
  8qoy-assembly1_A  TM=4.439E-01  e=6.875E-05  Actinobacillus pleuropneumoniae
  3ieg-assembly2_B  TM=2.730E-01  e=2.081E-06  Mus musculus
  2y4u-assembly1_A  TM=3.058E-01  e=1.431E-05  Homo sapiens